Protein 5O5Y (pdb70)

GO terms:
  GO:0043843 ADP-specific glucokinase activity (F, EXP)

Nearest PDB structures (foldseek):
  5o5z-assembly1_A  TM=9.218E-01  e=6.296E-84  Thermococcus litoralis
  4b8s-assembly1_A  TM=9.797E-01  e=2.600E-72  Thermococcus litoralis
  1gc5-assembly1_A  TM=9.693E-01  e=8.185E-71  Thermococcus litoralis
  5o0j-assembly1_A  TM=9.210E-01  e=6.484E-50  Pyrococcus horikoshii OT3
  1u2x-assembly2_B  TM=8.008E-01  e=3.116E-32  Pyrococcus horikoshii

Organism: Thermococcus litoralis (strain ATCC 51850 / DSM 5473 / JCM 8560 / NS-C) (NCBI:txid523849)

Structure (mmCIF, N/CA/C/O backbone):
data_5O5Y
#
_entry.id   5O5Y
#
_cell.length_a   96.640
_cell.length_b   97.610
_cell.length_c   113.690
_cell.angle_alpha   90.00
_cell.angle_beta   90.00
_cell.angle_gamma   90.00
#
_symmetry.space_group_name_H-M   'P 21 21 21'
#
loop_
_entity.id
_entity.type
_entity.pdbx_description
1 polymer 'ADP-dependent glucokinase,ADP-dependent glucokinase,ADP-dependent glucokinase'
2 non-polymer GLYCEROL
3 non-polymer 'TRIETHYLENE GLYCOL'
4 non-polymer alpha-D-glucopyranose
5 water water
#
loop_
_atom_site.group_PDB
_atom_site.id
_atom_site.type_symbol
_atom_site.label_atom_id
_atom_site.label_alt_id
_atom_site.label_comp_id
_atom_site.label_asym_id
_atom_site.label_entity_id
_atom_site.label_seq_id
_atom_site.pdbx_PDB_ins_code
_atom_site.Cartn_x
_atom_site.Cartn_y
_atom_site.Cartn_z
_atom_site.occupancy
_atom_site.B_iso_or_equiv
_atom_site.auth_seq_id
_atom_site.auth_comp_id
_atom_site.auth_asym_id
_atom_site.auth_atom_id
_atom_site.pdbx_PDB_model_num
ATOM 1 N N . MET A 1 1 ? 93.243 130.550 124.089 1.00 39.93 1 MET A N 1
ATOM 2 C CA . MET A 1 1 ? 93.277 130.457 122.635 1.00 42.35 1 MET A CA 1
ATOM 3 C C . MET A 1 1 ? 92.409 131.553 122.001 1.00 40.92 1 MET A C 1
ATOM 4 O O . MET A 1 1 ? 91.296 131.807 122.455 1.00 38.30 1 MET A O 1
ATOM 9 N N . LYS A 1 2 ? 92.935 132.208 120.969 1.00 40.51 2 LYS A N 1
ATOM 10 C CA . LYS A 1 2 ? 92.134 133.147 120.191 1.00 39.56 2 LYS A CA 1
ATOM 11 C C . LYS A 1 2 ? 90.972 132.418 119.525 1.00 47.43 2 LYS A C 1
ATOM 12 O O . LYS A 1 2 ? 91.102 131.265 119.100 1.00 42.62 2 LYS A O 1
ATOM 18 N N . GLU A 1 3 ? 89.823 133.095 119.430 1.00 45.76 3 GLU A N 1
ATOM 19 C CA . GLU A 1 3 ? 88.670 132.465 118.797 1.00 47.53 3 GLU A CA 1
ATOM 20 C C . GLU A 1 3 ? 88.936 132.155 117.328 1.00 44.46 3 GLU A C 1
ATOM 21 O O . GLU A 1 3 ? 88.396 131.179 116.796 1.00 47.92 3 GLU A O 1
ATOM 27 N N . SER A 1 4 ? 89.771 132.965 116.665 1.00 42.87 4 SER A N 1
ATOM 28 C CA . SER A 1 4 ? 90.116 132.703 115.273 1.00 47.74 4 SER A CA 1
ATOM 29 C C . SER A 1 4 ? 90.839 131.371 115.120 1.00 47.94 4 SER A C 1
ATOM 30 O O . SER A 1 4 ? 90.678 130.696 114.098 1.00 42.90 4 SER A O 1
ATOM 33 N N . LEU A 1 5 ? 91.631 130.968 116.119 1.00 40.18 5 LEU A N 1
ATOM 34 C CA . LEU A 1 5 ? 92.252 129.648 116.057 1.00 39.18 5 LEU A CA 1
ATOM 35 C C . LEU A 1 5 ? 91.212 128.548 116.250 1.00 38.05 5 LEU A C 1
ATOM 36 O O . LEU A 1 5 ? 91.224 127.546 115.523 1.00 33.92 5 LEU A O 1
ATOM 41 N N . LYS A 1 6 ? 90.287 128.726 117.202 1.00 33.31 6 LYS A N 1
ATOM 42 C CA . LYS A 1 6 ? 89.176 127.783 117.345 1.00 36.41 6 LYS A CA 1
ATOM 43 C C . LYS A 1 6 ? 88.420 127.610 116.030 1.00 34.97 6 LYS A C 1
ATOM 44 O O . LYS A 1 6 ? 88.021 126.495 115.674 1.00 35.84 6 LYS A O 1
ATOM 50 N N . ASP A 1 7 ? 88.206 128.709 115.303 1.00 37.63 7 ASP A N 1
ATOM 51 C CA . ASP A 1 7 ? 87.501 128.631 114.027 1.00 39.37 7 ASP A CA 1
ATOM 52 C C . ASP A 1 7 ? 88.316 127.843 113.006 1.00 35.23 7 ASP A C 1
ATOM 53 O O . ASP A 1 7 ? 87.787 126.953 112.331 1.00 32.99 7 ASP A O 1
ATOM 58 N N . ARG A 1 8 ? 89.616 128.149 112.895 1.00 30.13 8 ARG A N 1
ATOM 59 C CA . ARG A 1 8 ? 90.466 127.447 111.933 1.00 35.10 8 ARG A CA 1
ATOM 60 C C . ARG A 1 8 ? 90.573 125.967 112.269 1.00 31.48 8 ARG A C 1
ATOM 61 O O . ARG A 1 8 ? 90.622 125.122 111.367 1.00 34.10 8 ARG A O 1
ATOM 69 N N . ILE A 1 9 ? 90.584 125.628 113.560 1.00 29.47 9 ILE A N 1
ATOM 70 C CA . ILE A 1 9 ? 90.645 124.224 113.950 1.00 29.08 9 ILE A CA 1
ATOM 71 C C . ILE A 1 9 ? 89.419 123.482 113.441 1.00 30.81 9 ILE A C 1
ATOM 72 O O . ILE A 1 9 ? 89.527 122.381 112.885 1.00 26.85 9 ILE A O 1
ATOM 77 N N . ARG A 1 10 ? 88.238 124.089 113.593 1.00 29.40 10 ARG A N 1
ATOM 78 C CA . ARG A 1 10 ? 87.004 123.464 113.126 1.00 32.26 10 ARG A CA 1
ATOM 79 C C . ARG A 1 10 ? 86.987 123.340 111.605 1.00 26.47 10 ARG A C 1
ATOM 80 O O . ARG A 1 10 ? 86.566 122.308 111.070 1.00 28.62 10 ARG A O 1
ATOM 88 N N . LEU A 1 11 ? 87.454 124.371 110.895 1.00 28.41 11 LEU A N 1
ATOM 89 C CA . LEU A 1 11 ? 87.534 124.289 109.442 1.00 32.15 11 LEU A CA 1
ATOM 90 C C . LEU A 1 11 ? 88.486 123.179 108.989 1.00 31.82 11 LEU A C 1
ATOM 91 O O . LEU A 1 11 ? 88.167 122.432 108.057 1.00 26.60 11 LEU A O 1
ATOM 96 N N . TRP A 1 12 ? 89.653 123.042 109.640 1.00 29.14 12 TRP A N 1
ATOM 97 C CA . TRP A 1 12 ? 90.568 121.965 109.250 1.00 27.60 12 TRP A CA 1
ATOM 98 C C . TRP A 1 12 ? 90.005 120.583 109.565 1.00 25.66 12 TRP A C 1
ATOM 99 O O . TRP A 1 12 ? 90.264 119.640 108.814 1.00 25.05 12 TRP A O 1
ATOM 110 N N . LYS A 1 13 ? 89.213 120.429 110.634 1.00 25.01 13 LYS A N 1
ATOM 111 C CA . LYS A 1 13 ? 88.604 119.118 110.872 1.00 25.82 13 LYS A CA 1
ATOM 112 C C . LYS A 1 13 ? 87.695 118.712 109.711 1.00 27.90 13 LYS A C 1
ATOM 113 O O . LYS A 1 13 ? 87.666 117.542 109.315 1.00 30.21 13 LYS A O 1
ATOM 119 N N . ARG A 1 14 ? 86.937 119.663 109.161 1.00 28.91 14 ARG A N 1
ATOM 120 C CA . ARG A 1 14 ? 86.027 119.332 108.066 1.00 28.79 14 ARG A CA 1
ATOM 121 C C . ARG A 1 14 ? 86.794 119.070 106.776 1.00 26.37 14 ARG A C 1
ATOM 122 O O . ARG A 1 14 ? 86.427 118.180 106.000 1.00 26.43 14 ARG A O 1
ATOM 130 N N . LEU A 1 15 ? 87.864 119.832 106.523 1.00 28.61 15 LEU A N 1
ATOM 131 C CA . LEU A 1 15 ? 88.658 119.580 105.321 1.00 28.23 15 LEU A CA 1
ATOM 132 C C . LEU A 1 15 ? 89.306 118.203 105.377 1.00 27.97 15 LEU A C 1
ATOM 133 O O . LEU A 1 15 ? 89.301 117.465 104.380 1.00 26.77 15 LEU A O 1
ATOM 138 N N . TYR A 1 16 ? 89.821 117.820 106.554 1.00 27.19 16 TYR A N 1
ATOM 139 C CA . TYR A 1 16 ? 90.408 116.491 106.724 1.00 29.24 16 TYR A CA 1
ATOM 140 C C . TYR A 1 16 ? 89.392 115.376 106.489 1.00 27.59 16 TYR A C 1
ATOM 141 O O . TYR A 1 16 ? 89.699 114.382 105.822 1.00 24.05 16 TYR A O 1
ATOM 150 N N . VAL A 1 17 ? 88.195 115.488 107.076 1.00 24.24 17 VAL A N 1
ATOM 151 C CA . VAL A 1 17 ? 87.181 114.448 106.878 1.00 27.26 17 VAL A CA 1
ATOM 152 C C . VAL A 1 17 ? 86.821 114.329 105.399 1.00 22.55 17 VAL A C 1
ATOM 153 O O . VAL A 1 17 ? 86.741 113.225 104.845 1.00 26.12 17 VAL A O 1
ATOM 157 N N . ASN A 1 18 ? 86.600 115.463 104.738 1.00 23.49 18 ASN A N 1
ATOM 158 C CA . ASN A 1 18 ? 86.223 115.420 103.325 1.00 27.38 18 ASN A CA 1
ATOM 159 C C . ASN A 1 18 ? 87.355 114.890 102.457 1.00 29.90 18 ASN A C 1
ATOM 160 O O . ASN A 1 18 ? 87.112 114.169 101.485 1.00 24.62 18 ASN A O 1
ATOM 165 N N . ALA A 1 19 ? 88.595 115.263 102.773 1.00 25.61 19 ALA A N 1
ATOM 166 C CA . ALA A 1 19 ? 89.726 114.780 101.995 1.00 26.09 19 ALA A CA 1
ATOM 167 C C . ALA A 1 19 ? 89.875 113.266 102.122 1.00 26.26 19 ALA A C 1
ATOM 168 O O . ALA A 1 19 ? 90.215 112.584 101.151 1.00 28.51 19 ALA A O 1
ATOM 170 N N . PHE A 1 20 ? 89.651 112.723 103.316 1.00 25.57 20 PHE A N 1
ATOM 171 C CA . PHE A 1 20 ? 89.694 111.273 103.464 1.00 26.50 20 PHE A CA 1
ATOM 172 C C . PHE A 1 20 ? 88.627 110.597 102.602 1.00 29.63 20 PHE A C 1
ATOM 173 O O . PHE A 1 20 ? 88.914 109.623 101.898 1.00 30.69 20 PHE A O 1
ATOM 181 N N . GLU A 1 21 ? 87.383 111.102 102.649 1.00 29.26 21 GLU A N 1
ATOM 182 C CA . GLU A 1 21 ? 86.329 110.553 101.796 1.00 30.03 21 GLU A CA 1
ATOM 183 C C . GLU A 1 21 ? 86.730 110.606 100.326 1.00 27.76 21 GLU A C 1
ATOM 184 O O . GLU A 1 21 ? 86.536 109.631 99.593 1.00 28.96 21 GLU A O 1
ATOM 190 N N . ASN A 1 22 ? 87.292 111.738 99.879 1.00 25.80 22 ASN A N 1
ATOM 191 C CA . ASN A 1 22 ? 87.663 111.889 98.473 1.00 26.75 22 ASN A CA 1
ATOM 192 C C . ASN A 1 22 ? 88.738 110.883 98.069 1.00 31.79 22 ASN A C 1
ATOM 193 O O . ASN A 1 22 ? 88.704 110.334 96.957 1.00 28.67 22 ASN A O 1
ATOM 198 N N . ALA A 1 23 ? 89.708 110.637 98.959 1.00 29.04 23 ALA A N 1
ATOM 199 C CA . ALA A 1 23 ? 90.797 109.714 98.654 1.00 25.40 23 ALA A CA 1
ATOM 200 C C . ALA A 1 23 ? 90.292 108.287 98.509 1.00 29.58 23 ALA A C 1
ATOM 201 O O . ALA A 1 23 ? 90.684 107.576 97.567 1.00 26.80 23 ALA A O 1
ATOM 203 N N . LEU A 1 24 ? 89.409 107.860 99.423 1.00 25.40 24 LEU A N 1
ATOM 204 C CA . LEU A 1 24 ? 88.813 106.530 99.349 1.00 29.72 24 LEU A CA 1
ATOM 205 C C . LEU A 1 24 ? 88.046 106.326 98.049 1.00 31.82 24 LEU A C 1
ATOM 206 O O . LEU A 1 24 ? 88.004 105.209 97.522 1.00 31.57 24 LEU A O 1
ATOM 211 N N . ASN A 1 25 ? 87.422 107.378 97.529 1.00 33.27 25 ASN A N 1
ATOM 212 C CA . ASN A 1 25 ? 86.671 107.230 96.290 1.00 35.89 25 ASN A CA 1
ATOM 213 C C . ASN A 1 25 ? 87.566 107.291 95.065 1.00 37.17 25 ASN A C 1
ATOM 214 O O . ASN A 1 25 ? 87.258 106.663 94.049 1.00 38.54 25 ASN A O 1
ATOM 219 N N . ALA A 1 26 ? 88.664 108.030 95.130 1.00 30.21 26 ALA A N 1
ATOM 220 C CA . ALA A 1 26 ? 89.471 108.246 93.943 1.00 36.01 26 ALA A CA 1
ATOM 221 C C . ALA A 1 26 ? 90.527 107.173 93.739 1.00 37.75 26 ALA A C 1
ATOM 222 O O . ALA A 1 26 ? 90.833 106.821 92.592 1.00 32.67 26 ALA A O 1
ATOM 224 N N . ILE A 1 27 ? 91.079 106.646 94.831 1.00 33.38 27 ILE A N 1
ATOM 225 C CA . ILE A 1 27 ? 92.151 105.657 94.725 1.00 32.56 27 ILE A CA 1
ATOM 226 C C . ILE A 1 27 ? 91.739 104.406 93.941 1.00 33.23 27 ILE A C 1
ATOM 227 O O . ILE A 1 27 ? 92.564 103.897 93.167 1.00 30.32 27 ILE A O 1
ATOM 232 N N . PRO A 1 28 ? 90.518 103.870 94.074 1.00 32.67 28 PRO A N 1
ATOM 233 C CA . PRO A 1 28 ? 90.131 102.717 93.236 1.00 29.22 28 PRO A CA 1
ATOM 234 C C . PRO A 1 28 ? 90.095 102.999 91.746 1.00 33.89 28 PRO A C 1
ATOM 235 O O . PRO A 1 28 ? 90.035 102.043 90.965 1.00 34.36 28 PRO A O 1
ATOM 239 N N . ASN A 1 29 ? 90.104 104.259 91.321 1.00 30.50 29 ASN A N 1
ATOM 240 C CA . ASN A 1 29 ? 90.093 104.579 89.904 1.00 35.62 29 ASN A CA 1
ATOM 241 C C . ASN A 1 29 ? 91.484 104.657 89.302 1.00 37.92 29 ASN A C 1
ATOM 242 O O . ASN A 1 29 ? 91.599 104.925 88.104 1.00 34.19 29 ASN A O 1
ATOM 247 N N . VAL A 1 30 ? 92.535 104.459 90.093 1.00 27.70 30 VAL A N 1
ATOM 248 C CA . VAL A 1 30 ? 93.887 104.463 89.542 1.00 30.51 30 VAL A CA 1
ATOM 249 C C . VAL A 1 30 ? 94.115 103.134 88.836 1.00 27.84 30 VAL A C 1
ATOM 250 O O . VAL A 1 30 ? 94.052 102.070 89.460 1.00 32.64 30 VAL A O 1
ATOM 254 N N . LYS A 1 31 ? 94.386 103.194 87.532 1.00 28.81 31 LYS A N 1
ATOM 255 C CA . LYS A 1 31 ? 94.493 101.977 86.738 1.00 26.93 31 LYS A CA 1
ATOM 256 C C . LYS A 1 31 ? 95.691 101.126 87.149 1.00 35.31 31 LYS A C 1
ATOM 257 O O . LYS A 1 31 ? 95.612 99.891 87.135 1.00 36.70 31 LYS A O 1
ATOM 263 N N . GLY A 1 32 ? 96.783 101.755 87.562 1.00 33.71 32 GLY A N 1
ATOM 264 C CA . GLY A 1 32 ? 97.958 101.014 87.969 1.00 27.97 32 GLY A CA 1
ATOM 265 C C . GLY A 1 32 ? 99.119 101.953 88.200 1.00 26.82 32 GLY A C 1
ATOM 266 O O . GLY A 1 32 ? 99.129 103.066 87.660 1.00 24.32 32 GLY A O 1
ATOM 267 N N . VAL A 1 33 ? 100.083 101.529 89.019 1.00 24.27 33 VAL A N 1
ATOM 268 C CA . VAL A 1 33 ? 101.264 102.327 89.312 1.00 22.18 33 VAL A CA 1
ATOM 269 C C . VAL A 1 33 ? 102.525 101.480 89.120 1.00 26.02 33 VAL A C 1
ATOM 270 O O . VAL A 1 33 ? 102.586 100.314 89.534 1.00 26.20 33 VAL A O 1
ATOM 274 N N . LEU A 1 34 ? 103.535 102.083 88.494 1.00 23.78 34 LEU A N 1
ATOM 275 C CA . LEU A 1 34 ? 104.857 101.488 88.328 1.00 23.39 34 LEU A CA 1
ATOM 276 C C . LEU A 1 34 ? 105.801 101.999 89.417 1.00 23.26 34 LEU A C 1
ATOM 277 O O . LEU A 1 34 ? 105.885 103.209 89.644 1.00 24.08 34 LEU A O 1
ATOM 282 N N . LEU A 1 35 ? 106.510 101.082 90.083 1.00 20.62 35 LEU A N 1
ATOM 283 C CA . LEU A 1 35 ? 107.475 101.423 91.131 1.00 21.13 35 LEU A CA 1
ATOM 284 C C . LEU A 1 35 ? 108.858 100.881 90.777 1.00 21.33 35 LEU A C 1
ATOM 285 O O . LEU A 1 35 ? 109.030 99.671 90.597 1.00 23.22 35 LEU A O 1
ATOM 290 N N . ALA A 1 36 ? 109.837 101.770 90.708 1.00 23.04 36 ALA A N 1
ATOM 291 C CA . ALA A 1 36 ? 11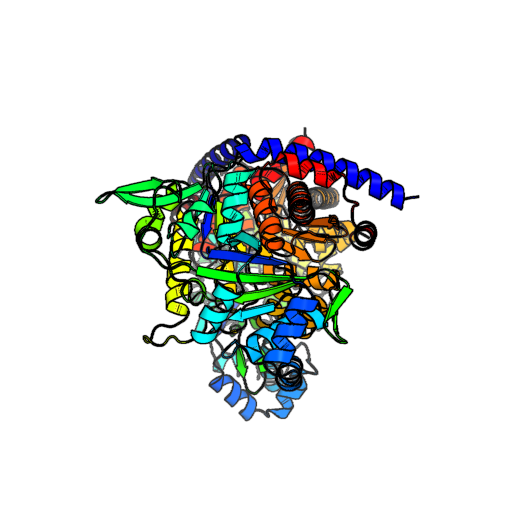1.217 101.407 90.375 1.00 22.77 36 ALA A CA 1
ATOM 292 C C . ALA A 1 36 ? 112.151 102.429 91.025 1.00 21.04 36 ALA A C 1
ATOM 293 O O . ALA A 1 36 ? 111.761 103.590 91.160 1.00 22.30 36 ALA A O 1
ATOM 295 N N . TYR A 1 37 ? 113.383 102.058 91.391 1.00 22.07 37 TYR A N 1
ATOM 296 C CA . TYR A 1 37 ? 114.028 100.805 91.017 1.00 21.88 37 TYR A CA 1
ATOM 297 C C . TYR A 1 37 ? 114.473 99.937 92.191 1.00 25.17 37 TYR A C 1
ATOM 298 O O . TYR A 1 37 ? 114.897 98.795 91.980 1.00 23.77 37 TYR A O 1
ATOM 307 N N . ASN A 1 38 ? 114.431 100.466 93.417 1.00 21.91 38 ASN A N 1
ATOM 308 C CA . ASN A 1 38 ? 115.172 99.851 94.524 1.00 21.99 38 ASN A CA 1
ATOM 309 C C . ASN A 1 38 ? 114.252 99.012 95.411 1.00 22.98 38 ASN A C 1
ATOM 310 O O . ASN A 1 38 ? 113.350 99.540 96.075 1.00 24.96 38 ASN A O 1
ATOM 315 N N . THR A 1 39 ? 114.501 97.700 95.410 1.00 21.71 39 THR A N 1
ATOM 316 C CA . THR A 1 39 ? 113.888 96.711 96.289 1.00 23.92 39 THR A CA 1
ATOM 317 C C . THR A 1 39 ? 115.000 95.824 96.835 1.00 25.19 39 THR A C 1
ATOM 318 O O . THR A 1 39 ? 115.862 95.380 96.067 1.00 24.16 39 THR A O 1
ATOM 322 N N . ASN A 1 40 ? 115.004 95.589 98.149 1.00 25.33 40 ASN A N 1
ATOM 323 C CA . ASN A 1 40 ? 115.973 94.686 98.782 1.00 23.32 40 ASN A CA 1
ATOM 324 C C . ASN A 1 40 ? 115.311 94.014 99.986 1.00 27.62 40 ASN A C 1
ATOM 325 O O . ASN A 1 40 ? 114.084 94.024 100.128 1.00 25.22 40 ASN A O 1
ATOM 330 N N . ILE A 1 41 ? 116.139 93.402 100.839 1.00 25.21 41 ILE A N 1
ATOM 331 C CA . ILE A 1 41 ? 115.725 92.759 102.083 1.00 24.08 41 ILE A CA 1
ATOM 332 C C . ILE A 1 41 ? 116.368 93.524 103.234 1.00 27.80 41 ILE A C 1
ATOM 333 O O . ILE A 1 41 ? 117.578 93.779 103.210 1.00 26.01 41 ILE A O 1
ATOM 338 N N . ASP A 1 42 ? 115.559 93.924 104.214 1.00 25.32 42 ASP A N 1
ATOM 339 C CA . ASP A 1 42 ? 116.050 94.533 105.446 1.00 27.29 42 ASP A CA 1
ATOM 340 C C . ASP A 1 42 ? 115.960 93.489 106.555 1.00 28.99 42 ASP A C 1
ATOM 341 O O . ASP A 1 42 ? 114.871 92.984 106.843 1.00 24.81 42 ASP A O 1
ATOM 346 N N . ALA A 1 43 ? 117.105 93.150 107.153 1.00 26.29 43 ALA A N 1
ATOM 347 C CA . ALA A 1 43 ? 117.190 92.154 108.217 1.00 29.47 43 ALA A CA 1
ATOM 348 C C . ALA A 1 43 ? 117.539 92.869 109.515 1.00 27.31 43 ALA A C 1
ATOM 349 O O . ALA A 1 43 ? 118.603 93.494 109.612 1.00 24.97 43 ALA A O 1
ATOM 351 N N . ILE A 1 44 ? 116.648 92.780 110.500 1.00 26.02 44 ILE A N 1
ATOM 352 C CA . ILE A 1 44 ? 116.768 93.533 111.743 1.00 26.40 44 ILE A CA 1
ATOM 353 C C . ILE A 1 44 ? 117.272 92.593 112.828 1.00 25.50 44 ILE A C 1
ATOM 354 O O . ILE A 1 44 ? 116.672 91.533 113.058 1.00 27.68 44 ILE A O 1
ATOM 359 N N . LYS A 1 45 ? 118.353 92.982 113.509 1.00 23.18 45 LYS A N 1
ATOM 360 C CA . LYS A 1 45 ? 118.813 92.280 114.704 1.00 27.02 45 LYS A CA 1
ATOM 361 C C . LYS A 1 45 ? 118.791 93.230 115.896 1.00 27.85 45 LYS A C 1
ATOM 362 O O . LYS A 1 45 ? 119.365 94.325 115.843 1.00 29.44 45 LYS A O 1
ATOM 368 N N . TYR A 1 46 ? 118.145 92.805 116.973 1.00 27.66 46 TYR A N 1
ATOM 369 C CA . TYR A 1 46 ? 118.199 93.537 118.234 1.00 30.34 46 TYR A CA 1
ATOM 370 C C . TYR A 1 46 ? 119.408 93.004 118.988 1.00 26.38 46 TYR A C 1
ATOM 371 O O . TYR A 1 46 ? 119.410 91.850 119.425 1.00 27.49 46 TYR A O 1
ATOM 380 N N . LEU A 1 47 ? 120.455 93.819 119.069 1.00 28.31 47 LEU A N 1
ATOM 381 C CA . LEU A 1 47 ? 121.737 93.341 119.563 1.00 26.56 47 LEU A CA 1
ATOM 382 C C . LEU A 1 47 ? 121.613 92.805 120.983 1.00 33.52 47 LEU A C 1
ATOM 383 O O . LEU A 1 47 ? 120.888 93.362 121.812 1.00 29.23 47 LEU A O 1
ATOM 388 N N . ASP A 1 48 ? 122.307 91.697 121.232 1.00 29.57 48 ASP A N 1
ATOM 389 C CA . ASP A 1 48 ? 122.450 91.077 122.545 1.00 34.10 48 ASP A CA 1
ATOM 390 C C . ASP A 1 48 ? 123.877 91.306 123.028 1.00 35.44 48 ASP A C 1
ATOM 391 O O . ASP A 1 48 ? 124.838 91.018 122.301 1.00 27.63 48 ASP A O 1
ATOM 396 N N . ALA A 1 49 ? 124.017 91.843 124.244 1.00 31.56 49 ALA A N 1
ATOM 397 C CA . ALA A 1 49 ? 125.338 92.233 124.730 1.00 33.24 49 ALA A CA 1
ATOM 398 C C . ALA A 1 49 ? 126.247 91.022 124.890 1.00 34.41 49 ALA A C 1
ATOM 399 O O . ALA A 1 49 ? 127.418 91.060 124.493 1.00 31.78 49 ALA A O 1
ATOM 401 N N . ASP A 1 50 ? 125.733 89.942 125.487 1.00 35.52 50 ASP A N 1
ATOM 402 C CA . ASP A 1 50 ? 126.555 88.752 125.688 1.00 36.56 50 ASP A CA 1
ATOM 403 C C . ASP A 1 50 ? 126.982 88.155 124.354 1.00 35.97 50 ASP A C 1
ATOM 404 O O . ASP A 1 50 ? 128.150 87.798 124.162 1.00 33.37 50 ASP A O 1
ATOM 409 N N . ASP A 1 51 ? 126.037 88.021 123.425 1.00 35.55 51 ASP A N 1
ATOM 410 C CA . ASP A 1 51 ? 126.373 87.541 122.090 1.00 34.58 51 ASP A CA 1
ATOM 411 C C . ASP A 1 51 ? 127.440 88.419 121.440 1.00 29.60 51 ASP A C 1
ATOM 412 O O . ASP A 1 51 ? 128.470 87.923 120.963 1.00 30.62 51 ASP A O 1
ATOM 417 N N . LEU A 1 52 ? 127.226 89.733 121.436 1.00 30.47 52 LEU A N 1
ATOM 418 C CA . LEU A 1 52 ? 128.177 90.627 120.785 1.00 30.97 52 LEU A CA 1
ATOM 419 C C . LEU A 1 52 ? 129.537 90.621 121.480 1.00 36.24 52 LEU A C 1
ATOM 420 O O . LEU A 1 52 ? 130.572 90.757 120.815 1.00 27.47 52 LEU A O 1
ATOM 425 N N . GLU A 1 53 ? 129.565 90.469 122.812 1.00 33.59 53 GLU A N 1
ATOM 426 C CA . GLU A 1 53 ? 130.845 90.377 123.499 1.00 31.66 53 GLU A CA 1
ATOM 427 C C . GLU A 1 53 ? 131.582 89.101 123.137 1.00 25.53 53 GLU A C 1
ATOM 428 O O . GLU A 1 53 ? 132.799 89.129 122.926 1.00 32.07 53 GLU A O 1
ATOM 434 N N . LYS A 1 54 ? 130.873 87.970 123.086 1.00 27.24 54 LYS A N 1
ATOM 435 C CA . LYS A 1 54 ? 131.518 86.718 122.703 1.00 30.93 54 LYS A CA 1
ATOM 436 C C . LYS A 1 54 ? 132.087 86.807 121.292 1.00 35.81 54 LYS A C 1
ATOM 437 O O . LYS A 1 54 ? 133.184 86.298 121.014 1.00 32.11 54 LYS A O 1
ATOM 443 N N . ARG A 1 55 ? 131.373 87.477 120.391 1.00 35.18 55 ARG A N 1
ATOM 444 C CA . ARG A 1 55 ? 131.853 87.556 119.017 1.00 34.27 55 ARG A CA 1
ATOM 445 C C . ARG A 1 55 ? 133.066 88.470 118.911 1.00 32.70 55 ARG A C 1
ATOM 446 O O . ARG A 1 55 ? 134.001 88.183 118.154 1.00 35.36 55 ARG A O 1
ATOM 454 N N . VAL A 1 56 ? 133.091 89.560 119.684 1.00 32.51 56 VAL A N 1
ATOM 455 C CA . VAL A 1 56 ? 134.277 90.406 119.694 1.00 31.53 56 VAL A CA 1
ATOM 456 C C . VAL A 1 56 ? 135.467 89.643 120.274 1.00 36.62 56 VAL A C 1
ATOM 457 O O . VAL A 1 56 ? 136.584 89.715 119.743 1.00 35.64 56 VAL A O 1
ATOM 461 N N . THR A 1 57 ? 135.245 88.868 121.343 1.00 40.94 57 THR A N 1
ATOM 462 C CA . THR A 1 57 ? 136.350 88.134 121.963 1.00 37.95 57 THR A CA 1
ATOM 463 C C . THR A 1 57 ? 136.887 87.032 121.049 1.00 44.06 57 THR A C 1
ATOM 464 O O . THR A 1 57 ? 138.105 86.801 121.002 1.00 39.56 57 THR A O 1
ATOM 468 N N . GLU A 1 58 ? 135.999 86.343 120.317 1.00 41.35 58 GLU A N 1
ATOM 469 C CA . GLU A 1 58 ? 136.437 85.318 119.367 1.00 43.59 58 GLU A CA 1
ATOM 470 C C . GLU A 1 58 ? 137.461 85.866 118.383 1.00 45.28 58 GLU A C 1
ATOM 471 O O . GLU A 1 58 ? 138.465 85.209 118.083 1.00 45.49 58 GLU A O 1
ATOM 477 N N . LYS A 1 59 ? 137.216 87.063 117.859 1.00 43.12 59 LYS A N 1
ATOM 478 C CA . LYS A 1 59 ? 137.980 87.580 116.736 1.00 42.72 59 LYS A CA 1
ATOM 479 C C . LYS A 1 59 ? 139.190 88.403 117.146 1.00 49.68 59 LYS A C 1
ATOM 480 O O . LYS A 1 59 ? 140.041 88.682 116.294 1.00 51.83 59 LYS A O 1
ATOM 486 N N . GLY A 1 60 ? 139.294 88.787 118.416 1.00 47.79 60 GLY A N 1
ATOM 487 C CA . GLY A 1 60 ? 140.407 89.595 118.863 1.00 47.35 60 GLY A CA 1
ATOM 488 C C . GLY A 1 60 ? 139.941 90.949 119.339 1.00 45.77 60 GLY A C 1
ATOM 489 O O . GLY A 1 60 ? 139.753 91.873 118.540 1.00 47.19 60 GLY A O 1
ATOM 490 N N . LYS A 1 61 ? 139.743 91.071 120.650 1.00 42.96 61 LYS A N 1
ATOM 491 C CA . LYS A 1 61 ? 139.132 92.278 121.190 1.00 40.73 61 LYS A CA 1
ATOM 492 C C . LYS A 1 61 ? 139.988 93.507 120.911 1.00 41.88 61 LYS A C 1
ATOM 493 O O . LYS A 1 61 ? 139.460 94.583 120.614 1.00 46.05 61 LYS A O 1
ATOM 499 N N . GLU A 1 62 ? 141.314 93.370 120.975 1.00 44.15 62 GLU A N 1
ATOM 500 C CA . GLU A 1 62 ? 142.163 94.533 120.729 1.00 50.13 62 GLU A CA 1
ATOM 501 C C . GLU A 1 62 ? 142.091 94.987 119.271 1.00 41.85 62 GLU A C 1
ATOM 502 O O . GLU A 1 62 ? 142.097 96.191 118.991 1.00 42.01 62 GLU A O 1
ATOM 508 N N . LYS A 1 63 ? 142.028 94.045 118.329 1.00 43.00 63 LYS A N 1
ATOM 509 C CA . LYS A 1 63 ? 141.881 94.434 116.927 1.00 44.23 63 LYS A CA 1
ATOM 510 C C . LYS A 1 63 ? 140.583 95.206 116.705 1.00 42.72 63 LYS A C 1
ATOM 511 O O . LYS A 1 63 ? 140.578 96.248 116.036 1.00 38.91 63 LYS A O 1
ATOM 517 N N . VAL A 1 64 ? 139.482 94.732 117.303 1.00 41.68 64 VAL A N 1
ATOM 518 C CA . VAL A 1 64 ? 138.189 95.405 117.167 1.00 35.46 64 VAL A CA 1
ATOM 519 C C . VAL A 1 64 ? 138.263 96.830 117.702 1.00 40.68 64 VAL A C 1
ATOM 520 O O . VAL A 1 64 ? 137.800 97.779 117.058 1.00 39.93 64 VAL A O 1
ATOM 524 N N . PHE A 1 65 ? 138.850 97.008 118.888 1.00 40.37 65 PHE A N 1
ATOM 525 C CA . PHE A 1 65 ? 138.857 98.342 119.477 1.00 39.04 65 PHE A CA 1
ATOM 526 C C . PHE A 1 65 ? 139.773 99.301 118.728 1.00 39.12 65 PHE A C 1
ATOM 527 O O . PHE A 1 65 ? 139.506 100.509 118.702 1.00 41.70 65 PHE A O 1
ATOM 535 N N . GLU A 1 66 ? 140.841 98.800 118.105 1.00 40.07 66 GLU A N 1
ATOM 536 C CA . GLU A 1 66 ? 141.621 99.656 117.214 1.00 46.07 66 GLU A CA 1
ATOM 537 C C . GLU A 1 66 ? 140.749 100.237 116.098 1.00 43.00 66 GLU A C 1
ATOM 538 O O . GLU A 1 66 ? 140.912 101.402 115.712 1.00 44.22 66 GLU A O 1
ATOM 544 N N . ILE A 1 67 ? 139.794 99.452 115.591 1.00 40.74 67 ILE A N 1
ATOM 545 C CA . ILE A 1 67 ? 138.925 99.925 114.511 1.00 39.57 67 ILE A CA 1
ATOM 546 C C . ILE A 1 67 ? 137.993 101.038 114.994 1.00 40.44 67 ILE A C 1
ATOM 547 O O . ILE A 1 67 ? 137.716 101.993 114.258 1.00 34.79 67 ILE A O 1
ATOM 552 N N . ILE A 1 68 ? 137.513 100.953 116.242 1.00 35.83 68 ILE A N 1
ATOM 553 C CA . ILE A 1 68 ? 136.627 101.990 116.777 1.00 36.93 68 ILE A CA 1
ATOM 554 C C . ILE A 1 68 ? 137.256 103.371 116.639 1.00 39.86 68 ILE A C 1
ATOM 555 O O . ILE A 1 68 ? 136.598 104.336 116.224 1.00 42.04 68 ILE A O 1
ATOM 560 N N . GLU A 1 69 ? 138.540 103.485 116.974 1.00 42.28 69 GLU A N 1
ATOM 561 C CA . GLU A 1 69 ? 139.227 104.767 116.902 1.00 45.60 69 GLU A CA 1
ATOM 562 C C . GLU A 1 69 ? 139.706 105.084 115.488 1.00 45.06 69 GLU A C 1
ATOM 563 O O . GLU A 1 69 ? 139.796 106.261 115.117 1.00 45.31 69 GLU A O 1
ATOM 569 N N . ASN A 1 70 ? 139.996 104.064 114.681 1.00 41.11 70 ASN A N 1
ATOM 570 C CA . ASN A 1 70 ? 140.491 104.250 113.318 1.00 47.22 70 ASN A CA 1
ATOM 571 C C . ASN A 1 70 ? 139.541 103.559 112.341 1.00 43.16 70 ASN A C 1
ATOM 572 O O . ASN A 1 70 ? 139.869 102.502 111.783 1.00 41.26 70 ASN A O 1
ATOM 577 N N . PRO A 1 71 ? 138.354 104.124 112.116 1.00 41.03 71 PRO A N 1
ATOM 578 C CA . PRO A 1 71 ? 137.329 103.423 111.325 1.00 44.31 71 PRO A CA 1
ATOM 579 C C . PRO A 1 71 ? 137.668 103.403 109.844 1.00 41.11 71 PRO A C 1
ATOM 580 O O . PRO A 1 71 ? 138.068 104.428 109.270 1.00 38.78 71 PRO A O 1
ATOM 584 N N . PRO A 1 72 ? 137.493 102.254 109.183 1.00 40.21 72 PRO A N 1
ATOM 585 C CA . PRO A 1 72 ? 137.689 102.190 107.728 1.00 40.29 72 PRO A CA 1
ATOM 586 C C . PRO A 1 72 ? 136.507 102.675 106.893 1.00 44.86 72 PRO A C 1
ATOM 587 O O . PRO A 1 72 ? 136.660 102.800 105.664 1.00 43.56 72 PRO A O 1
ATOM 591 N N . GLU A 1 73 ? 135.338 102.925 107.495 1.00 42.60 73 GLU A N 1
ATOM 592 C CA . GLU A 1 73 ? 134.156 103.389 106.747 1.00 47.74 73 GLU A CA 1
ATOM 593 C C . GLU A 1 73 ? 133.835 102.499 105.532 1.00 43.60 73 GLU A C 1
ATOM 594 O O . GLU A 1 73 ? 133.289 102.955 104.531 1.00 42.91 73 GLU A O 1
ATOM 600 N N . LYS A 1 74 ? 134.182 101.221 105.643 1.00 43.85 74 LYS A N 1
ATOM 601 C CA . LYS A 1 74 ? 133.847 100.124 104.739 1.00 38.04 74 LYS A CA 1
ATOM 602 C C . LYS A 1 74 ? 134.191 98.850 105.483 1.00 40.35 74 LYS A C 1
ATOM 603 O O . LYS A 1 74 ? 134.962 98.887 106.437 1.00 45.28 74 LYS A O 1
ATOM 609 N N . ILE A 1 75 ? 133.607 97.732 105.062 1.00 29.40 75 ILE A N 1
ATOM 610 C CA . ILE A 1 75 ? 133.773 96.460 105.774 1.00 31.48 75 ILE A CA 1
ATOM 611 C C . ILE A 1 75 ? 134.470 95.454 104.867 1.00 32.71 75 ILE A C 1
ATOM 612 O O . ILE A 1 75 ? 133.881 94.993 103.884 1.00 30.76 75 ILE A O 1
ATOM 617 N N . SER A 1 76 ? 135.727 95.115 105.196 1.00 33.24 76 SER A N 1
ATOM 618 C CA A SER A 1 76 ? 136.484 94.093 104.480 0.45 33.59 76 SER A CA 1
ATOM 619 C CA B SER A 1 76 ? 136.473 94.090 104.474 0.55 33.61 76 SER A CA 1
ATOM 620 C C . SER A 1 76 ? 136.805 92.875 105.328 1.00 37.64 76 SER A C 1
ATOM 621 O O . SER A 1 76 ? 137.421 91.931 104.818 1.00 32.47 76 SER A O 1
ATOM 626 N N . SER A 1 77 ? 136.423 92.869 106.604 1.00 28.50 77 SER A N 1
ATOM 627 C CA . SER A 1 77 ? 136.751 91.775 107.501 1.00 35.65 77 SER A CA 1
ATOM 628 C C . SER A 1 77 ? 135.716 91.734 108.614 1.00 29.22 77 SER A C 1
ATOM 629 O O . SER A 1 77 ? 135.032 92.723 108.882 1.00 30.81 77 SER A O 1
ATOM 632 N N . ILE A 1 78 ? 135.617 90.576 109.265 1.00 30.59 78 ILE A N 1
ATOM 633 C CA . ILE A 1 78 ? 134.716 90.450 110.407 1.00 34.97 78 ILE A CA 1
ATOM 634 C C . ILE A 1 78 ? 135.120 91.413 111.520 1.00 35.56 78 ILE A C 1
ATOM 635 O O . ILE A 1 78 ? 134.261 91.973 112.210 1.00 34.87 78 ILE A O 1
ATOM 640 N N . GLU A 1 79 ? 136.427 91.639 111.706 1.00 36.36 79 GLU A N 1
ATOM 641 C CA . GLU A 1 79 ? 136.844 92.590 112.734 1.00 38.35 79 GLU A CA 1
ATOM 642 C C . GLU A 1 79 ? 136.344 93.989 112.408 1.00 36.01 79 GLU A C 1
ATOM 643 O O . GLU A 1 79 ? 135.952 94.742 113.306 1.00 29.28 79 GLU A O 1
ATOM 649 N N . GLU A 1 80 ? 136.329 94.351 111.121 1.00 31.37 80 GLU A N 1
ATOM 650 C CA . GLU A 1 80 ? 135.831 95.672 110.756 1.00 30.11 80 GLU A CA 1
ATOM 651 C C . GLU A 1 80 ? 134.319 95.765 110.930 1.00 29.14 80 GLU A C 1
ATOM 652 O O . GLU A 1 80 ? 133.804 96.835 111.275 1.00 31.12 80 GLU A O 1
ATOM 658 N N . LEU A 1 81 ? 133.597 94.666 110.708 1.00 25.81 81 LEU A N 1
ATOM 659 C CA . LEU A 1 81 ? 132.164 94.663 110.974 1.00 25.63 81 LEU A CA 1
ATOM 660 C C . LEU A 1 81 ? 131.895 94.929 112.452 1.00 30.61 81 LEU A C 1
ATOM 661 O O . LEU A 1 81 ? 131.100 95.806 112.807 1.00 27.87 81 LEU A O 1
ATOM 666 N N . LEU A 1 82 ? 132.573 94.182 113.329 1.00 31.82 82 LEU A N 1
ATOM 667 C CA . LEU A 1 82 ? 132.345 94.325 114.764 1.00 30.47 82 LEU A CA 1
ATOM 668 C C . LEU A 1 82 ? 132.808 95.687 115.265 1.00 30.16 82 LEU A C 1
ATOM 669 O O . LEU A 1 82 ? 132.155 96.299 116.126 1.00 31.53 82 LEU A O 1
ATOM 674 N N . GLY A 1 83 ? 133.918 96.190 114.728 1.00 29.62 83 GLY A N 1
ATOM 675 C CA . GLY A 1 83 ? 134.383 97.509 115.118 1.00 29.23 83 GLY A CA 1
ATOM 676 C C . GLY A 1 83 ? 133.422 98.611 114.719 1.00 35.13 83 GLY A C 1
ATOM 677 O O . GLY A 1 83 ? 133.234 99.580 115.459 1.00 30.43 83 GLY A O 1
ATOM 678 N N . GLY A 1 84 ? 132.818 98.497 113.531 1.00 28.01 84 GLY A N 1
ATOM 679 C CA . GLY A 1 84 ? 131.825 99.479 113.134 1.00 31.69 84 GLY A CA 1
ATOM 680 C C . GLY A 1 84 ? 130.612 99.481 114.045 1.00 28.90 84 GLY A C 1
ATOM 681 O O . GLY A 1 84 ? 130.101 100.541 114.411 1.00 28.47 84 GLY A O 1
ATOM 682 N N . ILE A 1 85 ? 130.120 98.296 114.403 1.00 25.67 85 ILE A N 1
ATOM 683 C CA . ILE A 1 85 ? 128.976 98.220 115.305 1.00 30.49 85 ILE A CA 1
ATOM 684 C C . ILE A 1 85 ? 129.309 98.893 116.636 1.00 30.25 85 ILE A C 1
ATOM 685 O O . ILE A 1 85 ? 128.540 99.715 117.149 1.00 30.83 85 ILE A O 1
ATOM 690 N N . LEU A 1 86 ? 130.477 98.580 117.200 1.00 29.40 86 LEU A N 1
ATOM 691 C CA . LEU A 1 86 ? 130.791 99.134 118.514 1.00 32.86 86 LEU A CA 1
ATOM 692 C C . LEU A 1 86 ? 131.012 100.640 118.439 1.00 33.27 86 LEU A C 1
ATOM 693 O O . LEU A 1 86 ? 130.675 101.365 119.384 1.00 32.37 86 LEU A O 1
ATOM 698 N N . ARG A 1 87 ? 131.521 101.138 117.309 1.00 29.80 87 ARG A N 1
ATOM 699 C CA . ARG A 1 87 ? 131.656 102.581 117.133 1.00 29.59 87 ARG A CA 1
ATOM 700 C C . ARG A 1 87 ? 130.291 103.260 117.060 1.00 36.54 87 ARG A C 1
ATOM 701 O O . ARG A 1 87 ? 130.099 104.359 117.608 1.00 32.61 87 ARG A O 1
ATOM 709 N N . SER A 1 88 ? 129.334 102.623 116.381 1.00 31.76 88 SER A N 1
ATOM 710 C CA . SER A 1 88 ? 127.977 103.145 116.336 1.00 31.69 88 SER A CA 1
ATOM 711 C C . SER A 1 88 ? 127.393 103.248 117.739 1.00 34.01 88 SER A C 1
ATOM 712 O O . SER A 1 88 ? 126.704 104.222 118.061 1.00 32.46 88 SER A O 1
ATOM 715 N N . ILE A 1 89 ? 127.648 102.236 118.573 1.00 30.75 89 ILE A N 1
ATOM 716 C CA . ILE A 1 89 ? 127.196 102.252 119.969 1.00 32.34 89 ILE A CA 1
ATOM 717 C C . ILE A 1 89 ? 127.893 103.365 120.749 1.00 32.11 89 ILE A C 1
ATOM 718 O O . ILE A 1 89 ? 127.245 104.164 121.434 1.00 37.47 89 ILE A O 1
ATOM 723 N N . LYS A 1 90 ? 129.224 103.426 120.665 1.00 34.74 90 LYS A N 1
ATOM 724 C CA . LYS A 1 90 ? 129.972 104.436 121.412 1.00 37.29 90 LYS A CA 1
ATOM 725 C C . LYS A 1 90 ? 129.483 105.846 121.094 1.00 39.33 90 LYS A C 1
ATOM 726 O O . LYS A 1 90 ? 129.276 106.655 122.004 1.00 32.40 90 LYS A O 1
ATOM 732 N N . LEU A 1 91 ? 129.274 106.156 119.814 1.00 33.82 91 LEU A N 1
ATOM 733 C CA . LEU A 1 91 ? 128.845 107.491 119.411 1.00 30.80 91 LEU A CA 1
ATOM 734 C C . LEU A 1 91 ? 127.336 107.681 119.434 1.00 32.02 91 LEU A C 1
ATOM 735 O O . LEU A 1 91 ? 126.871 108.812 119.229 1.00 37.44 91 LEU A O 1
ATOM 740 N N . GLY A 1 92 ? 126.565 106.620 119.664 1.00 31.22 92 GLY A N 1
ATOM 741 C CA . GLY A 1 92 ? 125.126 106.686 119.496 1.00 32.48 92 GLY A CA 1
ATOM 742 C C . GLY A 1 92 ? 124.752 107.274 118.147 1.00 37.39 92 GLY A C 1
ATOM 743 O O . GLY A 1 92 ? 123.909 108.175 118.063 1.00 34.27 92 GLY A O 1
ATOM 744 N N . LYS A 1 93 ? 125.370 106.757 117.082 1.00 34.53 93 LYS A N 1
ATOM 745 C CA . LYS A 1 93 ? 125.381 107.410 115.777 1.00 33.84 93 LYS A CA 1
ATOM 746 C C . LYS A 1 93 ? 124.950 106.447 114.673 1.00 30.81 93 LYS A C 1
ATOM 747 O O . LYS A 1 93 ? 125.465 105.328 114.585 1.00 31.08 93 LYS A O 1
ATOM 753 N N . ALA A 1 94 ? 124.009 106.887 113.833 1.00 32.58 94 ALA A N 1
ATOM 754 C CA . ALA A 1 94 ? 123.555 106.073 112.710 1.00 32.51 94 ALA A CA 1
ATOM 755 C C . ALA A 1 94 ? 124.679 105.959 111.688 1.00 32.11 94 ALA A C 1
ATOM 756 O O . ALA A 1 94 ? 125.212 106.975 111.234 1.00 36.64 94 ALA A O 1
ATOM 758 N N . MET A 1 95 ? 125.047 104.728 111.345 1.00 29.94 95 MET A N 1
ATOM 759 C CA . MET A 1 95 ? 126.131 104.457 110.412 1.00 33.89 95 MET A CA 1
ATOM 760 C C . MET A 1 95 ? 125.723 103.324 109.480 1.00 32.29 95 MET A C 1
ATOM 761 O O . MET A 1 95 ? 124.977 102.415 109.864 1.00 29.27 95 MET A O 1
ATOM 766 N N . GLU A 1 96 ? 126.205 103.402 108.236 1.00 30.99 96 GLU A N 1
ATOM 767 C CA . GLU A 1 96 ? 126.051 102.319 107.273 1.00 30.73 96 GLU A CA 1
ATOM 768 C C . GLU A 1 96 ? 127.366 102.140 106.526 1.00 30.34 96 GLU A C 1
ATOM 769 O O . GLU A 1 96 ? 127.861 103.088 105.912 1.00 28.04 96 GLU A O 1
ATOM 775 N N . TRP A 1 97 ? 127.924 100.935 106.579 1.00 31.00 97 TRP A N 1
ATOM 776 C CA . TRP A 1 97 ? 129.154 100.594 105.876 1.00 29.79 97 TRP A CA 1
ATOM 777 C C . TRP A 1 97 ? 128.878 99.464 104.895 1.00 30.46 97 TRP A C 1
ATOM 778 O O . TRP A 1 97 ? 128.131 98.529 105.208 1.00 24.37 97 TRP A O 1
ATOM 789 N N . PHE A 1 98 ? 129.490 99.552 103.708 1.00 27.13 98 PHE A N 1
ATOM 790 C CA . PHE A 1 98 ? 129.329 98.518 102.698 1.00 28.06 98 PHE A CA 1
ATOM 791 C C . PHE A 1 98 ? 130.254 97.335 102.954 1.00 25.38 98 PHE A C 1
ATOM 792 O O . PHE A 1 98 ? 131.430 97.507 103.301 1.00 30.18 98 PHE A O 1
ATOM 800 N N . VAL A 1 99 ? 129.713 96.131 102.772 1.00 22.02 99 VAL A N 1
ATOM 801 C CA . VAL A 1 99 ? 130.435 94.887 103.013 1.00 24.22 99 VAL A CA 1
ATOM 802 C C . VAL A 1 99 ? 131.066 94.422 101.697 1.00 30.93 99 VAL A C 1
ATOM 803 O O . VAL A 1 99 ? 130.377 93.908 100.817 1.00 25.84 99 VAL A O 1
ATOM 807 N N . GLU A 1 100 ? 132.381 94.564 101.563 1.00 26.27 100 GLU A N 1
ATOM 808 C CA . GLU A 1 100 ? 133.032 94.220 100.303 1.00 28.60 100 GLU A CA 1
ATOM 809 C C . GLU A 1 100 ? 133.697 92.851 100.337 1.00 31.83 100 GLU A C 1
ATOM 810 O O . GLU A 1 100 ? 134.547 92.553 99.485 1.00 33.67 100 GLU A O 1
ATOM 816 N N . SER A 1 101 ? 133.300 91.993 101.270 1.00 28.82 101 SER A N 1
ATOM 817 C CA . SER A 1 101 ? 133.948 90.706 101.473 1.00 29.34 101 SER A CA 1
ATOM 818 C C . SER A 1 101 ? 132.895 89.612 101.515 1.00 30.28 101 SER A C 1
ATOM 819 O O . SER A 1 101 ? 131.985 89.654 102.352 1.00 27.07 101 SER A O 1
ATOM 822 N N . GLU A 1 102 ? 133.019 88.621 100.628 1.00 27.90 102 GLU A N 1
ATOM 823 C CA . GLU A 1 102 ? 132.047 87.533 100.628 1.00 31.03 102 GLU A CA 1
ATOM 824 C C . GLU A 1 102 ? 132.139 86.702 101.907 1.00 32.90 102 GLU A C 1
ATOM 825 O O . GLU A 1 102 ? 131.124 86.171 102.377 1.00 27.88 102 GLU A O 1
ATOM 831 N N . GLU A 1 103 ? 133.336 86.576 102.487 1.00 30.19 103 GLU A N 1
ATOM 832 C CA . GLU A 1 103 ? 133.451 85.864 103.756 1.00 31.22 103 GLU A CA 1
ATOM 833 C C . GLU A 1 103 ? 132.659 86.573 104.850 1.00 27.09 103 GLU A C 1
ATOM 834 O O . GLU A 1 103 ? 131.961 85.925 105.641 1.00 28.65 103 GLU A O 1
ATOM 840 N N . VAL A 1 104 ? 132.724 87.904 104.896 1.00 26.45 104 VAL A N 1
ATOM 841 C CA . VAL A 1 104 ? 131.938 88.626 105.903 1.00 27.68 104 VAL A CA 1
ATOM 842 C C . VAL A 1 104 ? 130.445 88.482 105.630 1.00 29.29 104 VAL A C 1
ATOM 843 O O . VAL A 1 104 ? 129.639 88.355 106.562 1.00 27.22 104 VAL A O 1
ATOM 847 N N . ARG A 1 105 ? 130.038 88.493 104.350 1.00 24.99 105 ARG A N 1
ATOM 848 C CA . ARG A 1 105 ? 128.621 88.289 104.054 1.00 23.71 105 ARG A CA 1
ATOM 849 C C . ARG A 1 105 ? 128.142 86.924 104.529 1.00 24.99 105 ARG A C 1
ATOM 850 O O . ARG A 1 105 ? 126.999 86.788 104.990 1.00 27.47 105 ARG A O 1
ATOM 858 N N A ARG A 1 106 ? 128.994 85.897 104.420 0.52 24.21 106 ARG A N 1
ATOM 859 N N B ARG A 1 106 ? 128.988 85.895 104.433 0.48 24.37 106 ARG A N 1
ATOM 860 C CA A ARG A 1 106 ? 128.637 84.592 104.970 0.52 26.94 106 ARG A CA 1
ATOM 861 C CA B ARG A 1 106 ? 128.583 84.603 104.981 0.48 27.00 106 ARG A CA 1
ATOM 862 C C A ARG A 1 106 ? 128.461 84.676 106.481 0.52 28.68 106 ARG A C 1
ATOM 863 C C B ARG A 1 106 ? 128.451 84.675 106.497 0.48 28.71 106 ARG A C 1
ATOM 864 O O A ARG A 1 106 ? 127.508 84.116 107.037 0.52 28.43 106 ARG A O 1
ATOM 865 O O B ARG A 1 106 ? 127.518 84.101 107.071 0.48 28.37 106 ARG A O 1
ATOM 880 N N . TYR A 1 107 ? 129.368 85.385 107.157 1.00 28.92 107 TYR A N 1
ATOM 881 C CA . TYR A 1 107 ? 129.260 85.569 108.605 1.00 27.79 107 TYR A CA 1
ATOM 882 C C . TYR A 1 107 ? 127.957 86.283 108.981 1.00 26.39 107 TYR A C 1
ATOM 883 O O . TYR A 1 107 ? 127.272 85.888 109.933 1.00 27.55 107 TYR A O 1
ATOM 892 N N . LEU A 1 108 ? 127.595 87.327 108.226 1.00 26.33 108 LEU A N 1
ATOM 893 C CA . LEU A 1 108 ? 126.377 88.095 108.494 1.00 27.09 108 LEU A CA 1
ATOM 894 C C . LEU A 1 108 ? 125.122 87.239 108.349 1.00 28.23 108 LEU A C 1
ATOM 895 O O . LEU A 1 108 ? 124.213 87.297 109.189 1.00 25.70 108 LEU A O 1
ATOM 900 N N . ARG A 1 109 ? 125.026 86.480 107.253 1.00 29.21 109 ARG A N 1
ATOM 901 C CA . ARG A 1 109 ? 123.855 85.638 107.019 1.00 26.38 109 ARG A CA 1
ATOM 902 C C . ARG A 1 109 ? 123.722 84.569 108.099 1.00 32.20 109 ARG A C 1
ATOM 903 O O . ARG A 1 109 ? 122.612 84.254 108.549 1.00 29.74 109 ARG A O 1
ATOM 911 N N . GLU A 1 110 ? 124.850 84.006 108.529 1.00 30.24 110 GLU A N 1
ATOM 912 C CA . GLU A 1 110 ? 124.834 82.984 109.565 1.00 32.83 110 GLU A CA 1
ATOM 913 C C . GLU A 1 110 ? 124.383 83.567 110.902 1.00 30.01 110 GLU A C 1
ATOM 914 O O . GLU A 1 110 ? 123.591 82.948 111.622 1.00 32.14 110 GLU A O 1
ATOM 920 N N . TRP A 1 111 ? 124.884 84.757 111.241 1.00 29.71 111 TRP A N 1
ATOM 921 C CA . TRP A 1 111 ? 124.472 85.446 112.461 1.00 28.75 111 TRP A CA 1
ATOM 922 C C . TRP A 1 111 ? 122.970 85.721 112.471 1.00 33.13 111 TRP A C 1
ATOM 923 O O . TRP A 1 111 ? 122.352 85.763 113.537 1.00 30.12 111 TRP A O 1
ATOM 934 N N . GLY A 1 112 ? 122.363 85.921 111.295 1.00 31.14 112 GLY A N 1
ATOM 935 C CA . GLY A 1 112 ? 120.912 85.956 111.219 1.00 29.77 112 GLY A CA 1
ATOM 936 C C . GLY A 1 112 ? 120.288 87.269 111.668 1.00 26.53 112 GLY A C 1
ATOM 937 O O . GLY A 1 112 ? 120.915 88.336 111.691 1.00 30.33 112 GLY A O 1
ATOM 938 N N . TRP A 1 113 ? 119.014 87.170 112.037 1.00 31.91 113 TRP A N 1
ATOM 939 C CA . TRP A 1 113 ? 118.183 88.340 112.280 1.00 29.82 113 TRP A CA 1
ATOM 940 C C . TRP A 1 113 ? 116.985 87.919 113.115 1.00 30.14 113 TRP A C 1
ATOM 941 O O . TRP A 1 113 ? 116.620 86.739 113.166 1.00 29.20 113 TRP A O 1
ATOM 952 N N . ASP A 1 114 ? 116.367 88.913 113.758 1.00 28.48 114 ASP A N 1
ATOM 953 C CA . ASP A 1 114 ? 115.138 88.714 114.516 1.00 30.97 114 ASP A CA 1
ATOM 954 C C . ASP A 1 114 ? 113.889 89.008 113.703 1.00 35.25 114 ASP A C 1
ATOM 955 O O . ASP A 1 114 ? 112.837 88.408 113.957 1.00 31.97 114 ASP A O 1
ATOM 960 N N . GLU A 1 115 ? 113.983 89.922 112.740 1.00 30.66 115 GLU A N 1
ATOM 961 C CA . GLU A 1 115 ? 112.842 90.358 111.950 1.00 34.70 115 GLU A CA 1
ATOM 962 C C . GLU A 1 115 ? 113.311 90.574 110.522 1.00 32.05 115 GLU A C 1
ATOM 963 O O . GLU A 1 115 ? 114.409 91.092 110.293 1.00 28.58 115 GLU A O 1
ATOM 969 N N . LEU A 1 116 ? 112.482 90.184 109.568 1.00 27.67 116 LEU A N 1
ATOM 970 C CA . LEU A 1 116 ? 112.790 90.389 108.162 1.00 26.59 116 LEU A CA 1
ATOM 971 C C . LEU A 1 116 ? 111.667 91.208 107.538 1.00 33.27 116 LEU A C 1
ATOM 972 O O . LEU A 1 116 ? 110.487 90.905 107.750 1.00 35.87 116 LEU A O 1
ATOM 977 N N . ARG A 1 117 ? 112.017 92.255 106.790 1.00 32.03 117 ARG A N 1
ATOM 978 C CA . ARG A 1 117 ? 110.978 93.005 106.097 1.00 32.41 117 ARG A CA 1
ATOM 979 C C . ARG A 1 117 ? 111.504 93.523 104.768 1.00 31.03 117 ARG A C 1
ATOM 980 O O . ARG A 1 117 ? 112.712 93.572 104.516 1.00 26.12 117 ARG A O 1
ATOM 988 N N . ILE A 1 118 ? 110.570 93.892 103.897 1.00 26.06 118 ILE A N 1
ATOM 989 C CA . ILE A 1 118 ? 110.975 94.386 102.595 1.00 26.68 118 ILE A CA 1
ATOM 990 C C . ILE A 1 118 ? 111.670 95.725 102.794 1.00 30.08 118 ILE A C 1
ATOM 991 O O . ILE A 1 118 ? 111.331 96.494 103.710 1.00 24.43 118 ILE A O 1
ATOM 996 N N . GLY A 1 119 ? 112.711 95.969 101.993 1.00 23.12 119 GLY A N 1
ATOM 997 C CA . GLY A 1 119 ? 113.436 97.218 102.018 1.00 24.85 119 GLY A CA 1
ATOM 998 C C . GLY A 1 119 ? 113.462 97.837 100.629 1.00 23.24 119 GLY A C 1
ATOM 999 O O . GLY A 1 119 ? 113.032 97.226 99.641 1.00 23.49 119 GLY A O 1
ATOM 1000 N N . GLY A 1 120 ? 113.996 99.052 100.557 1.00 22.94 120 GLY A N 1
ATOM 1001 C CA . GLY A 1 120 ? 114.032 99.753 99.286 1.00 23.51 120 GLY A CA 1
ATOM 1002 C C . GLY A 1 120 ? 112.753 100.538 99.080 1.00 23.96 120 GLY A C 1
ATOM 1003 O O . GLY A 1 120 ? 111.670 100.061 99.431 1.00 23.31 120 GLY A O 1
ATOM 1004 N N . GLN A 1 121 ? 112.858 101.742 98.524 1.00 21.70 121 GLN A N 1
ATOM 1005 C CA . GLN A 1 121 ? 111.683 102.606 98.411 1.00 24.98 121 GLN A CA 1
ATOM 1006 C C . GLN A 1 121 ? 110.623 102.013 97.484 1.00 25.90 121 GLN A C 1
ATOM 1007 O O . GLN A 1 121 ? 109.418 102.130 97.756 1.00 21.39 121 GLN A O 1
ATOM 1013 N N . ALA A 1 122 ? 111.044 101.425 96.356 1.00 19.45 122 ALA A N 1
ATOM 1014 C CA . ALA A 1 122 ? 110.087 100.747 95.486 1.00 22.30 122 ALA A CA 1
ATOM 1015 C C . ALA A 1 122 ? 109.409 99.594 96.219 1.00 24.48 122 ALA A C 1
ATOM 1016 O O . ALA A 1 122 ? 108.184 99.434 96.152 1.00 20.94 122 ALA A O 1
ATOM 1018 N N . GLY A 1 123 ? 110.182 98.805 96.964 1.00 21.32 123 GLY A N 1
ATOM 1019 C CA . GLY A 1 123 ? 109.611 97.640 97.615 1.00 23.30 123 GLY A CA 1
ATOM 1020 C C . GLY A 1 123 ? 108.623 97.999 98.714 1.00 22.58 123 GLY A C 1
ATOM 1021 O O . GLY A 1 123 ? 107.543 97.408 98.803 1.00 22.48 123 GLY A O 1
ATOM 1022 N N . ILE A 1 124 ? 108.976 98.964 99.573 1.00 22.91 124 ILE A N 1
ATOM 1023 C CA . ILE A 1 124 ? 108.057 99.296 100.665 1.00 22.01 124 ILE A CA 1
ATOM 1024 C C . ILE A 1 124 ? 106.823 99.998 100.117 1.00 25.53 124 ILE A C 1
ATOM 1025 O O . ILE A 1 124 ? 105.736 99.889 100.697 1.00 25.71 124 ILE A O 1
ATOM 1030 N N . MET A 1 125 ? 106.951 100.724 99.004 1.00 22.17 125 MET A N 1
ATOM 1031 C CA . MET A 1 125 ? 105.750 101.327 98.442 1.00 23.20 125 MET A CA 1
ATOM 1032 C C . MET A 1 125 ? 104.890 100.328 97.686 1.00 23.50 125 MET A C 1
ATOM 1033 O O . MET A 1 125 ? 103.676 100.550 97.548 1.00 23.73 125 MET A O 1
ATOM 1038 N N . ALA A 1 126 ? 105.467 99.220 97.226 1.00 21.57 126 ALA A N 1
ATOM 1039 C CA . ALA A 1 126 ? 104.644 98.157 96.663 1.00 25.49 126 ALA A CA 1
ATOM 1040 C C . ALA A 1 126 ? 103.702 97.593 97.721 1.00 26.47 126 ALA A C 1
ATOM 1041 O O . ALA A 1 126 ? 102.501 97.417 97.476 1.00 26.41 126 ALA A O 1
ATOM 1043 N N . ASN A 1 127 ? 104.224 97.338 98.923 1.00 24.78 127 ASN A N 1
ATOM 1044 C CA . ASN A 1 127 ? 103.376 96.807 99.989 1.00 26.66 127 ASN A CA 1
ATOM 1045 C C . ASN A 1 127 ? 102.315 97.816 100.416 1.00 23.83 127 ASN A C 1
ATOM 1046 O O . ASN A 1 127 ? 101.185 97.427 100.727 1.00 25.65 127 ASN A O 1
ATOM 1051 N N . LEU A 1 128 ? 102.640 99.113 100.407 1.00 22.03 128 LEU A N 1
ATOM 1052 C CA . LEU A 1 128 ? 101.647 100.132 100.766 1.00 23.66 128 LEU A CA 1
ATOM 1053 C C . LEU A 1 128 ? 100.629 100.362 99.648 1.00 27.17 128 LEU A C 1
ATOM 1054 O O . LEU A 1 128 ? 99.415 100.242 99.863 1.00 26.51 128 LEU A O 1
ATOM 1059 N N . LEU A 1 129 ? 101.097 100.725 98.444 1.00 23.93 129 LEU A N 1
ATOM 1060 C CA . LEU A 1 129 ? 100.149 101.087 97.386 1.00 25.57 129 LEU A CA 1
ATOM 1061 C C . LEU A 1 129 ? 99.331 99.884 96.922 1.00 29.67 129 LEU A C 1
ATOM 1062 O O . LEU A 1 129 ? 98.117 99.999 96.699 1.00 27.80 129 LEU A O 1
ATOM 1067 N N . GLY A 1 130 ? 99.964 98.723 96.796 1.00 27.51 130 GLY A N 1
ATOM 1068 C CA . GLY A 1 130 ? 99.277 97.513 96.392 1.00 26.97 130 GLY A CA 1
ATOM 1069 C C . GLY A 1 130 ? 98.606 96.793 97.539 1.00 30.22 130 GLY A C 1
ATOM 1070 O O . GLY A 1 130 ? 97.420 96.456 97.462 1.00 31.96 130 GLY A O 1
ATOM 1071 N N . GLY A 1 131 ? 99.339 96.577 98.629 1.00 27.68 131 GLY A N 1
ATOM 1072 C CA . GLY A 1 131 ? 98.788 95.811 99.738 1.00 31.33 131 GLY A CA 1
ATOM 1073 C C . GLY A 1 131 ? 97.717 96.547 100.526 1.00 31.31 131 GLY A C 1
ATOM 1074 O O . GLY A 1 131 ? 96.684 95.970 100.868 1.00 34.27 131 GLY A O 1
ATOM 1075 N N . VAL A 1 132 ? 97.945 97.820 100.827 1.00 29.32 132 VAL A N 1
ATOM 1076 C CA . VAL A 1 132 ? 97.023 98.588 101.657 1.00 29.83 132 VAL A CA 1
ATOM 1077 C C . VAL A 1 132 ? 96.009 99.338 100.804 1.00 29.77 132 VAL A C 1
ATOM 1078 O O . VAL A 1 132 ? 94.801 99.263 101.048 1.00 30.48 132 VAL A O 1
ATOM 1082 N N . TYR A 1 133 ? 96.464 100.055 99.770 1.00 27.96 133 TYR A N 1
ATOM 1083 C CA . TYR A 1 133 ? 95.544 100.853 98.966 1.00 25.00 133 TYR A CA 1
ATOM 1084 C C . TYR A 1 133 ? 94.862 100.045 97.863 1.00 26.55 133 TYR A C 1
ATOM 1085 O O . TYR A 1 133 ? 93.874 100.524 97.294 1.00 26.38 133 TYR A O 1
ATOM 1094 N N . ARG A 1 134 ? 95.341 98.830 97.584 1.00 24.26 134 ARG A N 1
ATOM 1095 C CA . ARG A 1 134 ? 94.776 97.936 96.564 1.00 27.98 134 ARG A CA 1
ATOM 1096 C C . ARG A 1 134 ? 94.867 98.535 95.161 1.00 28.76 134 ARG A C 1
ATOM 1097 O O . ARG A 1 134 ? 94.051 98.229 94.287 1.00 27.01 134 ARG A O 1
ATOM 1105 N N . ILE A 1 135 ? 95.860 99.388 94.926 1.00 27.11 135 ILE A N 1
ATOM 1106 C CA . ILE A 1 135 ? 96.160 99.855 93.569 1.00 27.63 135 ILE A CA 1
ATOM 1107 C C . ILE A 1 135 ? 96.989 98.788 92.862 1.00 28.33 135 ILE A C 1
ATOM 1108 O O . ILE A 1 135 ? 98.028 98.374 93.404 1.00 26.19 135 ILE A O 1
ATOM 1113 N N . PRO A 1 136 ? 96.579 98.324 91.668 1.00 25.83 136 PRO A N 1
ATOM 1114 C CA . PRO A 1 136 ? 97.434 97.411 90.892 1.00 29.64 136 PRO A CA 1
ATOM 1115 C C . PRO A 1 136 ? 98.823 97.990 90.708 1.00 28.53 136 PRO A C 1
ATOM 1116 O O . PRO A 1 136 ? 98.972 99.106 90.201 1.00 24.28 136 PRO A O 1
ATOM 1120 N N . THR A 1 137 ? 99.835 97.242 91.149 1.00 27.95 137 THR A N 1
ATOM 1121 C CA . THR A 1 137 ? 101.192 97.750 91.290 1.00 24.93 137 THR A CA 1
ATOM 1122 C C . THR A 1 137 ? 102.161 96.824 90.572 1.00 26.52 137 THR A C 1
ATOM 1123 O O . THR A 1 137 ? 102.118 95.607 90.769 1.00 28.22 137 THR A O 1
ATOM 1127 N N . ILE A 1 138 ? 103.027 97.395 89.739 1.00 22.02 138 ILE A N 1
ATOM 1128 C CA . ILE A 1 138 ? 104.122 96.658 89.121 1.00 26.27 138 ILE A CA 1
ATOM 1129 C C . ILE A 1 138 ? 105.418 97.198 89.701 1.00 23.93 138 ILE A C 1
ATOM 1130 O O . ILE A 1 138 ? 105.708 98.397 89.578 1.00 25.62 138 ILE A O 1
ATOM 1135 N N . VAL A 1 139 ? 106.204 96.324 90.314 1.00 23.77 139 VAL A N 1
ATOM 1136 C CA . VAL A 1 139 ? 107.372 96.752 91.074 1.00 22.81 139 VAL A CA 1
ATOM 1137 C C . VAL A 1 139 ? 108.632 96.123 90.483 1.00 25.41 139 VAL A C 1
ATOM 1138 O O . VAL A 1 139 ? 108.639 94.951 90.088 1.00 25.42 139 VAL A O 1
ATOM 1142 N N . HIS A 1 140 ? 109.701 96.910 90.429 1.00 23.54 140 HIS A N 1
ATOM 1143 C CA . HIS A 1 140 ? 110.999 96.407 89.996 1.00 25.19 140 HIS A CA 1
ATOM 1144 C C . HIS A 1 140 ? 111.716 95.717 91.153 1.00 24.24 140 HIS A C 1
ATOM 1145 O O . HIS A 1 140 ? 111.959 96.335 92.193 1.00 22.39 140 HIS A O 1
ATOM 1152 N N . VAL A 1 141 ? 112.057 94.449 90.964 1.00 24.89 141 VAL A N 1
ATOM 1153 C CA . VAL A 1 141 ? 112.773 93.652 91.951 1.00 25.29 141 VAL A CA 1
ATOM 1154 C C . VAL A 1 141 ? 114.070 93.179 91.306 1.00 27.68 141 VAL A C 1
ATOM 1155 O O . VAL A 1 141 ? 114.078 92.211 90.546 1.00 29.46 141 VAL A O 1
ATOM 1159 N N . PRO A 1 142 ? 115.184 93.876 91.549 1.00 27.71 142 PRO A N 1
ATOM 1160 C CA . PRO A 1 142 ? 116.435 93.558 90.822 1.00 28.71 142 PRO A CA 1
ATOM 1161 C C . PRO A 1 142 ? 116.856 92.105 90.920 1.00 31.10 142 PRO A C 1
ATOM 1162 O O . PRO A 1 142 ? 117.350 91.538 89.931 1.00 27.13 142 PRO A O 1
ATOM 1166 N N . GLN A 1 143 ? 116.704 91.502 92.099 1.00 29.14 143 GLN A N 1
ATOM 1167 C CA . GLN A 1 143 ? 117.058 90.108 92.349 1.00 28.25 143 GLN A CA 1
ATOM 1168 C C . GLN A 1 143 ? 115.972 89.524 93.228 1.00 29.30 143 GLN A C 1
ATOM 1169 O O . GLN A 1 143 ? 115.755 90.003 94.353 1.00 31.00 143 GLN A O 1
ATOM 1175 N N . ASN A 1 144 ? 115.303 88.479 92.739 1.00 28.52 144 ASN A N 1
ATOM 1176 C CA . ASN A 1 144 ? 114.107 87.938 93.384 1.00 28.54 144 ASN A CA 1
ATOM 1177 C C . ASN A 1 144 ? 114.261 86.477 93.807 1.00 35.61 144 ASN A C 1
ATOM 1178 O O . ASN A 1 144 ? 113.458 85.622 93.407 1.00 29.62 144 ASN A O 1
ATOM 1183 N N . PRO A 1 145 ? 115.245 86.158 94.656 1.00 31.85 145 PRO A N 1
ATOM 1184 C CA . PRO A 1 145 ? 115.261 84.833 95.284 1.00 31.40 145 PRO A CA 1
ATOM 1185 C C . PRO A 1 145 ? 114.081 84.678 96.231 1.00 26.75 145 PRO A C 1
ATOM 1186 O O . PRO A 1 145 ? 113.346 85.622 96.524 1.00 34.05 145 PRO A O 1
ATOM 1190 N N . LYS A 1 146 ? 113.924 83.459 96.739 1.00 28.02 146 LYS A N 1
ATOM 1191 C CA . LYS A 1 146 ? 112.770 83.147 97.580 1.00 32.26 146 LYS A CA 1
ATOM 1192 C C . LYS A 1 146 ? 112.716 84.027 98.830 1.00 34.95 146 LYS A C 1
ATOM 1193 O O . LYS A 1 146 ? 111.627 84.420 99.275 1.00 32.71 146 LYS A O 1
ATOM 1199 N N . LEU A 1 147 ? 113.872 84.310 99.441 1.00 33.13 147 LEU A N 1
ATOM 1200 C CA . LEU A 1 147 ? 113.870 85.138 100.646 1.00 31.96 147 LEU A CA 1
ATOM 1201 C C . LEU A 1 147 ? 113.324 86.529 100.347 1.00 31.49 147 LEU A C 1
ATOM 1202 O O . LEU A 1 147 ? 112.673 87.143 101.198 1.00 31.61 147 LEU A O 1
ATOM 1207 N N . GLN A 1 148 ? 113.576 87.026 99.137 1.00 31.88 148 GLN A N 1
ATOM 1208 C CA . GLN A 1 148 ? 113.112 88.336 98.708 1.00 28.87 148 GLN A CA 1
ATOM 1209 C C . GLN A 1 148 ? 111.627 88.294 98.355 1.00 31.94 148 GLN A C 1
ATOM 1210 O O . GLN A 1 148 ? 110.846 89.151 98.785 1.00 28.89 148 GLN A O 1
ATOM 1216 N N . ALA A 1 149 ? 111.216 87.272 97.611 1.00 31.31 149 ALA A N 1
ATOM 1217 C CA . ALA A 1 149 ? 109.870 87.268 97.058 1.00 35.14 149 ALA A CA 1
ATOM 1218 C C . ALA A 1 149 ? 108.809 87.094 98.138 1.00 35.34 149 ALA A C 1
ATOM 1219 O O . ALA A 1 149 ? 107.692 87.597 97.980 1.00 35.25 149 ALA A O 1
ATOM 1221 N N . GLU A 1 150 ? 109.137 86.412 99.244 1.00 36.09 150 GLU A N 1
ATOM 1222 C CA . GLU A 1 150 ? 108.186 86.169 100.329 1.00 34.31 150 GLU A CA 1
ATOM 1223 C C . GLU A 1 150 ? 107.842 87.417 101.132 1.00 34.15 150 GLU A C 1
ATOM 1224 O O . GLU A 1 150 ? 106.900 87.378 101.929 1.00 35.94 150 GLU A O 1
ATOM 1230 N N . LEU A 1 151 ? 108.605 88.496 100.995 1.00 33.01 151 LEU A N 1
ATOM 1231 C CA . LEU A 1 151 ? 108.398 89.689 101.802 1.00 33.97 151 LEU A CA 1
ATOM 1232 C C . LEU A 1 151 ? 107.306 90.602 101.256 1.00 32.29 151 LEU A C 1
ATOM 1233 O O . LEU A 1 151 ? 106.997 91.615 101.890 1.00 31.89 151 LEU A O 1
ATOM 1238 N N . PHE A 1 152 ? 106.717 90.279 100.108 1.00 27.56 152 PHE A N 1
ATOM 1239 C CA . PHE A 1 152 ? 105.595 91.053 99.600 1.00 30.60 152 PHE A CA 1
ATOM 1240 C C . PHE A 1 152 ? 104.303 90.544 100.225 1.00 31.33 152 PHE A C 1
ATOM 1241 O O . PHE A 1 152 ? 104.088 89.333 100.343 1.00 33.60 152 PHE A O 1
ATOM 1249 N N . VAL A 1 153 ? 103.444 91.478 100.641 1.00 32.36 153 VAL A N 1
ATOM 1250 C CA . VAL A 1 153 ? 102.157 91.133 101.239 1.00 34.23 153 VAL A CA 1
ATOM 1251 C C . VAL A 1 153 ? 101.186 90.695 100.149 1.00 35.90 153 VAL A C 1
ATOM 1252 O O . VAL A 1 153 ? 101.448 90.882 98.952 1.00 29.62 153 VAL A O 1
ATOM 1256 N N . ASP A 1 154 ? 100.048 90.137 100.563 1.00 32.83 154 ASP A N 1
ATOM 1257 C CA . ASP A 1 154 ? 99.012 89.720 99.623 1.00 36.86 154 ASP A CA 1
ATOM 1258 C C . ASP A 1 154 ? 98.334 90.931 98.994 1.00 33.99 154 ASP A C 1
ATOM 1259 O O . ASP A 1 154 ? 98.086 91.942 99.657 1.00 37.96 154 ASP A O 1
ATOM 1264 N N . GLY A 1 155 ? 98.006 90.818 97.715 1.00 33.55 155 GLY A N 1
ATOM 1265 C CA . GLY A 1 155 ? 97.325 91.883 97.024 1.00 35.97 155 GLY A CA 1
ATOM 1266 C C . GLY A 1 155 ? 97.743 91.993 95.573 1.00 32.22 155 GLY A C 1
ATOM 1267 O O . GLY A 1 155 ? 98.523 91.186 95.060 1.00 34.73 155 GLY A O 1
ATOM 1268 N N . PRO A 1 156 ? 97.234 93.006 94.883 1.00 30.91 156 PRO A N 1
ATOM 1269 C CA . PRO A 1 156 ? 97.530 93.166 93.449 1.00 29.77 156 PRO A CA 1
ATOM 1270 C C . PRO A 1 156 ? 98.923 93.749 93.220 1.00 29.99 156 PRO A C 1
ATOM 1271 O O . PRO A 1 156 ? 99.089 94.842 92.680 1.00 26.62 156 PRO A O 1
ATOM 1275 N N . ILE A 1 157 ? 99.942 93.010 93.662 1.00 30.33 157 ILE A N 1
ATOM 1276 C CA . ILE A 1 157 ? 101.344 93.365 93.467 1.00 26.22 157 ILE A CA 1
ATOM 1277 C C . ILE A 1 157 ? 101.925 92.416 92.429 1.00 27.97 157 ILE A C 1
ATOM 1278 O O . ILE A 1 157 ? 101.840 91.192 92.582 1.00 29.25 157 ILE A O 1
ATOM 1283 N N . TYR A 1 158 ? 102.524 92.975 91.391 1.00 26.88 158 TYR A N 1
ATOM 1284 C CA . TYR A 1 158 ? 102.959 92.210 90.234 1.00 32.13 158 TYR A CA 1
ATOM 1285 C C . TYR A 1 158 ? 104.404 92.523 89.871 1.00 30.34 158 TYR A C 1
ATOM 1286 O O . TYR A 1 158 ? 104.878 93.650 90.037 1.00 28.01 158 TYR A O 1
ATOM 1295 N N . VAL A 1 159 ? 105.086 91.509 89.344 1.00 30.15 159 VAL A N 1
ATOM 1296 C CA . VAL A 1 159 ? 106.371 91.680 88.676 1.00 24.96 159 VAL A CA 1
ATOM 1297 C C . VAL A 1 159 ? 106.247 91.112 87.266 1.00 32.08 159 VAL A C 1
ATOM 1298 O O . VAL A 1 159 ? 105.478 90.170 87.036 1.00 33.26 159 VAL A O 1
ATOM 1302 N N . PRO A 1 160 ? 106.984 91.646 86.307 1.00 31.45 160 PRO A N 1
ATOM 1303 C CA . PRO A 1 160 ? 106.951 91.098 84.945 1.00 34.53 160 PRO A CA 1
ATOM 1304 C C . PRO A 1 160 ? 107.860 89.883 84.794 1.00 35.71 160 PRO A C 1
ATOM 1305 O O . PRO A 1 160 ? 108.966 89.839 85.337 1.00 35.62 160 PRO A O 1
ATOM 1309 N N . VAL A 1 161 ? 107.374 88.881 84.059 1.00 35.47 161 VAL A N 1
ATOM 1310 C CA . VAL A 1 161 ? 108.153 87.697 83.712 1.00 37.62 161 VAL A CA 1
ATOM 1311 C C . VAL A 1 161 ? 107.978 87.431 82.224 1.00 45.27 161 VAL A C 1
ATOM 1312 O O . VAL A 1 161 ? 106.922 87.703 81.642 1.00 42.80 161 VAL A O 1
ATOM 1316 N N . PHE A 1 162 ? 109.027 86.903 81.605 1.00 44.60 162 PHE A N 1
ATOM 1317 C CA . PHE A 1 162 ? 108.972 86.542 80.195 1.00 51.05 162 PHE A CA 1
ATOM 1318 C C . PHE A 1 162 ? 108.620 85.067 80.056 1.00 52.48 162 PHE A C 1
ATOM 1319 O O . PHE A 1 162 ? 109.337 84.202 80.569 1.00 55.89 162 PHE A O 1
ATOM 1327 N N . GLU A 1 163 ? 107.510 84.786 79.382 1.00 56.05 163 GLU A N 1
ATOM 1328 C CA . GLU A 1 163 ? 107.148 83.426 78.990 1.00 64.23 163 GLU A CA 1
ATOM 1329 C C . GLU A 1 163 ? 107.543 83.300 77.529 1.00 63.63 163 GLU A C 1
ATOM 1330 O O . GLU A 1 163 ? 106.791 83.697 76.633 1.00 64.13 163 GLU A O 1
ATOM 1336 N N . GLY A 1 164 ? 108.732 82.755 77.292 1.00 61.83 164 GLY A N 1
ATOM 1337 C CA . GLY A 1 164 ? 109.331 82.855 75.982 1.00 62.50 164 GLY A CA 1
ATOM 1338 C C . GLY A 1 164 ? 109.406 84.305 75.553 1.00 64.24 164 GLY A C 1
ATOM 1339 O O . GLY A 1 164 ? 110.225 85.071 76.071 1.00 54.51 164 GLY A O 1
ATOM 1340 N N . ASN A 1 165 ? 108.528 84.702 74.632 1.00 62.49 165 ASN A N 1
ATOM 1341 C CA . ASN A 1 165 ? 108.519 86.050 74.085 1.00 63.08 165 ASN A CA 1
ATOM 1342 C C . ASN A 1 165 ? 107.374 86.912 74.609 1.00 61.48 165 ASN A C 1
ATOM 1343 O O . ASN A 1 165 ? 107.295 88.093 74.254 1.00 61.58 165 ASN A O 1
ATOM 1348 N N . LYS A 1 166 ? 106.484 86.365 75.428 1.00 60.99 166 LYS A N 1
ATOM 1349 C CA . LYS A 1 166 ? 105.350 87.124 75.936 1.00 56.93 166 LYS A CA 1
ATOM 1350 C C . LYS A 1 166 ? 105.581 87.520 77.388 1.00 54.12 166 LYS A C 1
ATOM 1351 O O . LYS A 1 166 ? 106.086 86.729 78.191 1.00 52.11 166 LYS A O 1
ATOM 1357 N N . LEU A 1 167 ? 105.215 88.755 77.710 1.00 49.15 167 LEU A N 1
ATOM 1358 C CA . LEU A 1 167 ? 105.367 89.289 79.053 1.00 48.44 167 LEU A CA 1
ATOM 1359 C C . LEU A 1 167 ? 104.100 89.013 79.853 1.00 47.37 167 LEU A C 1
ATOM 1360 O O . LEU A 1 167 ? 103.000 89.384 79.427 1.00 44.60 167 LEU A O 1
ATOM 1365 N N . LYS A 1 168 ? 104.255 88.350 80.994 1.00 42.73 168 LYS A N 1
ATOM 1366 C CA . LYS A 1 168 ? 103.187 88.161 81.961 1.00 42.40 168 LYS A CA 1
ATOM 1367 C C . LYS A 1 168 ? 103.475 88.978 83.216 1.00 38.48 168 LYS A C 1
ATOM 1368 O O . LYS A 1 168 ? 104.623 89.325 83.516 1.00 35.05 168 LYS A O 1
ATOM 1374 N N . LEU A 1 169 ? 102.408 89.298 83.935 1.00 32.44 169 LEU A N 1
ATOM 1375 C CA . LEU A 1 169 ? 102.486 89.983 85.219 1.00 33.51 169 LEU A CA 1
ATOM 1376 C C . LEU A 1 169 ? 101.994 89.013 86.279 1.00 35.79 169 LEU A C 1
ATOM 1377 O O . LEU A 1 169 ? 100.849 88.554 86.213 1.00 37.04 169 LEU A O 1
ATOM 1382 N N . VAL A 1 170 ? 102.867 88.661 87.227 1.00 28.45 170 VAL A N 1
ATOM 1383 C CA . VAL A 1 170 ? 102.536 87.678 88.251 1.00 32.24 170 VAL A CA 1
ATOM 1384 C C . VAL A 1 170 ? 102.954 88.203 89.618 1.00 30.40 170 VAL A C 1
ATOM 1385 O O . VAL A 1 170 ? 103.782 89.109 89.736 1.00 30.90 170 VAL A O 1
ATOM 1389 N N . HIS A 1 171 ? 102.381 87.604 90.656 1.00 29.35 171 HIS A N 1
ATOM 1390 C CA . HIS A 1 171 ? 102.783 87.950 92.012 1.00 34.96 171 HIS A CA 1
ATOM 1391 C C . HIS A 1 171 ? 104.249 87.575 92.227 1.00 35.89 171 HIS A C 1
ATOM 1392 O O . HIS A 1 171 ? 104.708 86.546 91.716 1.00 35.82 171 HIS A O 1
ATOM 1399 N N . PRO A 1 172 ? 105.015 88.391 92.957 1.00 38.38 172 PRO A N 1
ATOM 1400 C CA . PRO A 1 172 ? 106.451 88.091 93.126 1.00 35.14 172 PRO A CA 1
ATOM 1401 C C . PRO A 1 172 ? 106.728 86.692 93.663 1.00 33.91 172 PRO A C 1
ATOM 1402 O O . PRO A 1 172 ? 107.735 86.086 93.271 1.00 36.56 172 PRO A O 1
ATOM 1406 N N . LYS A 1 173 ? 105.860 86.151 94.532 1.00 35.61 173 LYS A N 1
ATOM 1407 C CA . LYS A 1 173 ? 106.064 84.787 95.021 1.00 42.18 173 LYS A CA 1
ATOM 1408 C C . LYS A 1 173 ? 105.991 83.743 93.905 1.00 44.90 173 LYS A C 1
ATOM 1409 O O . LYS A 1 173 ? 106.493 82.625 94.082 1.00 41.79 173 LYS A O 1
ATOM 1415 N N . ASP A 1 174 ? 105.412 84.089 92.753 1.00 39.79 174 ASP A N 1
ATOM 1416 C CA . ASP A 1 174 ? 105.297 83.186 91.618 1.00 36.41 174 ASP A CA 1
ATOM 1417 C C . ASP A 1 174 ? 106.365 83.442 90.568 1.00 42.15 174 ASP A C 1
ATOM 1418 O O . ASP A 1 174 ? 106.275 82.902 89.464 1.00 45.05 174 ASP A O 1
ATOM 1423 N N . ALA A 1 175 ? 107.372 84.256 90.889 1.00 35.82 175 ALA A N 1
ATOM 1424 C CA . ALA A 1 175 ? 108.453 84.595 89.977 1.00 33.76 175 ALA A CA 1
ATOM 1425 C C . ALA A 1 175 ? 109.814 84.474 90.658 1.00 32.39 175 ALA A C 1
ATOM 1426 O O . ALA A 1 175 ? 110.726 85.243 90.354 1.00 37.98 175 ALA A O 1
ATOM 1428 N N . ILE A 1 176 ? 109.959 83.523 91.582 1.00 37.43 176 ILE A N 1
ATOM 1429 C CA . ILE A 1 176 ? 111.242 83.295 92.242 1.00 35.97 176 ILE A CA 1
ATOM 1430 C C . ILE A 1 176 ? 112.277 82.866 91.218 1.00 40.08 176 ILE A C 1
ATOM 1431 O O . ILE A 1 176 ? 112.027 81.978 90.393 1.00 40.24 176 ILE A O 1
ATOM 1436 N N . ALA A 1 177 ? 113.449 83.498 91.265 1.00 38.62 177 ALA A N 1
ATOM 1437 C CA . ALA A 1 177 ? 114.538 83.237 90.336 1.00 37.65 177 ALA A CA 1
ATOM 1438 C C . ALA A 1 177 ? 115.811 82.870 91.097 1.00 36.80 177 ALA A C 1
ATOM 1439 O O . ALA A 1 177 ? 115.932 83.091 92.306 1.00 39.36 177 ALA A O 1
ATOM 1441 N N . GLU A 1 178 ? 116.780 82.318 90.360 1.00 41.97 178 GLU A N 1
ATOM 1442 C CA . GLU A 1 178 ? 118.086 81.937 90.907 1.00 38.50 178 GLU A CA 1
ATOM 1443 C C . GLU A 1 178 ? 118.936 83.206 90.978 1.00 38.66 178 GLU A C 1
ATOM 1444 O O . GLU A 1 178 ? 119.763 83.516 90.114 1.00 39.59 178 GLU A O 1
ATOM 1450 N N . GLU A 1 179 ? 118.693 83.993 92.021 1.00 33.64 179 GLU A N 1
ATOM 1451 C CA . GLU A 1 179 ? 119.257 85.332 92.085 1.00 32.73 179 GLU A CA 1
ATOM 1452 C C . GLU A 1 179 ? 119.732 85.619 93.511 1.00 26.14 179 GLU A C 1
ATOM 1453 O O . GLU A 1 179 ? 119.492 84.843 94.438 1.00 28.12 179 GLU A O 1
ATOM 1459 N N . GLU A 1 180 ? 120.453 86.730 93.651 1.00 26.10 180 GLU A N 1
ATOM 1460 C CA . GLU A 1 180 ? 121.159 87.068 94.880 1.00 32.80 180 GLU A CA 1
ATOM 1461 C C . GLU A 1 180 ? 120.196 87.562 95.957 1.00 30.43 180 GLU A C 1
ATOM 1462 O O . GLU A 1 180 ? 119.242 88.291 95.667 1.00 26.81 180 GLU A O 1
ATOM 1468 N N . GLU A 1 181 ? 120.455 87.174 97.210 1.00 29.49 181 GLU A N 1
ATOM 1469 C CA . GLU A 1 181 ? 119.809 87.815 98.354 1.00 27.56 181 GLU A CA 1
ATOM 1470 C C . GLU A 1 181 ? 120.462 89.174 98.574 1.00 28.73 181 GLU A C 1
ATOM 1471 O O . GLU A 1 181 ? 121.667 89.255 98.839 1.00 31.11 181 GLU A O 1
ATOM 1477 N N . LEU A 1 182 ? 119.685 90.244 98.439 1.00 25.16 182 LEU A N 1
ATOM 1478 C CA . LEU A 1 182 ? 120.196 91.605 98.597 1.00 25.21 182 LEU A CA 1
ATOM 1479 C C . LEU A 1 182 ? 119.817 92.092 99.992 1.00 29.51 182 LEU A C 1
ATOM 1480 O O . LEU A 1 182 ? 118.749 92.676 100.201 1.00 26.27 182 LEU A O 1
ATOM 1485 N N . ILE A 1 183 ? 120.698 91.859 100.961 1.00 25.74 183 ILE A N 1
ATOM 1486 C CA . ILE A 1 183 ? 120.349 92.030 102.370 1.00 24.55 183 ILE A CA 1
ATOM 1487 C C . ILE A 1 183 ? 121.057 93.256 102.935 1.00 23.06 183 ILE A C 1
ATOM 1488 O O . ILE A 1 183 ? 122.265 93.440 102.741 1.00 26.04 183 ILE A O 1
ATOM 1493 N N . HIS A 1 184 ? 120.302 94.101 103.628 1.00 24.52 184 HIS A N 1
ATOM 1494 C CA . HIS A 1 184 ? 120.872 95.172 104.433 1.00 24.89 184 HIS A CA 1
ATOM 1495 C C . HIS A 1 184 ? 120.669 94.748 105.884 1.00 24.20 184 HIS A C 1
ATOM 1496 O O . HIS A 1 184 ? 119.531 94.552 106.310 1.00 23.21 184 HIS A O 1
ATOM 1503 N N . TYR A 1 185 ? 121.764 94.524 106.608 1.00 23.15 185 TYR A N 1
ATOM 1504 C CA . TYR A 1 185 ? 121.701 94.038 107.982 1.00 24.66 185 TYR A CA 1
ATOM 1505 C C . TYR A 1 185 ? 121.668 95.236 108.922 1.00 25.35 185 TYR A C 1
ATOM 1506 O O . TYR A 1 185 ? 122.555 96.095 108.866 1.00 25.09 185 TYR A O 1
ATOM 1515 N N . ILE A 1 186 ? 120.654 95.289 109.786 1.00 26.09 186 ILE A N 1
ATOM 1516 C CA . ILE A 1 186 ? 120.384 96.466 110.606 1.00 23.64 186 ILE A CA 1
ATOM 1517 C C . ILE A 1 186 ? 120.512 96.054 112.072 1.00 23.76 186 ILE A C 1
ATOM 1518 O O . ILE A 1 186 ? 119.690 95.283 112.588 1.00 26.01 186 ILE A O 1
ATOM 1523 N N . TYR A 1 187 ? 121.537 96.569 112.740 1.00 25.32 187 TYR A N 1
ATOM 1524 C CA . TYR A 1 187 ? 121.864 96.190 114.124 1.00 27.02 187 TYR A CA 1
ATOM 1525 C C . TYR A 1 187 ? 121.394 97.306 115.058 1.00 24.24 187 TYR A C 1
ATOM 1526 O O . TYR A 1 187 ? 122.031 98.357 115.156 1.00 25.25 187 TYR A O 1
ATOM 1535 N N . GLU A 1 188 ? 120.276 97.067 115.754 1.00 27.50 188 GLU A N 1
ATOM 1536 C CA . GLU A 1 188 ? 119.628 98.079 116.578 1.00 29.17 188 GLU A CA 1
ATOM 1537 C C . GLU A 1 188 ? 120.002 97.906 118.048 1.00 27.54 188 GLU A C 1
ATOM 1538 O O . GLU A 1 188 ? 120.202 96.781 118.525 1.00 24.78 188 GLU A O 1
ATOM 1544 N N . PHE A 1 189 ? 120.119 99.030 118.754 1.00 28.96 189 PHE A N 1
ATOM 1545 C CA . PHE A 1 189 ? 120.474 99.024 120.172 1.00 26.26 189 PHE A CA 1
ATOM 1546 C C . PHE A 1 189 ? 119.792 100.195 120.864 1.00 31.84 189 PHE A C 1
ATOM 1547 O O . PHE A 1 189 ? 119.568 101.237 120.236 1.00 29.34 189 PHE A O 1
ATOM 1555 N N . PRO A 1 190 ? 119.448 100.057 122.144 1.00 30.80 190 PRO A N 1
ATOM 1556 C CA . PRO A 1 190 ? 118.812 101.153 122.881 1.00 27.72 190 PRO A CA 1
ATOM 1557 C C . PRO A 1 190 ? 119.830 102.079 123.545 1.00 28.39 190 PRO A C 1
ATOM 1558 O O . PRO A 1 190 ? 121.028 101.793 123.617 1.00 29.83 190 PRO A O 1
ATOM 1562 N N . ARG A 1 191 ? 119.328 103.217 124.031 1.00 36.41 191 ARG A N 1
ATOM 1563 C CA . ARG A 1 191 ? 120.124 104.022 124.951 1.00 35.62 191 ARG A CA 1
ATOM 1564 C C . ARG A 1 191 ? 120.583 103.136 126.101 1.00 29.53 191 ARG A C 1
ATOM 1565 O O . ARG A 1 191 ? 119.806 102.337 126.629 1.00 36.78 191 ARG A O 1
ATOM 1573 N N . GLY A 1 192 ? 121.856 103.236 126.453 1.00 34.38 192 GLY A N 1
ATOM 1574 C CA . GLY A 1 192 ? 122.375 102.497 127.583 1.00 37.04 192 GLY A CA 1
ATOM 1575 C C . GLY A 1 192 ? 122.902 101.114 127.265 1.00 40.18 192 GLY A C 1
ATOM 1576 O O . GLY A 1 192 ? 123.493 100.479 128.148 1.00 31.33 192 GLY A O 1
ATOM 1577 N N . PHE A 1 193 ? 122.705 100.621 126.042 1.00 31.72 193 PHE A N 1
ATOM 1578 C CA . PHE A 1 193 ? 123.301 99.352 125.645 1.00 26.92 193 PHE A CA 1
ATOM 1579 C C . PHE A 1 193 ? 124.808 99.392 125.866 1.00 31.66 193 PHE A C 1
ATOM 1580 O O . PHE A 1 193 ? 125.479 100.367 125.505 1.00 33.94 193 PHE A O 1
ATOM 1588 N N . GLN A 1 194 ? 125.340 98.341 126.485 1.00 33.30 194 GLN A N 1
ATOM 1589 C CA . GLN A 1 194 ? 126.740 98.337 126.885 1.00 31.32 194 GLN A CA 1
ATOM 1590 C C . GLN A 1 194 ? 127.394 97.013 126.524 1.00 30.10 194 GLN A C 1
ATOM 1591 O O . GLN A 1 194 ? 126.871 95.941 126.844 1.00 32.97 194 GLN A O 1
ATOM 1597 N N . VAL A 1 195 ? 128.530 97.094 125.843 1.00 33.08 195 VAL A N 1
ATOM 1598 C CA . VAL A 1 195 ? 129.426 95.961 125.657 1.00 34.65 195 VAL A CA 1
ATOM 1599 C C . VAL A 1 195 ? 130.787 96.406 126.162 1.00 36.03 195 VAL A C 1
ATOM 1600 O O . VAL A 1 195 ? 131.224 97.524 125.862 1.00 36.57 195 VAL A O 1
ATOM 1604 N N . PHE A 1 196 ? 131.430 95.554 126.966 1.00 39.13 196 PHE A N 1
ATOM 1605 C CA . PHE A 1 196 ? 132.689 95.910 127.609 1.00 39.78 196 PHE A CA 1
ATOM 1606 C C . PHE A 1 196 ? 132.523 97.274 128.272 1.00 40.74 196 PHE A C 1
ATOM 1607 O O . PHE A 1 196 ? 131.577 97.469 129.042 1.00 37.55 196 PHE A O 1
ATOM 1615 N N . ASP A 1 197 ? 133.369 98.244 127.934 1.00 37.62 197 ASP A N 1
ATOM 1616 C CA . ASP A 1 197 ? 133.268 99.579 128.510 1.00 42.19 197 ASP A CA 1
ATOM 1617 C C . ASP A 1 197 ? 132.590 100.588 127.580 1.00 44.31 197 ASP A C 1
ATOM 1618 O O . ASP A 1 197 ? 132.692 101.796 127.813 1.00 43.77 197 ASP A O 1
ATOM 1623 N N . VAL A 1 198 ? 131.884 100.125 126.550 1.00 46.06 198 VAL A N 1
ATOM 1624 C CA . VAL A 1 198 ? 131.293 100.989 125.529 1.00 44.43 198 VAL A CA 1
ATOM 1625 C C . VAL A 1 198 ? 129.784 101.034 125.751 1.00 34.12 198 VAL A C 1
ATOM 1626 O O . VAL A 1 198 ? 129.119 99.993 125.701 1.00 41.38 198 VAL A O 1
ATOM 1630 N N . GLN A 1 199 ? 129.232 102.233 125.971 1.00 37.43 199 GLN A N 1
ATOM 1631 C CA . GLN A 1 199 ? 127.819 102.380 126.314 1.00 38.37 199 GLN A CA 1
ATOM 1632 C C . GLN A 1 199 ? 127.128 103.415 125.432 1.00 37.38 199 GLN A C 1
ATOM 1633 O O . GLN A 1 199 ? 127.613 104.544 125.294 1.00 35.24 199 GLN A O 1
ATOM 1639 N N . ALA A 1 200 ? 125.956 103.051 124.905 1.00 35.97 200 ALA A N 1
ATOM 1640 C CA . ALA A 1 200 ? 125.243 103.925 123.971 1.00 36.94 200 ALA A CA 1
ATOM 1641 C C . ALA A 1 200 ? 124.626 105.120 124.691 1.00 40.93 200 ALA A C 1
ATOM 1642 O O . ALA A 1 200 ? 123.853 104.938 125.640 1.00 34.57 200 ALA A O 1
ATOM 1644 N N . PRO A 1 201 ? 124.908 106.348 124.247 1.00 38.02 201 PRO A N 1
ATOM 1645 C CA . PRO A 1 201 ? 124.231 107.524 124.810 1.00 33.66 201 PRO A CA 1
ATOM 1646 C C . PRO A 1 201 ? 122.840 107.776 124.249 1.00 41.15 201 PRO A C 1
ATOM 1647 O O . PRO A 1 201 ? 122.116 108.614 124.805 1.00 35.94 201 PRO A O 1
ATOM 1651 N N . ARG A 1 202 ? 122.462 107.119 123.151 1.00 33.59 202 ARG A N 1
ATOM 1652 C CA . ARG A 1 202 ? 121.101 107.172 122.641 1.00 32.89 202 ARG A CA 1
ATOM 1653 C C . ARG A 1 202 ? 120.870 105.922 121.804 1.00 32.85 202 ARG A C 1
ATOM 1654 O O . ARG A 1 202 ? 121.815 105.217 121.442 1.00 31.20 202 ARG A O 1
ATOM 1662 N N . GLU A 1 203 ? 119.602 105.631 121.536 1.00 33.31 203 GLU A N 1
ATOM 1663 C CA . GLU A 1 203 ? 119.293 104.529 120.639 1.00 33.51 203 GLU A CA 1
ATOM 1664 C C . GLU A 1 203 ? 119.838 104.852 119.254 1.00 34.53 203 GLU A C 1
ATOM 1665 O O . GLU A 1 203 ? 119.851 106.016 118.829 1.00 30.92 203 GLU A O 1
ATOM 1671 N N . ASN A 1 204 ? 120.307 103.828 118.558 1.00 31.10 204 ASN A N 1
ATOM 1672 C CA . ASN A 1 204 ? 120.636 104.012 117.147 1.00 29.63 204 ASN A CA 1
ATOM 1673 C C . ASN A 1 204 ? 120.849 102.649 116.501 1.00 33.65 204 ASN A C 1
ATOM 1674 O O . ASN A 1 204 ? 120.496 101.612 117.071 1.00 28.39 204 ASN A O 1
ATOM 1679 N N . ARG A 1 205 ? 121.401 102.646 115.284 1.00 28.98 205 ARG A N 1
ATOM 1680 C CA . ARG A 1 205 ? 121.594 101.395 114.565 1.00 27.81 205 ARG A CA 1
ATOM 1681 C C . ARG A 1 205 ? 122.774 101.505 113.615 1.00 24.54 205 ARG A C 1
ATOM 1682 O O . ARG A 1 205 ? 123.089 102.584 113.129 1.00 26.22 205 ARG A O 1
ATOM 1690 N N . PHE A 1 206 ? 123.449 100.375 113.420 1.00 26.40 206 PHE A N 1
ATOM 1691 C CA . PHE A 1 206 ? 124.533 100.215 112.457 1.00 29.56 206 PHE A CA 1
ATOM 1692 C C . PHE A 1 206 ? 124.037 99.315 111.339 1.00 26.19 206 PHE A C 1
ATOM 1693 O O . PHE A 1 206 ? 123.458 98.264 111.617 1.00 24.02 206 PHE A O 1
ATOM 1701 N N . ILE A 1 207 ? 124.252 99.719 110.084 1.00 24.87 207 ILE A N 1
ATOM 1702 C CA . ILE A 1 207 ? 123.768 98.955 108.938 1.00 26.14 207 ILE A CA 1
ATOM 1703 C C . ILE A 1 207 ? 124.966 98.416 108.160 1.00 25.49 207 ILE A C 1
ATOM 1704 O O . ILE A 1 207 ? 125.877 99.173 107.815 1.00 25.84 207 ILE A O 1
ATOM 1709 N N . ALA A 1 208 ? 124.973 97.100 107.924 1.00 24.64 208 ALA A N 1
ATOM 1710 C CA . ALA A 1 208 ? 125.969 96.444 107.089 1.00 26.88 208 ALA A CA 1
ATOM 1711 C C . ALA A 1 208 ? 125.273 96.150 105.769 1.00 21.55 208 ALA A C 1
ATOM 1712 O O . ALA A 1 208 ? 124.369 95.311 105.705 1.00 25.76 208 ALA A O 1
ATOM 1714 N N . ASN A 1 209 ? 125.677 96.857 104.733 1.00 25.75 209 ASN A N 1
ATOM 1715 C CA . ASN A 1 209 ? 124.998 96.774 103.443 1.00 27.44 209 ASN A CA 1
ATOM 1716 C C . ASN A 1 209 ? 125.717 95.732 102.587 1.00 23.75 209 ASN A C 1
ATOM 1717 O O . ASN A 1 209 ? 126.868 95.930 102.209 1.00 24.52 209 ASN A O 1
ATOM 1722 N N . ALA A 1 210 ? 125.042 94.614 102.309 1.00 24.12 210 ALA A N 1
ATOM 1723 C CA . ALA A 1 210 ? 125.573 93.517 101.503 1.00 26.99 210 ALA A CA 1
ATOM 1724 C C . ALA A 1 210 ? 124.894 93.442 100.128 1.00 28.30 210 ALA A C 1
ATOM 1725 O O . ALA A 1 210 ? 124.544 92.361 99.655 1.00 26.40 210 ALA A O 1
ATOM 1727 N N . ASP A 1 211 ? 124.672 94.590 99.487 1.00 25.08 211 ASP A N 1
ATOM 1728 C CA . ASP A 1 211 ? 123.785 94.683 98.323 1.00 27.66 211 ASP A CA 1
ATOM 1729 C C . ASP A 1 211 ? 124.533 95.371 97.181 1.00 26.62 211 ASP A C 1
ATOM 1730 O O . ASP A 1 211 ? 124.584 96.604 97.102 1.00 25.68 211 ASP A O 1
ATOM 1735 N N . ASP A 1 212 ? 125.115 94.560 96.286 1.00 25.93 212 ASP A N 1
ATOM 1736 C CA . ASP A 1 212 ? 125.832 95.087 95.125 1.00 23.87 212 ASP A CA 1
ATOM 1737 C C . ASP A 1 212 ? 124.908 95.588 94.020 1.00 25.43 212 ASP A C 1
ATOM 1738 O O . ASP A 1 212 ? 125.366 96.326 93.130 1.00 27.79 212 ASP A O 1
ATOM 1743 N N . TYR A 1 213 ? 123.643 95.181 94.031 1.00 23.30 213 TYR A N 1
ATOM 1744 C CA . TYR A 1 213 ? 122.794 95.387 92.861 1.00 28.18 213 TYR A CA 1
ATOM 1745 C C . TYR A 1 213 ? 122.050 96.717 92.921 1.00 28.24 213 TYR A C 1
ATOM 1746 O O . TYR A 1 213 ? 122.146 97.508 91.990 1.00 21.81 213 TYR A O 1
ATOM 1755 N N . ASN A 1 214 ? 121.369 97.029 94.028 1.00 26.32 214 ASN A N 1
ATOM 1756 C CA . ASN A 1 214 ? 120.813 98.377 94.140 1.00 22.38 214 ASN A CA 1
ATOM 1757 C C . ASN A 1 214 ? 121.899 99.451 94.232 1.00 22.52 214 ASN A C 1
ATOM 1758 O O . ASN A 1 214 ? 121.627 100.618 93.912 1.00 24.36 214 ASN A O 1
ATOM 1763 N N . ALA A 1 215 ? 123.132 99.091 94.627 1.00 21.82 215 ALA A N 1
ATOM 1764 C CA . ALA A 1 215 ? 124.202 100.088 94.707 1.00 22.99 215 ALA A CA 1
ATOM 1765 C C . ALA A 1 215 ? 124.503 100.702 93.345 1.00 27.07 215 ALA A C 1
ATOM 1766 O O . ALA A 1 215 ? 124.950 101.854 93.255 1.00 26.28 215 ALA A O 1
ATOM 1768 N N . ARG A 1 216 ? 124.278 99.963 92.274 1.00 24.53 216 ARG A N 1
ATOM 1769 C CA . ARG A 1 216 ? 124.505 100.537 90.956 1.00 29.05 216 ARG A CA 1
ATOM 1770 C C . ARG A 1 216 ? 123.235 100.631 90.121 1.00 27.41 216 ARG A C 1
ATOM 1771 O O . ARG A 1 216 ? 123.320 100.770 88.892 1.00 24.85 216 ARG A O 1
ATOM 1779 N N . VAL A 1 217 ? 122.063 100.568 90.763 1.00 24.38 217 VAL A N 1
ATOM 1780 C CA . VAL A 1 217 ? 120.768 100.631 90.082 1.00 23.00 217 VAL A CA 1
ATOM 1781 C C . VAL A 1 217 ? 120.735 99.612 88.947 1.00 26.29 217 VAL A C 1
ATOM 1782 O O . VAL A 1 217 ? 120.505 99.949 87.773 1.00 25.20 217 VAL A O 1
ATOM 1786 N N . TYR A 1 218 ? 120.978 98.358 89.304 1.00 22.51 218 TYR A N 1
ATOM 1787 C CA . TYR A 1 218 ? 120.779 97.249 88.387 1.00 26.28 218 TYR A CA 1
ATOM 1788 C C . TYR A 1 218 ? 119.322 97.185 87.943 1.00 28.04 218 TYR A C 1
ATOM 1789 O O . TYR A 1 218 ? 118.407 97.308 88.758 1.00 21.89 218 TYR A O 1
ATOM 1798 N N . MET A 1 219 ? 119.107 96.972 86.645 1.00 23.64 219 MET A N 1
ATOM 1799 C CA . MET A 1 219 ? 117.765 96.814 86.092 1.00 23.05 219 MET A CA 1
ATOM 1800 C C . MET A 1 219 ? 117.633 95.420 85.503 1.00 28.94 219 MET A C 1
ATOM 1801 O O . MET A 1 219 ? 118.444 95.025 84.659 1.00 29.95 219 MET A O 1
ATOM 1806 N N . ARG A 1 220 ? 116.618 94.676 85.935 1.00 25.22 220 ARG A N 1
ATOM 1807 C CA . ARG A 1 220 ? 116.498 93.319 85.430 1.00 27.75 220 ARG A CA 1
ATOM 1808 C C . ARG A 1 220 ? 116.028 93.319 83.980 1.00 29.33 220 ARG A C 1
ATOM 1809 O O . ARG A 1 220 ? 115.480 94.306 83.474 1.00 25.90 220 ARG A O 1
ATOM 1817 N N . ARG A 1 221 ? 116.220 92.160 83.339 1.00 29.02 221 ARG A N 1
ATOM 1818 C CA A ARG A 1 221 ? 115.973 92.026 81.901 0.27 32.23 221 ARG A CA 1
ATOM 1819 C CA B ARG A 1 221 ? 115.980 92.043 81.898 0.73 32.52 221 ARG A CA 1
ATOM 1820 C C . ARG A 1 221 ? 114.553 92.433 81.527 1.00 30.42 221 ARG A C 1
ATOM 1821 O O . ARG A 1 221 ? 114.339 93.154 80.543 1.00 31.23 221 ARG A O 1
ATOM 1836 N N . GLU A 1 222 ? 113.564 91.975 82.303 1.00 31.75 222 GLU A N 1
ATOM 1837 C CA . GLU A 1 222 ? 112.160 92.244 81.991 1.00 29.13 222 GLU A CA 1
ATOM 1838 C C . GLU A 1 222 ? 111.852 93.736 81.929 1.00 31.35 222 GLU A C 1
ATOM 1839 O O . GLU A 1 222 ? 111.021 94.161 81.118 1.00 30.90 222 GLU A O 1
ATOM 1845 N N . PHE A 1 223 ? 112.497 94.547 82.767 1.00 31.71 223 PHE A N 1
ATOM 1846 C CA . PHE A 1 223 ? 112.364 96.001 82.672 1.00 31.71 223 PHE A CA 1
ATOM 1847 C C . PHE A 1 223 ? 113.192 96.609 81.535 1.00 34.84 223 PHE A C 1
ATOM 1848 O O . PHE A 1 223 ? 112.826 97.661 80.992 1.00 39.45 223 PHE A O 1
ATOM 1856 N N . ARG A 1 224 ? 114.314 95.996 81.165 1.00 35.46 224 ARG A N 1
ATOM 1857 C CA . ARG A 1 224 ? 115.100 96.545 80.062 1.00 36.86 224 ARG A CA 1
ATOM 1858 C C . ARG A 1 224 ? 114.527 96.164 78.705 1.00 41.51 224 ARG A C 1
ATOM 1859 O O . ARG A 1 224 ? 114.817 96.835 77.708 1.00 47.89 224 ARG A O 1
ATOM 1867 N N . GLU A 1 225 ? 113.725 95.101 78.645 1.00 33.04 225 GLU A N 1
ATOM 1868 C CA . GLU A 1 225 ? 113.174 94.618 77.394 1.00 34.36 225 GLU A CA 1
ATOM 1869 C C . GLU A 1 225 ? 111.662 94.668 77.346 1.00 36.98 225 GLU A C 1
ATOM 1870 O O . GLU A 1 225 ? 111.099 94.677 76.248 1.00 37.19 225 GLU A O 1
ATOM 1876 N N . GLY A 1 226 ? 110.991 94.725 78.491 1.00 32.78 226 GLY A N 1
ATOM 1877 C CA . GLY A 1 226 ? 109.548 94.749 78.489 1.00 32.31 226 GLY A CA 1
ATOM 1878 C C . GLY A 1 226 ? 108.989 96.074 78.948 1.00 26.82 226 GLY A C 1
ATOM 1879 O O . GLY A 1 226 ? 107.820 96.136 79.325 1.00 29.48 226 GLY A O 1
ATOM 1880 N N . PHE A 1 227 ? 109.789 97.149 78.927 1.00 26.57 227 PHE A N 1
ATOM 1881 C CA . PHE A 1 227 ? 109.327 98.352 79.616 1.00 28.61 227 PHE A CA 1
ATOM 1882 C C . PHE A 1 227 ? 108.099 98.942 78.938 1.00 32.27 227 PHE A C 1
ATOM 1883 O O . PHE A 1 227 ? 107.182 99.432 79.608 1.00 27.50 227 PHE A O 1
ATOM 1891 N N . GLU A 1 228 ? 108.053 98.887 77.613 1.00 32.34 228 GLU A N 1
ATOM 1892 C CA . GLU A 1 228 ? 106.934 99.493 76.912 1.00 30.76 228 GLU A CA 1
ATOM 1893 C C . GLU A 1 228 ? 105.635 98.757 77.205 1.00 30.33 228 GLU A C 1
ATOM 1894 O O . GLU A 1 228 ? 104.597 99.393 77.425 1.00 34.06 228 GLU A O 1
ATOM 1900 N N . GLU A 1 229 ? 105.673 97.433 77.277 1.00 29.26 229 GLU A N 1
ATOM 1901 C CA . GLU A 1 229 ? 104.493 96.644 77.621 1.00 35.00 229 GLU A CA 1
ATOM 1902 C C . GLU A 1 229 ? 104.097 96.862 79.067 1.00 36.44 229 GLU A C 1
ATOM 1903 O O . GLU A 1 229 ? 102.945 96.900 79.367 1.00 36.72 229 GLU A O 1
ATOM 1909 N N . ILE A 1 230 ? 105.060 97.001 79.957 1.00 30.45 230 ILE A N 1
ATOM 1910 C CA . ILE A 1 230 ? 104.771 97.314 81.363 1.00 28.21 230 ILE A CA 1
ATOM 1911 C C . ILE A 1 230 ? 104.080 98.672 81.463 1.00 29.79 230 ILE A C 1
ATOM 1912 O O . ILE A 1 230 ? 103.121 98.849 82.226 1.00 32.82 230 ILE A O 1
ATOM 1917 N N . THR A 1 231 ? 104.563 99.649 80.692 1.00 27.82 231 THR A N 1
ATOM 1918 C CA . THR A 1 231 ? 104.008 100.995 80.705 1.00 29.66 231 THR A CA 1
ATOM 1919 C C . THR A 1 231 ? 102.544 100.994 80.279 1.00 31.53 231 THR A C 1
ATOM 1920 O O . THR A 1 231 ? 101.754 101.809 80.768 1.00 28.69 231 THR A O 1
ATOM 1924 N N . ARG A 1 232 ? 102.156 100.077 79.390 1.00 32.22 232 ARG A N 1
ATOM 1925 C CA . ARG A 1 232 ? 100.770 100.065 78.925 1.00 37.02 232 ARG A CA 1
ATOM 1926 C C . ARG A 1 232 ? 99.803 99.642 80.014 1.00 30.32 232 ARG A C 1
ATOM 1927 O O . ARG A 1 232 ? 98.596 99.830 79.848 1.00 29.69 232 ARG A O 1
ATOM 1935 N N . ASN A 1 233 ? 100.305 99.100 81.123 1.00 31.81 233 ASN A N 1
ATOM 1936 C CA . ASN A 1 233 ? 99.473 98.593 82.200 1.00 28.23 233 ASN A CA 1
ATOM 1937 C C . ASN A 1 233 ? 99.336 99.554 83.369 1.00 29.90 233 ASN A C 1
ATOM 1938 O O . ASN A 1 233 ? 98.732 99.183 84.377 1.00 29.72 233 ASN A O 1
ATOM 1943 N N . VAL A 1 234 ? 99.900 100.759 83.290 1.00 28.62 234 VAL A N 1
ATOM 1944 C CA . VAL A 1 234 ? 99.866 101.670 84.424 1.00 26.73 234 VAL A CA 1
ATOM 1945 C C . VAL A 1 234 ? 99.444 103.053 83.962 1.00 26.66 234 VAL A C 1
ATOM 1946 O O . VAL A 1 234 ? 99.513 103.398 82.786 1.00 26.23 234 VAL A O 1
ATOM 1950 N N . GLU A 1 235 ? 99.028 103.853 84.938 1.00 26.56 235 GLU A N 1
ATOM 1951 C CA . GLU A 1 235 ? 98.666 105.244 84.763 1.00 25.07 235 GLU A CA 1
ATOM 1952 C C . GLU A 1 235 ? 99.645 106.196 85.441 1.00 27.16 235 GLU A C 1
ATOM 1953 O O . GLU A 1 235 ? 99.769 107.350 85.009 1.00 24.29 235 GLU A O 1
ATOM 1959 N N . LEU A 1 236 ? 100.366 105.722 86.466 1.00 24.47 236 LEU A N 1
ATOM 1960 C CA . LEU A 1 236 ? 101.290 106.514 87.262 1.00 20.16 236 LEU A CA 1
ATOM 1961 C C . LEU A 1 236 ? 102.595 105.755 87.433 1.00 23.68 236 LEU A C 1
ATOM 1962 O O . LEU A 1 236 ? 102.627 104.523 87.369 1.00 22.05 236 LEU A O 1
ATOM 1967 N N . ALA A 1 237 ? 103.661 106.508 87.716 1.00 23.58 237 ALA A N 1
ATOM 1968 C CA . ALA A 1 237 ? 104.958 105.932 88.043 1.00 23.81 237 ALA A CA 1
ATOM 1969 C C . ALA A 1 237 ? 105.621 106.750 89.138 1.00 22.21 237 ALA A C 1
ATOM 1970 O O . ALA A 1 237 ? 105.559 107.985 89.139 1.00 21.79 237 ALA A O 1
ATOM 1972 N N . ILE A 1 238 ? 106.278 106.056 90.060 1.00 23.50 238 ILE A N 1
ATOM 1973 C CA . ILE A 1 238 ? 107.077 106.692 91.094 1.00 20.37 238 ILE A CA 1
ATOM 1974 C C . ILE A 1 238 ? 108.481 106.123 90.974 1.00 19.19 238 ILE A C 1
ATOM 1975 O O . ILE A 1 238 ? 108.663 104.898 91.019 1.00 20.99 238 ILE A O 1
ATOM 1980 N N . ILE A 1 239 ? 109.464 107.002 90.797 1.00 21.31 239 ILE A N 1
ATOM 1981 C CA . ILE A 1 239 ? 110.840 106.605 90.516 1.00 21.55 239 ILE A CA 1
ATOM 1982 C C . ILE A 1 239 ? 111.705 106.958 91.721 1.00 23.61 239 ILE A C 1
ATOM 1983 O O . ILE A 1 239 ? 111.643 108.088 92.232 1.00 21.00 239 ILE A O 1
ATOM 1988 N N . SER A 1 240 ? 112.523 105.997 92.155 1.00 22.59 240 SER A N 1
ATOM 1989 C CA . SER A 1 240 ? 113.362 106.150 93.330 1.00 23.77 240 SER A CA 1
ATOM 1990 C C . SER A 1 240 ? 114.631 105.320 93.172 1.00 20.97 240 SER A C 1
ATOM 1991 O O . SER A 1 240 ? 114.739 104.459 92.294 1.00 22.05 240 SER A O 1
ATOM 1994 N N . GLY A 1 241 ? 115.588 105.569 94.060 1.00 23.10 241 GLY A N 1
ATOM 1995 C CA . GLY A 1 241 ? 116.782 104.749 94.137 1.00 23.10 241 GLY A CA 1
ATOM 1996 C C . GLY A 1 241 ? 118.017 105.330 93.478 1.00 25.63 241 GLY A C 1
ATOM 1997 O O . GLY A 1 241 ? 119.101 104.749 93.628 1.00 25.54 241 GLY A O 1
ATOM 1998 N N . LEU A 1 242 ? 117.904 106.462 92.786 1.00 21.87 242 LEU A N 1
ATOM 1999 C CA . LEU A 1 242 ? 119.052 106.994 92.052 1.00 27.97 242 LEU A CA 1
ATOM 2000 C C . LEU A 1 242 ? 120.021 107.768 92.930 1.00 24.97 242 LEU A C 1
ATOM 2001 O O . LEU A 1 242 ? 121.075 108.177 92.429 1.00 24.92 242 LEU A O 1
ATOM 2006 N N . GLN A 1 243 ? 119.694 107.978 94.214 1.00 22.97 243 GLN A N 1
ATOM 2007 C CA . GLN A 1 243 ? 120.559 108.748 95.098 1.00 24.52 243 GLN A CA 1
ATOM 2008 C C . GLN A 1 243 ? 121.907 108.075 95.313 1.00 25.94 243 GLN A C 1
ATOM 2009 O O . GLN A 1 243 ? 122.852 108.735 95.756 1.00 27.69 243 GLN A O 1
ATOM 2015 N N . VAL A 1 244 ? 122.001 106.771 95.041 1.00 23.65 244 VAL A N 1
ATOM 2016 C CA . VAL A 1 244 ? 123.209 106.000 95.331 1.00 26.00 244 VAL A CA 1
ATOM 2017 C C . VAL A 1 244 ? 124.288 106.175 94.274 1.00 25.04 244 VAL A C 1
ATOM 2018 O O . VAL A 1 244 ? 125.415 105.721 94.488 1.00 25.00 244 VAL A O 1
ATOM 2022 N N . LEU A 1 245 ? 123.979 106.812 93.147 1.00 24.55 245 LEU A N 1
ATOM 2023 C CA . LEU A 1 245 ? 124.875 106.774 91.994 1.00 29.11 245 LEU A CA 1
ATOM 2024 C C . LEU A 1 245 ? 126.188 107.504 92.276 1.00 29.51 245 LEU A C 1
ATOM 2025 O O . LEU A 1 245 ? 126.207 108.584 92.881 1.00 29.48 245 LEU A O 1
ATOM 2030 N N . LYS A 1 246 ? 127.290 106.891 91.832 1.00 30.60 246 LYS A N 1
ATOM 2031 C CA . LYS A 1 246 ? 128.629 107.467 91.858 1.00 31.11 246 LYS A CA 1
ATOM 2032 C C . LYS A 1 246 ? 129.020 107.938 90.457 1.00 33.36 246 LYS A C 1
ATOM 2033 O O . LYS A 1 246 ? 128.459 107.499 89.451 1.00 26.17 246 LYS A O 1
ATOM 2039 N N . GLU A 1 247 ? 130.012 108.830 90.389 1.00 32.32 247 GLU A N 1
ATOM 2040 C CA . GLU A 1 247 ? 130.441 109.293 89.070 1.00 32.41 247 GLU A CA 1
ATOM 2041 C C . GLU A 1 247 ? 131.153 108.191 88.298 1.00 33.99 247 GLU A C 1
ATOM 2042 O O . GLU A 1 247 ? 130.915 108.021 87.096 1.00 38.39 247 GLU A O 1
ATOM 2048 N N . TYR A 1 248 ? 132.018 107.428 88.965 1.00 31.70 248 TYR A N 1
ATOM 2049 C CA . TYR A 1 248 ? 132.751 106.340 88.335 1.00 35.13 248 TYR A CA 1
ATOM 2050 C C . TYR A 1 248 ? 132.628 105.076 89.169 1.00 36.87 248 TYR A C 1
ATOM 2051 O O . TYR A 1 248 ? 132.562 105.124 90.398 1.00 39.20 248 TYR A O 1
ATOM 2060 N N . TYR A 1 249 ? 132.601 103.941 88.488 1.00 34.10 249 TYR A N 1
ATOM 2061 C CA . TYR A 1 249 ? 132.659 102.632 89.113 1.00 36.86 249 TYR A CA 1
ATOM 2062 C C . TYR A 1 249 ? 133.915 101.917 88.629 1.00 39.76 249 TYR A C 1
ATOM 2063 O O . TYR A 1 249 ? 134.463 102.260 87.576 1.00 42.02 249 TYR A O 1
ATOM 2072 N N . PRO A 1 250 ? 134.411 100.929 89.380 1.00 42.96 250 PRO A N 1
ATOM 2073 C CA . PRO A 1 250 ? 135.653 100.253 88.961 1.00 46.82 250 PRO A CA 1
ATOM 2074 C C . PRO A 1 250 ? 135.582 99.603 87.588 1.00 49.93 250 PRO A C 1
ATOM 2075 O O . PRO A 1 250 ? 136.611 99.526 86.905 1.00 50.90 250 PRO A O 1
ATOM 2079 N N . ASP A 1 251 ? 134.413 99.149 87.139 1.00 44.70 251 ASP A N 1
ATOM 2080 C CA . ASP A 1 251 ? 134.377 98.570 85.803 1.00 41.71 251 ASP A CA 1
ATOM 2081 C C . ASP A 1 251 ? 134.454 99.624 84.704 1.00 44.99 251 ASP A C 1
ATOM 2082 O O . ASP A 1 251 ? 134.301 99.275 83.528 1.00 49.05 251 ASP A O 1
ATOM 2087 N N . GLY A 1 252 ? 134.659 100.896 85.056 1.00 47.70 252 GLY A N 1
ATOM 2088 C CA . GLY A 1 252 ? 134.754 101.959 84.082 1.00 45.55 252 GLY A CA 1
ATOM 2089 C C . GLY A 1 252 ? 133.446 102.639 83.723 1.00 46.16 252 GLY A C 1
ATOM 2090 O O . GLY A 1 252 ? 133.476 103.689 83.063 1.00 42.84 252 GLY A O 1
ATOM 2091 N N . THR A 1 253 ? 132.302 102.081 84.120 1.00 39.04 253 THR A N 1
ATOM 2092 C CA . THR A 1 253 ? 131.031 102.720 83.812 1.00 38.74 253 THR A CA 1
ATOM 2093 C C . THR A 1 253 ? 130.826 103.941 84.711 1.00 37.30 253 THR A C 1
ATOM 2094 O O . THR A 1 253 ? 131.558 104.163 85.681 1.00 38.65 253 THR A O 1
ATOM 2098 N N . THR A 1 254 ? 129.821 104.749 84.373 1.00 34.43 254 THR A N 1
ATOM 2099 C CA . THR A 1 254 ? 129.546 106.007 85.057 1.00 31.64 254 THR A CA 1
ATOM 2100 C C . THR A 1 254 ? 128.074 106.080 85.444 1.00 32.36 254 THR A C 1
ATOM 2101 O O . THR A 1 254 ? 127.259 105.264 85.016 1.00 29.65 254 THR A O 1
ATOM 2105 N N . TYR A 1 255 ? 127.740 107.094 86.252 1.00 32.67 255 TYR A N 1
ATOM 2106 C CA . TYR A 1 255 ? 126.341 107.382 86.561 1.00 27.96 255 TYR A CA 1
ATOM 2107 C C . TYR A 1 255 ? 125.527 107.608 85.292 1.00 35.38 255 TYR A C 1
ATOM 2108 O O . TYR A 1 255 ? 124.336 107.270 85.244 1.00 29.95 255 TYR A O 1
ATOM 2117 N N . LYS A 1 256 ? 126.147 108.176 84.253 1.00 32.51 256 LYS A N 1
ATOM 2118 C CA . LYS A 1 256 ? 125.387 108.500 83.051 1.00 33.13 256 LYS A CA 1
ATOM 2119 C C . LYS A 1 256 ? 124.934 107.244 82.319 1.00 29.69 256 LYS A C 1
ATOM 2120 O O . LYS A 1 256 ? 123.896 107.262 81.654 1.00 29.88 256 LYS A O 1
ATOM 2126 N N . ASP A 1 257 ? 125.668 106.140 82.444 1.00 28.61 257 ASP A N 1
ATOM 2127 C CA . ASP A 1 257 ? 125.185 104.892 81.862 1.00 29.45 257 ASP A CA 1
ATOM 2128 C C . ASP A 1 257 ? 123.829 104.501 82.439 1.00 35.51 257 ASP A C 1
ATOM 2129 O O . ASP A 1 257 ? 122.942 104.038 81.708 1.00 29.42 257 ASP A O 1
ATOM 2134 N N . VAL A 1 258 ? 123.638 104.709 83.744 1.00 28.13 258 VAL A N 1
ATOM 2135 C CA . VAL A 1 258 ? 122.349 104.414 84.357 1.00 26.16 258 VAL A CA 1
ATOM 2136 C C . VAL A 1 258 ? 121.322 105.473 83.990 1.00 25.32 258 VAL A C 1
ATOM 2137 O O . VAL A 1 258 ? 120.194 105.150 83.602 1.00 24.92 258 VAL A O 1
ATOM 2141 N N . LEU A 1 259 ? 121.684 106.757 84.122 1.00 24.77 259 LEU A N 1
ATOM 2142 C CA . LEU A 1 259 ? 120.699 107.799 83.856 1.00 25.79 259 LEU A CA 1
ATOM 2143 C C . LEU A 1 259 ? 120.234 107.782 82.408 1.00 29.54 259 LEU A C 1
ATOM 2144 O O . LEU A 1 259 ? 119.090 108.153 82.135 1.00 28.01 259 LEU A O 1
ATOM 2149 N N . ASP A 1 260 ? 121.091 107.352 81.465 1.00 30.62 260 ASP A N 1
ATOM 2150 C CA . ASP A 1 260 ? 120.624 107.208 80.080 1.00 26.97 260 ASP A CA 1
ATOM 2151 C C . ASP A 1 260 ? 119.478 106.206 79.989 1.00 28.98 260 ASP A C 1
ATOM 2152 O O . ASP A 1 260 ? 118.522 106.413 79.228 1.00 25.54 260 ASP A O 1
ATOM 2157 N N . ARG A 1 261 ? 119.562 105.100 80.745 1.00 26.40 261 ARG A N 1
ATOM 2158 C CA . ARG A 1 261 ? 118.473 104.127 80.731 1.00 27.78 261 ARG A CA 1
ATOM 2159 C C . ARG A 1 261 ? 117.229 104.690 81.411 1.00 28.55 261 ARG A C 1
ATOM 2160 O O . ARG A 1 261 ? 116.105 104.450 80.952 1.00 25.33 261 ARG A O 1
ATOM 2168 N N . VAL A 1 262 ? 117.408 105.437 82.509 1.00 26.79 262 VAL A N 1
ATOM 2169 C CA . VAL A 1 262 ? 116.258 106.079 83.151 1.00 27.00 262 VAL A CA 1
ATOM 2170 C C . VAL A 1 262 ? 115.584 107.050 82.186 1.00 25.13 262 VAL A C 1
ATOM 2171 O O . VAL A 1 262 ? 114.352 107.119 82.109 1.00 24.54 262 VAL A O 1
ATOM 2175 N N . GLU A 1 263 ? 116.381 107.831 81.455 1.00 31.76 263 GLU A N 1
ATOM 2176 C CA . GLU A 1 263 ? 115.813 108.783 80.509 1.00 29.93 263 GLU A CA 1
ATOM 2177 C C . GLU A 1 263 ? 115.022 108.074 79.411 1.00 29.16 263 GLU A C 1
ATOM 2178 O O . GLU A 1 263 ? 113.963 108.559 78.986 1.00 30.39 263 GLU A O 1
ATOM 2184 N N . SER A 1 264 ? 115.507 106.919 78.949 1.00 24.91 264 SER A N 1
ATOM 2185 C CA . SER A 1 264 ? 114.749 106.145 77.967 1.00 34.85 264 SER A CA 1
ATOM 2186 C C . SER A 1 264 ? 113.429 105.652 78.544 1.00 29.89 264 SER A C 1
ATOM 2187 O O . SER A 1 264 ? 112.417 105.576 77.832 1.00 26.46 264 SER A O 1
ATOM 2190 N N . HIS A 1 265 ? 113.431 105.273 79.823 1.00 26.39 265 HIS A N 1
ATOM 2191 C CA . HIS A 1 265 ? 112.196 104.874 80.488 1.00 26.55 265 HIS A CA 1
ATOM 2192 C C . HIS A 1 265 ? 111.229 106.047 80.578 1.00 24.17 265 HIS A C 1
ATOM 2193 O O . HIS A 1 265 ? 110.036 105.904 80.294 1.00 27.49 265 HIS A O 1
ATOM 2200 N N . LEU A 1 266 ? 111.723 107.220 80.988 1.00 24.22 266 LEU A N 1
ATOM 2201 C CA . LEU A 1 266 ? 110.856 108.395 81.056 1.00 26.10 266 LEU A CA 1
ATOM 2202 C C . LEU A 1 266 ? 110.282 108.768 79.678 1.00 29.73 266 LEU A C 1
ATOM 2203 O O . LEU A 1 266 ? 109.145 109.251 79.577 1.00 25.72 266 LEU A O 1
ATOM 2208 N N . ASN A 1 267 ? 111.059 108.581 78.609 1.00 30.18 267 ASN A N 1
ATOM 2209 C CA . ASN A 1 267 ? 110.535 108.875 77.273 1.00 27.31 267 ASN A CA 1
ATOM 2210 C C . ASN A 1 267 ? 109.370 107.958 76.925 1.00 23.94 267 ASN A C 1
ATOM 2211 O O . ASN A 1 267 ? 108.407 108.381 76.272 1.00 29.62 267 ASN A O 1
ATOM 2216 N N . ILE A 1 268 ? 109.446 106.690 77.330 1.00 24.58 268 ILE A N 1
ATOM 2217 C CA . ILE A 1 268 ? 108.339 105.766 77.097 1.00 27.11 268 ILE A CA 1
ATOM 2218 C C . ILE A 1 268 ? 107.126 106.140 77.949 1.00 32.59 268 ILE A C 1
ATOM 2219 O O . ILE A 1 268 ? 105.986 106.112 77.467 1.00 26.25 268 ILE A O 1
ATOM 2224 N N . LEU A 1 269 ? 107.343 106.477 79.230 1.00 25.22 269 LEU A N 1
ATOM 2225 C CA . LEU A 1 269 ? 106.241 106.929 80.082 1.00 24.94 269 LEU A CA 1
ATOM 2226 C C . LEU A 1 269 ? 105.533 108.144 79.485 1.00 24.85 269 LEU A C 1
ATOM 2227 O O . LEU A 1 269 ? 104.296 108.204 79.440 1.00 25.81 269 LEU A O 1
ATOM 2232 N N . ASN A 1 270 ? 106.304 109.140 79.047 1.00 24.23 270 ASN A N 1
ATOM 2233 C CA . ASN A 1 270 ? 105.706 110.358 78.518 1.00 28.37 270 ASN A CA 1
ATOM 2234 C C . ASN A 1 270 ? 104.994 110.104 77.191 1.00 31.52 270 ASN A C 1
ATOM 2235 O O . ASN A 1 270 ? 103.947 110.706 76.915 1.00 26.44 270 ASN A O 1
ATOM 2240 N N . ARG A 1 271 ? 105.519 109.182 76.387 1.00 26.82 271 ARG A N 1
ATOM 2241 C CA . ARG A 1 271 ? 104.829 108.817 75.156 1.00 33.54 271 ARG A CA 1
ATOM 2242 C C . ARG A 1 271 ? 103.456 108.219 75.448 1.00 36.66 271 ARG A C 1
ATOM 2243 O O . ARG A 1 271 ? 102.519 108.399 74.662 1.00 28.33 271 ARG A O 1
ATOM 2251 N N . TYR A 1 272 ? 103.295 107.549 76.592 1.00 28.41 272 TYR A N 1
ATOM 2252 C CA . TYR A 1 272 ? 102.013 106.982 76.979 1.00 26.24 272 TYR A CA 1
ATOM 2253 C C . TYR A 1 272 ? 101.241 107.866 77.937 1.00 24.33 272 TYR A C 1
ATOM 2254 O O . TYR A 1 272 ? 100.200 107.446 78.442 1.00 25.71 272 TYR A O 1
ATOM 2263 N N . ASN A 1 273 ? 101.719 109.082 78.183 1.00 27.45 273 ASN A N 1
ATOM 2264 C CA . ASN A 1 273 ? 101.056 110.043 79.066 1.00 30.74 273 ASN A CA 1
ATOM 2265 C C . ASN A 1 273 ? 100.934 109.521 80.501 1.00 29.00 273 ASN A C 1
ATOM 2266 O O . ASN A 1 273 ? 100.007 109.889 81.225 1.00 27.22 273 ASN A O 1
ATOM 2271 N N . VAL A 1 274 ? 101.848 108.644 80.919 1.00 24.84 274 VAL A N 1
ATOM 2272 C CA . VAL A 1 274 ? 101.910 108.249 82.326 1.00 26.08 274 VAL A CA 1
ATOM 2273 C C . VAL A 1 274 ? 102.432 109.423 83.145 1.00 26.40 274 VAL A C 1
ATOM 2274 O O . VAL A 1 274 ? 103.368 110.124 82.730 1.00 28.57 274 VAL A O 1
ATOM 2278 N N . LYS A 1 275 ? 101.806 109.671 84.303 1.00 25.25 275 LYS A N 1
ATOM 2279 C CA . LYS A 1 275 ? 102.260 110.715 85.211 1.00 23.82 275 LYS A CA 1
ATOM 2280 C C . LYS A 1 275 ? 103.331 110.128 86.123 1.00 20.74 275 LYS A C 1
ATOM 2281 O O . LYS A 1 275 ? 103.128 109.068 86.716 1.00 23.86 275 LYS A O 1
ATOM 2287 N N . SER A 1 276 ? 104.452 110.823 86.238 1.00 22.38 276 SER A N 1
ATOM 2288 C CA . SER A 1 276 ? 105.636 110.293 86.900 1.00 23.58 276 SER A CA 1
ATOM 2289 C C . SER A 1 276 ? 106.044 111.192 88.059 1.00 24.45 276 SER A C 1
ATOM 2290 O O . SER A 1 276 ? 105.954 112.419 87.977 1.00 25.48 276 SER A O 1
ATOM 2293 N N . HIS A 1 277 ? 106.523 110.569 89.131 1.00 22.92 277 HIS A N 1
ATOM 2294 C CA . HIS A 1 277 ? 106.893 111.270 90.347 1.00 22.56 277 HIS A CA 1
ATOM 2295 C C . HIS A 1 277 ? 108.279 110.802 90.772 1.00 20.68 277 HIS A C 1
ATOM 2296 O O . HIS A 1 277 ? 108.513 109.598 90.911 1.00 20.92 277 HIS A O 1
ATOM 2303 N N . PHE A 1 278 ? 109.191 111.750 90.967 1.00 20.96 278 PHE A N 1
ATOM 2304 C CA . PHE A 1 278 ? 110.568 111.454 91.337 1.00 20.60 278 PHE A CA 1
ATOM 2305 C C . PHE A 1 278 ? 110.781 111.722 92.823 1.00 19.80 278 PHE A C 1
ATOM 2306 O O . PHE A 1 278 ? 110.520 112.830 93.297 1.00 24.14 278 PHE A O 1
ATOM 2314 N N . GLU A 1 279 ? 111.264 110.719 93.546 1.00 19.19 279 GLU A N 1
ATOM 2315 C CA . GLU A 1 279 ? 111.655 110.895 94.949 1.00 21.26 279 GLU A CA 1
ATOM 2316 C C . GLU A 1 279 ? 113.108 111.353 94.972 1.00 23.61 279 GLU A C 1
ATOM 2317 O O . GLU A 1 279 ? 114.016 110.566 94.691 1.00 23.08 279 GLU A O 1
ATOM 2323 N N . PHE A 1 280 ? 113.327 112.634 95.267 1.00 22.51 280 PHE A N 1
ATOM 2324 C CA . PHE A 1 280 ? 114.669 113.213 95.199 1.00 25.21 280 PHE A CA 1
ATOM 2325 C C . PHE A 1 280 ? 115.338 113.067 96.566 1.00 21.17 280 PHE A C 1
ATOM 2326 O O . PHE A 1 280 ? 115.551 114.028 97.309 1.00 24.42 280 PHE A O 1
ATOM 2334 N N . ALA A 1 281 ? 115.633 111.815 96.904 1.00 20.41 281 ALA A N 1
ATOM 2335 C CA . ALA A 1 281 ? 116.367 111.526 98.130 1.00 24.68 281 ALA A CA 1
ATOM 2336 C C . ALA A 1 281 ? 117.774 112.122 98.067 1.00 24.48 281 ALA A C 1
ATOM 2337 O O . ALA A 1 281 ? 118.295 112.435 96.996 1.00 25.51 281 ALA A O 1
ATOM 2339 N N . TYR A 1 282 ? 118.378 112.289 99.251 1.00 25.95 282 TYR A N 1
ATOM 2340 C CA . TYR A 1 282 ? 119.679 112.940 99.377 1.00 25.71 282 TYR A CA 1
ATOM 2341 C C . TYR A 1 282 ? 120.738 112.198 98.567 1.00 27.55 282 TYR A C 1
ATOM 2342 O O . TYR A 1 282 ? 120.969 110.998 98.757 1.00 25.86 282 TYR A O 1
ATOM 2351 N N . THR A 1 283 ? 121.372 112.922 97.652 1.00 28.11 283 THR A N 1
ATOM 2352 C CA . THR A 1 283 ? 122.306 112.367 96.678 1.00 26.07 283 THR A CA 1
ATOM 2353 C C . THR A 1 283 ? 123.670 112.963 97.027 1.00 27.68 283 THR A C 1
ATOM 2354 O O . THR A 1 283 ? 123.911 114.148 96.788 1.00 26.33 283 THR A O 1
ATOM 2358 N N . ALA A 1 284 ? 124.536 112.148 97.640 1.00 25.87 284 ALA A N 1
ATOM 2359 C CA . ALA A 1 284 ? 125.797 112.662 98.175 1.00 27.25 284 ALA A CA 1
ATOM 2360 C C . ALA A 1 284 ? 126.694 113.206 97.074 1.00 29.36 284 ALA A C 1
ATOM 2361 O O . ALA A 1 284 ? 127.415 114.189 97.279 1.00 32.94 284 ALA A O 1
ATOM 2363 N N . ASN A 1 285 ? 126.680 112.575 95.908 1.00 28.67 285 ASN A N 1
ATOM 2364 C CA . ASN A 1 285 ? 127.535 113.020 94.819 1.00 30.36 285 ASN A CA 1
ATOM 2365 C C . ASN A 1 285 ? 126.941 114.265 94.173 1.00 30.38 285 ASN A C 1
ATOM 2366 O O . ASN A 1 285 ? 125.859 114.202 93.574 1.00 28.57 285 ASN A O 1
ATOM 2371 N N . ARG A 1 286 ? 127.662 115.391 94.263 1.00 29.50 286 ARG A N 1
ATOM 2372 C CA . ARG A 1 286 ? 127.128 116.654 93.749 1.00 31.81 286 ARG A CA 1
ATOM 2373 C C . ARG A 1 286 ? 126.888 116.602 92.243 1.00 31.33 286 ARG A C 1
ATOM 2374 O O . ARG A 1 286 ? 125.914 117.181 91.750 1.00 28.53 286 ARG A O 1
ATOM 2382 N N . ARG A 1 287 ? 127.769 115.934 91.491 1.00 29.04 287 ARG A N 1
ATOM 2383 C CA . ARG A 1 287 ? 127.602 115.894 90.036 1.00 31.30 287 ARG A CA 1
ATOM 2384 C C . ARG A 1 287 ? 126.361 115.101 89.641 1.00 29.61 287 ARG A C 1
ATOM 2385 O O . ARG A 1 287 ? 125.616 115.508 88.734 1.00 26.74 287 ARG A O 1
ATOM 2393 N N . VAL A 1 288 ? 126.143 113.947 90.281 1.00 31.05 288 VAL A N 1
ATOM 2394 C CA . VAL A 1 288 ? 124.919 113.183 90.032 1.00 32.22 288 VAL A CA 1
ATOM 2395 C C . VAL A 1 288 ? 123.705 114.013 90.417 1.00 27.88 288 VAL A C 1
ATOM 2396 O O . VAL A 1 288 ? 122.695 114.034 89.703 1.00 28.83 288 VAL A O 1
ATOM 2400 N N . ARG A 1 289 ? 123.794 114.719 91.550 1.00 33.12 289 ARG A N 1
ATOM 2401 C CA . ARG A 1 289 ? 122.695 115.570 91.998 1.00 32.04 289 ARG A CA 1
ATOM 2402 C C . ARG A 1 289 ? 122.338 116.613 90.946 1.00 29.25 289 ARG A C 1
ATOM 2403 O O . ARG A 1 289 ? 121.154 116.882 90.707 1.00 25.45 289 ARG A O 1
ATOM 2411 N N . GLU A 1 290 ? 123.347 117.203 90.294 1.00 29.49 290 GLU A N 1
ATOM 2412 C CA . GLU A 1 290 ? 123.077 118.163 89.224 1.00 30.19 290 GLU A CA 1
ATOM 2413 C C . GLU A 1 290 ? 122.444 117.486 88.026 1.00 29.01 290 GLU A C 1
ATOM 2414 O O . GLU A 1 290 ? 121.546 118.053 87.388 1.00 33.08 290 GLU A O 1
ATOM 2420 N N . ALA A 1 291 ? 122.901 116.273 87.697 1.00 29.20 291 ALA A N 1
ATOM 2421 C CA . ALA A 1 291 ? 122.319 115.553 86.570 1.00 27.69 291 ALA A CA 1
ATOM 2422 C C . ALA A 1 291 ? 120.862 115.187 86.832 1.00 27.46 291 ALA A C 1
ATOM 2423 O O . ALA A 1 291 ? 120.031 115.209 85.912 1.00 26.88 291 ALA A O 1
ATOM 2425 N N . LEU A 1 292 ? 120.535 114.825 88.078 1.00 26.39 292 LEU A N 1
ATOM 2426 C CA . LEU A 1 292 ? 119.148 114.507 88.410 1.00 26.03 292 LEU A CA 1
ATOM 2427 C C . LEU A 1 292 ? 118.255 115.733 88.258 1.00 25.96 292 LEU A C 1
ATOM 2428 O O . LEU A 1 292 ? 117.122 115.633 87.766 1.00 29.41 292 LEU A O 1
ATOM 2433 N N . VAL A 1 293 ? 118.747 116.906 88.652 1.00 24.86 293 VAL A N 1
ATOM 2434 C CA . VAL A 1 293 ? 117.974 118.128 88.417 1.00 29.03 293 VAL A CA 1
ATOM 2435 C C . VAL A 1 293 ? 117.749 118.341 86.921 1.00 29.23 293 VAL A C 1
ATOM 2436 O O . VAL A 1 293 ? 116.670 118.772 86.488 1.00 29.50 293 VAL A O 1
ATOM 2440 N N . GLU A 1 294 ? 118.747 118.025 86.103 1.00 30.83 294 GLU A N 1
ATOM 2441 C CA . GLU A 1 294 ? 118.567 118.187 84.664 1.00 34.25 294 GLU A CA 1
ATOM 2442 C C . GLU A 1 294 ? 117.585 117.178 84.088 1.00 35.05 294 GLU A C 1
ATOM 2443 O O . GLU A 1 294 ? 117.045 117.403 82.998 1.00 32.57 294 GLU A O 1
ATOM 2449 N N . LEU A 1 295 ? 117.320 116.093 84.808 1.00 31.26 295 LEU A N 1
ATOM 2450 C CA . LEU A 1 295 ? 116.360 115.085 84.384 1.00 32.08 295 LEU A CA 1
ATOM 2451 C C . LEU A 1 295 ? 114.921 115.416 84.780 1.00 31.42 295 LEU A C 1
ATOM 2452 O O . LEU A 1 295 ? 113.990 114.939 84.124 1.00 27.91 295 LEU A O 1
ATOM 2457 N N . LEU A 1 296 ? 114.714 116.239 85.825 1.00 28.21 296 LEU A N 1
ATOM 2458 C CA . LEU A 1 296 ? 113.379 116.617 86.291 1.00 27.42 296 LEU A CA 1
ATOM 2459 C C . LEU A 1 296 ? 112.422 117.175 85.228 1.00 29.03 296 LEU A C 1
ATOM 2460 O O . LEU A 1 296 ? 111.203 117.003 85.382 1.00 26.35 296 LEU A O 1
ATOM 2465 N N . PRO A 1 297 ? 112.889 117.845 84.156 1.00 29.69 297 PRO A N 1
ATOM 2466 C CA . PRO A 1 297 ? 111.933 118.272 83.109 1.00 28.38 297 PRO A CA 1
ATOM 2467 C C . PRO A 1 297 ? 111.111 117.136 82.529 1.00 24.98 297 PRO A C 1
ATOM 2468 O O . PRO A 1 297 ? 110.008 117.371 82.018 1.00 30.82 297 PRO A O 1
ATOM 2472 N N . LYS A 1 298 ? 111.618 115.911 82.576 1.00 24.03 298 LYS A N 1
ATOM 2473 C CA . LYS A 1 298 ? 110.887 114.784 82.029 1.00 26.53 298 LYS A CA 1
ATOM 2474 C C . LYS A 1 298 ? 109.903 114.183 83.018 1.00 28.14 298 LYS A C 1
ATOM 2475 O O . LYS A 1 298 ? 109.063 113.369 82.617 1.00 26.93 298 LYS A O 1
ATOM 2481 N N . PHE A 1 299 ? 109.952 114.600 84.276 1.00 28.37 299 PHE A N 1
ATOM 2482 C CA . PHE A 1 299 ? 108.999 114.153 85.279 1.00 23.88 299 PHE A CA 1
ATOM 2483 C C . PHE A 1 299 ? 107.793 115.085 85.353 1.00 23.72 299 PHE A C 1
ATOM 2484 O O . PHE A 1 299 ? 107.882 116.281 85.060 1.00 25.81 299 PHE A O 1
ATOM 2492 N N . THR A 1 300 ? 106.653 114.515 85.751 1.00 22.71 300 THR A N 1
ATOM 2493 C CA . THR A 1 300 ? 105.498 115.334 86.100 1.00 25.39 300 THR A CA 1
ATOM 2494 C C . THR A 1 300 ? 105.709 116.025 87.445 1.00 28.72 300 THR A C 1
ATOM 2495 O O . THR A 1 300 ? 105.297 117.174 87.644 1.00 25.14 300 THR A O 1
ATOM 2499 N N . SER A 1 301 ? 106.347 115.334 88.383 1.00 25.57 301 SER A N 1
ATOM 2500 C CA . SER A 1 301 ? 106.276 115.731 89.776 1.00 23.87 301 SER A CA 1
ATOM 2501 C C . SER A 1 301 ? 107.539 115.268 90.482 1.00 23.13 301 SER A C 1
ATOM 2502 O O . SER A 1 301 ? 108.207 114.328 90.044 1.00 21.95 301 SER A O 1
ATOM 2505 N N . VAL A 1 302 ? 107.840 115.931 91.603 1.00 25.01 302 VAL A N 1
ATOM 2506 C CA . VAL A 1 302 ? 108.988 115.607 92.444 1.00 21.06 302 VAL A CA 1
ATOM 2507 C C . VAL A 1 302 ? 108.567 115.811 93.902 1.00 23.52 302 VAL A C 1
ATOM 2508 O O . VAL A 1 302 ? 107.777 116.713 94.209 1.00 22.06 302 VAL A O 1
ATOM 2512 N N . GLY A 1 303 ? 109.051 114.944 94.791 1.00 23.09 303 GLY A N 1
ATOM 2513 C CA . GLY A 1 303 ? 108.814 115.085 96.222 1.00 21.37 303 GLY A CA 1
ATOM 2514 C C . GLY A 1 303 ? 110.114 115.187 97.003 1.00 24.98 303 GLY A C 1
ATOM 2515 O O . GLY A 1 303 ? 111.131 114.614 96.617 1.00 23.04 303 GLY A O 1
ATOM 2516 N N . LEU A 1 304 ? 110.082 115.942 98.104 1.00 21.73 304 LEU A N 1
ATOM 2517 C CA . LEU A 1 304 ? 111.304 116.162 98.883 1.00 23.77 304 LEU A CA 1
ATOM 2518 C C . LEU A 1 304 ? 110.950 116.754 100.239 1.00 23.83 304 LEU A C 1
ATOM 2519 O O . LEU A 1 304 ? 109.881 117.344 100.412 1.00 21.57 304 LEU A O 1
ATOM 2524 N N . ASN A 1 305 ? 111.880 116.604 101.187 1.00 21.07 305 ASN A N 1
ATOM 2525 C CA . ASN A 1 305 ? 111.764 117.150 102.537 1.00 22.44 305 ASN A CA 1
ATOM 2526 C C . ASN A 1 305 ? 112.765 118.281 102.720 1.00 25.26 305 ASN A C 1
ATOM 2527 O O . ASN A 1 305 ? 113.417 118.712 101.766 1.00 24.94 305 ASN A O 1
ATOM 2532 N N . GLU A 1 306 ? 112.901 118.756 103.964 1.00 25.53 306 GLU A N 1
ATOM 2533 C CA . GLU A 1 306 ? 113.718 119.937 104.200 1.00 23.09 306 GLU A CA 1
ATOM 2534 C C . GLU A 1 306 ? 115.200 119.647 103.955 1.00 25.52 306 GLU A C 1
ATOM 2535 O O . GLU A 1 306 ? 115.922 120.504 103.435 1.00 26.77 306 GLU A O 1
ATOM 2541 N N . VAL A 1 307 ? 115.665 118.443 104.298 1.00 25.58 307 VAL A N 1
ATOM 2542 C CA . VAL A 1 307 ? 117.056 118.077 104.031 1.00 27.53 307 VAL A CA 1
ATOM 2543 C C . VAL A 1 307 ? 117.305 117.951 102.532 1.00 26.81 307 VAL A C 1
ATOM 2544 O O . VAL A 1 307 ? 118.370 118.341 102.020 1.00 24.36 307 VAL A O 1
ATOM 2548 N N . GLU A 1 308 ? 116.350 117.361 101.814 1.00 23.23 308 GLU A N 1
ATOM 2549 C CA . GLU A 1 308 ? 116.535 117.104 100.387 1.00 26.85 308 GLU A CA 1
ATOM 2550 C C . GLU A 1 308 ? 116.458 118.385 99.566 1.00 25.85 308 GLU A C 1
ATOM 2551 O O . GLU A 1 308 ? 117.209 118.550 98.594 1.00 26.81 308 GLU A O 1
ATOM 2557 N N . LEU A 1 309 ? 115.549 119.296 99.927 1.00 25.98 309 LEU A N 1
ATOM 2558 C CA . LEU A 1 309 ? 115.443 120.556 99.201 1.00 24.08 309 LEU A CA 1
ATOM 2559 C C . LEU A 1 309 ? 116.643 121.455 99.492 1.00 29.98 309 LEU A C 1
ATOM 2560 O O . LEU A 1 309 ? 117.175 122.092 98.581 1.00 28.09 309 LEU A O 1
ATOM 2565 N N . ALA A 1 310 ? 117.101 121.490 100.750 1.00 25.38 310 ALA A N 1
ATOM 2566 C CA . ALA A 1 310 ? 118.322 122.218 101.090 1.00 29.74 310 ALA A CA 1
ATOM 2567 C C . ALA A 1 310 ? 119.504 121.713 100.272 1.00 31.68 310 ALA A C 1
ATOM 2568 O O . ALA A 1 310 ? 120.258 122.505 99.695 1.00 30.92 310 ALA A O 1
ATOM 2570 N N . SER A 1 311 ? 119.663 120.387 100.189 1.00 30.89 311 SER A N 1
ATOM 2571 C CA . SER A 1 311 ? 120.745 119.797 99.402 1.00 29.13 311 SER A CA 1
ATOM 2572 C C . SER A 1 311 ? 120.744 120.300 97.961 1.00 31.57 311 SER A C 1
ATOM 2573 O O . SER A 1 311 ? 121.797 120.634 97.409 1.00 31.68 311 SER A O 1
ATOM 2576 N N . ILE A 1 312 ? 119.569 120.362 97.339 1.00 28.36 312 ILE A N 1
ATOM 2577 C CA . ILE A 1 312 ? 119.456 120.863 95.972 1.00 30.38 312 ILE A CA 1
ATOM 2578 C C . ILE A 1 312 ? 119.750 122.360 95.901 1.00 30.68 312 ILE A C 1
ATOM 2579 O O . ILE A 1 312 ? 120.279 122.852 94.896 1.00 31.54 312 ILE A O 1
ATOM 2584 N N . MET A 1 313 ? 119.402 123.120 96.942 1.00 33.03 313 MET A N 1
ATOM 2585 C CA . MET A 1 313 ? 119.753 124.535 96.941 1.00 32.66 313 MET A CA 1
ATOM 2586 C C . MET A 1 313 ? 121.261 124.749 97.007 1.00 34.59 313 MET A C 1
ATOM 2587 O O . MET A 1 313 ? 121.739 125.834 96.657 1.00 33.73 313 MET A O 1
ATOM 2592 N N . GLU A 1 314 ? 122.020 123.746 97.446 1.00 32.22 314 GLU A N 1
ATOM 2593 C CA . GLU A 1 314 ? 123.471 123.888 97.441 1.00 36.65 314 GLU A CA 1
ATOM 2594 C C . GLU A 1 314 ? 124.042 123.918 96.029 1.00 41.34 314 GLU A C 1
ATOM 2595 O O . GLU A 1 314 ? 125.181 124.359 95.848 1.00 42.72 314 GLU A O 1
ATOM 2601 N N . ILE A 1 315 ? 123.289 123.468 95.028 1.00 35.66 315 ILE A N 1
ATOM 2602 C CA . ILE A 1 315 ? 123.788 123.453 93.660 1.00 37.35 315 ILE A CA 1
ATOM 2603 C C . ILE A 1 315 ? 123.043 124.402 92.731 1.00 39.07 315 ILE A C 1
ATOM 2604 O O . ILE A 1 315 ? 123.623 124.822 91.720 1.00 39.49 315 ILE A O 1
ATOM 2609 N N . ILE A 1 316 ? 121.796 124.769 93.020 1.00 31.13 316 ILE A N 1
ATOM 2610 C CA . ILE A 1 316 ? 121.097 125.727 92.169 1.00 29.64 316 ILE A CA 1
ATOM 2611 C C . ILE A 1 316 ? 120.620 126.961 92.917 1.00 35.69 316 ILE A C 1
ATOM 2612 O O . ILE A 1 316 ? 119.999 127.836 92.306 1.00 37.32 316 ILE A O 1
ATOM 2617 N N . GLY A 1 317 ? 120.887 127.066 94.214 1.00 37.63 317 GLY A N 1
ATOM 2618 C CA . GLY A 1 317 ? 120.493 128.244 94.968 1.00 41.20 317 GLY A CA 1
ATOM 2619 C C . GLY A 1 317 ? 121.695 128.928 95.586 1.00 46.66 317 GLY A C 1
ATOM 2620 O O . GLY A 1 317 ? 122.681 129.198 94.899 1.00 42.60 317 GLY A O 1
ATOM 2621 N N . ASP A 1 318 ? 121.643 129.206 96.886 1.00 47.63 318 ASP A N 1
ATOM 2622 C CA . ASP A 1 318 ? 122.794 129.749 97.595 1.00 46.42 318 ASP A CA 1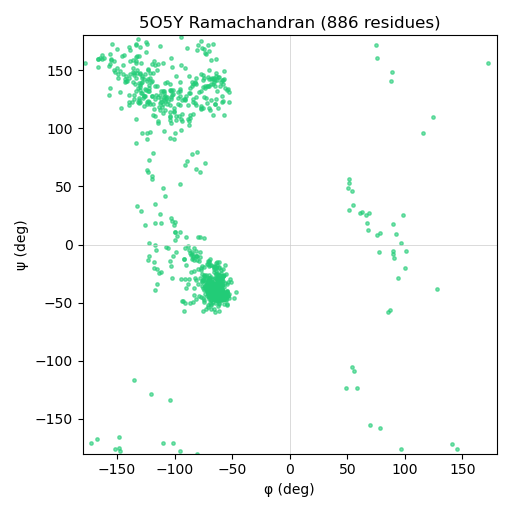
ATOM 2623 C C . ASP A 1 318 ? 122.829 129.171 99.003 1.00 52.73 318 ASP A C 1
ATOM 2624 O O . ASP A 1 318 ? 121.833 128.640 99.501 1.00 38.74 318 ASP A O 1
ATOM 2629 N N . GLU A 1 319 ? 123.999 129.288 99.640 1.00 49.70 319 GLU A N 1
ATOM 2630 C CA . GLU A 1 319 ? 124.228 128.631 100.924 1.00 51.93 319 GLU A CA 1
ATOM 2631 C C . GLU A 1 319 ? 123.298 129.168 102.001 1.00 49.47 319 GLU A C 1
ATOM 2632 O O . GLU A 1 319 ? 122.839 128.415 102.872 1.00 46.05 319 GLU A O 1
ATOM 2638 N N . GLU A 1 320 ? 123.016 130.471 101.969 1.00 47.58 320 GLU A N 1
ATOM 2639 C CA . GLU A 1 320 ? 122.132 131.051 102.970 1.00 46.99 320 GLU A CA 1
ATOM 2640 C C . GLU A 1 320 ? 120.721 130.504 102.821 1.00 40.41 320 GLU A C 1
ATOM 2641 O O . GLU A 1 320 ? 120.063 130.188 103.821 1.00 35.45 320 GLU A O 1
ATOM 2647 N N . LEU A 1 321 ? 120.250 130.368 101.579 1.00 42.40 321 LEU A N 1
ATOM 2648 C CA . LEU A 1 321 ? 118.916 129.832 101.353 1.00 37.21 321 LEU A CA 1
ATOM 2649 C C . LEU A 1 321 ? 118.833 128.373 101.784 1.00 36.37 321 LEU A C 1
ATOM 2650 O O . LEU A 1 321 ? 117.854 127.969 102.413 1.00 33.26 321 LEU A O 1
ATOM 2655 N N . ALA A 1 322 ? 119.861 127.576 101.483 1.00 35.05 322 ALA A N 1
ATOM 2656 C CA . ALA A 1 322 ? 119.890 126.192 101.957 1.00 40.35 322 ALA A CA 1
ATOM 2657 C C . ALA A 1 322 ? 119.790 126.116 103.479 1.00 35.05 322 ALA A C 1
ATOM 2658 O O . ALA A 1 322 ? 119.038 125.297 104.021 1.00 33.90 322 ALA A O 1
ATOM 2660 N N . LYS A 1 323 ? 120.542 126.958 104.187 1.00 35.22 323 LYS A N 1
ATOM 2661 C CA . LYS A 1 323 ? 120.522 126.916 105.649 1.00 36.09 323 LYS A CA 1
ATOM 2662 C C . LYS A 1 323 ? 119.123 127.179 106.206 1.00 32.73 323 LYS A C 1
ATOM 2663 O O . LYS A 1 323 ? 118.685 126.505 107.148 1.00 33.38 323 LYS A O 1
ATOM 2669 N N . GLU A 1 324 ? 118.410 128.159 105.649 1.00 33.39 324 GLU A N 1
ATOM 2670 C CA . GLU A 1 324 ? 117.051 128.441 106.111 1.00 34.65 324 GLU A CA 1
ATOM 2671 C C . GLU A 1 324 ? 116.091 127.312 105.754 1.00 33.45 324 GLU A C 1
ATOM 2672 O O . GLU A 1 324 ? 115.179 126.999 106.528 1.00 26.90 324 GLU A O 1
ATOM 2678 N N . VAL A 1 325 ? 116.249 126.726 104.566 1.00 29.24 325 VAL A N 1
ATOM 2679 C CA . VAL A 1 325 ? 115.361 125.643 104.139 1.00 29.35 325 VAL A CA 1
ATOM 2680 C C . VAL A 1 325 ? 115.529 124.432 105.048 1.00 32.20 325 VAL A C 1
ATOM 2681 O O . VAL A 1 325 ? 114.551 123.756 105.406 1.00 27.24 325 VAL A O 1
ATOM 2685 N N . LEU A 1 326 ? 116.772 124.159 105.462 1.00 27.59 326 LEU A N 1
ATOM 2686 C CA . LEU A 1 326 ? 117.043 123.025 106.337 1.00 30.50 326 LEU A CA 1
ATOM 2687 C C . LEU A 1 326 ? 116.255 123.110 107.641 1.00 30.92 326 LEU A C 1
ATOM 2688 O O . LEU A 1 326 ? 115.872 122.073 108.195 1.00 30.31 326 LEU A O 1
ATOM 2693 N N . GLU A 1 327 ? 115.984 124.321 108.138 1.00 29.21 327 GLU A N 1
ATOM 2694 C CA . GLU A 1 327 ? 115.181 124.489 109.346 1.00 31.00 327 GLU A CA 1
ATOM 2695 C C . GLU A 1 327 ? 113.688 124.616 109.053 1.00 26.94 327 GLU A C 1
ATOM 2696 O O . GLU A 1 327 ? 112.911 124.895 109.974 1.00 26.16 327 GLU A O 1
ATOM 2702 N N . GLY A 1 328 ? 113.278 124.430 107.799 1.00 27.82 328 GLY A N 1
ATOM 2703 C CA . GLY A 1 328 ? 111.873 124.492 107.432 1.00 24.22 328 GLY A CA 1
ATOM 2704 C C . GLY A 1 328 ? 111.246 125.860 107.593 1.00 26.69 328 GLY A C 1
ATOM 2705 O O . GLY A 1 328 ? 110.030 125.956 107.803 1.00 25.36 328 GLY A O 1
ATOM 2706 N N . HIS A 1 329 ? 112.051 126.923 107.532 1.00 28.06 329 HIS A N 1
ATOM 2707 C CA . HIS A 1 329 ? 111.523 128.280 107.574 1.00 30.14 329 HIS A CA 1
ATOM 2708 C C . HIS A 1 329 ? 110.762 128.542 106.278 1.00 30.72 329 HIS A C 1
ATOM 2709 O O . HIS A 1 329 ? 111.347 128.517 105.188 1.00 27.99 329 HIS A O 1
ATOM 2716 N N . ILE A 1 330 ? 109.453 128.764 106.401 1.00 27.41 330 ILE A N 1
ATOM 2717 C CA . ILE A 1 330 ? 108.545 128.500 105.282 1.00 28.32 330 ILE A CA 1
ATOM 2718 C C . ILE A 1 330 ? 108.756 129.463 104.117 1.00 30.33 330 ILE A C 1
ATOM 2719 O O . ILE A 1 330 ? 108.578 129.078 102.955 1.00 28.96 330 ILE A O 1
ATOM 2724 N N . PHE A 1 331 ? 109.115 130.721 104.382 1.00 31.90 331 PHE A N 1
ATOM 2725 C CA . PHE A 1 331 ? 109.278 131.648 103.263 1.00 36.10 331 PHE A CA 1
ATOM 2726 C C . PHE A 1 331 ? 110.557 131.365 102.490 1.00 34.63 331 PHE A C 1
ATOM 2727 O O . PHE A 1 331 ? 110.635 131.660 101.293 1.00 37.01 331 PHE A O 1
ATOM 2735 N N . SER A 1 332 ? 111.554 130.778 103.140 1.00 32.02 332 SER A N 1
ATOM 2736 C CA . SER A 1 332 ? 112.719 130.309 102.405 1.00 30.30 332 SER A CA 1
ATOM 2737 C C . SER A 1 332 ? 112.415 129.028 101.645 1.00 33.53 332 SER A C 1
ATOM 2738 O O . SER A 1 332 ? 112.906 128.831 100.525 1.00 31.54 332 SER A O 1
ATOM 2741 N N . VAL A 1 333 ? 111.608 128.148 102.241 1.00 27.98 333 VAL A N 1
ATOM 2742 C CA . VAL A 1 333 ? 111.175 126.940 101.540 1.00 27.27 333 VAL A CA 1
ATOM 2743 C C . VAL A 1 333 ? 110.420 127.310 100.270 1.00 29.13 333 VAL A C 1
ATOM 2744 O O . VAL A 1 333 ? 110.651 126.734 99.200 1.00 28.75 333 VAL A O 1
ATOM 2748 N N . ILE A 1 334 ? 109.505 128.274 100.369 1.00 29.61 334 ILE A N 1
ATOM 2749 C CA . ILE A 1 334 ? 108.727 128.682 99.197 1.00 29.39 334 ILE A CA 1
ATOM 2750 C C . ILE A 1 334 ? 109.645 129.245 98.116 1.00 31.90 334 ILE A C 1
ATOM 2751 O O . ILE A 1 334 ? 109.529 128.894 96.934 1.00 32.12 334 ILE A O 1
ATOM 2756 N N . ASP A 1 335 ? 110.576 130.120 98.507 1.00 31.95 335 ASP A N 1
ATOM 2757 C CA . ASP A 1 335 ? 111.562 130.623 97.555 1.00 34.68 335 ASP A CA 1
ATOM 2758 C C . ASP A 1 335 ? 112.312 129.477 96.893 1.00 34.37 335 ASP A C 1
ATOM 2759 O O . ASP A 1 335 ? 112.437 129.436 95.665 1.00 32.63 335 ASP A O 1
ATOM 2764 N N . ALA A 1 336 ? 112.787 128.517 97.692 1.00 30.95 336 ALA A N 1
ATOM 2765 C CA . ALA A 1 336 ? 113.547 127.398 97.145 1.00 29.48 336 ALA A CA 1
ATOM 2766 C C . ALA A 1 336 ? 112.714 126.574 96.167 1.00 31.46 336 ALA A C 1
ATOM 2767 O O . ALA A 1 336 ? 113.229 126.113 95.141 1.00 27.36 336 ALA A O 1
ATOM 2769 N N . MET A 1 337 ? 111.433 126.353 96.480 1.00 28.56 337 MET A N 1
ATOM 2770 C CA . MET A 1 337 ? 110.574 125.599 95.572 1.00 28.29 337 MET A CA 1
ATOM 2771 C C . MET A 1 337 ? 110.401 126.334 94.249 1.00 32.30 337 MET A C 1
ATOM 2772 O O . MET A 1 337 ? 110.376 125.707 93.188 1.00 27.43 337 MET A O 1
ATOM 2777 N N . ASN A 1 338 ? 110.266 127.661 94.292 1.00 30.26 338 ASN A N 1
ATOM 2778 C CA . ASN A 1 338 ? 110.159 128.420 93.046 1.00 32.12 338 ASN A CA 1
ATOM 2779 C C . ASN A 1 338 ? 111.475 128.435 92.273 1.00 34.31 338 ASN A C 1
ATOM 2780 O O . ASN A 1 338 ? 111.453 128.416 91.040 1.00 35.43 338 ASN A O 1
ATOM 2785 N N . VAL A 1 339 ? 112.621 128.444 92.968 1.00 29.67 339 VAL A N 1
ATOM 2786 C CA . VAL A 1 339 ? 113.916 128.309 92.295 1.00 33.85 339 VAL A CA 1
ATOM 2787 C C . VAL A 1 339 ? 113.982 126.988 91.532 1.00 36.16 339 VAL A C 1
ATOM 2788 O O . VAL A 1 339 ? 114.369 126.945 90.357 1.00 34.37 339 VAL A O 1
ATOM 2792 N N . LEU A 1 340 ? 113.593 125.890 92.189 1.00 28.68 340 LEU A N 1
ATOM 2793 C CA . LEU A 1 340 ? 113.599 124.582 91.541 1.00 30.76 340 LEU A CA 1
ATOM 2794 C C . LEU A 1 340 ? 112.626 124.532 90.365 1.00 31.00 340 LEU A C 1
ATOM 2795 O O . LEU A 1 340 ? 112.937 123.952 89.317 1.00 30.33 340 LEU A O 1
ATOM 2800 N N . MET A 1 341 ? 111.437 125.117 90.521 1.00 30.89 341 MET A N 1
ATOM 2801 C CA . MET A 1 341 ? 110.496 125.138 89.396 1.00 32.71 341 MET A CA 1
ATOM 2802 C C . MET A 1 341 ? 111.012 126.008 88.255 1.00 34.48 341 MET A C 1
ATOM 2803 O O . MET A 1 341 ? 110.862 125.652 87.077 1.00 34.02 341 MET A O 1
ATOM 2808 N N . ASP A 1 342 ? 111.610 127.159 88.580 1.00 32.77 342 ASP A N 1
ATOM 2809 C CA . ASP A 1 342 ? 112.215 127.995 87.541 1.00 37.32 342 ASP A CA 1
ATOM 2810 C C . ASP A 1 342 ? 113.298 127.242 86.781 1.00 36.77 342 ASP A C 1
ATOM 2811 O O . ASP A 1 342 ? 113.419 127.373 85.557 1.00 34.49 342 ASP A O 1
ATOM 2816 N N . GLU A 1 343 ? 114.099 126.448 87.487 1.00 32.18 343 GLU A N 1
ATOM 2817 C CA . GLU A 1 343 ? 115.216 125.762 86.856 1.00 33.86 343 GLU A CA 1
ATOM 2818 C C . GLU A 1 343 ? 114.756 124.631 85.938 1.00 38.83 343 GLU A C 1
ATOM 2819 O O . GLU A 1 343 ? 115.403 124.359 84.917 1.00 35.38 343 GLU A O 1
ATOM 2825 N N . THR A 1 344 ? 113.638 123.978 86.259 1.00 33.39 344 THR A N 1
ATOM 2826 C CA . THR A 1 344 ? 113.268 122.733 85.603 1.00 30.78 344 THR A CA 1
ATOM 2827 C C . THR A 1 344 ? 111.996 122.808 84.784 1.00 29.56 344 THR A C 1
ATOM 2828 O O . THR A 1 344 ? 111.800 121.952 83.912 1.00 32.80 344 THR A O 1
ATOM 2832 N N . GLY A 1 345 ? 111.120 123.772 85.051 1.00 30.57 345 GLY A N 1
ATOM 2833 C CA . GLY A 1 345 ? 109.809 123.795 84.440 1.00 32.87 345 GLY A CA 1
ATOM 2834 C C . GLY A 1 345 ? 108.883 122.671 84.851 1.00 34.31 345 GLY A C 1
ATOM 2835 O O . GLY A 1 345 ? 107.888 122.423 84.165 1.00 29.36 345 GLY A O 1
ATOM 2836 N N . ILE A 1 346 ? 109.156 121.999 85.974 1.00 31.45 346 ILE A N 1
ATOM 2837 C CA . ILE A 1 346 ? 108.367 120.832 86.346 1.00 26.38 346 ILE A CA 1
ATOM 2838 C C . ILE A 1 346 ? 106.969 121.268 86.766 1.00 25.13 346 ILE A C 1
ATOM 2839 O O . ILE A 1 346 ? 106.755 122.387 87.249 1.00 27.92 346 ILE A O 1
ATOM 2844 N N . GLU A 1 347 ? 105.997 120.386 86.543 1.00 23.44 347 GLU A N 1
ATOM 2845 C CA . GLU A 1 347 ? 104.609 120.728 86.831 1.00 24.06 347 GLU A CA 1
ATOM 2846 C C . GLU A 1 347 ? 104.348 120.830 88.337 1.00 26.87 347 GLU A C 1
ATOM 2847 O O . GLU A 1 347 ? 103.619 121.722 88.780 1.00 26.88 347 GLU A O 1
ATOM 2853 N N . ARG A 1 348 ? 104.931 119.941 89.139 1.00 26.38 348 ARG A N 1
ATOM 2854 C CA . ARG A 1 348 ? 104.538 119.840 90.543 1.00 23.43 348 ARG A CA 1
ATOM 2855 C C . ARG A 1 348 ? 105.734 119.547 91.445 1.00 25.80 348 ARG A C 1
ATOM 2856 O O . ARG A 1 348 ? 106.594 118.734 91.100 1.00 23.55 348 ARG A O 1
ATOM 2864 N N . ILE A 1 349 ? 105.759 120.198 92.616 1.00 26.41 349 ILE A N 1
ATOM 2865 C CA . ILE A 1 349 ? 106.752 119.968 93.667 1.00 22.56 349 ILE A CA 1
ATOM 2866 C C . ILE A 1 349 ? 105.990 119.806 94.979 1.00 24.20 349 ILE A C 1
ATOM 2867 O O . ILE A 1 349 ? 105.236 120.706 95.373 1.00 24.73 349 ILE A O 1
ATOM 2872 N N . HIS A 1 350 ? 106.181 118.671 95.651 1.00 23.77 350 HIS A N 1
ATOM 2873 C CA . HIS A 1 350 ? 105.555 118.403 96.947 1.00 24.71 350 HIS A CA 1
ATOM 2874 C C . HIS A 1 350 ? 106.663 118.421 97.992 1.00 25.31 350 HIS A C 1
ATOM 2875 O O . HIS A 1 350 ? 107.554 117.568 97.972 1.00 24.12 350 HIS A O 1
ATOM 2882 N N . PHE A 1 351 ? 106.617 119.407 98.878 1.00 25.08 351 PHE A N 1
ATOM 2883 C CA . PHE A 1 351 ? 107.553 119.530 99.986 1.00 24.55 351 PHE A CA 1
ATOM 2884 C C . PHE A 1 351 ? 106.872 119.039 101.256 1.00 24.58 351 PHE A C 1
ATOM 2885 O O . PHE A 1 351 ? 105.715 119.397 101.522 1.00 22.65 351 PHE A O 1
ATOM 2893 N N . HIS A 1 352 ? 107.568 118.197 102.028 1.00 22.88 352 HIS A N 1
ATOM 2894 C CA . HIS A 1 352 ? 107.029 117.762 103.313 1.00 25.68 352 HIS A CA 1
ATOM 2895 C C . HIS A 1 352 ? 108.063 117.956 104.410 1.00 24.89 352 HIS A C 1
ATOM 2896 O O . HIS A 1 352 ? 109.252 117.687 104.218 1.00 23.49 352 HIS A O 1
ATOM 2903 N N . THR A 1 353 ? 107.601 118.424 105.568 1.00 24.70 353 THR A N 1
ATOM 2904 C CA . THR A 1 353 ? 108.461 118.527 106.737 1.00 22.30 353 THR A CA 1
ATOM 2905 C C . THR A 1 353 ? 107.596 118.304 107.975 1.00 23.55 353 THR A C 1
ATOM 2906 O O . THR A 1 353 ? 106.406 117.984 107.880 1.00 22.56 353 THR A O 1
ATOM 2910 N N . TYR A 1 354 ? 108.211 118.460 109.145 1.00 24.34 354 TYR A N 1
ATOM 2911 C CA . TYR A 1 354 ? 107.469 118.353 110.394 1.00 25.48 354 TYR A CA 1
ATOM 2912 C C . TYR A 1 354 ? 106.436 119.474 110.473 1.00 23.48 354 TYR A C 1
ATOM 2913 O O . TYR A 1 354 ? 106.769 120.654 110.337 1.00 26.31 354 TYR A O 1
ATOM 2922 N N . GLY A 1 355 ? 105.172 119.119 110.672 1.00 24.45 355 GLY A N 1
ATOM 2923 C CA . GLY A 1 355 ? 104.150 120.102 110.940 1.00 26.00 355 GLY A CA 1
ATOM 2924 C C . GLY A 1 355 ? 103.368 120.588 109.727 1.00 23.64 355 GLY A C 1
ATOM 2925 O O . GLY A 1 355 ? 102.207 120.982 109.883 1.00 23.04 355 GLY A O 1
ATOM 2926 N N . TYR A 1 356 ? 103.966 120.593 108.535 1.00 23.87 356 TYR A N 1
ATOM 2927 C CA . TYR A 1 356 ? 103.229 121.124 107.394 1.00 23.49 356 TYR A CA 1
ATOM 2928 C C . TYR A 1 356 ? 103.776 120.567 106.086 1.00 23.41 356 TYR A C 1
ATOM 2929 O O . TYR A 1 356 ? 104.955 120.211 105.993 1.00 21.97 356 TYR A O 1
ATOM 2938 N N . TYR A 1 357 ? 102.909 120.522 105.067 1.00 21.63 357 TYR A N 1
ATOM 2939 C CA . TYR A 1 357 ? 103.334 120.288 103.687 1.00 22.99 357 TYR A CA 1
ATOM 2940 C C . TYR A 1 357 ? 103.006 121.492 102.813 1.00 24.35 357 TYR A C 1
ATOM 2941 O O . TYR A 1 357 ? 102.050 122.234 103.077 1.00 25.01 357 TYR A O 1
ATOM 2950 N N . LEU A 1 358 ? 103.776 121.632 101.727 1.00 25.77 358 LEU A N 1
ATOM 2951 C CA . LEU A 1 358 ? 103.486 122.557 100.642 1.00 22.51 358 LEU A CA 1
ATOM 2952 C C . LEU A 1 358 ? 103.456 121.797 99.323 1.00 27.07 358 LEU A C 1
ATOM 2953 O O . LEU A 1 358 ? 104.223 120.854 99.116 1.00 24.54 358 LEU A O 1
ATOM 2958 N N . ALA A 1 359 ? 102.594 122.235 98.408 1.00 24.54 359 ALA A N 1
ATOM 2959 C CA . ALA A 1 359 ? 102.674 121.791 97.023 1.00 22.24 359 ALA A CA 1
ATOM 2960 C C . ALA A 1 359 ? 102.625 123.012 96.113 1.00 27.07 359 ALA A C 1
ATOM 2961 O O . ALA A 1 359 ? 101.705 123.830 96.216 1.00 27.54 359 ALA A O 1
ATOM 2963 N N . LEU A 1 360 ? 103.632 123.147 95.249 1.00 24.60 360 LEU A N 1
ATOM 2964 C CA . LEU A 1 360 ? 103.681 124.196 94.240 1.00 27.08 360 LEU A CA 1
ATOM 2965 C C . LEU A 1 360 ? 103.382 123.548 92.892 1.00 24.99 360 LEU A C 1
ATOM 2966 O O . LEU A 1 360 ? 104.047 122.579 92.505 1.00 25.98 360 LEU A O 1
ATOM 2971 N N . THR A 1 361 ? 102.352 124.044 92.201 1.00 30.89 361 THR A N 1
ATOM 2972 C CA . THR A 1 361 ? 101.953 123.479 90.917 1.00 34.05 361 THR A CA 1
ATOM 2973 C C . THR A 1 361 ? 101.883 124.570 89.855 1.00 38.47 361 THR A C 1
ATOM 2974 O O . THR A 1 361 ? 101.479 125.706 90.132 1.00 35.25 361 THR A O 1
ATOM 2978 N N . GLN A 1 362 ? 102.293 124.211 88.638 1.00 34.53 362 GLN A N 1
ATOM 2979 C CA . GLN A 1 362 ? 102.238 125.101 87.485 1.00 41.42 362 GLN A CA 1
ATOM 2980 C C . GLN A 1 362 ? 100.928 124.818 86.759 1.00 46.33 362 GLN A C 1
ATOM 2981 O O . GLN A 1 362 ? 100.761 123.754 86.154 1.00 49.62 362 GLN A O 1
ATOM 2987 N N . GLY A 1 363 ? 99.983 125.746 86.855 1.00 50.98 363 GLY A N 1
ATOM 2988 C CA . GLY A 1 363 ? 98.703 125.577 86.194 1.00 61.03 363 GLY A CA 1
ATOM 2989 C C . GLY A 1 363 ? 98.266 126.845 85.492 1.00 65.95 363 GLY A C 1
ATOM 2990 O O . GLY A 1 363 ? 98.930 127.304 84.556 1.00 64.91 363 GLY A O 1
ATOM 2991 N N . GLY A 1 364 ? 97.149 127.420 85.929 1.00 63.68 364 GLY A N 1
ATOM 2992 C CA . GLY A 1 364 ? 96.839 128.775 85.525 1.00 65.79 364 GLY A CA 1
ATOM 2993 C C . GLY A 1 364 ? 97.761 129.713 86.273 1.00 65.31 364 GLY A C 1
ATOM 2994 O O . GLY A 1 364 ? 97.328 130.435 87.177 1.00 67.07 364 GLY A O 1
ATOM 2995 N N . GLY A 1 365 ? 99.044 129.697 85.919 1.00 58.25 365 GLY A N 1
ATOM 2996 C CA . GLY A 1 365 ? 100.048 130.295 86.773 1.00 58.24 365 GLY A CA 1
ATOM 2997 C C . GLY A 1 365 ? 100.312 129.407 87.976 1.00 51.06 365 GLY A C 1
ATOM 2998 O O . GLY A 1 365 ? 99.595 128.427 88.200 1.00 50.73 365 GLY A O 1
ATOM 2999 N N . ARG A 1 366 ? 101.330 129.736 88.761 1.00 46.99 366 ARG A N 1
ATOM 3000 C CA . ARG A 1 366 ? 101.731 128.880 89.867 1.00 41.43 366 ARG A CA 1
ATOM 3001 C C . ARG A 1 366 ? 100.781 129.039 91.047 1.00 42.29 366 ARG A C 1
ATOM 3002 O O . ARG A 1 366 ? 100.451 130.160 91.448 1.00 45.94 366 ARG A O 1
ATOM 3010 N N . GLN A 1 367 ? 100.343 127.910 91.594 1.00 38.79 367 GLN A N 1
ATOM 3011 C CA A GLN A 1 367 ? 99.521 127.855 92.793 0.58 40.56 367 GLN A CA 1
ATOM 3012 C CA B GLN A 1 367 ? 99.535 127.881 92.803 0.42 40.56 367 GLN A CA 1
ATOM 3013 C C . GLN A 1 367 ? 100.311 127.187 93.913 1.00 36.25 367 GLN A C 1
ATOM 3014 O O . GLN A 1 367 ? 101.087 126.262 93.662 1.00 32.38 367 GLN A O 1
ATOM 3025 N N . LEU A 1 368 ? 100.108 127.658 95.143 1.00 35.35 368 LEU A N 1
ATOM 3026 C CA . LEU A 1 368 ? 100.761 127.112 96.328 1.00 31.05 368 LEU A CA 1
ATOM 3027 C C . LEU A 1 368 ? 99.694 126.588 97.282 1.00 32.81 368 LEU A C 1
ATOM 3028 O O . LEU A 1 368 ? 98.821 127.348 97.721 1.00 32.23 368 LEU A O 1
ATOM 3033 N N . ALA A 1 369 ? 99.757 125.296 97.595 1.00 27.47 369 ALA A N 1
ATOM 3034 C CA . ALA A 1 369 ? 98.844 124.669 98.541 1.00 25.06 369 ALA A CA 1
ATOM 3035 C C . ALA A 1 369 ? 99.575 124.388 99.852 1.00 28.43 369 ALA A C 1
ATOM 3036 O O . ALA A 1 369 ? 100.736 123.977 99.838 1.00 27.90 369 ALA A O 1
ATOM 3038 N N . PHE A 1 370 ? 98.899 124.620 100.980 1.00 26.08 370 PHE A N 1
ATOM 3039 C CA . PHE A 1 370 ? 99.482 124.442 102.307 1.00 27.49 370 PHE A CA 1
ATOM 3040 C C . PHE A 1 370 ? 98.550 123.606 103.179 1.00 30.56 370 PHE A C 1
ATOM 3041 O O . PHE A 1 370 ? 97.341 123.851 103.205 1.00 30.89 370 PHE A O 1
ATOM 3049 N N . VAL A 1 371 ? 99.106 122.640 103.914 1.00 26.24 371 VAL A N 1
ATOM 3050 C CA . VAL A 1 371 ? 98.331 121.956 104.957 1.00 23.97 371 VAL A CA 1
ATOM 3051 C C . VAL A 1 371 ? 99.132 121.846 106.250 1.00 24.54 371 VAL A C 1
ATOM 3052 O O . VAL A 1 371 ? 100.357 121.674 106.223 1.00 23.30 371 VAL A O 1
ATOM 3056 N N . PRO A 1 372 ? 98.473 121.978 107.396 1.00 23.71 372 PRO A N 1
ATOM 3057 C CA . PRO A 1 372 ? 99.074 121.542 108.660 1.00 24.50 372 PRO A CA 1
ATOM 3058 C C . PRO A 1 372 ? 98.834 120.051 108.854 1.00 27.14 372 PRO A C 1
ATOM 3059 O O . PRO A 1 372 ? 97.748 119.529 108.573 1.00 26.85 372 PRO A O 1
ATOM 3063 N N . THR A 1 373 ? 99.858 119.355 109.327 1.00 23.69 373 THR A N 1
ATOM 3064 C CA . THR A 1 373 ? 99.792 117.907 109.405 1.00 22.54 373 THR A CA 1
ATOM 3065 C C . THR A 1 373 ? 99.353 117.464 110.794 1.00 24.59 373 THR A C 1
ATOM 3066 O O . THR A 1 373 ? 99.082 118.271 111.681 1.00 26.62 373 THR A O 1
ATOM 3070 N N . LYS A 1 374 ? 99.303 116.154 110.976 1.00 25.21 374 LYS A N 1
ATOM 3071 C CA . LYS A 1 374 ? 98.940 115.534 112.244 1.00 24.73 374 LYS A CA 1
ATOM 3072 C C . LYS A 1 374 ? 100.159 114.817 112.811 1.00 22.50 374 LYS A C 1
ATOM 3073 O O . LYS A 1 374 ? 100.652 113.852 112.213 1.00 26.38 374 LYS A O 1
ATOM 3079 N N . ILE A 1 375 ? 100.637 115.280 113.964 1.00 26.06 375 ILE A N 1
ATOM 3080 C CA . ILE A 1 375 ? 101.877 114.787 114.562 1.00 25.52 375 ILE A CA 1
ATOM 3081 C C . ILE A 1 375 ? 101.535 113.731 115.603 1.00 26.75 375 ILE A C 1
ATOM 3082 O O . ILE A 1 375 ? 100.760 113.992 116.529 1.00 26.17 375 ILE A O 1
ATOM 3087 N N . VAL A 1 376 ? 102.127 112.558 115.479 1.00 28.68 376 VAL A N 1
ATOM 3088 C CA . VAL A 1 376 ? 101.986 111.518 116.492 1.00 30.55 376 VAL A CA 1
ATOM 3089 C C . VAL A 1 376 ? 103.149 111.632 117.480 1.00 33.98 376 VAL A C 1
ATOM 3090 O O . VAL A 1 376 ? 104.322 111.586 117.081 1.00 30.40 376 VAL A O 1
ATOM 3094 N N . ALA A 1 377 ? 102.820 111.769 118.775 1.00 31.57 377 ALA A N 1
ATOM 3095 C CA . ALA A 1 377 ? 103.824 112.093 119.796 1.00 35.31 377 ALA A CA 1
ATOM 3096 C C . ALA A 1 377 ? 104.902 111.020 119.906 1.00 36.86 377 ALA A C 1
ATOM 3097 O O . ALA A 1 377 ? 106.098 111.329 119.990 1.00 40.93 377 ALA A O 1
ATOM 3099 N N . SER A 1 378 ? 104.512 109.751 119.930 1.00 39.41 378 SER A N 1
ATOM 3100 C CA . SER A 1 378 ? 105.486 108.670 120.094 1.00 46.90 378 SER A CA 1
ATOM 3101 C C . SER A 1 378 ? 105.190 107.592 119.066 1.00 39.70 378 SER A C 1
ATOM 3102 O O . SER A 1 378 ? 104.446 106.638 119.337 1.00 41.79 378 SER A O 1
ATOM 3105 N N . PRO A 1 379 ? 105.744 107.725 117.866 1.00 42.79 379 PRO A N 1
ATOM 3106 C CA . PRO A 1 379 ? 105.405 106.787 116.789 1.00 41.10 379 PRO A CA 1
ATOM 3107 C C . PRO A 1 379 ? 105.894 105.379 117.099 1.00 48.46 379 PRO A C 1
ATOM 3108 O O . PRO A 1 379 ? 106.986 105.187 117.647 1.00 42.32 379 PRO A O 1
ATOM 3112 N N . LYS A 1 380 ? 105.047 104.392 116.764 1.00 44.24 380 LYS A N 1
ATOM 3113 C CA . LYS A 1 380 ? 105.442 102.986 116.837 1.00 49.00 380 LYS A CA 1
ATOM 3114 C C . LYS A 1 380 ? 106.467 102.626 115.767 1.00 52.69 380 LYS A C 1
ATOM 3115 O O . LYS A 1 380 ? 107.280 101.716 115.973 1.00 61.99 380 LYS A O 1
ATOM 3121 N N . SER A 1 381 ? 106.445 103.306 114.625 1.00 48.38 381 SER A N 1
ATOM 3122 C CA . SER A 1 381 ? 107.465 103.103 113.605 1.00 53.37 381 SER A CA 1
ATOM 3123 C C . SER A 1 381 ? 107.760 104.425 112.914 1.00 49.05 381 SER A C 1
ATOM 3124 O O . SER A 1 381 ? 106.874 105.271 112.744 1.00 44.99 381 SER A O 1
ATOM 3127 N N . THR A 1 382 ? 109.021 104.585 112.512 1.00 47.12 382 THR A N 1
ATOM 3128 C CA . THR A 1 382 ? 109.477 105.766 111.796 1.00 47.67 382 THR A CA 1
ATOM 3129 C C . THR A 1 382 ? 109.951 105.470 110.374 1.00 54.93 382 THR A C 1
ATOM 3130 O O . THR A 1 382 ? 110.267 106.413 109.632 1.00 56.94 382 THR A O 1
ATOM 3134 N N . VAL A 1 383 ? 109.994 104.198 109.957 1.00 46.22 383 VAL A N 1
ATOM 3135 C CA . VAL A 1 383 ? 110.556 103.834 108.658 1.00 45.02 383 VAL A CA 1
ATOM 3136 C C . VAL A 1 383 ? 109.495 103.982 107.575 1.00 34.13 383 VAL A C 1
ATOM 3137 O O . VAL A 1 383 ? 108.318 103.656 107.778 1.00 37.74 383 VAL A O 1
ATOM 3141 N N . GLY A 1 384 ? 109.920 104.491 106.420 1.00 35.25 384 GLY A N 1
ATOM 3142 C CA . GLY A 1 384 ? 109.053 104.615 105.267 1.00 36.10 384 GLY A CA 1
ATOM 3143 C C . GLY A 1 384 ? 108.055 105.744 105.320 1.00 30.62 384 GLY A C 1
ATOM 3144 O O . GLY A 1 384 ? 107.197 105.820 104.434 1.00 26.13 384 GLY A O 1
ATOM 3145 N N . ILE A 1 385 ? 108.143 106.635 106.314 1.00 26.36 385 ILE A N 1
ATOM 3146 C CA . ILE A 1 385 ? 107.141 107.687 106.462 1.00 30.99 385 ILE A CA 1
ATOM 3147 C C . ILE A 1 385 ? 107.264 108.720 105.344 1.00 25.90 385 ILE A C 1
ATOM 3148 O O . ILE A 1 385 ? 106.263 109.135 104.755 1.00 24.89 385 ILE A O 1
ATOM 3153 N N . GLY A 1 386 ? 108.485 109.184 105.066 1.00 26.92 386 GLY A N 1
ATOM 3154 C CA . GLY A 1 386 ? 108.677 110.130 103.971 1.00 28.14 386 GLY A CA 1
ATOM 3155 C C . GLY A 1 386 ? 108.170 109.612 102.635 1.00 27.57 386 GLY A C 1
ATOM 3156 O O . GLY A 1 386 ? 107.485 110.333 101.894 1.00 22.84 386 GLY A O 1
ATOM 3157 N N . ASP A 1 387 ? 108.469 108.346 102.319 1.00 23.60 387 ASP A N 1
ATOM 3158 C CA . ASP A 1 387 ? 107.957 107.757 101.083 1.00 24.89 387 ASP A CA 1
ATOM 3159 C C . ASP A 1 387 ? 106.433 107.611 101.120 1.00 23.06 387 ASP A C 1
ATOM 3160 O O . ASP A 1 387 ? 105.766 107.825 100.107 1.00 22.10 387 ASP A O 1
ATOM 3165 N N . THR A 1 388 ? 105.871 107.220 102.264 1.00 21.08 388 THR A N 1
ATOM 3166 C CA . THR A 1 388 ? 104.411 107.155 102.388 1.00 24.57 388 THR A CA 1
ATOM 3167 C C . THR A 1 388 ? 103.763 108.504 102.090 1.00 20.67 388 THR A C 1
ATOM 3168 O O . THR A 1 388 ? 102.739 108.570 101.400 1.00 25.37 388 THR A O 1
ATOM 3172 N N . ILE A 1 389 ? 104.335 109.588 102.624 1.00 19.97 389 ILE A N 1
ATOM 3173 C CA . ILE A 1 389 ? 103.782 110.925 102.416 1.00 21.27 389 ILE A CA 1
ATOM 3174 C C . ILE A 1 389 ? 103.809 111.292 100.944 1.00 24.62 389 ILE A C 1
ATOM 3175 O O . ILE A 1 389 ? 102.805 111.730 100.373 1.00 22.00 389 ILE A O 1
ATOM 3180 N N . SER A 1 390 ? 104.984 111.164 100.329 1.00 19.09 390 SER A N 1
ATOM 3181 C CA . SER A 1 390 ? 105.169 111.571 98.939 1.00 21.38 390 SER A CA 1
ATOM 3182 C C . SER A 1 390 ? 104.335 110.714 97.992 1.00 22.86 390 SER A C 1
ATOM 3183 O O . SER A 1 390 ? 103.687 111.236 97.067 1.00 25.71 390 SER A O 1
ATOM 3186 N N . SER A 1 391 ? 104.327 109.396 98.198 1.00 24.32 391 SER A N 1
ATOM 3187 C CA . SER A 1 391 ? 103.573 108.525 97.291 1.00 23.61 391 SER A CA 1
ATOM 3188 C C . SER A 1 391 ? 102.065 108.690 97.478 1.00 26.85 391 SER A C 1
ATOM 3189 O O . SER A 1 391 ? 101.308 108.637 96.503 1.00 24.99 391 SER A O 1
ATOM 3192 N N . SER A 1 392 ? 101.611 108.876 98.724 1.00 22.84 392 SER A N 1
ATOM 3193 C CA . SER A 1 392 ? 100.173 108.973 99.001 1.00 24.69 392 SER A CA 1
ATOM 3194 C C . SER A 1 392 ? 99.564 110.242 98.421 1.00 20.27 392 SER A C 1
ATOM 3195 O O . SER A 1 392 ? 98.443 110.209 97.905 1.00 24.91 392 SER A O 1
ATOM 3198 N N . ALA A 1 393 ? 100.260 111.381 98.527 1.00 22.68 393 ALA A N 1
ATOM 3199 C CA . ALA A 1 393 ? 99.738 112.603 97.914 1.00 23.82 393 ALA A CA 1
ATOM 3200 C C . ALA A 1 393 ? 99.700 112.472 96.400 1.00 24.61 393 ALA A C 1
ATOM 3201 O O . ALA A 1 393 ? 98.738 112.900 95.752 1.00 24.08 393 ALA A O 1
ATOM 3203 N N . PHE A 1 394 ? 100.736 111.877 95.820 1.00 25.27 394 PHE A N 1
ATOM 3204 C CA . PHE A 1 394 ? 100.787 111.762 94.367 1.00 26.97 394 PHE A CA 1
ATOM 3205 C C . PHE A 1 394 ? 99.682 110.855 93.836 1.00 23.95 394 PHE A C 1
ATOM 3206 O O . PHE A 1 394 ? 98.993 111.213 92.872 1.00 27.66 394 PHE A O 1
ATOM 3214 N N . VAL A 1 395 ? 99.463 109.692 94.458 1.00 26.93 395 VAL A N 1
ATOM 3215 C CA . VAL A 1 395 ? 98.482 108.785 93.873 1.00 24.11 395 VAL A CA 1
ATOM 3216 C C . VAL A 1 395 ? 97.057 109.287 94.106 1.00 28.39 395 VAL A C 1
ATOM 3217 O O . VAL A 1 395 ? 96.178 109.054 93.272 1.00 26.99 395 VAL A O 1
ATOM 3221 N N . SER A 1 396 ? 96.789 109.996 95.207 1.00 26.91 396 SER A N 1
ATOM 3222 C CA A SER A 1 396 ? 95.438 110.509 95.446 0.41 27.99 396 SER A CA 1
ATOM 3223 C CA B SER A 1 396 ? 95.412 110.448 95.370 0.59 28.10 396 SER A CA 1
ATOM 3224 C C . SER A 1 396 ? 95.122 111.694 94.537 1.00 32.11 396 SER A C 1
ATOM 3225 O O . SER A 1 396 ? 94.012 111.817 94.015 1.00 40.55 396 SER A O 1
ATOM 3230 N N . GLU A 1 397 ? 96.091 112.589 94.339 1.00 26.85 397 GLU A N 1
ATOM 3231 C CA . GLU A 1 397 ? 95.850 113.751 93.491 1.00 28.90 397 GLU A CA 1
ATOM 3232 C C . GLU A 1 397 ? 95.602 113.326 92.054 1.00 39.67 397 GLU A C 1
ATOM 3233 O O . GLU A 1 397 ? 94.566 113.647 91.468 1.00 39.74 397 GLU A O 1
ATOM 3239 N N . PHE A 1 398 ? 96.561 112.617 91.465 1.00 38.74 398 PHE A N 1
ATOM 3240 C CA . PHE A 1 398 ? 96.461 112.155 90.088 1.00 42.11 398 PHE A CA 1
ATOM 3241 C C . PHE A 1 398 ? 95.560 110.939 89.944 1.00 45.87 398 PHE A C 1
ATOM 3242 O O . PHE A 1 398 ? 95.477 110.377 88.845 1.00 47.08 398 PHE A O 1
ATOM 3250 N N . GLY A 1 399 ? 94.887 110.539 91.027 1.00 35.96 399 GLY A N 1
ATOM 3251 C CA . GLY A 1 399 ? 93.859 109.526 90.992 1.00 36.87 399 GLY A CA 1
ATOM 3252 C C . GLY A 1 399 ? 92.484 110.159 90.966 1.00 40.27 399 GLY A C 1
ATOM 3253 O O . GLY A 1 399 ? 91.481 109.466 90.796 1.00 47.26 399 GLY A O 1
ATOM 3254 N N . GLY A 1 400 ? 92.437 111.481 91.118 1.00 41.94 400 GLY A N 1
ATOM 3255 C CA . GLY A 1 400 ? 91.197 112.230 91.127 1.00 42.87 400 GLY A CA 1
ATOM 3256 C C . GLY A 1 400 ? 90.666 112.579 92.503 1.00 51.40 400 GLY A C 1
ATOM 3257 O O . GLY A 1 400 ? 89.453 112.781 92.644 1.00 50.67 400 GLY A O 1
ATOM 3258 N N . GLY A 1 401 ? 91.530 112.666 93.518 1.00 44.08 401 GLY A N 1
ATOM 3259 C CA . GLY A 1 401 ? 91.071 112.702 94.897 1.00 47.09 401 GLY A CA 1
ATOM 3260 C C . GLY A 1 401 ? 90.907 114.060 95.550 1.00 52.91 401 GLY A C 1
ATOM 3261 O O . GLY A 1 401 ? 91.447 114.289 96.640 1.00 48.29 401 GLY A O 1
ATOM 3262 N N . GLY A 1 402 ? 90.170 114.964 94.902 1.00 46.93 402 GLY A N 1
ATOM 3263 C CA . GLY A 1 402 ? 89.777 116.215 95.522 1.00 41.54 402 GLY A CA 1
ATOM 3264 C C . GLY A 1 402 ? 90.689 117.406 95.304 1.00 45.22 402 GLY A C 1
ATOM 3265 O O . GLY A 1 402 ? 90.479 118.438 95.955 1.00 49.61 402 GLY A O 1
ATOM 3266 N N . GLY A 1 403 ? 91.693 117.307 94.423 1.00 36.73 403 GLY A N 1
ATOM 3267 C CA . GLY A 1 403 ? 92.595 118.416 94.160 1.00 33.58 403 GLY A CA 1
ATOM 3268 C C . GLY A 1 403 ? 93.889 118.324 94.963 1.00 29.96 403 GLY A C 1
ATOM 3269 O O . GLY A 1 403 ? 94.156 117.359 95.685 1.00 25.77 403 GLY A O 1
ATOM 3270 N N . VAL A 1 404 ? 94.708 119.368 94.818 1.00 28.34 404 VAL A N 1
ATOM 3271 C CA . VAL A 1 404 ? 96.065 119.329 95.355 1.00 26.46 404 VAL A CA 1
ATOM 3272 C C . VAL A 1 404 ? 96.040 119.297 96.876 1.00 27.68 404 VAL A C 1
ATOM 3273 O O . VAL A 1 404 ? 96.701 118.460 97.500 1.00 23.58 404 VAL A O 1
ATOM 3277 N N . ARG A 1 405 ? 95.282 120.209 97.497 1.00 26.54 405 ARG A N 1
ATOM 3278 C CA . ARG A 1 405 ? 95.259 120.274 98.955 1.00 27.45 405 ARG A CA 1
ATOM 3279 C C . ARG A 1 405 ? 94.681 119.007 99.566 1.00 26.38 405 ARG A C 1
ATOM 3280 O O . ARG A 1 405 ? 95.171 118.531 100.597 1.00 22.95 405 ARG A O 1
ATOM 3288 N N . ASP A 1 406 ? 93.625 118.454 98.958 1.00 23.76 406 ASP A N 1
ATOM 3289 C CA . ASP A 1 406 ? 93.006 117.251 99.512 1.00 24.09 406 ASP A CA 1
ATOM 3290 C C . ASP A 1 406 ? 93.962 116.069 99.481 1.00 25.48 406 ASP A C 1
ATOM 3291 O O . ASP A 1 406 ? 93.942 115.222 100.377 1.00 24.17 406 ASP A O 1
ATOM 3296 N N . ALA A 1 407 ? 94.761 115.955 98.424 1.00 26.10 407 ALA A N 1
ATOM 3297 C CA . ALA A 1 407 ? 95.750 114.886 98.380 1.00 25.20 407 ALA A CA 1
ATOM 3298 C C . ALA A 1 407 ? 96.807 115.065 99.466 1.00 21.34 407 ALA A C 1
ATOM 3299 O O . ALA A 1 407 ? 97.289 114.075 100.030 1.00 20.87 407 ALA A O 1
ATOM 3301 N N . LEU A 1 408 ? 97.179 116.314 99.768 1.00 21.28 408 LEU A N 1
ATOM 3302 C CA . LEU A 1 408 ? 98.114 116.560 100.868 1.00 23.31 408 LEU A CA 1
ATOM 3303 C C . LEU A 1 408 ? 97.508 116.159 102.209 1.00 24.32 408 LEU A C 1
ATOM 3304 O O . LEU A 1 408 ? 98.202 115.613 103.079 1.00 23.05 408 LEU A O 1
ATOM 3309 N N . LEU A 1 409 ? 96.214 116.443 102.407 1.00 22.30 409 LEU A N 1
ATOM 3310 C CA . LEU A 1 409 ? 95.564 116.043 103.647 1.00 23.21 409 LEU A CA 1
ATOM 3311 C C . LEU A 1 409 ? 95.523 114.532 103.772 1.00 22.73 409 LEU A C 1
ATOM 3312 O O . LEU A 1 409 ? 95.746 113.990 104.859 1.00 22.47 409 LEU A O 1
ATOM 3317 N N . PHE A 1 410 ? 95.238 113.828 102.673 1.00 21.25 410 PHE A N 1
ATOM 3318 C CA . PHE A 1 410 ? 95.233 112.372 102.752 1.00 21.99 410 PHE A CA 1
ATOM 3319 C C . PHE A 1 410 ? 96.619 111.835 103.104 1.00 23.29 410 PHE A C 1
ATOM 3320 O O . PHE A 1 410 ? 96.742 110.874 103.874 1.00 22.73 410 PHE A O 1
ATOM 3328 N N . ALA A 1 411 ? 97.668 112.437 102.539 1.00 20.82 411 ALA A N 1
ATOM 3329 C CA . ALA A 1 411 ? 99.026 111.994 102.850 1.00 20.98 411 ALA A CA 1
ATOM 3330 C C . ALA A 1 411 ? 99.339 112.217 104.322 1.00 21.21 411 ALA A C 1
ATOM 3331 O O . ALA A 1 411 ? 99.995 111.386 104.958 1.00 22.79 411 ALA A O 1
ATOM 3333 N N . SER A 1 412 ? 98.879 113.341 104.875 1.00 21.78 412 SER A N 1
ATOM 3334 C CA . SER A 1 412 ? 99.061 113.602 106.301 1.00 23.64 412 SER A CA 1
ATOM 3335 C C . SER A 1 412 ? 98.393 112.528 107.156 1.00 24.15 412 SER A C 1
ATOM 3336 O O . SER A 1 412 ? 98.947 112.093 108.182 1.00 21.63 412 SER A O 1
ATOM 3339 N N . LEU A 1 413 ? 97.190 112.097 106.758 1.00 19.73 413 LEU A N 1
ATOM 3340 C CA . LEU A 1 413 ? 96.490 111.052 107.498 1.00 22.59 413 LEU A CA 1
ATOM 3341 C C . LEU A 1 413 ? 97.206 109.712 107.374 1.00 25.71 413 LEU A C 1
ATOM 3342 O O . LEU A 1 413 ? 97.333 108.975 108.364 1.00 22.70 413 LEU A O 1
ATOM 3347 N N . ALA A 1 414 ? 97.660 109.366 106.162 1.00 21.49 414 ALA A N 1
ATOM 3348 C CA . ALA A 1 414 ? 98.387 108.111 105.979 1.00 23.10 414 ALA A CA 1
ATOM 3349 C C . ALA A 1 414 ? 99.645 108.078 106.839 1.00 21.93 414 ALA A C 1
ATOM 3350 O O . ALA A 1 414 ? 99.936 107.060 107.485 1.00 24.05 414 ALA A O 1
ATOM 3352 N N . ALA A 1 415 ? 100.384 109.193 106.880 1.00 22.46 415 ALA A N 1
ATOM 3353 C CA . ALA A 1 415 ? 101.598 109.272 107.693 1.00 24.15 415 ALA A CA 1
ATOM 3354 C C . ALA A 1 415 ? 101.293 109.104 109.178 1.00 28.68 415 ALA A C 1
ATOM 3355 O O . ALA A 1 415 ? 101.990 108.363 109.880 1.00 25.12 415 ALA A O 1
ATOM 3357 N N . ALA A 1 416 ? 100.254 109.788 109.676 1.00 21.81 416 ALA A N 1
ATOM 3358 C CA . ALA A 1 416 ? 99.888 109.640 111.080 1.00 21.79 416 ALA A CA 1
ATOM 3359 C C . ALA A 1 416 ? 99.464 108.210 111.383 1.00 27.49 416 ALA A C 1
ATOM 3360 O O . ALA A 1 416 ? 99.878 107.637 112.396 1.00 27.05 416 ALA A O 1
ATOM 3362 N N . ALA A 1 417 ? 98.674 107.600 110.490 1.00 25.98 417 ALA A N 1
ATOM 3363 C CA . ALA A 1 417 ? 98.193 106.239 110.724 1.00 28.88 417 ALA A CA 1
ATOM 3364 C C . ALA A 1 417 ? 99.340 105.241 110.774 1.00 31.08 417 ALA A C 1
ATOM 3365 O O . ALA A 1 417 ? 99.371 104.364 111.649 1.00 31.16 417 ALA A O 1
ATOM 3367 N N . LYS A 1 418 ? 100.289 105.352 109.840 1.00 24.54 418 LYS A N 1
ATOM 3368 C CA . LYS A 1 418 ? 101.425 104.439 109.840 1.00 30.27 418 LYS A CA 1
ATOM 3369 C C . LYS A 1 418 ? 102.266 104.633 111.095 1.00 33.13 418 LYS A C 1
ATOM 3370 O O . LYS A 1 418 ? 102.779 103.664 111.663 1.00 35.48 418 LYS A O 1
ATOM 3376 N N . ALA A 1 419 ? 102.406 105.881 111.545 1.00 30.88 419 ALA A N 1
ATOM 3377 C CA . ALA A 1 419 ? 103.136 106.151 112.780 1.00 36.14 419 ALA A CA 1
ATOM 3378 C C . ALA A 1 419 ? 102.396 105.611 114.006 1.00 36.36 419 ALA A C 1
ATOM 3379 O O . ALA A 1 419 ? 103.023 105.008 114.885 1.00 41.84 419 ALA A O 1
ATOM 3381 N N . MET A 1 420 ? 101.069 105.825 114.086 1.00 35.69 420 MET A N 1
ATOM 3382 C CA . MET A 1 420 ? 100.279 105.348 115.229 1.00 37.52 420 MET A CA 1
ATOM 3383 C C . MET A 1 420 ? 100.348 103.836 115.360 1.00 45.26 420 MET A C 1
ATOM 3384 O O . MET A 1 420 ? 100.421 103.300 116.470 1.00 44.04 420 MET A O 1
ATOM 3389 N N . LYS A 1 421 ? 100.251 103.131 114.235 1.00 35.92 421 LYS A N 1
ATOM 3390 C CA . LYS A 1 421 ? 99.984 101.703 114.229 1.00 43.50 421 LYS A CA 1
ATOM 3391 C C . LYS A 1 421 ? 101.210 100.860 113.934 1.00 45.65 421 LYS A C 1
ATOM 3392 O O . LYS A 1 421 ? 101.177 99.649 114.172 1.00 52.88 421 LYS A O 1
ATOM 3398 N N . GLY A 1 422 ? 102.279 101.464 113.434 1.00 44.11 422 GLY A N 1
ATOM 3399 C CA . GLY A 1 422 ? 103.466 100.719 113.078 1.00 47.10 422 GLY A CA 1
ATOM 3400 C C . GLY A 1 422 ? 103.380 100.200 111.661 1.00 57.45 422 GLY A C 1
ATOM 3401 O O . GLY A 1 422 ? 104.239 100.505 110.828 1.00 60.30 422 GLY A O 1
ATOM 3402 N N . ASN A 1 423 ? 102.327 99.438 111.368 1.00 57.08 423 ASN A N 1
ATOM 3403 C CA . ASN A 1 423 ? 102.149 98.812 110.065 1.00 54.34 423 ASN A CA 1
ATOM 3404 C C . ASN A 1 423 ? 100.683 98.898 109.663 1.00 55.23 423 ASN A C 1
ATOM 3405 O O . ASN A 1 423 ? 99.800 98.540 110.447 1.00 52.30 423 ASN A O 1
ATOM 3410 N N . LEU A 1 424 ? 100.428 99.389 108.453 1.00 51.70 424 LEU A N 1
ATOM 3411 C CA . LEU A 1 424 ? 99.079 99.434 107.910 1.00 49.46 424 LEU A CA 1
ATOM 3412 C C . LEU A 1 424 ? 98.756 98.135 107.200 1.00 44.64 424 LEU A C 1
ATOM 3413 O O . LEU A 1 424 ? 99.623 97.520 106.576 1.00 43.80 424 LEU A O 1
ATOM 3418 N N . GLU A 1 425 ? 97.503 97.725 107.293 1.00 43.83 425 GLU A N 1
ATOM 3419 C CA . GLU A 1 425 ? 97.049 96.580 106.524 1.00 46.71 425 GLU A CA 1
ATOM 3420 C C . GLU A 1 425 ? 95.965 96.937 105.528 1.00 37.58 425 GLU A C 1
ATOM 3421 O O . GLU A 1 425 ? 95.981 96.425 104.409 1.00 40.52 425 GLU A O 1
ATOM 3427 N N . ARG A 1 426 ? 95.031 97.815 105.903 1.00 37.72 426 ARG A N 1
ATOM 3428 C CA . ARG A 1 426 ? 93.902 98.173 105.056 1.00 40.42 426 ARG A CA 1
ATOM 3429 C C . ARG A 1 426 ? 93.708 99.681 105.088 1.00 32.65 426 ARG A C 1
ATOM 3430 O O . ARG A 1 426 ? 93.978 100.334 106.100 1.00 35.00 426 ARG A O 1
ATOM 3438 N N . ILE A 1 427 ? 93.238 100.229 103.964 1.00 36.10 427 ILE A N 1
ATOM 3439 C CA . ILE A 1 427 ? 93.125 101.679 103.835 1.00 33.09 427 ILE A CA 1
ATOM 3440 C C . ILE A 1 427 ? 92.102 102.237 104.823 1.00 38.92 427 ILE A C 1
ATOM 3441 O O . ILE A 1 427 ? 92.231 103.380 105.282 1.00 31.13 427 ILE A O 1
ATOM 3446 N N . GLU A 1 428 ? 91.093 101.438 105.193 1.00 39.34 428 GLU A N 1
ATOM 3447 C CA . GLU A 1 428 ? 90.095 101.888 106.162 1.00 41.94 428 GLU A CA 1
ATOM 3448 C C . GLU A 1 428 ? 90.722 102.280 107.498 1.00 39.28 428 GLU A C 1
ATOM 3449 O O . GLU A 1 428 ? 90.184 103.141 108.206 1.00 38.37 428 GLU A O 1
ATOM 3455 N N . GLN A 1 429 ? 91.849 101.667 107.865 1.00 38.12 429 GLN A N 1
ATOM 3456 C CA . GLN A 1 429 ? 92.485 101.984 109.145 1.00 37.73 429 GLN A CA 1
ATOM 3457 C C . GLN A 1 429 ? 92.972 103.425 109.221 1.00 35.55 429 GLN A C 1
ATOM 3458 O O . GLN A 1 429 ? 93.151 103.948 110.327 1.00 33.83 429 GLN A O 1
ATOM 3464 N N . ILE A 1 430 ? 93.203 104.072 108.076 1.00 31.32 430 ILE A N 1
ATOM 3465 C CA . ILE A 1 430 ? 93.683 105.446 108.069 1.00 26.42 430 ILE A CA 1
ATOM 3466 C C . ILE A 1 430 ? 92.638 106.405 108.637 1.00 28.38 430 ILE A C 1
ATOM 3467 O O . ILE A 1 430 ? 92.995 107.469 109.158 1.00 26.53 430 ILE A O 1
ATOM 3472 N N . ARG A 1 431 ? 91.356 106.032 108.597 1.00 30.77 431 ARG A N 1
ATOM 3473 C CA . ARG A 1 431 ? 90.315 106.802 109.283 1.00 31.42 431 ARG A CA 1
ATOM 3474 C C . ARG A 1 431 ? 90.645 107.091 110.749 1.00 29.22 431 ARG A C 1
ATOM 3475 O O . ARG A 1 431 ? 90.244 108.133 111.279 1.00 29.64 431 ARG A O 1
ATOM 3483 N N . ASP A 1 432 ? 91.357 106.187 111.427 1.00 32.13 432 ASP A N 1
ATOM 3484 C CA . ASP A 1 432 ? 91.695 106.432 112.829 1.00 35.69 432 ASP A CA 1
ATOM 3485 C C . ASP A 1 432 ? 92.576 107.657 113.010 1.00 35.14 432 ASP A C 1
ATOM 3486 O O . ASP A 1 432 ? 92.584 108.243 114.100 1.00 31.07 432 ASP A O 1
ATOM 3491 N N . ALA A 1 433 ? 93.332 108.049 111.977 1.00 28.77 433 ALA A N 1
ATOM 3492 C CA . ALA A 1 433 ? 94.200 109.213 112.086 1.00 28.90 433 ALA A CA 1
ATOM 3493 C C . ALA A 1 433 ? 93.425 110.519 112.172 1.00 28.71 433 ALA A C 1
ATOM 3494 O O . ALA A 1 433 ? 94.004 111.533 112.574 1.00 27.61 433 ALA A O 1
ATOM 3496 N N . LEU A 1 434 ? 92.141 110.538 111.783 1.00 26.45 434 LEU A N 1
ATOM 3497 C CA . LEU A 1 434 ? 91.372 111.769 111.927 1.00 27.29 434 LEU A CA 1
ATOM 3498 C C . LEU A 1 434 ? 91.354 112.242 113.379 1.00 29.00 434 LEU A C 1
ATOM 3499 O O . LEU A 1 434 ? 91.193 113.438 113.641 1.00 31.77 434 LEU A O 1
ATOM 3504 N N . SER A 1 435 ? 91.485 111.322 114.330 1.00 28.01 435 SER A N 1
ATOM 3505 C CA . SER A 1 435 ? 91.434 111.695 115.742 1.00 33.06 435 SER A CA 1
ATOM 3506 C C . SER A 1 435 ? 92.732 112.317 116.243 1.00 35.55 435 SER A C 1
ATOM 3507 O O . SER A 1 435 ? 92.745 112.876 117.343 1.00 33.62 435 SER A O 1
ATOM 3510 N N . VAL A 1 436 ? 93.804 112.259 115.466 1.00 29.21 436 VAL A N 1
ATOM 3511 C CA . VAL A 1 436 ? 95.059 112.913 115.859 1.00 29.56 436 VAL A CA 1
ATOM 3512 C C . VAL A 1 436 ? 94.913 114.422 115.679 1.00 30.60 436 VAL A C 1
ATOM 3513 O O . VAL A 1 436 ? 94.514 114.878 114.593 1.00 31.24 436 VAL A O 1
ATOM 3517 N N . PRO A 1 437 ? 95.193 115.231 116.703 1.00 33.67 437 PRO A N 1
ATOM 3518 C CA . PRO A 1 437 ? 95.041 116.687 116.562 1.00 31.86 437 PRO A CA 1
ATOM 3519 C C . PRO A 1 437 ? 95.901 117.258 115.437 1.00 31.04 437 PRO A C 1
ATOM 3520 O O . PRO A 1 437 ? 97.038 116.840 115.216 1.00 31.60 437 PRO A O 1
ATOM 3524 N N . THR A 1 438 ? 95.332 118.229 114.730 1.00 28.55 438 THR A N 1
ATOM 3525 C CA . THR A 1 438 ? 96.054 118.954 113.698 1.00 32.34 438 THR A CA 1
ATOM 3526 C C . THR A 1 438 ? 97.032 119.929 114.333 1.00 33.96 438 THR A C 1
ATOM 3527 O O . THR A 1 438 ? 96.744 120.532 115.373 1.00 28.04 438 THR A O 1
ATOM 3531 N N . ASN A 1 439 ? 98.196 120.081 113.703 1.00 27.83 439 ASN A N 1
ATOM 3532 C CA . ASN A 1 439 ? 99.269 120.875 114.291 1.00 30.65 439 ASN A CA 1
ATOM 3533 C C . ASN A 1 439 ? 98.855 122.340 114.345 1.00 27.45 439 ASN A C 1
ATOM 3534 O O . ASN A 1 439 ? 98.749 123.004 113.313 1.00 24.77 439 ASN A O 1
ATOM 3539 N N . GLU A 1 440 ? 98.639 122.857 115.560 1.00 28.53 440 GLU A N 1
ATOM 3540 C CA . GLU A 1 440 ? 98.115 124.215 115.701 1.00 28.15 440 GLU A CA 1
ATOM 3541 C C . GLU A 1 440 ? 99.167 125.275 115.415 1.00 27.02 440 GLU A C 1
ATOM 3542 O O . GLU A 1 440 ? 98.830 126.375 114.959 1.00 28.60 440 GLU A O 1
ATOM 3548 N N . ARG A 1 441 ? 100.441 124.987 115.685 1.00 27.70 441 ARG A N 1
ATOM 3549 C CA . ARG A 1 441 ? 101.480 125.927 115.284 1.00 24.52 441 ARG A CA 1
ATOM 3550 C C . ARG A 1 441 ? 101.490 126.114 113.761 1.00 29.33 441 ARG A C 1
ATOM 3551 O O . ARG A 1 441 ? 101.656 127.235 113.258 1.00 26.48 441 ARG A O 1
ATOM 3559 N N . ALA A 1 442 ? 101.295 125.032 113.006 1.00 25.39 442 ALA A N 1
ATOM 3560 C CA . ALA A 1 442 ? 101.219 125.189 111.554 1.00 24.89 442 ALA A CA 1
ATOM 3561 C C . ALA A 1 442 ? 99.907 125.838 111.126 1.00 25.72 442 ALA A C 1
ATOM 3562 O O . ALA A 1 442 ? 99.887 126.578 110.138 1.00 29.22 442 ALA A O 1
ATOM 3564 N N . ILE A 1 443 ? 98.812 125.599 111.859 1.00 26.01 443 ILE A N 1
ATOM 3565 C CA . ILE A 1 443 ? 97.555 126.271 111.522 1.00 31.40 443 ILE A CA 1
ATOM 3566 C C . ILE A 1 443 ? 97.746 127.776 111.571 1.00 31.85 443 ILE A C 1
ATOM 3567 O O . ILE A 1 443 ? 97.359 128.509 110.653 1.00 31.60 443 ILE A O 1
ATOM 3572 N N . VAL A 1 444 ? 98.382 128.253 112.638 1.00 29.83 444 VAL A N 1
ATOM 3573 C CA . VAL A 1 444 ? 98.573 129.683 112.823 1.00 34.70 444 VAL A CA 1
ATOM 3574 C C . VAL A 1 444 ? 99.563 130.228 111.806 1.00 32.83 444 VAL A C 1
ATOM 3575 O O . VAL A 1 444 ? 99.423 131.368 111.342 1.00 39.21 444 VAL A O 1
ATOM 3579 N N . LEU A 1 445 ? 100.558 129.420 111.418 1.00 32.35 445 LEU A N 1
ATOM 3580 C CA . LEU A 1 445 ? 101.555 129.866 110.451 1.00 30.65 445 LEU A CA 1
ATOM 3581 C C . LEU A 1 445 ? 100.918 130.271 109.126 1.00 33.17 445 LEU A C 1
ATOM 3582 O O . LEU A 1 445 ? 101.430 131.171 108.449 1.00 33.74 445 LEU A O 1
ATOM 3587 N N . GLU A 1 446 ? 99.797 129.642 108.745 1.00 31.11 446 GLU A N 1
ATOM 3588 C CA . GLU A 1 446 ? 99.163 129.985 107.470 1.00 36.72 446 GLU A CA 1
ATOM 3589 C C . GLU A 1 446 ? 98.724 131.445 107.432 1.00 41.11 446 GLU A C 1
ATOM 3590 O O . GLU A 1 446 ? 98.646 132.041 106.351 1.00 42.34 446 GLU A O 1
ATOM 3596 N N . GLU A 1 447 ? 98.447 132.040 108.597 1.00 43.13 447 GLU A N 1
ATOM 3597 C CA . GLU A 1 447 ? 98.139 133.467 108.647 1.00 47.95 447 GLU A CA 1
ATOM 3598 C C . GLU A 1 447 ? 99.280 134.306 108.083 1.00 48.59 447 GLU A C 1
ATOM 3599 O O . GLU A 1 447 ? 99.033 135.341 107.457 1.00 48.37 447 GLU A O 1
ATOM 3605 N N . GLU A 1 448 ? 100.533 133.881 108.286 1.00 45.57 448 GLU A N 1
ATOM 3606 C CA . GLU A 1 448 ? 101.657 134.608 107.700 1.00 48.14 448 GLU A CA 1
ATOM 3607 C C . GLU A 1 448 ? 101.666 134.500 106.183 1.00 47.42 448 GLU A C 1
ATOM 3608 O O . GLU A 1 448 ? 102.072 135.445 105.500 1.00 46.34 448 GLU A O 1
ATOM 3614 N N . LEU A 1 449 ? 101.246 133.357 105.638 1.00 43.99 449 LEU A N 1
ATOM 3615 C CA . LEU A 1 449 ? 101.186 133.222 104.188 1.00 47.94 449 LEU A CA 1
ATOM 3616 C C . LEU A 1 449 ? 100.111 134.129 103.609 1.00 54.61 449 LEU A C 1
ATOM 3617 O O . LEU A 1 449 ? 100.333 134.795 102.593 1.00 54.25 449 LEU A O 1
ATOM 3622 N N . GLU A 1 450 ? 98.946 134.180 104.265 1.00 56.82 450 GLU A N 1
ATOM 3623 C CA . GLU A 1 450 ? 97.830 134.982 103.773 1.00 59.41 450 GLU A CA 1
ATOM 3624 C C . GLU A 1 450 ? 98.188 136.466 103.721 1.00 65.03 450 GLU A C 1
ATOM 3625 O O . GLU A 1 450 ? 97.871 137.152 102.741 1.00 71.56 450 GLU A O 1
ATOM 3631 N N . LYS A 1 451 ? 98.859 136.977 104.762 1.00 62.89 451 LYS A N 1
ATOM 3632 C CA . LYS A 1 451 ? 99.306 138.369 104.745 1.00 65.46 451 LYS A CA 1
ATOM 3633 C C . LYS A 1 451 ? 100.324 138.607 103.640 1.00 69.01 451 LYS A C 1
ATOM 3634 O O . LYS A 1 451 ? 100.300 139.647 102.971 1.00 76.95 451 LYS A O 1
ATOM 3640 N N . GLU A 1 452 ? 101.229 137.653 103.435 1.00 68.85 452 GLU A N 1
ATOM 3641 C CA . GLU A 1 452 ? 102.241 137.808 102.400 1.00 71.99 452 GLU A CA 1
ATOM 3642 C C . GLU A 1 452 ? 101.648 137.632 101.006 1.00 73.95 452 GLU A C 1
ATOM 3643 O O . GLU A 1 452 ? 102.068 138.308 100.057 1.00 78.28 452 GLU A O 1
ATOM 3649 N N . PHE A 1 453 ? 100.676 136.733 100.860 1.00 71.34 453 PHE A N 1
ATOM 3650 C CA . PHE A 1 453 ? 100.202 136.276 99.552 1.00 76.06 453 PHE A CA 1
ATOM 3651 C C . PHE A 1 453 ? 98.725 136.626 99.390 1.00 80.06 453 PHE A C 1
ATOM 3652 O O . PHE A 1 453 ? 97.848 135.771 99.534 1.00 80.73 453 PHE A O 1
ATOM 3660 N N . THR A 1 454 ? 98.457 137.889 99.074 1.00 86.64 454 THR A N 1
ATOM 3661 C CA . THR A 1 454 ? 97.107 138.330 98.747 1.00 87.43 454 THR A CA 1
ATOM 3662 C C . THR A 1 454 ? 96.592 137.599 97.509 1.00 85.23 454 THR A C 1
ATOM 3663 O O . THR A 1 454 ? 95.387 137.403 97.342 1.00 86.86 454 THR A O 1
ATOM 3667 N N . GLU B 1 3 ? 124.758 155.321 117.530 1.00 84.08 3 GLU B N 1
ATOM 3668 C CA . GLU B 1 3 ? 125.349 154.036 117.164 1.00 83.62 3 GLU B CA 1
ATOM 3669 C C . GLU B 1 3 ? 124.318 152.911 117.247 1.00 77.95 3 GLU B C 1
ATOM 3670 O O . GLU B 1 3 ? 123.253 153.080 117.848 1.00 74.05 3 GLU B O 1
ATOM 3676 N N . SER B 1 4 ? 124.648 151.759 116.650 1.00 76.34 4 SER B N 1
ATOM 3677 C CA . SER B 1 4 ? 123.715 150.637 116.602 1.00 72.56 4 SER B CA 1
ATOM 3678 C C . SER B 1 4 ? 123.280 150.172 117.987 1.00 73.12 4 SER B C 1
ATOM 3679 O O . SER B 1 4 ? 122.234 149.526 118.107 1.00 67.94 4 SER B O 1
ATOM 3682 N N . LEU B 1 5 ? 124.045 150.484 119.036 1.00 67.26 5 LEU B N 1
ATOM 3683 C CA . LEU B 1 5 ? 123.628 150.087 120.377 1.00 69.00 5 LEU B CA 1
ATOM 3684 C C . LEU B 1 5 ? 122.431 150.907 120.844 1.00 66.70 5 LEU B C 1
ATOM 3685 O O . LEU B 1 5 ? 121.420 150.351 121.288 1.00 61.26 5 LEU B O 1
ATOM 3690 N N . LYS B 1 6 ? 122.527 152.234 120.765 1.00 67.12 6 LYS B N 1
ATOM 3691 C CA . LYS B 1 6 ? 121.373 153.045 121.121 1.00 65.12 6 LYS B CA 1
ATOM 3692 C C . LYS B 1 6 ? 120.209 152.798 120.173 1.00 65.01 6 LYS B C 1
ATOM 3693 O O . LYS B 1 6 ? 119.059 153.065 120.538 1.00 65.40 6 LYS B O 1
ATOM 3699 N N . ASP B 1 7 ? 120.479 152.265 118.977 1.00 66.31 7 ASP B N 1
ATOM 3700 C CA . ASP B 1 7 ? 119.401 151.850 118.084 1.00 68.05 7 ASP B CA 1
ATOM 3701 C C . ASP B 1 7 ? 118.752 150.557 118.566 1.00 64.24 7 ASP B C 1
ATOM 3702 O O . ASP B 1 7 ? 117.522 150.462 118.651 1.00 58.57 7 ASP B O 1
ATOM 3707 N N . ARG B 1 8 ? 119.561 149.538 118.866 1.00 60.04 8 ARG B N 1
ATOM 3708 C CA . ARG B 1 8 ? 118.987 148.303 119.385 1.00 61.71 8 ARG B CA 1
ATOM 3709 C C . ARG B 1 8 ? 118.210 148.571 120.668 1.00 57.75 8 ARG B C 1
ATOM 3710 O O . ARG B 1 8 ? 117.112 148.033 120.862 1.00 50.92 8 ARG B O 1
ATOM 3718 N N . ILE B 1 9 ? 118.740 149.450 121.528 1.00 52.54 9 ILE B N 1
ATOM 3719 C CA . ILE B 1 9 ? 118.081 149.766 122.793 1.00 51.20 9 ILE B CA 1
ATOM 3720 C C . ILE B 1 9 ? 116.698 150.363 122.561 1.00 53.29 9 ILE B C 1
ATOM 3721 O O . ILE B 1 9 ? 115.737 149.999 123.249 1.00 51.67 9 ILE B O 1
ATOM 3726 N N . ARG B 1 10 ? 116.561 151.291 121.602 1.00 53.30 10 ARG B N 1
ATOM 3727 C CA . ARG B 1 10 ? 115.233 151.868 121.386 1.00 56.08 10 ARG B CA 1
ATOM 3728 C C . ARG B 1 10 ? 114.277 150.859 120.757 1.00 52.67 10 ARG B C 1
ATOM 3729 O O . ARG B 1 10 ? 113.066 150.928 120.997 1.00 51.44 10 ARG B O 1
ATOM 3737 N N . LEU B 1 11 ? 114.791 149.909 119.973 1.00 51.92 11 LEU B N 1
ATOM 3738 C CA . LEU B 1 11 ? 113.934 148.858 119.430 1.00 50.81 11 LEU B CA 1
ATOM 3739 C C . LEU B 1 11 ? 113.364 147.985 120.544 1.00 44.62 11 LEU B C 1
ATOM 3740 O O . LEU B 1 11 ? 112.156 147.716 120.584 1.00 46.69 11 LEU B O 1
ATOM 3745 N N . TRP B 1 12 ? 114.222 147.537 121.467 1.00 44.06 12 TRP B N 1
ATOM 3746 C CA . TRP B 1 12 ? 113.749 146.665 122.541 1.00 44.02 12 TRP B CA 1
ATOM 3747 C C . TRP B 1 12 ? 112.765 147.373 123.460 1.00 41.14 12 TRP B C 1
ATOM 3748 O O . TRP B 1 12 ? 111.847 146.731 123.985 1.00 41.68 12 TRP B O 1
ATOM 3759 N N . LYS B 1 13 ? 112.927 148.683 123.670 1.00 47.31 13 LYS B N 1
ATOM 3760 C CA . LYS B 1 13 ? 111.910 149.433 124.406 1.00 44.39 13 LYS B CA 1
ATOM 3761 C C . LYS B 1 13 ? 110.576 149.382 123.682 1.00 42.41 13 LYS B C 1
ATOM 3762 O O . LYS B 1 13 ? 109.524 149.197 124.306 1.00 42.23 13 LYS B O 1
ATOM 3768 N N . ARG B 1 14 ? 110.602 149.546 122.360 1.00 44.27 14 ARG B N 1
ATOM 3769 C CA . ARG B 1 14 ? 109.370 149.492 121.586 1.00 48.45 14 ARG B CA 1
ATOM 3770 C C . ARG B 1 14 ? 108.733 148.112 121.674 1.00 42.37 14 ARG B C 1
ATOM 3771 O O . ARG B 1 14 ? 107.523 147.986 121.897 1.00 40.25 14 ARG B O 1
ATOM 3779 N N . LEU B 1 15 ? 109.543 147.060 121.511 1.00 40.58 15 LEU B N 1
ATOM 3780 C CA . LEU B 1 15 ? 109.026 145.696 121.568 1.00 39.24 15 LEU B CA 1
ATOM 3781 C C . LEU B 1 15 ? 108.484 145.363 122.951 1.00 39.21 15 LEU B C 1
ATOM 3782 O O . LEU B 1 15 ? 107.451 144.697 123.075 1.00 37.49 15 LEU B O 1
ATOM 3787 N N . TYR B 1 16 ? 109.163 145.825 124.005 1.00 40.17 16 TYR B N 1
ATOM 3788 C CA . TYR B 1 16 ? 108.676 145.586 125.360 1.00 40.17 16 TYR B CA 1
ATOM 3789 C C . TYR B 1 16 ? 107.337 146.275 125.608 1.00 40.61 16 TYR B C 1
ATOM 3790 O O . TYR B 1 16 ? 106.443 145.698 126.242 1.00 38.24 16 TYR B O 1
ATOM 3799 N N . VAL B 1 17 ? 107.177 147.509 125.122 1.00 41.83 17 VAL B N 1
ATOM 3800 C CA . VAL B 1 17 ? 105.907 148.222 125.284 1.00 44.03 17 VAL B CA 1
ATOM 3801 C C . VAL B 1 17 ? 104.774 147.475 124.581 1.00 39.83 17 VAL B C 1
ATOM 3802 O O . VAL B 1 17 ? 103.708 147.238 125.164 1.00 40.06 17 VAL B O 1
ATOM 3806 N N . ASN B 1 18 ? 104.990 147.087 123.319 1.00 41.38 18 ASN B N 1
ATOM 3807 C CA . ASN B 1 18 ? 103.950 146.372 122.578 1.00 39.31 18 ASN B CA 1
ATOM 3808 C C . ASN B 1 18 ? 103.627 145.019 123.212 1.00 43.30 18 ASN B C 1
ATOM 3809 O O . ASN B 1 18 ? 102.455 144.625 123.292 1.00 38.32 18 ASN B O 1
ATOM 3814 N N . ALA B 1 19 ? 104.651 144.290 123.667 1.00 39.36 19 ALA B N 1
ATOM 3815 C CA . ALA B 1 19 ? 104.407 142.958 124.214 1.00 36.49 19 ALA B CA 1
ATOM 3816 C C . ALA B 1 19 ? 103.567 143.031 125.483 1.00 36.90 19 ALA B C 1
ATOM 3817 O O . ALA B 1 19 ? 102.704 142.175 125.714 1.00 40.08 19 ALA B O 1
ATOM 3819 N N . PHE B 1 20 ? 103.780 144.057 126.306 1.00 36.19 20 PHE B N 1
ATOM 3820 C CA . PHE B 1 20 ? 102.960 144.196 127.502 1.00 37.90 20 PHE B CA 1
ATOM 3821 C C . PHE B 1 20 ? 101.501 144.463 127.141 1.00 37.14 20 PHE B C 1
ATOM 3822 O O . PHE B 1 20 ? 100.592 143.876 127.738 1.00 36.39 20 PHE B O 1
ATOM 3830 N N . GLU B 1 21 ? 101.255 145.334 126.161 1.00 40.96 21 GLU B N 1
ATOM 3831 C CA . GLU B 1 21 ? 99.878 145.605 125.742 1.00 42.52 21 GLU B CA 1
ATOM 3832 C C . GLU B 1 21 ? 99.229 144.368 125.129 1.00 39.19 21 GLU B C 1
ATOM 3833 O O . GLU B 1 21 ? 98.055 144.086 125.392 1.00 44.00 21 GLU B O 1
ATOM 3839 N N . ASN B 1 22 ? 99.974 143.623 124.305 1.00 38.73 22 ASN B N 1
ATOM 3840 C CA . ASN B 1 22 ? 99.422 142.416 123.685 1.00 40.04 22 ASN B CA 1
ATOM 3841 C C . ASN B 1 22 ? 99.132 141.338 124.726 1.00 41.18 22 ASN B C 1
ATOM 3842 O O . ASN B 1 22 ? 98.131 140.617 124.621 1.00 37.48 22 ASN B O 1
ATOM 3847 N N . ALA B 1 23 ? 99.991 141.214 125.744 1.00 40.14 23 ALA B N 1
ATOM 3848 C CA . ALA B 1 23 ? 99.728 140.254 126.811 1.00 39.36 23 ALA B CA 1
ATOM 3849 C C . ALA B 1 23 ? 98.453 140.599 127.568 1.00 40.96 23 ALA B C 1
ATOM 3850 O O . ALA B 1 23 ? 97.651 139.708 127.871 1.00 39.48 23 ALA B O 1
ATOM 3852 N N . LEU B 1 24 ? 98.260 141.886 127.896 1.00 41.41 24 LEU B N 1
ATOM 3853 C CA . LEU B 1 24 ? 97.053 142.321 128.603 1.00 40.26 24 LEU B CA 1
ATOM 3854 C C . LEU B 1 24 ? 95.793 141.914 127.860 1.00 41.55 24 LEU B C 1
ATOM 3855 O O . LEU B 1 24 ? 94.822 141.451 128.471 1.00 37.46 24 LEU B O 1
ATOM 3860 N N . ASN B 1 25 ? 95.781 142.099 126.541 1.00 40.16 25 ASN B N 1
ATOM 3861 C CA . ASN B 1 25 ? 94.602 141.784 125.745 1.00 44.65 25 ASN B CA 1
ATOM 3862 C C . ASN B 1 25 ? 94.429 140.291 125.512 1.00 44.68 25 ASN B C 1
ATOM 3863 O O . ASN B 1 25 ? 93.300 139.833 125.306 1.00 48.68 25 ASN B O 1
ATOM 3868 N N . ALA B 1 26 ? 95.509 139.519 125.560 1.00 43.29 26 ALA B N 1
ATOM 3869 C CA . ALA B 1 26 ? 95.419 138.099 125.259 1.00 41.21 26 ALA B CA 1
ATOM 3870 C C . ALA B 1 26 ? 95.069 137.249 126.475 1.00 44.12 26 ALA B C 1
ATOM 3871 O O . ALA B 1 26 ? 94.430 136.201 126.322 1.00 40.68 26 ALA B O 1
ATOM 3873 N N . ILE B 1 27 ? 95.459 137.674 127.674 1.00 42.45 27 ILE B N 1
ATOM 3874 C CA . ILE B 1 27 ? 95.236 136.899 128.898 1.00 35.63 27 ILE B CA 1
ATOM 3875 C C . ILE B 1 27 ? 93.772 136.485 129.071 1.00 38.86 27 ILE B C 1
ATOM 3876 O O . ILE B 1 27 ? 93.522 135.323 129.424 1.00 39.37 27 ILE B O 1
ATOM 3881 N N . PRO B 1 28 ? 92.771 137.341 128.816 1.00 40.83 28 PRO B N 1
ATOM 3882 C CA . PRO B 1 28 ? 91.376 136.872 128.938 1.00 37.08 28 PRO B CA 1
ATOM 3883 C C . PRO B 1 28 ? 91.032 135.655 128.083 1.00 39.91 28 PRO B C 1
ATOM 3884 O O . PRO B 1 28 ? 90.019 134.999 128.361 1.00 40.95 28 PRO B O 1
ATOM 3888 N N . ASN B 1 29 ? 91.831 135.328 127.059 1.00 34.82 29 ASN B N 1
ATOM 3889 C CA . ASN B 1 29 ? 91.538 134.175 126.214 1.00 35.71 29 ASN B CA 1
ATOM 3890 C C . ASN B 1 29 ? 91.791 132.847 126.916 1.00 38.08 29 ASN B C 1
ATOM 3891 O O . ASN B 1 29 ? 91.326 131.808 126.430 1.00 34.11 29 ASN B O 1
ATOM 3896 N N . VAL B 1 30 ? 92.532 132.850 128.022 1.00 35.90 30 VAL B N 1
ATOM 3897 C CA . VAL B 1 30 ? 92.911 131.613 128.701 1.00 34.50 30 VAL B CA 1
ATOM 3898 C C . VAL B 1 30 ? 91.718 131.102 129.495 1.00 33.44 30 VAL B C 1
ATOM 3899 O O . VAL B 1 30 ? 91.280 131.747 130.450 1.00 35.58 30 VAL B O 1
ATOM 3903 N N . LYS B 1 31 ? 91.228 129.915 129.138 1.00 30.85 31 LYS B N 1
ATOM 3904 C CA . LYS B 1 31 ? 90.027 129.389 129.780 1.00 29.62 31 LYS B CA 1
ATOM 3905 C C . LYS B 1 31 ? 90.279 129.032 131.242 1.00 39.59 31 LYS B C 1
ATOM 3906 O O . LYS B 1 31 ? 89.499 129.409 132.123 1.00 42.40 31 LYS B O 1
ATOM 3912 N N . GLY B 1 32 ? 91.358 128.309 131.515 1.00 31.35 32 GLY B N 1
ATOM 3913 C CA . GLY B 1 32 ? 91.687 127.894 132.870 1.00 29.88 32 GLY B CA 1
ATOM 3914 C C . GLY B 1 32 ? 92.996 127.129 132.842 1.00 29.81 32 GLY B C 1
ATOM 3915 O O . GLY B 1 32 ? 93.389 126.580 131.814 1.00 27.47 32 GLY B O 1
ATOM 3916 N N . VAL B 1 33 ? 93.672 127.113 133.995 1.00 25.35 33 VAL B N 1
ATOM 3917 C CA . VAL B 1 33 ? 94.976 126.458 134.121 1.00 23.38 33 VAL B CA 1
ATOM 3918 C C . VAL B 1 33 ? 94.983 125.552 135.348 1.00 27.01 33 VAL B C 1
ATOM 3919 O O . VAL B 1 33 ? 94.477 125.919 136.411 1.00 27.26 33 VAL B O 1
ATOM 3923 N N . LEU B 1 34 ? 95.576 124.372 135.202 1.00 27.43 34 LEU B N 1
ATOM 3924 C CA . LEU B 1 34 ? 95.774 123.447 136.310 1.00 24.66 34 LEU B CA 1
ATOM 3925 C C . LEU B 1 34 ? 97.231 123.522 136.757 1.00 27.34 34 LEU B C 1
ATOM 3926 O O . LEU B 1 34 ? 98.130 123.491 135.918 1.00 22.98 34 LEU B O 1
ATOM 3931 N N . LEU B 1 35 ? 97.466 123.620 138.065 1.00 23.43 35 LEU B N 1
ATOM 3932 C CA . LEU B 1 35 ? 98.822 123.709 138.601 1.00 26.30 35 LEU B CA 1
ATOM 3933 C C . LEU B 1 35 ? 99.035 122.643 139.666 1.00 31.47 35 LEU B C 1
ATOM 3934 O O . LEU B 1 35 ? 98.241 122.532 140.607 1.00 24.47 35 LEU B O 1
ATOM 3939 N N . ALA B 1 36 ? 100.109 121.870 139.518 1.00 23.16 36 ALA B N 1
ATOM 3940 C CA . ALA B 1 36 ? 100.451 120.814 140.484 1.00 23.46 36 ALA B CA 1
ATOM 3941 C C . ALA B 1 36 ? 101.965 120.559 140.376 1.00 24.61 36 ALA B C 1
ATOM 3942 O O . ALA B 1 36 ? 102.522 120.805 139.311 1.00 22.97 36 ALA B O 1
ATOM 3944 N N . TYR B 1 37 ? 102.637 120.052 141.421 1.00 22.84 37 TYR B N 1
ATOM 3945 C CA . TYR B 1 37 ? 102.015 119.520 142.633 1.00 21.83 37 TYR B CA 1
ATOM 3946 C C . TYR B 1 37 ? 102.350 120.238 143.939 1.00 26.09 37 TYR B C 1
ATOM 3947 O O . TYR B 1 37 ? 101.663 120.020 144.947 1.00 26.77 37 TYR B O 1
ATOM 3956 N N . ASN B 1 38 ? 103.386 121.080 143.952 1.00 25.23 38 ASN B N 1
ATOM 3957 C CA . ASN B 1 38 ? 104.002 121.509 145.212 1.00 26.49 38 ASN B CA 1
ATOM 3958 C C . ASN B 1 38 ? 103.517 122.896 145.625 1.00 30.25 38 ASN B C 1
ATOM 3959 O O . ASN B 1 38 ? 103.823 123.899 144.969 1.00 27.77 38 ASN B O 1
ATOM 3964 N N . THR B 1 39 ? 102.791 122.938 146.748 1.00 25.57 39 THR B N 1
ATOM 3965 C CA . THR B 1 39 ? 102.320 124.161 147.378 1.00 21.59 39 THR B CA 1
ATOM 3966 C C . THR B 1 39 ? 102.659 124.084 148.860 1.00 23.97 39 THR B C 1
ATOM 3967 O O . THR B 1 39 ? 102.434 123.045 149.492 1.00 24.72 39 THR B O 1
ATOM 3971 N N . ASN B 1 40 ? 103.200 125.172 149.407 1.00 22.83 40 ASN B N 1
ATOM 3972 C CA . ASN B 1 40 ? 103.540 125.203 150.826 1.00 27.85 40 ASN B CA 1
ATOM 3973 C C . ASN B 1 40 ? 103.456 126.639 151.350 1.00 29.17 40 ASN B C 1
ATOM 3974 O O . ASN B 1 40 ? 103.041 127.562 150.641 1.00 29.43 40 ASN B O 1
ATOM 3979 N N . ILE B 1 41 ? 103.828 126.807 152.632 1.00 27.12 41 ILE B N 1
ATOM 3980 C CA . ILE B 1 41 ? 103.988 128.116 153.265 1.00 27.86 41 ILE B CA 1
ATOM 3981 C C . ILE B 1 41 ? 105.456 128.526 153.186 1.00 29.07 41 ILE B C 1
ATOM 3982 O O . ILE B 1 41 ? 106.343 127.769 153.602 1.00 32.71 41 ILE B O 1
ATOM 3987 N N . ASP B 1 42 ? 105.723 129.728 152.677 1.00 28.25 42 ASP B N 1
ATOM 3988 C CA . ASP B 1 42 ? 107.071 130.287 152.661 1.00 28.90 42 ASP B CA 1
ATOM 3989 C C . ASP B 1 42 ? 107.133 131.338 153.769 1.00 34.53 42 ASP B C 1
ATOM 3990 O O . ASP B 1 42 ? 106.440 132.356 153.699 1.00 34.19 42 ASP B O 1
ATOM 3995 N N . ALA B 1 43 ? 107.943 131.075 154.798 1.00 31.63 43 ALA B N 1
ATOM 3996 C CA . ALA B 1 43 ? 108.180 132.008 155.899 1.00 35.09 43 ALA B CA 1
ATOM 3997 C C . ALA B 1 43 ? 109.491 132.730 155.624 1.00 35.45 43 ALA B C 1
ATOM 3998 O O . ALA B 1 43 ? 110.567 132.135 155.750 1.00 39.04 43 ALA B O 1
ATOM 4000 N N . ILE B 1 44 ? 109.407 134.008 155.257 1.00 31.85 44 ILE B N 1
ATOM 4001 C CA . ILE B 1 44 ? 110.560 134.771 154.788 1.00 33.92 44 ILE B CA 1
ATOM 4002 C C . ILE B 1 44 ? 111.174 135.547 155.942 1.00 33.49 44 ILE B C 1
ATOM 4003 O O . ILE B 1 44 ? 110.463 136.250 156.676 1.00 35.26 44 ILE B O 1
ATOM 4008 N N . LYS B 1 45 ? 112.497 135.454 156.083 1.00 36.33 45 LYS B N 1
ATOM 4009 C CA . LYS B 1 45 ? 113.247 136.256 157.043 1.00 35.08 45 LYS B CA 1
ATOM 4010 C C . LYS B 1 45 ? 114.339 137.022 156.315 1.00 39.65 45 LYS B C 1
ATOM 4011 O O . LYS B 1 45 ? 115.201 136.419 155.664 1.00 39.84 45 LYS B O 1
ATOM 4017 N N . TYR B 1 46 ? 114.318 138.344 156.437 1.00 39.16 46 TYR B N 1
ATOM 4018 C CA . TYR B 1 46 ? 115.394 139.174 155.903 1.00 40.27 46 TYR B CA 1
ATOM 4019 C C . TYR B 1 46 ? 116.504 139.216 156.946 1.00 45.50 46 TYR B C 1
ATOM 4020 O O . TYR B 1 46 ? 116.315 139.748 158.046 1.00 44.83 46 TYR B O 1
ATOM 4029 N N . LEU B 1 47 ? 117.644 138.613 156.618 1.00 42.64 47 LEU B N 1
ATOM 4030 C CA . LEU B 1 47 ? 118.649 138.303 157.631 1.00 46.26 47 LEU B CA 1
ATOM 4031 C C . LEU B 1 47 ? 119.259 139.566 158.226 1.00 44.57 47 LEU B C 1
ATOM 4032 O O . LEU B 1 47 ? 119.495 140.556 157.528 1.00 45.34 47 LEU B O 1
ATOM 4037 N N . ASP B 1 48 ? 119.519 139.518 159.529 1.00 50.98 48 ASP B N 1
ATOM 4038 C CA . ASP B 1 48 ? 120.219 140.572 160.250 1.00 51.70 48 ASP B CA 1
ATOM 4039 C C . ASP B 1 48 ? 121.578 140.033 160.686 1.00 47.25 48 ASP B C 1
ATOM 4040 O O . ASP B 1 48 ? 121.651 138.992 161.346 1.00 47.38 48 ASP B O 1
ATOM 4045 N N . ALA B 1 49 ? 122.647 140.738 160.308 1.00 52.06 49 ALA B N 1
ATOM 4046 C CA . ALA B 1 49 ? 123.996 140.221 160.520 1.00 50.28 49 ALA B CA 1
ATOM 4047 C C . ALA B 1 49 ? 124.298 140.013 162.000 1.00 52.33 49 ALA B C 1
ATOM 4048 O O . ALA B 1 49 ? 124.952 139.032 162.373 1.00 51.12 49 ALA B O 1
ATOM 4050 N N . ASP B 1 50 ? 123.832 140.924 162.860 1.00 52.12 50 ASP B N 1
ATOM 4051 C CA . ASP B 1 50 ? 124.112 140.800 164.289 1.00 56.00 50 ASP B CA 1
ATOM 4052 C C . ASP B 1 50 ? 123.383 139.610 164.900 1.00 55.94 50 ASP B C 1
ATOM 4053 O O . ASP B 1 50 ? 123.961 138.859 165.698 1.00 51.87 50 ASP B O 1
ATOM 4058 N N . ASP B 1 51 ? 122.105 139.433 164.550 1.00 54.63 51 ASP B N 1
ATOM 4059 C CA . ASP B 1 51 ? 121.340 138.297 165.060 1.00 52.89 51 ASP B CA 1
ATOM 4060 C C . ASP B 1 51 ? 121.964 136.980 164.609 1.00 49.30 51 ASP B C 1
ATOM 4061 O O . ASP B 1 51 ? 122.071 136.030 165.394 1.00 45.55 51 ASP B O 1
ATOM 4066 N N . LEU B 1 52 ? 122.421 136.924 163.356 1.00 49.09 52 LEU B N 1
ATOM 4067 C CA . LEU B 1 52 ? 123.002 135.694 162.830 1.00 49.49 52 LEU B CA 1
ATOM 4068 C C . LEU B 1 52 ? 124.332 135.380 163.505 1.00 45.90 52 LEU B C 1
ATOM 4069 O O . LEU B 1 52 ? 124.597 134.221 163.840 1.00 44.62 52 LEU B O 1
ATOM 4074 N N . GLU B 1 53 ? 125.177 136.398 163.711 1.00 48.10 53 GLU B N 1
ATOM 4075 C CA . GLU B 1 53 ? 126.442 136.189 164.414 1.00 52.12 53 GLU B CA 1
ATOM 4076 C C . GLU B 1 53 ? 126.212 135.727 165.848 1.00 50.27 53 GLU B C 1
ATOM 4077 O O . GLU B 1 53 ? 126.936 134.860 166.350 1.00 51.26 53 GLU B O 1
ATOM 4083 N N . LYS B 1 54 ? 125.213 136.296 166.529 1.00 46.20 54 LYS B N 1
ATOM 4084 C CA . LYS B 1 54 ? 124.927 135.867 167.893 1.00 46.11 54 LYS B CA 1
ATOM 4085 C C . LYS B 1 54 ? 124.523 134.398 167.937 1.00 51.28 54 LYS B C 1
ATOM 4086 O O . LYS B 1 54 ? 124.971 133.647 168.811 1.00 50.73 54 LYS B O 1
ATOM 4092 N N . ARG B 1 55 ? 123.679 133.967 166.999 1.00 50.36 55 ARG B N 1
ATOM 4093 C CA . ARG B 1 55 ? 123.210 132.586 167.015 1.00 50.15 55 ARG B CA 1
ATOM 4094 C C . ARG B 1 55 ? 124.322 131.604 166.656 1.00 45.66 55 ARG B C 1
ATOM 4095 O O . ARG B 1 55 ? 124.358 130.493 167.197 1.00 45.54 55 ARG B O 1
ATOM 4103 N N . VAL B 1 56 ? 125.231 131.993 165.758 1.00 41.47 56 VAL B N 1
ATOM 4104 C CA . VAL B 1 56 ? 126.365 131.137 165.419 1.00 43.30 56 VAL B CA 1
ATOM 4105 C C . VAL B 1 56 ? 127.323 131.025 166.601 1.00 51.00 56 VAL B C 1
ATOM 4106 O O . VAL B 1 56 ? 127.715 129.922 167.001 1.00 50.12 56 VAL B O 1
ATOM 4110 N N . THR B 1 57 ? 127.727 132.169 167.164 1.00 51.27 57 THR B N 1
ATOM 4111 C CA . THR B 1 57 ? 128.609 132.172 168.330 1.00 50.04 57 THR B CA 1
ATOM 4112 C C . THR B 1 57 ? 128.015 131.354 169.464 1.00 49.76 57 THR B C 1
ATOM 4113 O O . THR B 1 57 ? 128.724 130.600 170.142 1.00 56.85 57 THR B O 1
ATOM 4117 N N . GLU B 1 58 ? 126.706 131.483 169.672 1.00 44.24 58 GLU B N 1
ATOM 4118 C CA . GLU B 1 58 ? 126.048 130.811 170.785 1.00 52.65 58 GLU B CA 1
ATOM 4119 C C . GLU B 1 58 ? 126.129 129.292 170.656 1.00 54.60 58 GLU B C 1
ATOM 4120 O O . GLU B 1 58 ? 126.286 128.586 171.659 1.00 54.30 58 GLU B O 1
ATOM 4126 N N . LYS B 1 59 ? 126.029 128.766 169.436 1.00 51.80 59 LYS B N 1
ATOM 4127 C CA . LYS B 1 59 ? 126.079 127.320 169.253 1.00 51.05 59 LYS B CA 1
ATOM 4128 C C . LYS B 1 59 ? 127.491 126.788 169.038 1.00 52.22 59 LYS B C 1
ATOM 4129 O O . LYS B 1 59 ? 127.714 125.582 169.200 1.00 57.47 59 LYS B O 1
ATOM 4135 N N . GLY B 1 60 ? 128.445 127.648 168.690 1.00 49.61 60 GLY B N 1
ATOM 4136 C CA . GLY B 1 60 ? 129.820 127.224 168.510 1.00 50.86 60 GLY B CA 1
ATOM 4137 C C . GLY B 1 60 ? 130.335 127.590 167.136 1.00 51.25 60 GLY B C 1
ATOM 4138 O O . GLY B 1 60 ? 129.916 126.989 166.142 1.00 54.18 60 GLY B O 1
ATOM 4139 N N . LYS B 1 61 ? 131.251 128.561 167.064 1.00 52.94 61 LYS B N 1
ATOM 4140 C CA . LYS B 1 61 ? 131.571 129.175 165.780 1.00 51.28 61 LYS B CA 1
ATOM 4141 C C . LYS B 1 61 ? 132.293 128.200 164.856 1.00 54.96 61 LYS B C 1
ATOM 4142 O O . LYS B 1 61 ? 131.877 128.001 163.709 1.00 52.10 61 LYS B O 1
ATOM 4148 N N . GLU B 1 62 ? 133.378 127.575 165.326 1.00 56.43 62 GLU B N 1
ATOM 4149 C CA . GLU B 1 62 ? 134.107 126.698 164.417 1.00 52.71 62 GLU B CA 1
ATOM 4150 C C . GLU B 1 62 ? 133.356 125.403 164.136 1.00 53.80 62 GLU B C 1
ATOM 4151 O O . GLU B 1 62 ? 133.531 124.824 163.057 1.00 56.78 62 GLU B O 1
ATOM 4157 N N . LYS B 1 63 ? 132.500 124.949 165.057 1.00 50.73 63 LYS B N 1
ATOM 4158 C CA . LYS B 1 63 ? 131.585 123.865 164.715 1.00 46.72 63 LYS B CA 1
ATOM 4159 C C . LYS B 1 63 ? 130.708 124.251 163.533 1.00 48.94 63 LYS B C 1
ATOM 4160 O O . LYS B 1 63 ? 130.488 123.443 162.622 1.00 48.22 63 LYS B O 1
ATOM 4166 N N . VAL B 1 64 ? 130.212 125.492 163.521 1.00 51.17 64 VAL B N 1
ATOM 4167 C CA . VAL B 1 64 ? 129.430 125.974 162.385 1.00 50.51 64 VAL B CA 1
ATOM 4168 C C . VAL B 1 64 ? 130.318 126.137 161.158 1.00 50.75 64 VAL B C 1
ATOM 4169 O O . VAL B 1 64 ? 129.912 125.817 160.034 1.00 51.18 64 VAL B O 1
ATOM 4173 N N . PHE B 1 65 ? 131.549 126.620 161.351 1.00 52.30 65 PHE B N 1
ATOM 4174 C CA . PHE B 1 65 ? 132.418 126.897 160.212 1.00 51.38 65 PHE B CA 1
ATOM 4175 C C . PHE B 1 65 ? 132.981 125.624 159.596 1.00 49.25 65 PHE B C 1
ATOM 4176 O O . PHE B 1 65 ? 133.286 125.605 158.397 1.00 48.37 65 PHE B O 1
ATOM 4184 N N . GLU B 1 66 ? 133.110 124.555 160.388 1.00 49.83 66 GLU B N 1
ATOM 4185 C CA . GLU B 1 66 ? 133.453 123.256 159.821 1.00 48.88 66 GLU B CA 1
ATOM 4186 C C . GLU B 1 66 ? 132.380 122.793 158.846 1.00 51.73 66 GLU B C 1
ATOM 4187 O O . GLU B 1 66 ? 132.689 122.196 157.805 1.00 50.13 66 GLU B O 1
ATOM 4193 N N . ILE B 1 67 ? 131.113 123.084 159.158 1.00 47.37 67 ILE B N 1
ATOM 4194 C CA . ILE B 1 67 ? 130.003 122.661 158.312 1.00 45.68 67 ILE B CA 1
ATOM 4195 C C . ILE B 1 67 ? 130.018 123.403 156.977 1.00 43.54 67 ILE B C 1
ATOM 4196 O O . ILE B 1 67 ? 129.682 122.820 155.936 1.00 43.18 67 ILE B O 1
ATOM 4201 N N . ILE B 1 68 ? 130.429 124.678 156.970 1.00 45.27 68 ILE B N 1
ATOM 4202 C CA . ILE B 1 68 ? 130.536 125.423 155.713 1.00 45.55 68 ILE B CA 1
ATOM 4203 C C . ILE B 1 68 ? 131.413 124.665 154.725 1.00 45.75 68 ILE B C 1
ATOM 4204 O O . ILE B 1 68 ? 131.019 124.402 153.582 1.00 44.78 68 ILE B O 1
ATOM 4209 N N . GLU B 1 69 ? 132.606 124.267 155.168 1.00 50.02 69 GLU B N 1
ATOM 4210 C CA . GLU B 1 69 ? 133.521 123.546 154.292 1.00 53.33 69 GLU B CA 1
ATOM 4211 C C . GLU B 1 69 ? 133.106 122.092 154.084 1.00 51.21 69 GLU B C 1
ATOM 4212 O O . GLU B 1 69 ? 133.369 121.527 153.018 1.00 51.72 69 GLU B O 1
ATOM 4218 N N . ASN B 1 70 ? 132.453 121.480 155.071 1.00 48.85 70 ASN B N 1
ATOM 4219 C CA . ASN B 1 70 ? 132.152 120.047 155.077 1.00 49.76 70 ASN B CA 1
ATOM 4220 C C . ASN B 1 70 ? 130.654 119.797 155.234 1.00 43.40 70 ASN B C 1
ATOM 4221 O O . ASN B 1 70 ? 130.226 119.183 156.217 1.00 43.97 70 ASN B O 1
ATOM 4226 N N . PRO B 1 71 ? 129.835 120.218 154.272 1.00 46.97 71 PRO B N 1
ATOM 4227 C CA . PRO B 1 71 ? 128.383 120.277 154.506 1.00 44.98 71 PRO B CA 1
ATOM 4228 C C . PRO B 1 71 ? 127.729 118.910 154.424 1.00 43.90 71 PRO B C 1
ATOM 4229 O O . PRO B 1 71 ? 128.147 118.052 153.632 1.00 42.20 71 PRO B O 1
ATOM 4233 N N . PRO B 1 72 ? 126.684 118.677 155.214 1.00 40.37 72 PRO B N 1
ATOM 4234 C CA . PRO B 1 72 ? 125.851 117.487 155.038 1.00 36.91 72 PRO B CA 1
ATOM 4235 C C . PRO B 1 72 ? 124.850 117.706 153.906 1.00 40.59 72 PRO B C 1
ATOM 4236 O O . PRO B 1 72 ? 124.794 118.763 153.279 1.00 40.10 72 PRO B O 1
ATOM 4240 N N . GLU B 1 73 ? 124.037 116.679 153.663 1.00 36.88 73 GLU B N 1
ATOM 4241 C CA . GLU B 1 73 ? 123.007 116.754 152.634 1.00 44.08 73 GLU B CA 1
ATOM 4242 C C . GLU B 1 73 ? 121.735 117.439 153.127 1.00 41.87 73 GLU B C 1
ATOM 4243 O O . GLU B 1 73 ? 120.973 117.969 152.312 1.00 34.20 73 GLU B O 1
ATOM 4249 N N . LYS B 1 74 ? 121.507 117.447 154.438 1.00 36.95 74 LYS B N 1
ATOM 4250 C CA . LYS B 1 74 ? 120.244 117.834 155.047 1.00 34.07 74 LYS B CA 1
ATOM 4251 C C . LYS B 1 74 ? 120.558 118.329 156.454 1.00 34.97 74 LYS B C 1
ATOM 4252 O O . LYS B 1 74 ? 121.688 118.197 156.928 1.00 35.22 74 LYS B O 1
ATOM 4258 N N . ILE B 1 75 ? 119.553 118.883 157.134 1.00 33.43 75 ILE B N 1
ATOM 4259 C CA . ILE B 1 75 ? 119.746 119.484 158.459 1.00 29.04 75 ILE B CA 1
ATOM 4260 C C . ILE B 1 75 ? 119.278 118.517 159.539 1.00 34.16 75 ILE B C 1
ATOM 4261 O O . ILE B 1 75 ? 118.086 118.198 159.626 1.00 31.43 75 ILE B O 1
ATOM 4266 N N . SER B 1 76 ? 120.214 118.083 160.391 1.00 33.85 76 SER B N 1
ATOM 4267 C CA . SER B 1 76 ? 119.915 117.232 161.533 1.00 35.35 76 SER B CA 1
ATOM 4268 C C . SER B 1 76 ? 120.232 117.908 162.860 1.00 33.65 76 SER B C 1
ATOM 4269 O O . SER B 1 76 ? 119.994 117.308 163.916 1.00 33.32 76 SER B O 1
ATOM 4272 N N . SER B 1 77 ? 120.737 119.140 162.831 1.00 34.25 77 SER B N 1
ATOM 4273 C CA . SER B 1 77 ? 121.145 119.869 164.025 1.00 38.01 77 SER B CA 1
ATOM 4274 C C . SER B 1 77 ? 121.079 121.360 163.729 1.00 33.67 77 SER B C 1
ATOM 4275 O O . SER B 1 77 ? 121.137 121.782 162.572 1.00 32.19 77 SER B O 1
ATOM 4278 N N . ILE B 1 78 ? 120.989 122.158 164.796 1.00 37.40 78 ILE B N 1
ATOM 4279 C CA . ILE B 1 78 ? 121.002 123.610 164.628 1.00 34.18 78 ILE B CA 1
ATOM 4280 C C . ILE B 1 78 ? 122.320 124.067 164.017 1.00 37.50 78 ILE B C 1
ATOM 4281 O O . ILE B 1 78 ? 122.351 124.986 163.185 1.00 35.37 78 ILE B O 1
ATOM 4286 N N . GLU B 1 79 ? 123.427 123.414 164.390 1.00 32.17 79 GLU B N 1
ATOM 4287 C CA . GLU B 1 79 ? 124.715 123.752 163.788 1.00 35.76 79 GLU B CA 1
ATOM 4288 C C . GLU B 1 79 ? 124.690 123.575 162.275 1.00 34.53 79 GLU B C 1
ATOM 4289 O O . GLU B 1 79 ? 125.255 124.394 161.543 1.00 39.46 79 GLU B O 1
ATOM 4295 N N . GLU B 1 80 ? 124.053 122.509 161.784 1.00 32.90 80 GLU B N 1
ATOM 4296 C CA . GLU B 1 80 ? 123.993 122.316 160.337 1.00 36.70 80 GLU B CA 1
ATOM 4297 C C . GLU B 1 80 ? 123.067 123.328 159.667 1.00 35.34 80 GLU B C 1
ATOM 4298 O O . GLU B 1 80 ? 123.319 123.725 158.524 1.00 36.89 80 GLU B O 1
ATOM 4304 N N . LEU B 1 81 ? 122.011 123.771 160.362 1.00 35.32 81 LEU B N 1
ATOM 4305 C CA . LEU B 1 81 ? 121.152 124.835 159.832 1.00 34.99 81 LEU B CA 1
ATOM 4306 C C . LEU B 1 81 ? 121.940 126.120 159.619 1.00 37.24 81 LEU B C 1
ATOM 4307 O O . LEU B 1 81 ? 121.885 126.727 158.542 1.00 34.37 81 LEU B O 1
ATOM 4312 N N . LEU B 1 82 ? 122.674 126.557 160.646 1.00 39.93 82 LEU B N 1
ATOM 4313 C CA . LEU B 1 82 ? 123.416 127.809 160.539 1.00 37.60 82 LEU B CA 1
ATOM 4314 C C . LEU B 1 82 ? 124.584 127.681 159.570 1.00 38.81 82 LEU B C 1
ATOM 4315 O O . LEU B 1 82 ? 124.884 128.622 158.824 1.00 42.06 82 LEU B O 1
ATOM 4320 N N . GLY B 1 83 ? 125.250 126.524 159.557 1.00 39.85 83 GLY B N 1
ATOM 4321 C CA . GLY B 1 83 ? 126.310 126.315 158.585 1.00 33.80 83 GLY B CA 1
ATOM 4322 C C . GLY B 1 83 ? 125.803 126.370 157.158 1.00 37.73 83 GLY B C 1
ATOM 4323 O O . GLY B 1 83 ? 126.497 126.854 156.260 1.00 39.09 83 GLY B O 1
ATOM 4324 N N . GLY B 1 84 ? 124.585 125.877 156.927 1.00 37.30 84 GLY B N 1
ATOM 4325 C CA . GLY B 1 84 ? 124.013 125.963 155.591 1.00 35.63 84 GLY B CA 1
ATOM 4326 C C . GLY B 1 84 ? 123.764 127.395 155.160 1.00 36.56 84 GLY B C 1
ATOM 4327 O O . GLY B 1 84 ? 124.082 127.785 154.030 1.00 41.09 84 GLY B O 1
ATOM 4328 N N . ILE B 1 85 ? 123.176 128.196 156.054 1.00 38.47 85 ILE B N 1
ATOM 4329 C CA . ILE B 1 85 ? 122.903 129.599 155.746 1.00 39.35 85 ILE B CA 1
ATOM 4330 C C . ILE B 1 85 ? 124.197 130.327 155.399 1.00 38.41 85 ILE B C 1
ATOM 4331 O O . ILE B 1 85 ? 124.270 131.047 154.398 1.00 37.75 85 ILE B O 1
ATOM 4336 N N . LEU B 1 86 ? 125.246 130.129 156.213 1.00 38.93 86 LEU B N 1
ATOM 4337 C CA . LEU B 1 86 ? 126.515 130.817 155.982 1.00 37.80 86 LEU B CA 1
ATOM 4338 C C . LEU B 1 86 ? 127.196 130.341 154.704 1.00 41.69 86 LEU B C 1
ATOM 4339 O O . LEU B 1 86 ? 127.836 131.136 154.004 1.00 44.65 86 LEU B O 1
ATOM 4344 N N . ARG B 1 87 ? 127.089 129.047 154.388 1.00 40.85 87 ARG B N 1
ATOM 4345 C CA . ARG B 1 87 ? 127.597 128.568 153.104 1.00 42.59 87 ARG B CA 1
ATOM 4346 C C . ARG B 1 87 ? 126.825 129.191 151.943 1.00 41.45 87 ARG B C 1
ATOM 4347 O O . ARG B 1 87 ? 127.401 129.480 150.888 1.00 44.80 87 ARG B O 1
ATOM 4355 N N . SER B 1 88 ? 125.516 129.404 152.121 1.00 44.72 88 SER B N 1
ATOM 4356 C CA . SER B 1 88 ? 124.729 130.092 151.102 1.00 43.06 88 SER B CA 1
ATOM 4357 C C . SER B 1 88 ? 125.220 131.519 150.900 1.00 44.14 88 SER B C 1
ATOM 4358 O O . SER B 1 88 ? 125.344 131.986 149.764 1.00 42.30 88 SER B O 1
ATOM 4361 N N . ILE B 1 89 ? 125.505 132.228 151.997 1.00 47.19 89 ILE B N 1
ATOM 4362 C CA . ILE B 1 89 ? 126.007 133.597 151.900 1.00 47.35 89 ILE B CA 1
ATOM 4363 C C . ILE B 1 89 ? 127.370 133.621 151.222 1.00 45.81 89 ILE B C 1
ATOM 4364 O O . ILE B 1 89 ? 127.636 134.467 150.361 1.00 47.03 89 ILE B O 1
ATOM 4369 N N . LYS B 1 90 ? 128.246 132.685 151.590 1.00 43.11 90 LYS B N 1
ATOM 4370 C CA . LYS B 1 90 ? 129.617 132.704 151.087 1.00 47.73 90 LYS B CA 1
ATOM 4371 C C . LYS B 1 90 ? 129.663 132.471 149.582 1.00 49.70 90 LYS B C 1
ATOM 4372 O O . LYS B 1 90 ? 130.380 133.171 148.856 1.00 46.74 90 LYS B O 1
ATOM 4378 N N . LEU B 1 91 ? 128.908 131.493 149.094 1.00 48.21 91 LEU B N 1
ATOM 4379 C CA . LEU B 1 91 ? 128.873 131.230 147.664 1.00 48.57 91 LEU B CA 1
ATOM 4380 C C . LEU B 1 91 ? 127.880 132.115 146.926 1.00 49.32 91 LEU B C 1
ATOM 4381 O O . LEU B 1 91 ? 127.859 132.089 145.691 1.00 48.53 91 LEU B O 1
ATOM 4386 N N . GLY B 1 92 ? 127.064 132.889 147.645 1.00 48.74 92 GLY B N 1
ATOM 4387 C CA . GLY B 1 92 ? 125.986 133.634 147.022 1.00 46.13 92 GLY B CA 1
ATOM 4388 C C . GLY B 1 92 ? 125.106 132.717 146.198 1.00 47.33 92 GLY B C 1
ATOM 4389 O O . GLY B 1 92 ? 124.748 133.033 145.059 1.00 47.45 92 GLY B O 1
ATOM 4390 N N . LYS B 1 93 ? 124.751 131.573 146.778 1.00 48.81 93 LYS B N 1
ATOM 4391 C CA . LYS B 1 93 ? 124.185 130.453 146.039 1.00 45.35 93 LYS B CA 1
ATOM 4392 C C . LYS B 1 93 ? 122.827 130.069 146.613 1.00 44.48 93 LYS B C 1
ATOM 4393 O O . LYS B 1 93 ? 122.678 129.924 147.833 1.00 41.59 93 LYS B O 1
ATOM 4399 N N . ALA B 1 94 ? 121.847 129.902 145.727 1.00 41.81 94 ALA B N 1
ATOM 4400 C CA . ALA B 1 94 ? 120.533 129.405 146.112 1.00 39.53 94 ALA B CA 1
ATOM 4401 C C . ALA B 1 94 ? 120.661 127.975 146.617 1.00 40.97 94 ALA B C 1
ATOM 4402 O O . ALA B 1 94 ? 121.114 127.091 145.881 1.00 41.27 94 ALA B O 1
ATOM 4404 N N . MET B 1 95 ? 120.261 127.741 147.865 1.00 38.03 95 MET B N 1
ATOM 4405 C CA . MET B 1 95 ? 120.389 126.426 148.473 1.00 34.78 95 MET B CA 1
ATOM 4406 C C . MET B 1 95 ? 119.115 126.086 149.233 1.00 37.29 95 MET B C 1
ATOM 4407 O O . MET B 1 95 ? 118.409 126.974 149.717 1.00 34.55 95 MET B O 1
ATOM 4412 N N . GLU B 1 96 ? 118.827 124.787 149.329 1.00 32.73 96 GLU B N 1
ATOM 4413 C CA . GLU B 1 96 ? 117.664 124.299 150.069 1.00 35.63 96 GLU B CA 1
ATOM 4414 C C . GLU B 1 96 ? 118.020 122.959 150.697 1.00 39.20 96 GLU B C 1
ATOM 4415 O O . GLU B 1 96 ? 118.329 121.996 149.984 1.00 36.88 96 GLU B O 1
ATOM 4421 N N . TRP B 1 97 ? 117.993 122.901 152.026 1.00 30.79 97 TRP B N 1
ATOM 4422 C CA . TRP B 1 97 ? 118.217 121.665 152.762 1.00 34.07 97 TRP B CA 1
ATOM 4423 C C . TRP B 1 97 ? 116.964 121.257 153.525 1.00 32.53 97 TRP B C 1
ATOM 4424 O O . TRP B 1 97 ? 116.318 122.087 154.167 1.00 33.28 97 TRP B O 1
ATOM 4435 N N . PHE B 1 98 ? 116.640 119.971 153.470 1.00 28.56 98 PHE B N 1
ATOM 4436 C CA . PHE B 1 98 ? 115.526 119.436 154.241 1.00 31.97 98 PHE B CA 1
ATOM 4437 C C . PHE B 1 98 ? 115.857 119.423 155.736 1.00 32.38 98 PHE B C 1
ATOM 4438 O O . PHE B 1 98 ? 116.967 119.063 156.137 1.00 31.87 98 PHE B O 1
ATOM 4446 N N . VAL B 1 99 ? 114.896 119.837 156.567 1.00 30.71 99 VAL B N 1
ATOM 4447 C CA . VAL B 1 99 ? 115.082 119.868 158.022 1.00 31.66 99 VAL B CA 1
ATOM 4448 C C . VAL B 1 99 ? 114.526 118.562 158.579 1.00 32.96 99 VAL B C 1
ATOM 4449 O O . VAL B 1 99 ? 113.323 118.419 158.807 1.00 34.02 99 VAL B O 1
ATOM 4453 N N . GLU B 1 100 ? 115.420 117.611 158.822 1.00 27.89 100 GLU B N 1
ATOM 4454 C CA . GLU B 1 100 ? 115.039 116.297 159.320 1.00 31.11 100 GLU B CA 1
ATOM 4455 C C . GLU B 1 100 ? 114.690 116.320 160.805 1.00 30.44 100 GLU B C 1
ATOM 4456 O O . GLU B 1 100 ? 113.804 115.573 161.244 1.00 30.6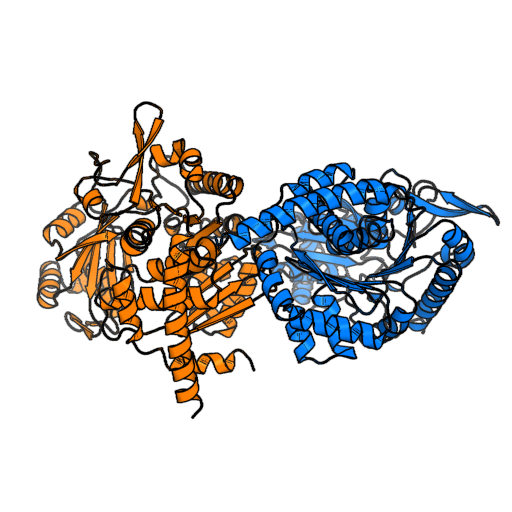0 100 GLU B O 1
ATOM 4462 N N . SER B 1 101 ? 115.332 117.187 161.576 1.00 32.66 101 SER B N 1
ATOM 4463 C CA . SER B 1 101 ? 115.266 117.128 163.032 1.00 33.62 101 SER B CA 1
ATOM 4464 C C . SER B 1 101 ? 114.115 117.963 163.577 1.00 34.41 101 SER B C 1
ATOM 4465 O O . SER B 1 101 ? 114.007 119.157 163.277 1.00 32.92 101 SER B O 1
ATOM 4468 N N . GLU B 1 102 ? 113.289 117.340 164.422 1.00 36.94 102 GLU B N 1
ATOM 4469 C CA . GLU B 1 102 ? 112.196 118.071 165.052 1.00 35.44 102 GLU B CA 1
ATOM 4470 C C . GLU B 1 102 ? 112.718 119.188 165.953 1.00 38.07 102 GLU B C 1
ATOM 4471 O O . GLU B 1 102 ? 112.100 120.258 166.038 1.00 35.15 102 GLU B O 1
ATOM 4477 N N . GLU B 1 103 ? 113.860 118.967 166.624 1.00 36.40 103 GLU B N 1
ATOM 4478 C CA . GLU B 1 103 ? 114.432 120.014 167.470 1.00 38.23 103 GLU B CA 1
ATOM 4479 C C . GLU B 1 103 ? 114.778 121.246 166.653 1.00 34.78 103 GLU B C 1
ATOM 4480 O O . GLU B 1 103 ? 114.612 122.377 167.122 1.00 32.52 103 GLU B O 1
ATOM 4486 N N . VAL B 1 104 ? 115.274 121.051 165.430 1.00 31.02 104 VAL B N 1
ATOM 4487 C CA . VAL B 1 104 ? 115.566 122.205 164.593 1.00 33.56 104 VAL B CA 1
ATOM 4488 C C . VAL B 1 104 ? 114.269 122.856 164.121 1.00 32.46 104 VAL B C 1
ATOM 4489 O O . VAL B 1 104 ? 114.183 124.086 164.021 1.00 30.02 104 VAL B O 1
ATOM 4493 N N . ARG B 1 105 ? 113.246 122.047 163.823 1.00 31.17 105 ARG B N 1
ATOM 4494 C CA . ARG B 1 105 ? 111.952 122.607 163.433 1.00 31.38 105 ARG B CA 1
ATOM 4495 C C . ARG B 1 105 ? 111.398 123.527 164.516 1.00 38.45 105 ARG B C 1
ATOM 4496 O O . ARG B 1 105 ? 110.855 124.592 164.208 1.00 32.09 105 ARG B O 1
ATOM 4504 N N . ARG B 1 106 ? 111.537 123.144 165.791 1.00 32.41 106 ARG B N 1
ATOM 4505 C CA . ARG B 1 106 ? 111.121 124.044 166.867 1.00 37.66 106 ARG B CA 1
ATOM 4506 C C . ARG B 1 106 ? 111.970 125.310 166.875 1.00 34.83 106 ARG B C 1
ATOM 4507 O O . ARG B 1 106 ? 111.442 126.421 167.000 1.00 38.01 106 ARG B O 1
ATOM 4515 N N . TYR B 1 107 ? 113.293 125.155 166.750 1.00 32.62 107 TYR B N 1
ATOM 4516 C CA . TYR B 1 107 ? 114.194 126.304 166.667 1.00 35.17 107 TYR B CA 1
ATOM 4517 C C . TYR B 1 107 ? 113.762 127.268 165.571 1.00 40.00 107 TYR B C 1
ATOM 4518 O O . TYR B 1 107 ? 113.738 128.490 165.771 1.00 33.35 107 TYR B O 1
ATOM 4527 N N . LEU B 1 108 ? 113.431 126.727 164.391 1.00 32.22 108 LEU B N 1
ATOM 4528 C CA . LEU B 1 108 ? 113.034 127.571 163.274 1.00 32.97 108 LEU B CA 1
ATOM 4529 C C . LEU B 1 108 ? 111.774 128.362 163.606 1.00 31.27 108 LEU B C 1
ATOM 4530 O O . LEU B 1 108 ? 111.706 129.570 163.354 1.00 35.72 108 LEU B O 1
ATOM 4535 N N . ARG B 1 109 ? 110.756 127.688 164.151 1.00 31.15 109 ARG B N 1
ATOM 4536 C CA . ARG B 1 109 ? 109.519 128.379 164.505 1.00 38.08 109 ARG B CA 1
ATOM 4537 C C . ARG B 1 109 ? 109.786 129.495 165.506 1.00 37.55 109 ARG B C 1
ATOM 4538 O O . ARG B 1 109 ? 109.230 130.591 165.388 1.00 35.55 109 ARG B O 1
ATOM 4546 N N . GLU B 1 110 ? 110.643 129.245 166.493 1.00 38.59 110 GLU B N 1
ATOM 4547 C CA . GLU B 1 110 ? 110.905 130.282 167.485 1.00 42.71 110 GLU B CA 1
ATOM 4548 C C . GLU B 1 110 ? 111.682 131.455 166.879 1.00 42.84 110 GLU B C 1
ATOM 4549 O O . GLU B 1 110 ? 111.363 132.617 167.153 1.00 44.17 110 GLU B O 1
ATOM 4555 N N . TRP B 1 111 ? 112.702 131.179 166.052 1.00 35.29 111 TRP B N 1
ATOM 4556 C CA . TRP B 1 111 ? 113.394 132.246 165.328 1.00 35.37 111 TRP B CA 1
ATOM 4557 C C . TRP B 1 111 ? 112.431 133.056 164.456 1.00 38.12 111 TRP B C 1
ATOM 4558 O O . TRP B 1 111 ? 112.696 134.228 164.155 1.00 40.23 111 TRP B O 1
ATOM 4569 N N . GLY B 1 112 ? 111.330 132.444 164.021 1.00 33.65 112 GLY B N 1
ATOM 4570 C CA . GLY B 1 112 ? 110.245 133.161 163.360 1.00 39.40 112 GLY B CA 1
ATOM 4571 C C . GLY B 1 112 ? 110.567 133.692 161.968 1.00 37.68 112 GLY B C 1
ATOM 4572 O O . GLY B 1 112 ? 111.442 133.195 161.249 1.00 38.64 112 GLY B O 1
ATOM 4573 N N . TRP B 1 113 ? 109.837 134.741 161.594 1.00 37.24 113 TRP B N 1
ATOM 4574 C CA . TRP B 1 113 ? 109.904 135.266 160.239 1.00 37.19 113 TRP B CA 1
ATOM 4575 C C . TRP B 1 113 ? 109.322 136.669 160.210 1.00 40.37 113 TRP B C 1
ATOM 4576 O O . TRP B 1 113 ? 108.558 137.068 161.097 1.00 38.71 113 TRP B O 1
ATOM 4587 N N . ASP B 1 114 ? 109.645 137.384 159.138 1.00 39.46 114 ASP B N 1
ATOM 4588 C CA . ASP B 1 114 ? 109.132 138.726 158.904 1.00 40.15 114 ASP B CA 1
ATOM 4589 C C . ASP B 1 114 ? 107.841 138.740 158.097 1.00 44.95 114 ASP B C 1
ATOM 4590 O O . ASP B 1 114 ? 107.004 139.629 158.295 1.00 43.11 114 ASP B O 1
ATOM 4595 N N . GLU B 1 115 ? 107.643 137.762 157.217 1.00 41.39 115 GLU B N 1
ATOM 4596 C CA . GLU B 1 115 ? 106.589 137.832 156.215 1.00 45.40 115 GLU B CA 1
ATOM 4597 C C . GLU B 1 115 ? 106.246 136.413 155.787 1.00 40.40 115 GLU B C 1
ATOM 4598 O O . GLU B 1 115 ? 107.147 135.633 155.483 1.00 40.00 115 GLU B O 1
ATOM 4604 N N . LEU B 1 116 ? 104.962 136.065 155.817 1.00 34.13 116 LEU B N 1
ATOM 4605 C CA . LEU B 1 116 ? 104.501 134.800 155.267 1.00 32.98 116 LEU B CA 1
ATOM 4606 C C . LEU B 1 116 ? 104.020 135.014 153.838 1.00 38.57 116 LEU B C 1
ATOM 4607 O O . LEU B 1 116 ? 103.350 136.005 153.537 1.00 36.27 116 LEU B O 1
ATOM 4612 N N . ARG B 1 117 ? 104.342 134.067 152.964 1.00 33.07 117 ARG B N 1
ATOM 4613 C CA . ARG B 1 117 ? 103.937 134.165 151.571 1.00 34.01 117 ARG B CA 1
ATOM 4614 C C . ARG B 1 117 ? 103.627 132.765 151.060 1.00 36.79 117 ARG B C 1
ATOM 4615 O O . ARG B 1 117 ? 104.115 131.773 151.609 1.00 33.59 117 ARG B O 1
ATOM 4623 N N . ILE B 1 118 ? 102.769 132.683 150.038 1.00 31.89 118 ILE B N 1
ATOM 4624 C CA . ILE B 1 118 ? 102.562 131.401 149.377 1.00 31.70 118 ILE B CA 1
ATOM 4625 C C . ILE B 1 118 ? 103.915 130.898 148.871 1.00 23.92 118 ILE B C 1
ATOM 4626 O O . ILE B 1 118 ? 104.769 131.683 148.429 1.00 28.03 118 ILE B O 1
ATOM 4631 N N . GLY B 1 119 ? 104.127 129.578 148.959 1.00 30.40 119 GLY B N 1
ATOM 4632 C CA . GLY B 1 119 ? 105.367 128.975 148.514 1.00 27.83 119 GLY B CA 1
ATOM 4633 C C . GLY B 1 119 ? 105.125 127.735 147.671 1.00 27.55 119 GLY B C 1
ATOM 4634 O O . GLY B 1 119 ? 104.002 127.243 147.546 1.00 26.89 119 GLY B O 1
ATOM 4635 N N . GLY B 1 120 ? 106.206 127.232 147.105 1.00 25.65 120 GLY B N 1
ATOM 4636 C CA . GLY B 1 120 ? 106.099 126.113 146.189 1.00 27.06 120 GLY B CA 1
ATOM 4637 C C . GLY B 1 120 ? 105.880 126.593 144.772 1.00 27.13 120 GLY B C 1
ATOM 4638 O O . GLY B 1 120 ? 105.297 127.644 144.527 1.00 27.43 120 GLY B O 1
ATOM 4639 N N . GLN B 1 121 ? 106.391 125.820 143.816 1.00 24.17 121 GLN B N 1
ATOM 4640 C CA . GLN B 1 121 ? 106.284 126.240 142.419 1.00 25.70 121 GLN B CA 1
ATOM 4641 C C . GLN B 1 121 ? 104.825 126.374 141.989 1.00 26.92 121 GLN B C 1
ATOM 4642 O O . GLN B 1 121 ? 104.437 127.380 141.389 1.00 27.20 121 GLN B O 1
ATOM 4648 N N . ALA B 1 122 ? 103.994 125.380 142.305 1.00 25.14 122 ALA B N 1
ATOM 4649 C CA . ALA B 1 122 ? 102.583 125.469 141.931 1.00 27.74 122 ALA B CA 1
ATOM 4650 C C . ALA B 1 122 ? 101.850 126.547 142.728 1.00 29.97 122 ALA B C 1
ATOM 4651 O O . ALA B 1 122 ? 100.976 127.237 142.189 1.00 26.59 122 ALA B O 1
ATOM 4653 N N . GLY B 1 123 ? 102.181 126.702 144.016 1.00 27.31 123 GLY B N 1
ATOM 4654 C CA . GLY B 1 123 ? 101.499 127.699 144.828 1.00 30.34 123 GLY B CA 1
ATOM 4655 C C . GLY B 1 123 ? 101.778 129.123 144.377 1.00 31.40 123 GLY B C 1
ATOM 4656 O O . GLY B 1 123 ? 100.862 129.945 144.282 1.00 28.51 123 GLY B O 1
ATOM 4657 N N . ILE B 1 124 ? 103.043 129.433 144.092 1.00 27.36 124 ILE B N 1
ATOM 4658 C CA . ILE B 1 124 ? 103.395 130.760 143.593 1.00 28.25 124 ILE B CA 1
ATOM 4659 C C . ILE B 1 124 ? 102.763 131.004 142.222 1.00 26.59 124 ILE B C 1
ATOM 4660 O O . ILE B 1 124 ? 102.282 132.106 141.926 1.00 28.72 124 ILE B O 1
ATOM 4665 N N . MET B 1 125 ? 102.743 129.984 141.369 1.00 25.04 125 MET B N 1
ATOM 4666 C CA . MET B 1 125 ? 102.081 130.142 140.075 1.00 27.99 125 MET B CA 1
ATOM 4667 C C . MET B 1 125 ? 100.582 130.391 140.232 1.00 27.24 125 MET B C 1
ATOM 4668 O O . MET B 1 125 ? 99.997 131.122 139.429 1.00 28.37 125 MET B O 1
ATOM 4673 N N . ALA B 1 126 ? 99.949 129.815 141.263 1.00 26.28 126 ALA B N 1
ATOM 4674 C CA . ALA B 1 126 ? 98.518 130.010 141.449 1.00 27.31 126 ALA B CA 1
ATOM 4675 C C . ALA B 1 126 ? 98.198 131.453 141.820 1.00 33.10 126 ALA B C 1
ATOM 4676 O O . ALA B 1 126 ? 97.283 132.061 141.248 1.00 30.75 126 ALA B O 1
ATOM 4678 N N . ASN B 1 127 ? 98.936 132.025 142.774 1.00 30.49 127 ASN B N 1
ATOM 4679 C CA . ASN B 1 127 ? 98.699 133.425 143.112 1.00 32.02 127 ASN B CA 1
ATOM 4680 C C . ASN B 1 127 ? 98.984 134.337 141.926 1.00 32.32 127 ASN B C 1
ATOM 4681 O O . ASN B 1 127 ? 98.295 135.343 141.744 1.00 33.99 127 ASN B O 1
ATOM 4686 N N . LEU B 1 128 ? 99.967 133.997 141.092 1.00 28.49 128 LEU B N 1
ATOM 4687 C CA . LEU B 1 128 ? 100.279 134.850 139.950 1.00 28.12 128 LEU B CA 1
ATOM 4688 C C . LEU B 1 128 ? 99.206 134.744 138.866 1.00 31.34 128 LEU B C 1
ATOM 4689 O O . LEU B 1 128 ? 98.641 135.753 138.430 1.00 30.26 128 LEU B O 1
ATOM 4694 N N . LEU B 1 129 ? 98.933 133.526 138.395 1.00 29.35 129 LEU B N 1
ATOM 4695 C CA . LEU B 1 129 ? 98.022 133.372 137.264 1.00 28.81 129 LEU B CA 1
ATOM 4696 C C . LEU B 1 129 ? 96.585 133.675 137.671 1.00 31.97 129 LEU B C 1
ATOM 4697 O O . LEU B 1 129 ? 95.847 134.325 136.922 1.00 33.14 129 LEU B O 1
ATOM 4702 N N . GLY B 1 130 ? 96.171 133.203 138.847 1.00 29.82 130 GLY B N 1
ATOM 4703 C CA . GLY B 1 130 ? 94.809 133.399 139.316 1.00 31.64 130 GLY B CA 1
ATOM 4704 C C . GLY B 1 130 ? 94.610 134.766 139.935 1.00 32.28 130 GLY B C 1
ATOM 4705 O O . GLY B 1 130 ? 93.648 135.480 139.621 1.00 33.21 130 GLY B O 1
ATOM 4706 N N . GLY B 1 131 ? 95.535 135.151 140.806 1.00 33.65 131 GLY B N 1
ATOM 4707 C CA . GLY B 1 131 ? 95.382 136.374 141.569 1.00 35.83 131 GLY B CA 1
ATOM 4708 C C . GLY B 1 131 ? 95.711 137.625 140.787 1.00 35.47 131 GLY B C 1
ATOM 4709 O O . GLY B 1 131 ? 94.978 138.618 140.847 1.00 37.73 131 GLY B O 1
ATOM 4710 N N . VAL B 1 132 ? 96.806 137.591 140.039 1.00 31.02 132 VAL B N 1
ATOM 4711 C CA . VAL B 1 132 ? 97.247 138.768 139.307 1.00 32.62 132 VAL B CA 1
ATOM 4712 C C . VAL B 1 132 ? 96.705 138.767 137.883 1.00 35.42 132 VAL B C 1
ATOM 4713 O O . VAL B 1 132 ? 96.155 139.769 137.417 1.00 37.27 132 VAL B O 1
ATOM 4717 N N . TYR B 1 133 ? 96.830 137.649 137.159 1.00 35.55 133 TYR B N 1
ATOM 4718 C CA . TYR B 1 133 ? 96.363 137.639 135.774 1.00 30.09 133 TYR B CA 1
ATOM 4719 C C . TYR B 1 133 ? 94.864 137.380 135.651 1.00 33.41 133 TYR B C 1
ATOM 4720 O O . TYR B 1 133 ? 94.310 137.569 134.562 1.00 32.48 133 TYR B O 1
ATOM 4729 N N . ARG B 1 134 ? 94.211 136.939 136.722 1.00 28.75 134 ARG B N 1
ATOM 4730 C CA . ARG B 1 134 ? 92.765 136.735 136.758 1.00 34.38 134 ARG B CA 1
ATOM 4731 C C . ARG B 1 134 ? 92.336 135.563 135.882 1.00 33.26 134 ARG B C 1
ATOM 4732 O O . ARG B 1 134 ? 91.202 135.515 135.405 1.00 29.34 134 ARG B O 1
ATOM 4740 N N . ILE B 1 135 ? 93.237 134.607 135.682 1.00 27.88 135 ILE B N 1
ATOM 4741 C CA . ILE B 1 135 ? 92.948 133.381 134.948 1.00 28.30 135 ILE B CA 1
ATOM 4742 C C . ILE B 1 135 ? 92.383 132.358 135.923 1.00 31.41 135 ILE B C 1
ATOM 4743 O O . ILE B 1 135 ? 92.968 132.145 136.998 1.00 30.95 135 ILE B O 1
ATOM 4748 N N . PRO B 1 136 ? 91.261 131.715 135.611 1.00 29.46 136 PRO B N 1
ATOM 4749 C CA . PRO B 1 136 ? 90.754 130.665 136.501 1.00 29.31 136 PRO B CA 1
ATOM 4750 C C . PRO B 1 136 ? 91.794 129.565 136.656 1.00 31.23 136 PRO B C 1
ATOM 4751 O O . PRO B 1 136 ? 92.316 129.037 135.678 1.00 28.32 136 PRO B O 1
ATOM 4755 N N . THR B 1 137 ? 92.104 129.238 137.904 1.00 26.37 137 THR B N 1
ATOM 4756 C CA . THR B 1 137 ? 93.267 128.429 138.244 1.00 28.69 137 THR B CA 1
ATOM 4757 C C . THR B 1 137 ? 92.867 127.382 139.269 1.00 29.34 137 THR B C 1
ATOM 4758 O O . THR B 1 137 ? 92.311 127.723 140.317 1.00 30.95 137 THR B O 1
ATOM 4762 N N . ILE B 1 138 ? 93.136 126.116 138.976 1.00 23.73 138 ILE B N 1
ATOM 4763 C CA . ILE B 1 138 ? 92.908 125.038 139.934 1.00 26.71 138 ILE B CA 1
ATOM 4764 C C . ILE B 1 138 ? 94.280 124.563 140.388 1.00 28.71 138 ILE B C 1
ATOM 4765 O O . ILE B 1 138 ? 95.115 124.202 139.552 1.00 25.72 138 ILE B O 1
ATOM 4770 N N . VAL B 1 139 ? 94.527 124.574 141.699 1.00 27.27 139 VAL B N 1
ATOM 4771 C CA . VAL B 1 139 ? 95.862 124.313 142.231 1.00 27.85 139 VAL B CA 1
ATOM 4772 C C . VAL B 1 139 ? 95.816 123.149 143.214 1.00 30.33 139 VAL B C 1
ATOM 4773 O O . VAL B 1 139 ? 94.860 122.998 143.986 1.00 27.13 139 VAL B O 1
ATOM 4777 N N . HIS B 1 140 ? 96.859 122.323 143.176 1.00 26.20 140 HIS B N 1
ATOM 4778 C CA . HIS B 1 140 ? 97.014 121.213 144.111 1.00 29.12 140 HIS B CA 1
ATOM 4779 C C . HIS B 1 140 ? 97.657 121.723 145.397 1.00 25.44 140 HIS B C 1
ATOM 4780 O O . HIS B 1 140 ? 98.745 122.305 145.361 1.00 29.24 140 HIS B O 1
ATOM 4787 N N . VAL B 1 141 ? 96.983 121.519 146.523 1.00 25.49 141 VAL B N 1
ATOM 4788 C CA . VAL B 1 141 ? 97.444 121.973 147.825 1.00 31.91 141 VAL B CA 1
ATOM 4789 C C . VAL B 1 141 ? 97.516 120.759 148.739 1.00 29.39 141 VAL B C 1
ATOM 4790 O O . VAL B 1 141 ? 96.506 120.336 149.303 1.00 26.73 141 VAL B O 1
ATOM 4794 N N . PRO B 1 142 ? 98.697 120.152 148.872 1.00 29.50 142 PRO B N 1
ATOM 4795 C CA . PRO B 1 142 ? 98.834 118.933 149.697 1.00 32.05 142 PRO B CA 1
ATOM 4796 C C . PRO B 1 142 ? 98.195 119.022 151.080 1.00 25.31 142 PRO B C 1
ATOM 4797 O O . PRO B 1 142 ? 97.497 118.088 1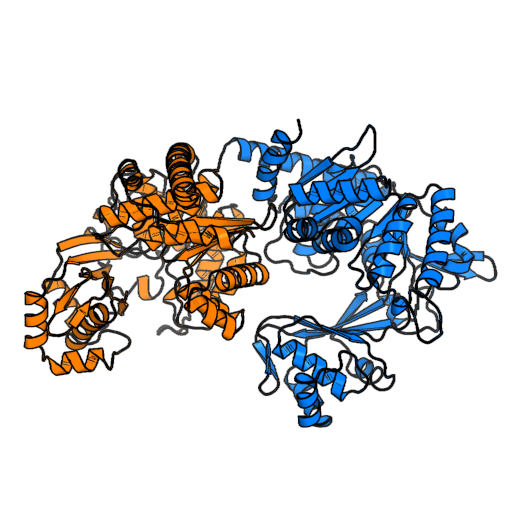51.497 1.00 29.16 142 PRO B O 1
ATOM 4801 N N . GLN B 1 143 ? 98.415 120.119 151.800 1.00 27.72 143 GLN B N 1
ATOM 4802 C CA . GLN B 1 143 ? 97.910 120.285 153.165 1.00 32.33 143 GLN B CA 1
ATOM 4803 C C . GLN B 1 143 ? 97.415 121.712 153.319 1.00 30.91 143 GLN B C 1
ATOM 4804 O O . GLN B 1 143 ? 98.183 122.656 153.119 1.00 26.61 143 GLN B O 1
ATOM 4810 N N . ASN B 1 144 ? 96.146 121.887 153.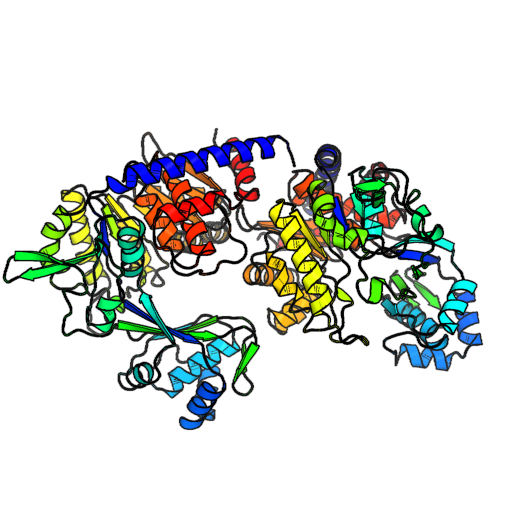687 1.00 30.81 144 ASN B N 1
ATOM 4811 C CA . ASN B 1 144 ? 95.521 123.208 153.639 1.00 30.93 144 ASN B CA 1
ATOM 4812 C C . ASN B 1 144 ? 94.951 123.645 154.985 1.00 36.20 144 ASN B C 1
ATOM 4813 O O . ASN B 1 144 ? 93.744 123.884 155.100 1.00 36.01 144 ASN B O 1
ATOM 4818 N N . PRO B 1 145 ? 95.783 123.802 156.013 1.00 34.83 145 PRO B N 1
ATOM 4819 C CA . PRO B 1 145 ? 95.299 124.440 157.242 1.00 38.69 145 PRO B CA 1
ATOM 4820 C C . PRO B 1 145 ? 95.071 125.924 157.003 1.00 41.59 145 PRO B C 1
ATOM 4821 O O . PRO B 1 145 ? 95.436 126.479 155.963 1.00 37.25 145 PRO B O 1
ATOM 4825 N N . LYS B 1 146 ? 94.467 126.570 158.005 1.00 37.13 146 LYS B N 1
ATOM 4826 C CA . LYS B 1 146 ? 94.160 127.999 157.914 1.00 40.63 146 LYS B CA 1
ATOM 4827 C C . LYS B 1 146 ? 95.391 128.837 157.579 1.00 37.52 146 LYS B C 1
ATOM 4828 O O . LYS B 1 146 ? 95.313 129.772 156.773 1.00 37.32 146 LYS B O 1
ATOM 4834 N N . LEU B 1 147 ? 96.537 128.523 158.190 1.00 32.75 147 LEU B N 1
ATOM 4835 C CA . LEU B 1 147 ? 97.748 129.282 157.896 1.00 31.92 147 LEU B CA 1
ATOM 4836 C C . LEU B 1 147 ? 98.157 129.139 156.434 1.00 31.75 147 LEU B C 1
ATOM 4837 O O . LEU B 1 147 ? 98.782 130.045 155.875 1.00 29.54 147 LEU B O 1
ATOM 4842 N N . GLN B 1 148 ? 97.828 128.015 155.808 1.00 29.85 148 GLN B N 1
ATOM 4843 C CA . GLN B 1 148 ? 98.159 127.831 154.395 1.00 31.37 148 GLN B CA 1
ATOM 4844 C C . GLN B 1 148 ? 97.108 128.473 153.492 1.00 33.27 148 GLN B C 1
ATOM 4845 O O . GLN B 1 148 ? 97.451 129.157 152.520 1.00 32.49 148 GLN B O 1
ATOM 4851 N N . ALA B 1 149 ? 95.828 128.277 153.822 1.00 32.53 149 ALA B N 1
ATOM 4852 C CA . ALA B 1 149 ? 94.737 128.701 152.948 1.00 36.87 149 ALA B CA 1
ATOM 4853 C C . ALA B 1 149 ? 94.694 130.215 152.777 1.00 37.36 149 ALA B C 1
ATOM 4854 O O . ALA B 1 149 ? 94.372 130.708 151.690 1.00 39.42 149 ALA B O 1
ATOM 4856 N N . GLU B 1 150 ? 95.005 130.967 153.834 1.00 35.87 150 GLU B N 1
ATOM 4857 C CA . GLU B 1 150 ? 94.887 132.421 153.813 1.00 38.56 150 GLU B CA 1
ATOM 4858 C C . GLU B 1 150 ? 96.024 133.105 153.073 1.00 40.08 150 GLU B C 1
ATOM 4859 O O . GLU B 1 150 ? 95.971 134.326 152.885 1.00 36.20 150 GLU B O 1
ATOM 4865 N N . LEU B 1 151 ? 97.047 132.364 152.646 1.00 34.16 151 LEU B N 1
ATOM 4866 C CA . LEU B 1 151 ? 98.093 132.965 151.825 1.00 36.68 151 LEU B CA 1
ATOM 4867 C C . LEU B 1 151 ? 97.679 133.122 150.369 1.00 32.42 151 LEU B C 1
ATOM 4868 O O . LEU B 1 151 ? 98.357 133.835 149.619 1.00 34.84 151 LEU B O 1
ATOM 4873 N N . PHE B 1 152 ? 96.603 132.465 149.948 1.00 36.91 152 PHE B N 1
ATOM 4874 C CA . PHE B 1 152 ? 96.086 132.639 148.597 1.00 33.73 152 PHE B CA 1
ATOM 4875 C C . PHE B 1 152 ? 95.286 133.932 148.532 1.00 37.21 152 PHE B C 1
ATOM 4876 O O . PHE B 1 152 ? 94.415 134.171 149.379 1.00 34.90 152 PHE B O 1
ATOM 4884 N N . VAL B 1 153 ? 95.569 134.757 147.525 1.00 35.06 153 VAL B N 1
ATOM 4885 C CA . VAL B 1 153 ? 94.911 136.052 147.371 1.00 39.35 153 VAL B CA 1
ATOM 4886 C C . VAL B 1 153 ? 93.474 135.882 146.880 1.00 38.58 153 VAL B C 1
ATOM 4887 O O . VAL B 1 153 ? 93.083 134.804 146.411 1.00 33.10 153 VAL B O 1
ATOM 4891 N N . ASP B 1 154 ? 92.677 136.947 146.999 1.00 38.80 154 ASP B N 1
ATOM 4892 C CA . ASP B 1 154 ? 91.322 136.947 146.455 1.00 40.00 154 ASP B CA 1
ATOM 4893 C C . ASP B 1 154 ? 91.368 136.847 144.937 1.00 32.11 154 ASP B C 1
ATOM 4894 O O . ASP B 1 154 ? 92.230 137.443 144.286 1.00 36.37 154 ASP B O 1
ATOM 4899 N N . GLY B 1 155 ? 90.428 136.097 144.372 1.00 32.66 155 GLY B N 1
ATOM 4900 C CA . GLY B 1 155 ? 90.371 135.922 142.940 1.00 29.62 155 GLY B CA 1
ATOM 4901 C C . GLY B 1 155 ? 89.990 134.509 142.564 1.00 31.59 155 GLY B C 1
ATOM 4902 O O . GLY B 1 155 ? 89.633 133.688 143.418 1.00 30.32 155 GLY B O 1
ATOM 4903 N N . PRO B 1 156 ? 90.076 134.174 141.196 1.00 28.44 156 PRO B N 1
ATOM 4904 C CA . PRO B 1 156 ? 89.615 132.866 140.687 1.00 28.77 156 PRO B CA 1
ATOM 4905 C C . PRO B 1 156 ? 90.648 131.756 140.878 1.00 33.08 156 PRO B C 1
ATOM 4906 O O . PRO B 1 156 ? 91.184 131.190 139.920 1.00 27.34 156 PRO B O 1
ATOM 4910 N N . ILE B 1 157 ? 90.930 131.440 142.141 1.00 26.63 157 ILE B N 1
ATOM 4911 C CA . ILE B 1 157 ? 91.814 130.350 142.536 1.00 27.09 157 ILE B CA 1
ATOM 4912 C C . ILE B 1 157 ? 90.959 129.295 143.220 1.00 30.45 157 ILE B C 1
ATOM 4913 O O . ILE B 1 157 ? 90.182 129.615 144.130 1.00 30.27 157 ILE B O 1
ATOM 4918 N N . TYR B 1 158 ? 91.079 128.045 142.777 1.00 29.33 158 TYR B N 1
ATOM 4919 C CA . TYR B 1 158 ? 90.185 126.998 143.245 1.00 31.39 158 TYR B CA 1
ATOM 4920 C C . TYR B 1 158 ? 90.958 125.750 143.642 1.00 33.90 158 TYR B C 1
ATOM 4921 O O . TYR B 1 158 ? 92.021 125.450 143.090 1.00 25.95 158 TYR B O 1
ATOM 4930 N N . VAL B 1 159 ? 90.399 125.024 144.606 1.00 28.59 159 VAL B N 1
ATOM 4931 C CA . VAL B 1 159 ? 90.848 123.674 144.919 1.00 30.48 159 VAL B CA 1
ATOM 4932 C C . VAL B 1 159 ? 89.659 122.734 144.787 1.00 35.35 159 VAL B C 1
ATOM 4933 O O . VAL B 1 159 ? 88.503 123.154 144.968 1.00 32.72 159 VAL B O 1
ATOM 4937 N N . PRO B 1 160 ? 89.887 121.471 144.446 1.00 33.16 160 PRO B N 1
ATOM 4938 C CA . PRO B 1 160 ? 88.785 120.508 144.410 1.00 30.19 160 PRO B CA 1
ATOM 4939 C C . PRO B 1 160 ? 88.368 120.083 145.810 1.00 40.93 160 PRO B C 1
ATOM 4940 O O . PRO B 1 160 ? 89.201 119.812 146.680 1.00 34.50 160 PRO B O 1
ATOM 4944 N N . VAL B 1 161 ? 87.059 120.045 146.028 1.00 40.15 161 VAL B N 1
ATOM 4945 C CA . VAL B 1 161 ? 86.490 119.459 147.232 1.00 42.02 161 VAL B CA 1
ATOM 4946 C C . VAL B 1 161 ? 85.322 118.600 146.792 1.00 47.34 161 VAL B C 1
ATOM 4947 O O . VAL B 1 161 ? 84.644 118.895 145.802 1.00 47.18 161 VAL B O 1
ATOM 4951 N N . PHE B 1 162 ? 85.109 117.509 147.503 1.00 52.67 162 PHE B N 1
ATOM 4952 C CA . PHE B 1 162 ? 84.015 116.608 147.183 1.00 63.20 162 PHE B CA 1
ATOM 4953 C C . PHE B 1 162 ? 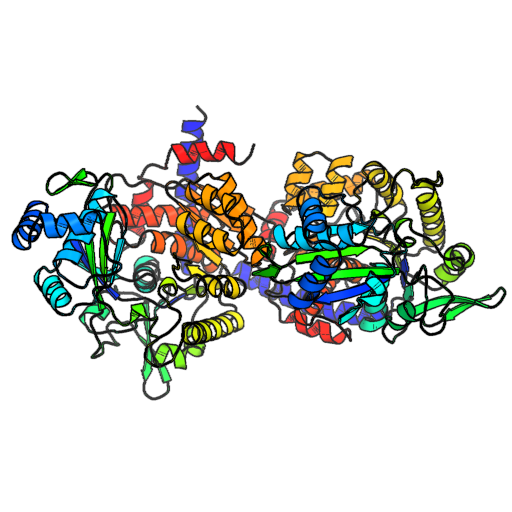82.897 116.809 148.198 1.00 68.01 162 PHE B C 1
ATOM 4954 O O . PHE B 1 162 ? 83.045 116.484 149.381 1.00 66.82 162 PHE B O 1
ATOM 4962 N N . GLU B 1 163 ? 81.800 117.395 147.728 1.00 70.94 163 GLU B N 1
ATOM 4963 C CA . GLU B 1 163 ? 80.584 117.555 148.511 1.00 72.61 163 GLU B CA 1
ATOM 4964 C C . GLU B 1 163 ? 79.774 116.280 148.334 1.00 77.17 163 GLU B C 1
ATOM 4965 O O . GLU B 1 163 ? 79.239 116.022 147.248 1.00 76.85 163 GLU B O 1
ATOM 4971 N N . GLY B 1 164 ? 79.698 115.476 149.390 1.00 77.97 164 GLY B N 1
ATOM 4972 C CA . GLY B 1 164 ? 79.147 114.145 149.253 1.00 80.59 164 GLY B CA 1
ATOM 4973 C C . GLY B 1 164 ? 79.893 113.383 148.179 1.00 80.17 164 GLY B C 1
ATOM 4974 O O . GLY B 1 164 ? 81.064 113.035 148.352 1.00 79.39 164 GLY B O 1
ATOM 4975 N N . ASN B 1 165 ? 79.237 113.152 147.046 1.00 82.08 165 ASN B N 1
ATOM 4976 C CA . ASN B 1 165 ? 79.825 112.410 145.943 1.00 79.41 165 ASN B CA 1
ATOM 4977 C C . ASN B 1 165 ? 80.187 113.289 144.755 1.00 80.60 165 ASN B C 1
ATOM 4978 O O . ASN B 1 165 ? 80.724 112.779 143.765 1.00 81.81 165 ASN B O 1
ATOM 4983 N N . LYS B 1 166 ? 79.907 114.588 144.816 1.00 78.73 166 LYS B N 1
ATOM 4984 C CA . LYS B 1 166 ? 80.138 115.495 143.701 1.00 75.22 166 LYS B CA 1
ATOM 4985 C C . LYS B 1 166 ? 81.396 116.324 143.932 1.00 67.28 166 LYS B C 1
ATOM 4986 O O . LYS B 1 166 ? 81.790 116.584 145.073 1.00 69.12 166 LYS B O 1
ATOM 4992 N N . LEU B 1 167 ? 82.015 116.748 142.835 1.00 63.51 167 LEU B N 1
ATOM 4993 C CA . LEU B 1 167 ? 83.181 117.619 142.889 1.00 59.55 167 LEU B CA 1
ATOM 4994 C C . LEU B 1 167 ? 82.755 119.080 142.828 1.00 54.45 167 LEU B C 1
ATOM 4995 O O . LEU B 1 167 ? 82.051 119.491 141.900 1.00 54.13 167 LEU B O 1
ATOM 5000 N N . LYS B 1 168 ? 83.193 119.859 143.809 1.00 50.98 168 LYS B N 1
ATOM 5001 C CA . LYS B 1 168 ? 83.029 121.303 143.788 1.00 49.00 168 LYS B CA 1
ATOM 5002 C C . LYS B 1 168 ? 84.401 121.955 143.690 1.00 42.17 168 LYS B C 1
ATOM 5003 O O . LYS B 1 168 ? 85.414 121.371 144.081 1.00 37.49 168 LYS B O 1
ATOM 5009 N N . LEU B 1 169 ? 84.425 123.169 143.156 1.00 35.07 169 LEU B N 1
ATOM 5010 C CA . LEU B 1 169 ? 85.652 123.941 143.032 1.00 34.22 169 LEU B CA 1
ATOM 5011 C C . LEU B 1 169 ? 85.467 125.199 143.861 1.00 34.54 169 LEU B C 1
ATOM 5012 O O . LEU B 1 169 ? 84.565 125.995 143.583 1.00 30.94 169 LEU B O 1
ATOM 5017 N N . VAL B 1 170 ? 86.286 125.356 144.905 1.00 30.48 170 VAL B N 1
ATOM 5018 C CA . VAL B 1 170 ? 86.116 126.434 145.868 1.00 32.69 170 VAL B CA 1
ATOM 5019 C C . VAL B 1 170 ? 87.463 127.092 146.136 1.00 34.50 170 VAL B C 1
ATOM 5020 O O . VAL B 1 170 ? 88.519 126.488 145.949 1.00 29.26 170 VAL B O 1
ATOM 5024 N N . HIS B 1 171 ? 87.411 128.350 146.574 1.00 32.17 171 HIS B N 1
ATOM 5025 C CA . HIS B 1 171 ? 88.628 129.050 146.956 1.00 33.63 171 HIS B CA 1
ATOM 5026 C C . HIS B 1 171 ? 89.296 128.318 148.120 1.00 34.35 171 HIS B C 1
ATOM 5027 O O . HIS B 1 171 ? 88.605 127.735 148.968 1.00 31.63 171 HIS B O 1
ATOM 5034 N N . PRO B 1 172 ? 90.632 128.287 148.161 1.00 30.09 172 PRO B N 1
ATOM 5035 C CA . PRO B 1 172 ? 91.336 127.668 149.300 1.00 32.87 172 PRO B CA 1
ATOM 5036 C C . PRO B 1 172 ? 90.798 128.077 150.668 1.00 35.10 172 PRO B C 1
ATOM 5037 O O . PRO B 1 172 ? 90.667 127.210 151.541 1.00 34.49 172 PRO B O 1
ATOM 5041 N N . LYS B 1 173 ? 90.457 129.359 150.873 1.00 38.53 173 LYS B N 1
ATOM 5042 C CA . LYS B 1 173 ? 89.931 129.808 152.165 1.00 37.49 173 LYS B CA 1
ATOM 5043 C C . LYS B 1 173 ? 88.645 129.096 152.557 1.00 39.44 173 LYS B C 1
ATOM 5044 O O . LYS B 1 173 ? 88.308 129.055 153.746 1.00 46.20 173 LYS B O 1
ATOM 5050 N N . ASP B 1 174 ? 87.918 128.542 151.595 1.00 35.69 174 ASP B N 1
ATOM 5051 C CA . ASP B 1 174 ? 86.658 127.861 151.848 1.00 36.99 174 ASP B CA 1
ATOM 5052 C C . ASP B 1 174 ? 86.816 126.346 151.899 1.00 36.01 174 ASP B C 1
ATOM 5053 O O . ASP B 1 174 ? 85.814 125.622 151.905 1.00 35.88 174 ASP B O 1
ATOM 5058 N N . ALA B 1 175 ? 88.058 125.854 151.930 1.00 33.20 175 ALA B N 1
ATOM 5059 C CA . ALA B 1 175 ? 88.343 124.433 152.078 1.00 37.65 175 ALA B CA 1
ATOM 5060 C C . ALA B 1 175 ? 89.359 124.177 153.194 1.00 37.14 175 ALA B C 1
ATOM 5061 O O . ALA B 1 175 ? 90.110 123.200 153.136 1.00 36.71 175 ALA B O 1
ATOM 5063 N N . ILE B 1 176 ? 89.400 125.053 154.207 1.00 37.09 176 ILE B N 1
ATOM 5064 C CA . ILE B 1 176 ? 90.324 124.875 155.325 1.00 40.50 176 ILE B CA 1
ATOM 5065 C C . ILE B 1 176 ? 90.084 123.528 155.996 1.00 43.07 176 ILE B C 1
ATOM 5066 O O . ILE B 1 176 ? 88.936 123.104 156.200 1.00 38.52 176 ILE B O 1
ATOM 5071 N N . ALA B 1 177 ? 91.174 122.840 156.339 1.00 38.34 177 ALA B N 1
ATOM 5072 C CA . ALA B 1 177 ? 91.083 121.521 156.951 1.00 41.36 177 ALA B CA 1
ATOM 5073 C C . ALA B 1 177 ? 92.112 121.396 158.069 1.00 42.15 177 ALA B C 1
ATOM 5074 O O . ALA B 1 177 ? 93.021 122.221 158.211 1.00 37.93 177 ALA B O 1
ATOM 5076 N N . GLU B 1 178 ? 91.951 120.342 158.872 1.00 42.73 178 GLU B N 1
ATOM 5077 C CA . GLU B 1 178 ? 92.842 120.057 159.998 1.00 46.67 178 GLU B CA 1
ATOM 5078 C C . GLU B 1 178 ? 94.040 119.282 159.458 1.00 43.86 178 GLU B C 1
ATOM 5079 O O . GLU B 1 178 ? 94.142 118.058 159.562 1.00 42.14 178 GLU B O 1
ATOM 5085 N N . GLU B 1 179 ? 94.950 120.018 158.836 1.00 40.50 179 GLU B N 1
ATOM 5086 C CA . GLU B 1 179 ? 96.063 119.427 158.120 1.00 37.58 179 GLU B CA 1
ATOM 5087 C C . GLU B 1 179 ? 97.326 120.170 158.518 1.00 32.62 179 GLU B C 1
ATOM 5088 O O . GLU B 1 179 ? 97.269 121.195 159.196 1.00 35.03 179 GLU B O 1
ATOM 5094 N N . GLU B 1 180 ? 98.475 119.654 158.087 1.00 31.78 180 GLU B N 1
ATOM 5095 C CA . GLU B 1 180 ? 99.763 120.144 158.566 1.00 34.62 180 GLU B CA 1
ATOM 5096 C C . GLU B 1 180 ? 100.134 121.484 157.943 1.00 36.28 180 GLU B C 1
ATOM 5097 O O . GLU B 1 180 ? 99.836 121.755 156.779 1.00 32.92 180 GLU B O 1
ATOM 5103 N N . GLU B 1 181 ? 100.820 122.316 158.721 1.00 28.39 181 GLU B N 1
ATOM 5104 C CA . GLU B 1 181 ? 101.470 123.499 158.171 1.00 30.70 181 GLU B CA 1
ATOM 5105 C C . GLU B 1 181 ? 102.805 123.086 157.568 1.00 32.88 181 GLU B C 1
ATOM 5106 O O . GLU B 1 181 ? 103.668 122.545 158.265 1.00 31.33 181 GLU B O 1
ATOM 5112 N N . LEU B 1 182 ? 102.973 123.325 156.274 1.00 28.91 182 LEU B N 1
ATOM 5113 C CA . LEU B 1 182 ? 104.173 122.916 155.548 1.00 30.27 182 LEU B CA 1
ATOM 5114 C C . LEU B 1 182 ? 105.016 124.170 155.334 1.00 31.94 182 LEU B C 1
ATOM 5115 O O . LEU B 1 182 ? 104.857 124.887 154.350 1.00 31.54 182 LEU B O 1
ATOM 5120 N N . ILE B 1 183 ? 105.924 124.441 156.265 1.00 31.83 183 ILE B N 1
ATOM 5121 C CA . ILE B 1 183 ? 106.651 125.703 156.282 1.00 27.49 183 ILE B CA 1
ATOM 5122 C C . ILE B 1 183 ? 108.042 125.493 155.717 1.00 28.57 183 ILE B C 1
ATOM 5123 O O . ILE B 1 183 ? 108.754 124.562 156.115 1.00 30.05 183 ILE B O 1
ATOM 5128 N N . HIS B 1 184 ? 108.417 126.342 154.767 1.00 29.43 184 HIS B N 1
ATOM 5129 C CA . HIS B 1 184 ? 109.782 126.454 154.282 1.00 29.03 184 HIS B CA 1
ATOM 5130 C C . HIS B 1 184 ? 110.285 127.795 154.774 1.00 31.06 184 HIS B C 1
ATOM 5131 O O . HIS B 1 184 ? 109.674 128.822 154.480 1.00 33.11 184 HIS B O 1
ATOM 5138 N N . TYR B 1 185 ? 111.356 127.786 155.561 1.00 31.10 185 TYR B N 1
ATOM 5139 C CA . TYR B 1 185 ? 111.932 129.015 156.091 1.00 32.72 185 TYR B CA 1
ATOM 5140 C C . TYR B 1 185 ? 112.955 129.543 155.096 1.00 33.70 185 TYR B C 1
ATOM 5141 O O . TYR B 1 185 ? 113.931 128.853 154.779 1.00 34.53 185 TYR B O 1
ATOM 5150 N N . ILE B 1 186 ? 112.728 130.756 154.594 1.00 32.30 186 ILE B N 1
ATOM 5151 C CA . ILE B 1 186 ? 113.560 131.357 153.557 1.00 33.85 186 ILE B CA 1
ATOM 5152 C C . ILE B 1 186 ? 114.365 132.471 154.201 1.00 32.97 186 ILE B C 1
ATOM 5153 O O . ILE B 1 186 ? 113.789 133.403 154.775 1.00 36.61 186 ILE B O 1
ATOM 5158 N N . TYR B 1 187 ? 115.690 132.392 154.090 1.00 32.94 187 TYR B N 1
ATOM 5159 C CA . TYR B 1 187 ? 116.589 133.387 154.675 1.00 36.14 187 TYR B CA 1
ATOM 5160 C C . TYR B 1 187 ? 117.196 134.183 153.532 1.00 36.58 187 TYR B C 1
ATOM 5161 O O . TYR B 1 187 ? 118.165 133.744 152.904 1.00 37.32 187 TYR B O 1
ATOM 5170 N N . GLU B 1 188 ? 116.603 135.347 153.261 1.00 39.65 188 GLU B N 1
ATOM 5171 C CA . GLU B 1 188 ? 117.076 136.239 152.208 1.00 37.08 188 GLU B CA 1
ATOM 5172 C C . GLU B 1 188 ? 118.249 137.075 152.706 1.00 37.87 188 GLU B C 1
ATOM 5173 O O . GLU B 1 188 ? 118.280 137.494 153.866 1.00 42.40 188 GLU B O 1
ATOM 5179 N N . PHE B 1 189 ? 119.211 137.325 151.822 1.00 37.45 189 PHE B N 1
ATOM 5180 C CA . PHE B 1 189 ? 120.307 138.232 152.129 1.00 44.50 189 PHE B CA 1
ATOM 5181 C C . PHE B 1 189 ? 120.659 139.034 150.885 1.00 43.09 189 PHE B C 1
ATOM 5182 O O . PHE B 1 189 ? 120.571 138.514 149.761 1.00 43.37 189 PHE B O 1
ATOM 5190 N N . PRO B 1 190 ? 121.050 140.295 151.049 1.00 52.66 190 PRO B N 1
ATOM 5191 C CA . PRO B 1 190 ? 121.445 141.113 149.898 1.00 50.06 190 PRO B CA 1
ATOM 5192 C C . PRO B 1 190 ? 122.873 140.810 149.466 1.00 50.86 190 PRO B C 1
ATOM 5193 O O . PRO B 1 190 ? 123.642 140.149 150.168 1.00 48.02 190 PRO B O 1
ATOM 5197 N N . ARG B 1 191 ? 123.218 141.315 148.283 1.00 49.58 191 ARG B N 1
ATOM 5198 C CA . ARG B 1 191 ? 124.614 141.330 147.873 1.00 52.72 191 ARG B CA 1
ATOM 5199 C C . ARG B 1 191 ? 125.441 142.095 148.901 1.00 49.35 191 ARG B C 1
ATOM 5200 O O . ARG B 1 191 ? 124.986 143.092 149.468 1.00 48.06 191 ARG B O 1
ATOM 5208 N N . GLY B 1 192 ? 126.651 141.606 149.166 1.00 53.68 192 GLY B N 1
ATOM 5209 C CA . GLY B 1 192 ? 127.527 142.232 150.134 1.00 51.69 192 GLY B CA 1
ATOM 5210 C C . GLY B 1 192 ? 127.193 141.963 151.585 1.00 55.66 192 GLY B C 1
ATOM 5211 O O . GLY B 1 192 ? 127.962 142.381 152.465 1.00 55.54 192 GLY B O 1
ATOM 5212 N N . PHE B 1 193 ? 126.072 141.293 151.870 1.00 51.73 193 PHE B N 1
ATOM 5213 C CA . PHE B 1 193 ? 125.712 140.956 153.245 1.00 52.50 193 PHE B CA 1
ATOM 5214 C C . PHE B 1 193 ? 126.872 140.243 153.925 1.00 55.16 193 PHE B C 1
ATOM 5215 O O . PHE B 1 193 ? 127.456 139.308 153.368 1.00 54.51 193 PHE B O 1
ATOM 5223 N N . GLN B 1 194 ? 127.222 140.703 155.123 1.00 55.66 194 GLN B N 1
ATOM 5224 C CA . GLN B 1 194 ? 128.442 140.250 155.775 1.00 59.82 194 GLN B CA 1
ATOM 5225 C C . GLN B 1 194 ? 128.146 139.728 157.174 1.00 57.50 194 GLN B C 1
ATOM 5226 O O . GLN B 1 194 ? 127.496 140.404 157.980 1.00 54.99 194 GLN B O 1
ATOM 5232 N N . VAL B 1 195 ? 128.618 138.513 157.439 1.00 59.77 195 VAL B N 1
ATOM 5233 C CA . VAL B 1 195 ? 128.622 137.903 158.761 1.00 53.62 195 VAL B CA 1
ATOM 5234 C C . VAL B 1 195 ? 130.029 137.362 158.993 1.00 53.95 195 VAL B C 1
ATOM 5235 O O . VAL B 1 195 ? 130.532 136.566 158.188 1.00 53.14 195 VAL B O 1
ATOM 5239 N N . PHE B 1 196 ? 130.679 137.832 160.068 1.00 62.39 196 PHE B N 1
ATOM 5240 C CA . PHE B 1 196 ? 132.081 137.515 160.393 1.00 55.19 196 PHE B CA 1
ATOM 5241 C C . PHE B 1 196 ? 132.973 137.946 159.235 1.00 54.45 196 PHE B C 1
ATOM 5242 O O . PHE B 1 196 ? 132.960 139.138 158.880 1.00 59.30 196 PHE B O 1
ATOM 5250 N N . ASP B 1 197 ? 133.765 137.047 158.647 1.00 55.00 197 ASP B N 1
ATOM 5251 C CA . ASP B 1 197 ? 134.627 137.335 157.511 1.00 61.43 197 ASP B CA 1
ATOM 5252 C C . ASP B 1 197 ? 134.033 136.829 156.204 1.00 62.51 197 ASP B C 1
ATOM 5253 O O . ASP B 1 197 ? 134.765 136.629 155.228 1.00 63.04 197 ASP B O 1
ATOM 5258 N N . VAL B 1 198 ? 132.723 136.602 156.174 1.00 61.01 198 VAL B N 1
ATOM 5259 C CA . VAL B 1 198 ? 132.024 136.061 155.014 1.00 54.98 198 VAL B CA 1
ATOM 5260 C C . VAL B 1 198 ? 131.167 137.163 154.409 1.00 56.15 198 VAL B C 1
ATOM 5261 O O . VAL B 1 198 ? 130.355 137.778 155.109 1.00 56.17 198 VAL B O 1
ATOM 5265 N N . GLN B 1 199 ? 131.334 137.399 153.109 1.00 56.79 199 GLN B N 1
ATOM 5266 C CA . GLN B 1 199 ? 130.576 138.424 152.403 1.00 59.22 199 GLN B CA 1
ATOM 5267 C C . GLN B 1 199 ? 129.880 137.807 151.200 1.00 57.63 199 GLN B C 1
ATOM 5268 O O . GLN B 1 199 ? 130.522 137.140 150.381 1.00 52.03 199 GLN B O 1
ATOM 5274 N N . ALA B 1 200 ? 128.574 138.029 151.097 1.00 54.32 200 ALA B N 1
ATOM 5275 C CA . ALA B 1 200 ? 127.814 137.562 149.944 1.00 49.86 200 ALA B CA 1
ATOM 5276 C C . ALA B 1 200 ? 128.277 138.273 148.676 1.00 49.72 200 ALA B C 1
ATOM 5277 O O . ALA B 1 200 ? 128.204 139.510 148.607 1.00 51.35 200 ALA B O 1
ATOM 5279 N N . PRO B 1 201 ? 128.755 137.549 147.660 1.00 48.12 201 PRO B N 1
ATOM 5280 C CA . PRO B 1 201 ? 129.039 138.195 146.370 1.00 46.52 201 PRO B CA 1
ATOM 5281 C C . PRO B 1 201 ? 127.787 138.615 145.614 1.00 54.05 201 PRO B C 1
ATOM 5282 O O . PRO B 1 201 ? 127.903 139.395 144.661 1.00 49.70 201 PRO B O 1
ATOM 5286 N N . ARG B 1 202 ? 126.606 138.132 146.002 1.00 48.25 202 ARG B N 1
ATOM 5287 C CA . ARG B 1 202 ? 125.365 138.482 145.323 1.00 51.12 202 ARG B CA 1
ATOM 5288 C C . ARG B 1 202 ? 124.195 138.090 146.210 1.00 46.93 202 ARG B C 1
ATOM 5289 O O . ARG B 1 202 ? 124.332 137.267 147.118 1.00 48.81 202 ARG B O 1
ATOM 5297 N N . GLU B 1 203 ? 123.043 138.696 145.933 1.00 43.94 203 GLU B N 1
ATOM 5298 C CA . GLU B 1 203 ? 121.831 138.388 146.679 1.00 49.26 203 GLU B CA 1
ATOM 5299 C C . GLU B 1 203 ? 121.393 136.952 146.412 1.00 46.33 203 GLU B C 1
ATOM 5300 O O . GLU B 1 203 ? 121.552 136.439 145.302 1.00 42.70 203 GLU B O 1
ATOM 5306 N N . ASN B 1 204 ? 120.873 136.291 147.446 1.00 43.17 204 ASN B N 1
ATOM 5307 C CA . ASN B 1 204 ? 120.307 134.946 147.314 1.00 40.55 204 ASN B CA 1
ATOM 5308 C C . ASN B 1 204 ? 119.638 134.561 148.630 1.00 41.80 204 ASN B C 1
ATOM 5309 O O . ASN B 1 204 ? 119.479 135.388 149.537 1.00 41.96 204 ASN B O 1
ATOM 5314 N N . ARG B 1 205 ? 119.235 133.299 148.734 1.00 40.12 205 ARG B N 1
ATOM 5315 C CA . ARG B 1 205 ? 118.489 132.854 149.897 1.00 38.59 205 ARG B CA 1
ATOM 5316 C C . ARG B 1 205 ? 118.780 131.389 150.177 1.00 38.11 205 ARG B C 1
ATOM 5317 O O . ARG B 1 205 ? 119.006 130.590 149.262 1.00 39.57 205 ARG B O 1
ATOM 5325 N N . PHE B 1 206 ? 118.777 131.055 151.461 1.00 38.92 206 PHE B N 1
ATOM 5326 C CA . PHE B 1 206 ? 118.850 129.680 151.927 1.00 36.60 206 PHE B CA 1
ATOM 5327 C C . PHE B 1 206 ? 117.466 129.256 152.397 1.00 36.31 206 PHE B C 1
ATOM 5328 O O . PHE B 1 206 ? 116.802 129.996 153.130 1.00 38.28 206 PHE B O 1
ATOM 5336 N N . ILE B 1 207 ? 117.021 128.078 151.976 1.00 30.31 207 ILE B N 1
ATOM 5337 C CA . ILE B 1 207 ? 115.702 127.581 152.354 1.00 32.10 207 ILE B CA 1
ATOM 5338 C C . ILE B 1 207 ? 115.892 126.388 153.276 1.00 33.98 207 ILE B C 1
ATOM 5339 O O . ILE B 1 207 ? 116.553 125.411 152.905 1.00 34.30 207 ILE B O 1
ATOM 5344 N N . ALA B 1 208 ? 115.329 126.472 154.482 1.00 31.70 208 ALA B N 1
ATOM 5345 C CA . ALA B 1 208 ? 115.271 125.340 155.394 1.00 30.51 208 ALA B CA 1
ATOM 5346 C C . ALA B 1 208 ? 113.884 124.715 155.275 1.00 32.30 208 ALA B C 1
ATOM 5347 O O . ALA B 1 208 ? 112.889 125.292 155.725 1.00 33.45 208 ALA B O 1
ATOM 5349 N N . ASN B 1 209 ? 113.834 123.515 154.705 1.00 27.72 209 ASN B N 1
ATOM 5350 C CA . ASN B 1 209 ? 112.592 122.880 154.273 1.00 31.30 209 ASN B CA 1
ATOM 5351 C C . ASN B 1 209 ? 112.101 121.932 155.367 1.00 34.37 209 ASN B C 1
ATOM 5352 O O . ASN B 1 209 ? 112.714 120.890 155.619 1.00 33.49 209 ASN B O 1
ATOM 5357 N N . ALA B 1 210 ? 110.991 122.294 156.019 1.00 30.05 210 ALA B N 1
ATOM 5358 C CA . ALA B 1 210 ? 110.426 121.503 157.114 1.00 30.16 210 ALA B CA 1
ATOM 5359 C C . ALA B 1 210 ? 109.110 120.845 156.708 1.00 31.92 210 ALA B C 1
ATOM 5360 O O . ALA B 1 210 ? 108.114 120.910 157.440 1.00 32.51 210 ALA B O 1
ATOM 5362 N N . ASP B 1 211 ? 109.109 120.190 155.549 1.00 31.83 211 ASP B N 1
ATOM 5363 C CA . ASP B 1 211 ? 107.897 119.797 154.836 1.00 29.38 211 ASP B CA 1
ATOM 5364 C C . ASP B 1 211 ? 108.060 118.347 154.401 1.00 27.84 211 ASP B C 1
ATOM 5365 O O . ASP B 1 211 ? 108.842 118.053 153.493 1.00 29.40 211 ASP B O 1
ATOM 5370 N N . ASP B 1 212 ? 107.331 117.446 155.055 1.00 27.60 212 ASP B N 1
ATOM 5371 C CA . ASP B 1 212 ? 107.395 116.021 154.766 1.00 28.56 212 ASP B CA 1
ATOM 5372 C C . ASP B 1 212 ? 106.504 115.600 153.603 1.00 30.18 212 ASP B C 1
ATOM 5373 O O . ASP B 1 212 ? 106.610 114.459 153.142 1.00 32.51 212 ASP B O 1
ATOM 5378 N N . TYR B 1 213 ? 105.612 116.470 153.144 1.00 29.31 213 TYR B N 1
ATOM 5379 C CA . TYR B 1 213 ? 104.615 116.091 152.144 1.00 25.22 213 TYR B CA 1
ATOM 5380 C C . TYR B 1 213 ? 105.101 116.356 150.720 1.00 24.64 213 TYR B C 1
ATOM 5381 O O . TYR B 1 213 ? 105.121 115.445 149.887 1.00 29.00 213 TYR B O 1
ATOM 5390 N N . ASN B 1 214 ? 105.472 117.597 150.415 1.00 22.41 214 ASN B N 1
ATOM 5391 C CA . ASN B 1 214 ? 106.036 117.859 149.096 1.00 27.52 214 ASN B CA 1
ATOM 5392 C C . ASN B 1 214 ? 107.376 117.150 148.901 1.00 29.60 214 ASN B C 1
ATOM 5393 O O . ASN B 1 214 ? 107.793 116.952 147.756 1.00 30.10 214 ASN B O 1
ATOM 5398 N N . ALA B 1 215 ? 108.043 116.736 149.987 1.00 29.91 215 ALA B N 1
ATOM 5399 C CA . ALA B 1 215 ? 109.291 115.981 149.857 1.00 31.40 215 ALA B CA 1
ATOM 5400 C C . ALA B 1 215 ? 109.107 114.646 149.132 1.00 28.10 215 ALA B C 1
ATOM 5401 O O . ALA B 1 215 ? 110.091 114.083 148.646 1.00 30.95 215 ALA B O 1
ATOM 5403 N N . ARG B 1 216 ? 107.882 114.115 149.064 1.00 28.02 216 ARG B N 1
ATOM 5404 C CA . ARG B 1 216 ? 107.613 112.846 148.392 1.00 30.82 216 ARG B CA 1
ATOM 5405 C C . ARG B 1 216 ? 106.510 112.960 147.333 1.00 25.26 216 ARG B C 1
ATOM 5406 O O . ARG B 1 216 ? 105.970 111.933 146.901 1.00 27.10 216 ARG B O 1
ATOM 5414 N N . VAL B 1 217 ? 106.173 114.179 146.901 1.00 22.93 217 VAL B N 1
ATOM 5415 C CA . VAL B 1 217 ? 105.064 114.434 145.970 1.00 24.45 217 VAL B CA 1
ATOM 5416 C C . VAL B 1 217 ? 103.800 113.756 146.481 1.00 27.44 217 VAL B C 1
ATOM 5417 O O . VAL B 1 217 ? 103.152 112.971 145.771 1.00 28.88 217 VAL B O 1
ATOM 5421 N N . TYR B 1 218 ? 103.453 114.045 147.725 1.00 26.30 218 TYR B N 1
ATOM 5422 C CA . TYR B 1 218 ? 102.137 113.681 148.229 1.00 28.04 218 TYR B CA 1
ATOM 5423 C C . TYR B 1 218 ? 101.063 114.289 147.331 1.00 26.11 218 TYR B C 1
ATOM 5424 O O . TYR B 1 218 ? 101.141 115.464 146.967 1.00 24.56 218 TYR B O 1
ATOM 5433 N N . MET B 1 219 ? 100.056 113.491 146.984 1.00 26.74 219 MET B N 1
ATOM 5434 C CA . MET B 1 219 ? 98.932 113.949 146.174 1.00 28.54 219 MET B CA 1
ATOM 5435 C C . MET B 1 219 ? 97.627 113.787 146.949 1.00 30.35 219 MET B C 1
ATOM 5436 O O . MET B 1 219 ? 97.332 112.695 147.442 1.00 30.40 219 MET B O 1
ATOM 5441 N N . ARG B 1 220 ? 96.848 114.866 147.036 1.00 29.73 220 ARG B N 1
ATOM 5442 C CA . ARG B 1 220 ? 95.538 114.825 147.691 1.00 37.35 220 ARG B CA 1
ATOM 5443 C C . ARG B 1 220 ? 94.618 113.785 147.060 1.00 35.69 220 ARG B C 1
ATOM 5444 O O . ARG B 1 220 ? 94.644 113.551 145.852 1.00 31.54 220 ARG B O 1
ATOM 5452 N N . ARG B 1 221 ? 93.735 113.209 147.878 1.00 34.23 221 ARG B N 1
ATOM 5453 C CA . ARG B 1 221 ? 92.789 112.250 147.318 1.00 39.10 221 ARG B CA 1
ATOM 5454 C C . ARG B 1 221 ? 91.823 112.919 146.337 1.00 35.89 221 ARG B C 1
ATOM 5455 O O . ARG B 1 221 ? 91.529 112.355 145.279 1.00 35.05 221 ARG B O 1
ATOM 5463 N N . GLU B 1 222 ? 91.335 114.124 146.657 1.00 40.22 222 GLU B N 1
ATOM 5464 C CA . GLU B 1 222 ? 90.383 114.791 145.769 1.00 43.86 222 GLU B CA 1
ATOM 5465 C C . GLU B 1 222 ? 91.031 115.116 144.439 1.00 46.99 222 GLU B C 1
ATOM 5466 O O . GLU B 1 222 ? 90.350 115.222 143.410 1.00 48.12 222 GLU B O 1
ATOM 5472 N N . PHE B 1 223 ? 92.351 115.260 144.445 1.00 44.27 223 PHE B N 1
ATOM 5473 C CA . PHE B 1 223 ? 93.096 115.535 143.235 1.00 42.62 223 PHE B CA 1
ATOM 5474 C C . PHE B 1 223 ? 93.393 114.253 142.471 1.00 42.21 223 PHE B C 1
ATOM 5475 O O . PHE B 1 223 ? 93.339 114.238 141.239 1.00 49.99 223 PHE B O 1
ATOM 5483 N N . ARG B 1 224 ? 93.687 113.165 143.182 1.00 41.27 224 ARG B N 1
ATOM 5484 C CA . ARG B 1 224 ? 93.914 111.881 142.525 1.00 41.06 224 ARG B CA 1
ATOM 5485 C C . ARG B 1 224 ? 92.623 111.343 141.921 1.00 47.24 224 ARG B C 1
ATOM 5486 O O . ARG B 1 224 ? 92.550 111.056 140.721 1.00 57.93 224 ARG B O 1
ATOM 5494 N N . GLU B 1 225 ? 91.583 111.210 142.745 1.00 51.04 225 GLU B N 1
ATOM 5495 C CA . GLU B 1 225 ? 90.354 110.557 142.303 1.00 53.84 225 GLU B CA 1
ATOM 5496 C C . GLU B 1 225 ? 89.528 111.441 141.372 1.00 50.32 225 GLU B C 1
ATOM 5497 O O . GLU B 1 225 ? 88.810 110.923 140.510 1.00 54.78 225 GLU B O 1
ATOM 5503 N N . GLY B 1 226 ? 89.612 112.760 141.514 1.00 47.52 226 GLY B N 1
ATOM 5504 C CA . GLY B 1 226 ? 88.799 113.625 140.682 1.00 45.13 226 GLY B CA 1
ATOM 5505 C C . GLY B 1 226 ? 89.533 114.307 139.542 1.00 39.89 226 GLY B C 1
ATOM 5506 O O . GLY B 1 226 ? 89.075 115.341 139.043 1.00 39.77 226 GLY B O 1
ATOM 5507 N N . PHE B 1 227 ? 90.660 113.741 139.101 1.00 37.03 227 PHE B N 1
ATOM 5508 C CA . PHE B 1 227 ? 91.509 114.469 138.161 1.00 35.02 227 PHE B CA 1
ATOM 5509 C C . PHE B 1 227 ? 90.797 114.726 136.830 1.00 30.77 227 PHE B C 1
ATOM 5510 O O . PHE B 1 227 ? 90.914 115.815 136.261 1.00 31.57 227 PHE B O 1
ATOM 5518 N N . GLU B 1 228 ? 90.041 113.754 136.324 1.00 33.49 228 GLU B N 1
ATOM 5519 C CA . GLU B 1 228 ? 89.419 113.947 135.014 1.00 35.99 228 GLU B CA 1
ATOM 5520 C C . GLU B 1 228 ? 88.356 115.042 135.050 1.00 36.46 228 GLU B C 1
ATOM 5521 O O . GLU B 1 228 ? 88.258 115.850 134.117 1.00 35.20 228 GLU B O 1
ATOM 5527 N N . GLU B 1 229 ? 87.552 115.088 136.116 1.00 36.12 229 GLU B N 1
ATOM 5528 C CA . GLU B 1 229 ? 86.563 116.154 136.253 1.00 35.48 229 GLU B CA 1
ATOM 5529 C C . GLU B 1 229 ? 87.238 117.511 136.408 1.00 40.14 229 GLU B C 1
ATOM 5530 O O . GLU B 1 229 ? 86.768 118.515 135.860 1.00 41.26 229 GLU B O 1
ATOM 5536 N N . ILE B 1 230 ? 88.350 117.562 137.148 1.00 38.23 230 ILE B N 1
ATOM 5537 C CA . ILE B 1 230 ? 89.156 118.779 137.199 1.00 37.40 230 ILE B CA 1
ATOM 5538 C C . ILE B 1 230 ? 89.622 119.159 135.805 1.00 31.97 230 ILE B C 1
ATOM 5539 O O . ILE B 1 230 ? 89.579 120.333 135.417 1.00 36.10 230 ILE B O 1
ATOM 5544 N N . THR B 1 231 ? 90.097 118.170 135.039 1.00 32.26 231 THR B N 1
ATOM 5545 C CA . THR B 1 231 ? 90.697 118.438 133.734 1.00 34.21 231 THR B CA 1
ATOM 5546 C C . THR B 1 231 ? 89.689 119.038 132.757 1.00 39.40 231 THR B C 1
ATOM 5547 O O . THR B 1 231 ? 90.067 119.812 131.864 1.00 33.15 231 THR B O 1
ATOM 5551 N N . ARG B 1 232 ? 88.405 118.702 132.904 1.00 37.00 232 ARG B N 1
ATOM 5552 C CA . ARG B 1 232 ? 87.400 119.247 131.996 1.00 37.96 232 ARG B CA 1
ATOM 5553 C C . ARG B 1 232 ? 87.314 120.768 132.081 1.00 34.69 232 ARG B C 1
ATOM 5554 O O . ARG B 1 232 ? 86.830 121.403 131.141 1.00 42.13 232 ARG B O 1
ATOM 5562 N N . ASN B 1 233 ? 87.802 121.364 133.171 1.00 35.81 233 ASN B N 1
ATOM 5563 C CA . ASN B 1 233 ? 87.678 122.795 133.409 1.00 36.94 233 ASN B CA 1
ATOM 5564 C C . ASN B 1 233 ? 88.849 123.625 132.871 1.00 42.13 233 ASN B C 1
ATOM 5565 O O . ASN B 1 233 ? 88.807 124.854 132.983 1.00 40.23 233 ASN B O 1
ATOM 5570 N N . VAL B 1 234 ? 89.896 123.021 132.295 1.00 34.16 234 VAL B N 1
ATOM 5571 C CA . VAL B 1 234 ? 91.105 123.794 132.022 1.00 29.80 234 VAL B CA 1
ATOM 5572 C C . VAL B 1 234 ? 91.571 123.638 130.579 1.00 29.28 234 VAL B C 1
ATOM 5573 O O . VAL B 1 234 ? 91.280 122.653 129.896 1.00 31.15 234 VAL B O 1
ATOM 5577 N N . GLU B 1 235 ? 92.312 124.648 130.128 1.00 27.21 235 GLU B N 1
ATOM 5578 C CA . GLU B 1 235 ? 92.940 124.684 128.812 1.00 26.78 235 GLU B CA 1
ATOM 5579 C C . GLU B 1 235 ? 94.432 124.371 128.872 1.00 25.40 235 GLU B C 1
ATOM 5580 O O . GLU B 1 235 ? 94.983 123.817 127.908 1.00 24.04 235 GLU B O 1
ATOM 5586 N N . LEU B 1 236 ? 95.072 124.690 130.000 1.00 25.87 236 LEU B N 1
ATOM 5587 C CA . LEU B 1 236 ? 96.513 124.579 130.194 1.00 25.42 236 LEU B CA 1
ATOM 5588 C C . LEU B 1 236 ? 96.812 123.844 131.497 1.00 23.58 236 LEU B C 1
ATOM 5589 O O . LEU B 1 236 ? 95.966 123.743 132.383 1.00 22.24 236 LEU B O 1
ATOM 5594 N N . ALA B 1 237 ? 98.045 123.346 131.614 1.00 26.67 237 ALA B N 1
ATOM 5595 C CA . ALA B 1 237 ? 98.504 122.772 132.874 1.00 22.50 237 ALA B CA 1
ATOM 5596 C C . ALA B 1 237 ? 100.002 123.003 132.999 1.00 23.52 237 ALA B C 1
ATOM 5597 O O . ALA B 1 237 ? 100.727 122.967 132.001 1.00 22.81 237 ALA B O 1
ATOM 5599 N N . ILE B 1 238 ? 100.465 123.260 134.222 1.00 23.72 238 ILE B N 1
ATOM 5600 C CA . ILE B 1 238 ? 101.896 123.381 134.495 1.00 23.95 238 ILE B CA 1
ATOM 5601 C C . ILE B 1 238 ? 102.235 122.448 135.649 1.00 22.04 238 ILE B C 1
ATOM 5602 O O . ILE B 1 238 ? 101.584 122.496 136.700 1.00 22.90 238 ILE B O 1
ATOM 5607 N N . ILE B 1 239 ? 103.219 121.574 135.433 1.00 21.24 239 ILE B N 1
ATOM 5608 C CA . ILE B 1 239 ? 103.536 120.477 136.338 1.00 23.38 239 ILE B CA 1
ATOM 5609 C C . ILE B 1 239 ? 104.928 120.718 136.900 1.00 25.24 239 ILE B C 1
ATOM 5610 O O . ILE B 1 239 ? 105.878 120.923 136.138 1.00 23.11 239 ILE B O 1
ATOM 5615 N N A SER B 1 240 ? 105.048 120.689 138.226 0.60 26.53 240 SER B N 1
ATOM 5616 N N B SER B 1 240 ? 105.038 120.713 138.230 0.40 26.47 240 SER B N 1
ATOM 5617 C CA A SER B 1 240 ? 106.315 120.938 138.899 0.60 25.64 240 SER B CA 1
ATOM 5618 C CA B SER B 1 240 ? 106.288 120.966 138.934 0.40 25.70 240 SER B CA 1
ATOM 5619 C C A SER B 1 240 ? 106.377 120.100 140.165 0.60 24.41 240 SER B C 1
ATOM 5620 C C B SER B 1 240 ? 106.392 120.029 140.127 0.40 24.93 240 SER B C 1
ATOM 5621 O O A SER B 1 240 ? 105.366 119.568 140.631 0.60 24.80 240 SER B O 1
ATOM 5622 O O B SER B 1 240 ? 105.423 119.368 140.511 0.40 24.81 240 SER B O 1
ATOM 5627 N N . GLY B 1 241 ? 107.587 119.983 140.719 1.00 25.91 241 GLY B N 1
ATOM 5628 C CA . GLY B 1 241 ? 107.784 119.367 142.018 1.00 26.06 241 GLY B CA 1
ATOM 5629 C C . GLY B 1 241 ? 108.338 117.960 142.017 1.00 27.72 241 GLY B C 1
ATOM 5630 O O . GLY B 1 241 ? 108.598 117.418 143.099 1.00 24.67 241 GLY B O 1
ATOM 5631 N N . LEU B 1 242 ? 108.568 117.363 140.848 1.00 23.44 242 LEU B N 1
ATOM 5632 C CA . LEU B 1 242 ? 108.975 115.966 140.792 1.00 24.04 242 LEU B CA 1
ATOM 5633 C C . LEU B 1 242 ? 110.467 115.772 141.039 1.00 21.15 242 LEU B C 1
ATOM 5634 O O . LEU B 1 242 ? 110.904 114.634 141.206 1.00 25.40 242 LEU B O 1
ATOM 5639 N N . GLN B 1 243 ? 111.251 116.845 141.067 1.00 21.39 243 GLN B N 1
ATOM 5640 C CA . GLN B 1 243 ? 112.699 116.732 141.205 1.00 25.18 243 GLN B CA 1
ATOM 5641 C C . GLN B 1 243 ? 113.130 116.064 142.514 1.00 29.72 243 GLN B C 1
ATOM 5642 O O . GLN B 1 243 ? 114.279 115.621 142.616 1.00 28.05 243 GLN B O 1
ATOM 5648 N N . VAL B 1 244 ? 112.224 115.938 143.485 1.00 27.35 244 VAL B N 1
ATOM 5649 C CA . VAL B 1 244 ? 112.544 115.458 144.828 1.00 29.13 244 VAL B CA 1
ATOM 5650 C C . VAL B 1 244 ? 112.570 113.944 144.956 1.00 27.22 244 VAL B C 1
ATOM 5651 O O . VAL B 1 244 ? 113.013 113.437 145.989 1.00 29.54 244 VAL B O 1
ATOM 5655 N N . LEU B 1 245 ? 112.125 113.203 143.946 1.00 26.26 245 LEU B N 1
ATOM 5656 C CA . LEU B 1 245 ? 111.910 111.773 144.126 1.00 24.96 245 LEU B CA 1
ATOM 5657 C C . LEU B 1 245 ? 113.230 111.022 144.307 1.00 27.16 245 LEU B C 1
ATOM 5658 O O . LEU B 1 245 ? 114.242 111.347 143.679 1.00 29.31 245 LEU B O 1
ATOM 5663 N N . LYS B 1 246 ? 113.210 110.017 145.184 1.00 28.54 246 LYS B N 1
ATOM 5664 C CA . LYS B 1 246 ? 114.291 109.057 145.356 1.00 28.83 246 LYS B CA 1
ATOM 5665 C C . LYS B 1 246 ? 113.803 107.688 144.899 1.00 26.16 246 LYS B C 1
ATOM 5666 O O . LYS B 1 246 ? 112.620 107.486 144.625 1.00 25.28 246 LYS B O 1
ATOM 5672 N N . GLU B 1 247 ? 114.723 106.728 144.803 1.00 24.17 247 GLU B N 1
ATOM 5673 C CA . GLU B 1 247 ? 114.354 105.470 144.163 1.00 25.84 247 GLU B CA 1
ATOM 5674 C C . GLU B 1 247 ? 113.470 104.596 145.043 1.00 30.33 247 GLU B C 1
ATOM 5675 O O . GLU B 1 247 ? 112.560 103.939 144.530 1.00 30.75 247 GLU B O 1
ATOM 5681 N N . TYR B 1 248 ? 113.726 104.543 146.340 1.00 29.48 248 TYR B N 1
ATOM 5682 C CA . TYR B 1 248 ? 112.983 103.681 147.257 1.00 30.44 248 TYR B CA 1
ATOM 5683 C C . TYR B 1 248 ? 112.440 104.383 148.458 1.00 27.91 248 TYR B C 1
ATOM 5684 O O . TYR B 1 248 ? 113.069 105.237 148.959 1.00 30.60 248 TYR B O 1
ATOM 5693 N N . TYR B 1 249 ? 111.251 103.983 148.893 1.00 27.66 249 TYR B N 1
ATOM 5694 C CA . TYR B 1 249 ? 110.558 104.579 150.029 1.00 27.71 249 TYR B CA 1
ATOM 5695 C C . TYR B 1 249 ? 110.324 103.537 151.114 1.00 23.60 249 TYR B C 1
ATOM 5696 O O . TYR B 1 249 ? 110.302 102.330 150.835 1.00 26.34 249 TYR B O 1
ATOM 5705 N N . PRO B 1 250 ? 110.175 103.968 152.376 1.00 28.22 250 PRO B N 1
ATOM 5706 C CA . PRO B 1 250 ? 110.115 102.995 153.486 1.00 27.40 250 PRO B CA 1
ATOM 5707 C C . PRO B 1 250 ? 108.943 102.026 153.418 1.00 33.98 250 PRO B C 1
ATOM 5708 O O . PRO B 1 250 ? 109.069 100.895 153.905 1.00 31.90 250 PRO B O 1
ATOM 5712 N N . ASP B 1 251 ? 107.811 102.414 152.825 1.00 31.74 251 ASP B N 1
ATOM 5713 C CA . ASP B 1 251 ? 106.672 101.506 152.732 1.00 33.48 251 ASP B CA 1
ATOM 5714 C C . ASP B 1 251 ? 106.805 100.477 151.606 1.00 38.78 251 ASP B C 1
ATOM 5715 O O . ASP B 1 251 ? 105.851 99.734 151.346 1.00 35.27 251 ASP B O 1
ATOM 5720 N N . GLY B 1 252 ? 107.951 100.412 150.934 1.00 32.94 252 GLY B N 1
ATOM 5721 C CA . GLY B 1 252 ? 108.125 99.507 149.812 1.00 31.89 252 GLY B CA 1
ATOM 5722 C C . GLY B 1 252 ? 107.759 100.070 148.455 1.00 33.86 252 GLY B C 1
ATOM 5723 O O . GLY B 1 252 ? 107.949 99.380 147.449 1.00 33.76 252 GLY B O 1
ATOM 5724 N N . THR B 1 253 ? 107.217 101.283 148.389 1.00 36.75 253 THR B N 1
ATOM 5725 C CA . THR B 1 253 ? 106.935 101.887 147.097 1.00 32.94 253 THR B CA 1
ATOM 5726 C C . THR B 1 253 ? 108.220 102.473 146.519 1.00 29.57 253 THR B C 1
ATOM 5727 O O . THR B 1 253 ? 109.261 102.514 147.175 1.00 27.37 253 THR B O 1
ATOM 5731 N N . THR B 1 254 ? 108.156 102.906 145.255 1.00 27.43 254 THR B N 1
ATOM 5732 C CA . THR B 1 254 ? 109.324 103.471 144.585 1.00 29.08 254 THR B CA 1
ATOM 5733 C C . THR B 1 254 ? 108.934 104.780 143.901 1.00 29.96 254 THR B C 1
ATOM 5734 O O . THR B 1 254 ? 107.761 105.176 143.888 1.00 29.80 254 THR B O 1
ATOM 5738 N N . TYR B 1 255 ? 109.924 105.449 143.300 1.00 27.67 255 TYR B N 1
ATOM 5739 C CA . TYR B 1 255 ? 109.611 106.626 142.487 1.00 28.00 255 TYR B CA 1
ATOM 5740 C C . TYR B 1 255 ? 108.638 106.293 141.356 1.00 27.15 255 TYR B C 1
ATOM 5741 O O . TYR B 1 255 ? 107.907 107.176 140.888 1.00 25.26 255 TYR B O 1
ATOM 5750 N N . LYS B 1 256 ? 108.620 105.040 140.888 1.00 24.93 256 LYS B N 1
ATOM 5751 C CA . LYS B 1 256 ? 107.732 104.691 139.778 1.00 27.73 256 LYS B CA 1
ATOM 5752 C C . LYS B 1 256 ? 106.263 104.754 140.169 1.00 31.09 256 LYS B C 1
ATOM 5753 O O . LYS B 1 256 ? 105.415 105.028 139.314 1.00 29.49 256 LYS B O 1
ATOM 5759 N N . ASP B 1 257 ? 105.934 104.496 141.439 1.00 28.00 257 ASP B N 1
ATOM 5760 C CA . ASP B 1 257 ? 104.547 104.627 141.877 1.00 29.48 257 ASP B CA 1
ATOM 5761 C C . ASP B 1 257 ? 104.058 106.066 141.755 1.00 30.54 257 ASP B C 1
ATOM 5762 O O . ASP B 1 257 ? 102.902 106.307 141.373 1.00 30.12 257 ASP B O 1
ATOM 5767 N N . VAL B 1 258 ? 104.918 107.036 142.071 1.00 21.91 258 VAL B N 1
ATOM 5768 C CA . VAL B 1 258 ? 104.552 108.437 141.889 1.00 26.69 258 VAL B CA 1
ATOM 5769 C C . VAL B 1 258 ? 104.454 108.771 140.402 1.00 26.79 258 VAL B C 1
ATOM 5770 O O . VAL B 1 258 ? 103.466 109.361 139.953 1.00 27.27 258 VAL B O 1
ATOM 5774 N N . LEU B 1 259 ? 105.484 108.417 139.620 1.00 22.24 259 LEU B N 1
ATOM 5775 C CA . LEU B 1 259 ? 105.472 108.773 138.199 1.00 22.72 259 LEU B CA 1
ATOM 5776 C C . LEU B 1 259 ? 104.344 108.071 137.444 1.00 28.99 259 LEU B C 1
ATOM 5777 O O . LEU B 1 259 ? 103.845 108.613 136.450 1.00 28.55 259 LEU B O 1
ATOM 5782 N N . ASP B 1 260 ? 103.923 106.878 137.887 1.00 25.28 260 ASP B N 1
ATOM 5783 C CA . ASP B 1 260 ? 102.763 106.238 137.264 1.00 31.68 260 ASP B CA 1
ATOM 5784 C C . ASP B 1 260 ? 101.503 107.069 137.481 1.00 27.16 260 ASP B C 1
ATOM 5785 O O . ASP B 1 260 ? 100.641 107.150 136.596 1.00 30.24 260 ASP B O 1
ATOM 5790 N N . ARG B 1 261 ? 101.374 107.700 138.656 1.00 28.35 261 ARG B N 1
ATOM 5791 C CA . ARG B 1 261 ? 100.261 108.622 138.865 1.00 26.94 261 ARG B CA 1
ATOM 5792 C C . ARG B 1 261 ? 100.401 109.869 137.998 1.00 31.18 261 ARG B C 1
ATOM 5793 O O . ARG B 1 261 ? 99.412 110.346 137.430 1.00 27.96 261 ARG B O 1
ATOM 5801 N N . VAL B 1 262 ? 101.621 110.402 137.862 1.00 23.80 262 VAL B N 1
ATOM 5802 C CA . VAL B 1 262 ? 101.805 111.569 137.000 1.00 27.08 262 VAL B CA 1
ATOM 5803 C C . VAL B 1 262 ? 101.492 111.219 135.546 1.00 25.45 262 VAL B C 1
ATOM 5804 O O . VAL B 1 262 ? 100.847 111.997 134.831 1.00 23.15 262 VAL B O 1
ATOM 5808 N N . GLU B 1 263 ? 101.922 110.039 135.090 1.00 24.37 263 GLU B N 1
ATOM 5809 C CA . GLU B 1 263 ? 101.667 109.659 133.702 1.00 26.36 263 GLU B CA 1
ATOM 5810 C C . GLU B 1 263 ? 100.176 109.455 133.443 1.00 29.92 263 GLU B C 1
ATOM 5811 O O . GLU B 1 263 ? 99.688 109.770 132.350 1.00 26.29 263 GLU B O 1
ATOM 5817 N N . SER B 1 264 ? 99.432 108.934 134.427 1.00 24.76 264 SER B N 1
ATOM 5818 C CA . SER B 1 264 ? 97.984 108.829 134.256 1.00 26.26 264 SER B CA 1
ATOM 5819 C C . SER B 1 264 ? 97.353 110.205 134.121 1.00 27.67 264 SER B C 1
ATOM 5820 O O . SER B 1 264 ? 96.434 110.403 133.316 1.00 28.82 264 SER B O 1
ATOM 5823 N N . HIS B 1 265 ? 97.829 111.166 134.912 1.00 23.45 265 HIS B N 1
ATOM 5824 C CA . HIS B 1 265 ? 97.357 112.539 134.790 1.00 26.42 265 HIS B CA 1
ATOM 5825 C C . HIS B 1 265 ? 97.660 113.110 133.406 1.00 27.20 265 HIS B C 1
ATOM 5826 O O . HIS B 1 265 ? 96.802 113.747 132.786 1.00 24.79 265 HIS B O 1
ATOM 5833 N N . LEU 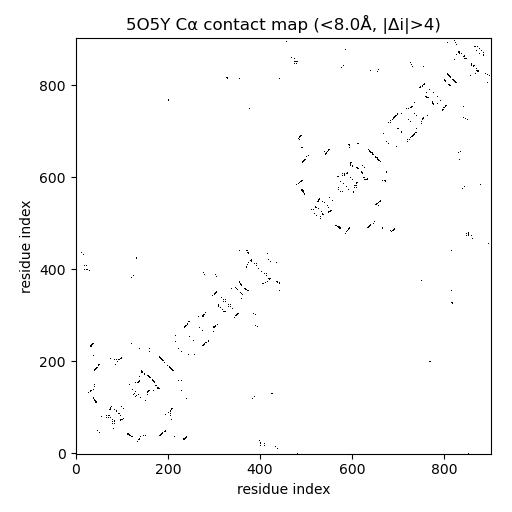B 1 266 ? 98.873 112.883 132.904 1.00 25.03 266 LEU B N 1
ATOM 5834 C CA . LEU B 1 266 ? 99.222 113.374 131.569 1.00 26.23 266 LEU B CA 1
ATOM 5835 C C . LEU B 1 266 ? 98.336 112.747 130.493 1.00 26.46 266 LEU B C 1
ATOM 5836 O O . LEU B 1 266 ? 97.973 113.417 129.521 1.00 26.54 266 LEU B O 1
ATOM 5841 N N . ASN B 1 267 ? 98.008 111.457 130.632 1.00 26.21 267 ASN B N 1
ATOM 5842 C CA . ASN B 1 267 ? 97.155 110.802 129.640 1.00 31.03 267 ASN B CA 1
ATOM 5843 C C . ASN B 1 267 ? 95.771 111.433 129.620 1.00 30.53 267 ASN B C 1
ATOM 5844 O O . ASN B 1 267 ? 95.157 111.570 128.554 1.00 29.23 267 ASN B O 1
ATOM 5849 N N . ILE B 1 268 ? 95.267 111.833 130.787 1.00 26.39 268 ILE B N 1
ATOM 5850 C CA . ILE B 1 268 ? 93.972 112.505 130.848 1.00 27.81 268 ILE B CA 1
ATOM 5851 C C . ILE B 1 268 ? 94.062 113.903 130.242 1.00 32.50 268 ILE B C 1
ATOM 5852 O O . ILE B 1 268 ? 93.195 114.307 129.448 1.00 31.06 268 ILE B O 1
ATOM 5857 N N . LEU B 1 269 ? 95.109 114.663 130.597 1.00 28.40 269 LEU B N 1
ATOM 5858 C CA . LEU B 1 269 ? 95.328 115.969 129.977 1.00 28.66 269 LEU B CA 1
ATOM 5859 C C . LEU B 1 269 ? 95.394 115.860 128.460 1.00 27.78 269 LEU B C 1
ATOM 5860 O O . LEU B 1 269 ? 94.784 116.663 127.741 1.00 30.34 269 LEU B O 1
ATOM 5865 N N . ASN B 1 270 ? 96.117 114.863 127.948 1.00 26.19 270 ASN B N 1
ATOM 5866 C CA . ASN B 1 270 ? 96.234 114.739 126.505 1.00 27.15 270 ASN B CA 1
ATOM 5867 C C . ASN B 1 270 ? 94.935 114.272 125.875 1.00 35.78 270 ASN B C 1
ATOM 5868 O O . ASN B 1 270 ? 94.618 114.676 124.755 1.00 32.16 270 ASN B O 1
ATOM 5873 N N . ARG B 1 271 ? 94.173 113.429 126.568 1.00 33.21 271 ARG B N 1
ATOM 5874 C CA . ARG B 1 271 ? 92.858 113.061 126.057 1.00 33.04 271 ARG B CA 1
ATOM 5875 C C . ARG B 1 271 ? 91.959 114.285 125.873 1.00 37.72 271 ARG B C 1
ATOM 5876 O O . ARG B 1 271 ? 91.166 114.328 124.928 1.00 36.86 271 ARG B O 1
ATOM 5884 N N . TYR B 1 272 ? 92.078 115.297 126.738 1.00 30.93 272 TYR B N 1
ATOM 5885 C CA . TYR B 1 272 ? 91.280 116.515 126.638 1.00 28.95 272 TYR B CA 1
ATOM 5886 C C . TYR B 1 272 ? 91.977 117.647 125.887 1.00 31.74 272 TYR B C 1
ATOM 5887 O O . TYR B 1 272 ? 91.481 118.784 125.904 1.00 29.11 272 TYR B O 1
ATOM 5896 N N . ASN B 1 273 ? 93.101 117.358 125.225 1.00 28.85 273 ASN B N 1
ATOM 5897 C CA . ASN B 1 273 ? 93.875 118.343 124.461 1.00 35.16 273 ASN B CA 1
ATOM 5898 C C . ASN B 1 273 ? 94.255 119.559 125.306 1.00 31.79 273 ASN B C 1
ATOM 5899 O O . ASN B 1 273 ? 94.362 120.682 124.809 1.00 28.59 273 ASN B O 1
ATOM 5904 N N . VAL B 1 274 ? 94.499 119.338 126.598 1.00 25.94 274 VAL B N 1
ATOM 5905 C CA . VAL B 1 274 ? 95.127 120.359 127.419 1.00 26.71 274 VAL B CA 1
ATOM 5906 C C . VAL B 1 274 ? 96.592 120.478 127.017 1.00 24.89 274 VAL B C 1
ATOM 5907 O O . VAL B 1 274 ? 97.267 119.467 126.791 1.00 29.71 274 VAL B O 1
ATOM 5911 N N . LYS B 1 275 ? 97.085 121.711 126.891 1.00 24.56 275 LYS B N 1
ATOM 5912 C CA . LYS B 1 275 ? 98.503 121.947 126.648 1.00 22.85 275 LYS B CA 1
ATOM 5913 C C . LYS B 1 275 ? 99.214 121.995 127.996 1.00 26.82 275 LYS B C 1
ATOM 5914 O O . LYS B 1 275 ? 98.757 122.682 128.909 1.00 25.11 275 LYS B O 1
ATOM 5920 N N . SER B 1 276 ? 100.357 121.305 128.106 1.00 23.17 276 SER B N 1
ATOM 5921 C CA . SER B 1 276 ? 100.998 121.134 129.401 1.00 22.69 276 SER B CA 1
ATOM 5922 C C . SER B 1 276 ? 102.461 121.535 129.328 1.00 23.67 276 SER B C 1
ATOM 5923 O O . SER B 1 276 ? 103.130 121.327 128.316 1.00 23.64 276 SER B O 1
ATOM 5926 N N . HIS B 1 277 ? 102.957 122.110 130.420 1.00 24.50 277 HIS B N 1
ATOM 5927 C CA . HIS B 1 277 ? 104.333 122.576 130.488 1.00 22.96 277 HIS B CA 1
ATOM 5928 C C . HIS B 1 277 ? 104.993 121.935 131.702 1.00 20.97 277 HIS B C 1
ATOM 5929 O O . HIS B 1 277 ? 104.394 121.900 132.780 1.00 21.36 277 HIS B O 1
ATOM 5936 N N . PHE B 1 278 ? 106.206 121.404 131.523 1.00 22.66 278 PHE B N 1
ATOM 5937 C CA . PHE B 1 278 ? 106.954 120.764 132.607 1.00 22.71 278 PHE B CA 1
ATOM 5938 C C . PHE B 1 278 ? 108.103 121.657 133.070 1.00 21.92 278 PHE B C 1
ATOM 5939 O O . PHE B 1 278 ? 108.937 122.080 132.266 1.00 23.45 278 PHE B O 1
ATOM 5947 N N . GLU B 1 279 ? 108.166 121.921 134.368 1.00 20.32 279 GLU B N 1
ATOM 5948 C CA . GLU B 1 279 ? 109.313 122.607 134.959 1.00 23.97 279 GLU B CA 1
ATOM 5949 C C . GLU B 1 279 ? 110.346 121.549 135.318 1.00 22.90 279 GLU B C 1
ATOM 5950 O O . GLU B 1 279 ? 110.208 120.862 136.331 1.00 23.86 279 GLU B O 1
ATOM 5956 N N . PHE B 1 280 ? 111.395 121.421 134.502 1.00 23.62 280 PHE B N 1
ATOM 5957 C CA . PHE B 1 280 ? 112.391 120.361 134.694 1.00 25.37 280 PHE B CA 1
ATOM 5958 C C . PHE B 1 280 ? 113.503 120.855 135.625 1.00 24.19 280 PHE B C 1
ATOM 5959 O O . PHE B 1 280 ? 114.645 121.106 135.230 1.00 23.11 280 PHE B O 1
ATOM 5967 N N . ALA B 1 281 ? 113.141 120.985 136.898 1.00 24.48 281 ALA B N 1
ATOM 5968 C CA . ALA B 1 281 ? 114.109 121.380 137.909 1.00 23.83 281 ALA B CA 1
ATOM 5969 C C . ALA B 1 281 ? 115.144 120.275 138.123 1.00 22.34 281 ALA B C 1
ATOM 5970 O O . ALA B 1 281 ? 114.911 119.097 137.816 1.00 22.74 281 ALA B O 1
ATOM 5972 N N . TYR B 1 282 ? 116.301 120.672 138.672 1.00 25.74 282 TYR B N 1
ATOM 5973 C CA . TYR B 1 282 ? 117.431 119.756 138.809 1.00 26.07 282 TYR B CA 1
ATOM 5974 C C . TYR B 1 282 ? 117.038 118.528 139.628 1.00 25.88 282 TYR B C 1
ATOM 5975 O O . TYR B 1 282 ? 116.576 118.640 140.764 1.00 22.66 282 TYR B O 1
ATOM 5984 N N . THR B 1 283 ? 117.223 117.359 139.041 1.00 22.18 283 THR B N 1
ATOM 5985 C CA . THR B 1 283 ? 116.791 116.092 139.608 1.00 26.65 283 THR B CA 1
ATOM 5986 C C . THR B 1 283 ? 118.054 115.294 139.912 1.00 29.07 283 THR B C 1
ATOM 5987 O O . THR B 1 283 ? 118.732 114.824 138.992 1.00 26.45 283 THR B O 1
ATOM 5991 N N . ALA B 1 284 ? 118.403 115.187 141.202 1.00 28.46 284 ALA B N 1
ATOM 5992 C CA . ALA B 1 284 ? 119.673 114.557 141.566 1.00 30.35 284 ALA B CA 1
ATOM 5993 C C . ALA B 1 284 ? 119.705 113.085 141.167 1.00 28.87 284 ALA B C 1
ATOM 5994 O O . ALA B 1 284 ? 120.709 112.605 140.630 1.00 29.57 284 ALA B O 1
ATOM 5996 N N . ASN B 1 285 ? 118.621 112.354 141.409 1.00 24.69 285 ASN B N 1
ATOM 5997 C CA . ASN B 1 285 ? 118.611 110.922 141.131 1.00 26.88 285 ASN B CA 1
ATOM 5998 C C . ASN B 1 285 ? 118.583 110.676 139.622 1.00 31.45 285 ASN B C 1
ATOM 5999 O O . ASN B 1 285 ? 117.649 111.102 138.933 1.00 27.55 285 ASN B O 1
ATOM 6004 N N . ARG B 1 286 ? 119.589 109.957 139.108 1.00 27.04 286 ARG B N 1
ATOM 6005 C CA . ARG B 1 286 ? 119.700 109.805 137.658 1.00 32.02 286 ARG B CA 1
ATOM 6006 C C . ARG B 1 286 ? 118.585 108.948 137.070 1.00 28.05 286 ARG B C 1
ATOM 6007 O O . ARG B 1 286 ? 118.144 109.210 135.948 1.00 26.44 286 ARG B O 1
ATOM 6015 N N . ARG B 1 287 ? 118.128 107.921 137.790 1.00 30.10 287 ARG B N 1
ATOM 6016 C CA . ARG B 1 287 ? 117.058 107.087 137.260 1.00 28.93 287 ARG B CA 1
ATOM 6017 C C . ARG B 1 287 ? 115.758 107.873 137.157 1.00 26.96 287 ARG B C 1
ATOM 6018 O O . ARG B 1 287 ? 115.024 107.738 136.171 1.00 27.87 287 ARG B O 1
ATOM 6026 N N . VAL B 1 288 ? 115.458 108.698 138.163 1.00 27.25 288 VAL B N 1
ATOM 6027 C CA . VAL B 1 288 ? 114.279 109.560 138.089 1.00 27.56 288 VAL B CA 1
ATOM 6028 C C . VAL B 1 288 ? 114.421 110.550 136.935 1.00 25.23 288 VAL B C 1
ATOM 6029 O O . VAL B 1 288 ? 113.474 110.778 136.176 1.00 23.58 288 VAL B O 1
ATOM 6033 N N . ARG B 1 289 ? 115.605 111.158 136.791 1.00 26.36 289 ARG B N 1
ATOM 6034 C CA . ARG B 1 289 ? 115.815 112.131 135.722 1.00 23.61 289 ARG B CA 1
ATOM 6035 C C . ARG B 1 289 ? 115.600 111.501 134.350 1.00 26.01 289 ARG B C 1
ATOM 6036 O O . ARG B 1 289 ? 114.996 112.123 133.465 1.00 23.03 289 ARG B O 1
ATOM 6044 N N A GLU B 1 290 ? 116.108 110.277 134.153 0.41 25.06 290 GLU B N 1
ATOM 6045 N N B GLU B 1 290 ? 116.080 110.267 134.148 0.59 25.13 290 GLU B N 1
ATOM 6046 C CA A GLU B 1 290 ? 115.868 109.547 132.911 0.41 27.63 290 GLU B CA 1
ATOM 6047 C CA B GLU B 1 290 ? 115.849 109.598 132.871 0.59 27.70 290 GLU B CA 1
ATOM 6048 C C A GLU B 1 290 ? 114.382 109.312 132.689 0.41 25.79 290 GLU B C 1
ATOM 6049 C C B GLU B 1 290 ? 114.371 109.283 132.669 0.59 25.78 290 GLU B C 1
ATOM 6050 O O A GLU B 1 290 ? 113.876 109.488 131.574 0.41 24.21 290 GLU B O 1
ATOM 6051 O O B GLU B 1 290 ? 113.858 109.387 131.549 0.59 24.09 290 GLU B O 1
ATOM 6062 N N . ALA B 1 291 ? 113.667 108.895 133.737 1.00 23.13 291 ALA B N 1
ATOM 6063 C CA . ALA B 1 291 ? 112.238 108.637 133.588 1.00 26.74 291 ALA B CA 1
ATOM 6064 C C . ALA B 1 291 ? 111.478 109.914 133.254 1.00 24.78 291 ALA B C 1
ATOM 6065 O O . ALA B 1 291 ? 110.463 109.863 132.548 1.00 24.86 291 ALA B O 1
ATOM 6067 N N . LEU B 1 292 ? 111.952 111.067 133.735 1.00 20.15 292 LEU B N 1
ATOM 6068 C CA . LEU B 1 292 ? 111.274 112.311 133.394 1.00 24.75 292 LEU B CA 1
ATOM 6069 C C . LEU B 1 292 ? 111.508 112.683 131.937 1.00 23.06 292 LEU B C 1
ATOM 6070 O O . LEU B 1 292 ? 110.584 113.153 131.261 1.00 23.26 292 LEU B O 1
ATOM 6075 N N . VAL B 1 293 ? 112.732 112.490 131.436 1.00 21.87 293 VAL B N 1
ATOM 6076 C CA . VAL B 1 293 ? 112.973 112.677 130.005 1.00 25.05 293 VAL B CA 1
ATOM 6077 C C . VAL B 1 293 ? 112.005 111.824 129.193 1.00 26.99 293 VAL B C 1
ATOM 6078 O O . VAL B 1 293 ? 111.455 112.274 128.180 1.00 26.65 293 VAL B O 1
ATOM 6082 N N . GLU B 1 294 ? 111.742 110.596 129.655 1.00 24.99 294 GLU B N 1
ATOM 6083 C CA . GLU B 1 294 ? 110.903 109.678 128.898 1.00 25.99 294 GLU B CA 1
ATOM 6084 C C . GLU B 1 294 ? 109.434 110.088 128.902 1.00 29.45 294 GLU B C 1
ATOM 6085 O O . GLU B 1 294 ? 108.674 109.591 128.063 1.00 26.20 294 GLU B O 1
ATOM 6091 N N . LEU B 1 295 ? 109.019 110.978 129.816 1.00 26.63 295 LEU B N 1
ATOM 6092 C CA . LEU B 1 295 ? 107.670 111.541 129.817 1.00 26.50 295 LEU B CA 1
ATOM 6093 C C . LEU B 1 295 ? 107.544 112.846 129.036 1.00 24.28 295 LEU B C 1
ATOM 6094 O O . LEU B 1 295 ? 106.417 113.266 128.757 1.00 24.63 295 LEU B O 1
ATOM 6099 N N . LEU B 1 296 ? 108.651 113.491 128.656 1.00 24.18 296 LEU B N 1
ATOM 6100 C CA . LEU B 1 296 ? 108.569 114.736 127.888 1.00 23.59 296 LEU B CA 1
ATOM 6101 C C . LEU B 1 296 ? 107.725 114.657 126.610 1.00 23.36 296 LEU B C 1
ATOM 6102 O O . LEU B 1 296 ? 107.087 115.663 126.259 1.00 20.03 296 LEU B O 1
ATOM 6107 N N . PRO B 1 297 ? 107.655 113.524 125.889 1.00 25.15 297 PRO B N 1
ATOM 6108 C CA . PRO B 1 297 ? 106.757 113.485 124.721 1.00 24.40 297 PRO B CA 1
ATOM 6109 C C . PRO B 1 297 ? 105.305 113.739 125.071 1.00 26.91 297 PRO B C 1
ATOM 6110 O O . PRO B 1 297 ? 104.543 114.192 124.204 1.00 26.18 297 PRO B O 1
ATOM 6114 N N . LYS B 1 298 ? 104.894 113.479 126.315 1.00 23.72 298 LYS B N 1
ATOM 6115 C CA . LYS B 1 298 ? 103.512 113.727 126.706 1.00 23.66 298 LYS B CA 1
ATOM 6116 C C . LYS B 1 298 ? 103.265 115.166 127.129 1.00 24.04 298 LYS B C 1
ATOM 6117 O O . LYS B 1 298 ? 102.107 115.536 127.339 1.00 27.79 298 LYS B O 1
ATOM 6123 N N . PHE B 1 299 ? 104.312 115.983 127.228 1.00 21.56 299 PHE B N 1
ATOM 6124 C CA . PHE B 1 299 ? 104.174 117.412 127.478 1.00 21.86 299 PHE B CA 1
ATOM 6125 C C . PHE B 1 299 ? 104.187 118.190 126.171 1.00 22.74 299 PHE B C 1
ATOM 6126 O O . PHE B 1 299 ? 104.762 117.751 125.177 1.00 23.97 299 PHE B O 1
ATOM 6134 N N . THR B 1 300 ? 103.566 119.371 126.200 1.00 23.95 300 THR B N 1
ATOM 6135 C CA . THR B 1 300 ? 103.696 120.333 125.111 1.00 22.21 300 THR B CA 1
ATOM 6136 C C . THR B 1 300 ? 105.002 121.110 125.193 1.00 23.02 300 THR B C 1
ATOM 6137 O O . THR B 1 300 ? 105.581 121.452 124.159 1.00 21.91 300 THR B O 1
ATOM 6141 N N . SER B 1 301 ? 105.475 121.391 126.406 1.00 18.53 301 SER B N 1
ATOM 6142 C CA . SER B 1 301 ? 106.489 122.410 126.631 1.00 23.33 301 SER B CA 1
ATOM 6143 C C . SER B 1 301 ? 107.311 122.012 127.858 1.00 18.89 301 SER B C 1
ATOM 6144 O O . SER B 1 301 ? 106.817 121.308 128.733 1.00 21.18 301 SER B O 1
ATOM 6147 N N . VAL B 1 302 ? 108.571 122.443 127.900 1.00 20.56 302 VAL B N 1
ATOM 6148 C CA . VAL B 1 302 ? 109.432 122.228 129.060 1.00 22.35 302 VAL B CA 1
ATOM 6149 C C . VAL B 1 302 ? 110.234 123.503 129.291 1.00 22.92 302 VAL B C 1
ATOM 6150 O O . VAL B 1 302 ? 110.613 124.189 128.335 1.00 24.12 302 VAL B O 1
ATOM 6154 N N . GLY B 1 303 ? 110.461 123.841 130.561 1.00 22.80 303 GLY B N 1
ATOM 6155 C CA . GLY B 1 303 ? 111.274 124.991 130.926 1.00 19.75 303 GLY B CA 1
ATOM 6156 C C . GLY B 1 303 ? 112.484 124.555 131.732 1.00 24.61 303 GLY B C 1
ATOM 6157 O O . GLY B 1 303 ? 112.419 123.595 132.505 1.00 22.00 303 GLY B O 1
ATOM 6158 N N . LEU B 1 304 ? 113.591 125.282 131.560 1.00 24.44 304 LEU B N 1
ATOM 6159 C CA . LEU B 1 304 ? 114.862 124.919 132.191 1.00 23.17 304 LEU B CA 1
ATOM 6160 C C . LEU B 1 304 ? 115.866 126.066 132.101 1.00 28.19 304 LEU B C 1
ATOM 6161 O O . LEU B 1 304 ? 115.801 126.899 131.188 1.00 24.94 304 LEU B O 1
ATOM 6166 N N . ASN B 1 305 ? 116.789 126.104 133.070 1.00 26.63 305 ASN B N 1
ATOM 6167 C CA . ASN B 1 305 ? 117.928 127.012 133.043 1.00 26.34 305 ASN B CA 1
ATOM 6168 C C . ASN B 1 305 ? 119.178 126.248 132.596 1.00 26.83 305 ASN B C 1
ATOM 6169 O O . ASN B 1 305 ? 119.110 125.088 132.187 1.00 24.25 305 ASN B O 1
ATOM 6174 N N . GLU B 1 306 ? 120.349 126.885 132.700 1.00 24.74 306 GLU B N 1
ATOM 6175 C CA . GLU B 1 306 ? 121.551 126.232 132.186 1.00 26.39 306 GLU B CA 1
ATOM 6176 C C . GLU B 1 306 ? 122.004 125.071 133.074 1.00 25.00 306 GLU B C 1
ATOM 6177 O O . GLU B 1 306 ? 122.493 124.063 132.556 1.00 26.42 306 GLU B O 1
ATOM 6183 N N . VAL B 1 307 ? 121.823 125.159 134.397 1.00 21.61 307 VAL B N 1
ATOM 6184 C CA . VAL B 1 307 ? 122.135 124.012 135.251 1.00 25.84 307 VAL B CA 1
ATOM 6185 C C . VAL B 1 307 ? 121.231 122.834 134.908 1.00 24.15 307 VAL B C 1
ATOM 6186 O O . VAL B 1 307 ? 121.673 121.678 134.845 1.00 23.24 307 VAL B O 1
ATOM 6190 N N . GLU B 1 308 ? 119.948 123.112 134.696 1.00 26.04 308 GLU B N 1
ATOM 6191 C CA . GLU B 1 308 ? 118.972 122.056 134.449 1.00 25.55 308 GLU B CA 1
ATOM 6192 C C . GLU B 1 308 ? 119.165 121.430 133.071 1.00 21.64 308 GLU B C 1
ATOM 6193 O O . GLU B 1 308 ? 119.084 120.207 132.923 1.00 25.01 308 GLU B O 1
ATOM 6199 N N . LEU B 1 309 ? 119.449 122.246 132.062 1.00 21.95 309 LEU B N 1
ATOM 6200 C CA . LEU B 1 309 ? 119.716 121.719 130.729 1.00 23.35 309 LEU B CA 1
ATOM 6201 C C . LEU B 1 309 ? 120.996 120.889 130.711 1.00 24.25 309 LEU B C 1
ATOM 6202 O O . LEU B 1 309 ? 121.060 119.848 130.047 1.00 23.46 309 LEU B O 1
ATOM 6207 N N . ALA B 1 310 ? 122.019 121.319 131.455 1.00 25.64 310 ALA B N 1
ATOM 6208 C CA . ALA B 1 310 ? 123.264 120.557 131.499 1.00 23.10 310 ALA B CA 1
ATOM 6209 C C . ALA B 1 310 ? 123.048 119.195 132.148 1.00 23.90 310 ALA B C 1
ATOM 6210 O O . ALA B 1 310 ? 123.556 118.182 131.661 1.00 24.62 310 ALA B O 1
ATOM 6212 N N . SER B 1 311 ? 122.286 119.157 133.244 1.00 24.71 311 SER B N 1
ATOM 6213 C CA . SER B 1 311 ? 121.951 117.899 133.906 1.00 26.04 311 SER B CA 1
ATOM 6214 C C . SER B 1 311 ? 121.292 116.910 132.941 1.00 26.91 311 SER B C 1
ATOM 6215 O O . SER B 1 311 ? 121.569 115.706 132.984 1.00 25.23 311 SER B O 1
ATOM 6218 N N . ILE B 1 312 ? 120.397 117.396 132.081 1.00 20.19 312 ILE B N 1
ATOM 6219 C CA . ILE B 1 312 ? 119.728 116.511 131.137 1.00 25.24 312 ILE B CA 1
ATOM 6220 C C . ILE B 1 312 ? 120.708 116.020 130.070 1.00 23.87 312 ILE B C 1
ATOM 6221 O O . ILE B 1 312 ? 120.652 114.858 129.650 1.00 27.79 312 ILE B O 1
ATOM 6226 N N . MET B 1 313 ? 121.634 116.881 129.640 1.00 23.53 313 MET B N 1
ATOM 6227 C CA . MET B 1 313 ? 122.628 116.469 128.643 1.00 24.36 313 MET B CA 1
ATOM 6228 C C . MET B 1 313 ? 123.525 115.344 129.156 1.00 27.36 313 MET B C 1
ATOM 6229 O O . MET B 1 313 ? 124.054 114.563 128.358 1.00 28.17 313 MET B O 1
ATOM 6234 N N . GLU B 1 314 ? 123.712 115.246 130.477 1.00 26.30 314 GLU B N 1
ATOM 6235 C CA . GLU B 1 314 ? 124.487 114.140 131.036 1.00 28.44 314 GLU B CA 1
ATOM 6236 C C . GLU B 1 314 ? 123.831 112.799 130.734 1.00 32.06 314 GLU B C 1
ATOM 6237 O O . GLU B 1 314 ? 124.518 111.776 130.660 1.00 31.13 314 GLU B O 1
ATOM 6243 N N . ILE B 1 315 ? 122.506 112.787 130.587 1.00 28.24 315 ILE B N 1
ATOM 6244 C CA . ILE B 1 315 ? 121.731 111.578 130.286 1.00 31.75 315 ILE B CA 1
ATOM 6245 C C . ILE B 1 315 ? 121.573 111.345 128.776 1.00 33.11 315 ILE B C 1
ATOM 6246 O O . ILE B 1 315 ? 121.585 110.201 128.315 1.00 39.67 315 ILE B O 1
ATOM 6251 N N . ILE B 1 316 ? 121.393 112.387 127.966 1.00 27.37 316 ILE B N 1
ATOM 6252 C CA . ILE B 1 316 ? 121.0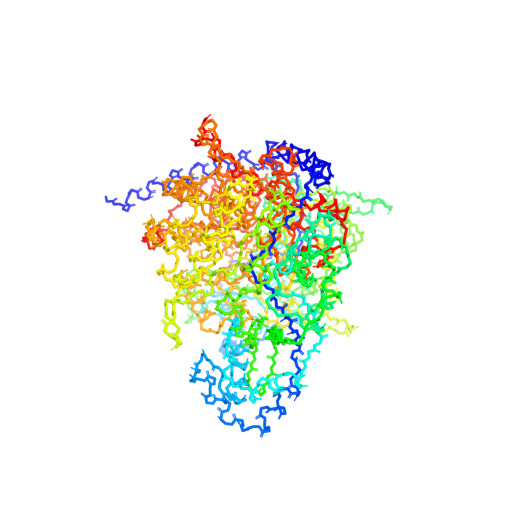28 112.205 126.559 1.00 29.10 316 ILE B CA 1
ATOM 6253 C C . ILE B 1 316 ? 122.004 112.846 125.582 1.00 34.28 316 ILE B C 1
ATOM 6254 O O . ILE B 1 316 ? 121.918 112.573 124.364 1.00 32.73 316 ILE B O 1
ATOM 6259 N N . GLY B 1 317 ? 122.904 113.710 126.040 1.00 32.31 317 GLY B N 1
ATOM 6260 C CA . GLY B 1 317 ? 123.861 114.307 125.127 1.00 35.11 317 GLY B CA 1
ATOM 6261 C C . GLY B 1 317 ? 125.216 113.661 125.301 1.00 40.52 317 GLY B C 1
ATOM 6262 O O . GLY B 1 317 ? 125.321 112.435 125.374 1.00 43.02 317 GLY B O 1
ATOM 6263 N N . ASP B 1 318 ? 126.259 114.466 125.374 1.00 47.59 318 ASP B N 1
ATOM 6264 C CA . ASP B 1 318 ? 127.556 113.975 125.811 1.00 48.24 318 ASP B CA 1
ATOM 6265 C C . ASP B 1 318 ? 128.018 114.803 126.996 1.00 45.52 318 ASP B C 1
ATOM 6266 O O . ASP B 1 318 ? 127.383 115.790 127.382 1.00 43.58 318 ASP B O 1
ATOM 6271 N N . GLU B 1 319 ? 129.130 114.358 127.589 1.00 49.34 319 GLU B N 1
ATOM 6272 C CA . GLU B 1 319 ? 129.659 115.030 128.765 1.00 46.62 319 GLU B CA 1
ATOM 6273 C C . GLU B 1 319 ? 130.264 116.370 128.400 1.00 44.78 319 GLU B C 1
ATOM 6274 O O . GLU B 1 319 ? 130.172 117.328 129.180 1.00 46.22 319 GLU B O 1
ATOM 6280 N N . GLU B 1 320 ? 130.904 116.452 127.227 1.00 44.57 320 GLU B N 1
ATOM 6281 C CA . GLU B 1 320 ? 131.490 117.716 126.802 1.00 44.21 320 GLU B CA 1
ATOM 6282 C C . GLU B 1 320 ? 130.406 118.759 126.585 1.00 34.69 320 GLU B C 1
ATOM 6283 O O . GLU B 1 320 ? 130.579 119.926 126.945 1.00 37.12 320 GLU B O 1
ATOM 6289 N N . LEU B 1 321 ? 129.268 118.360 126.018 1.00 40.20 321 LEU B N 1
ATOM 6290 C CA . LEU B 1 321 ? 128.197 119.330 125.818 1.00 34.09 321 LEU B CA 1
ATOM 6291 C C . LEU B 1 321 ? 127.637 119.814 127.153 1.00 26.75 321 LEU B C 1
ATOM 6292 O O . LEU B 1 321 ? 127.429 121.016 127.349 1.00 28.40 321 LEU B O 1
ATOM 6297 N N . ALA B 1 322 ? 127.358 118.890 128.075 1.00 30.25 322 ALA B N 1
ATOM 6298 C CA . ALA B 1 322 ? 126.834 119.302 129.378 1.00 32.80 322 ALA B CA 1
ATOM 6299 C C . ALA B 1 322 ? 127.768 120.304 130.042 1.00 30.98 322 ALA B C 1
ATOM 6300 O O . ALA B 1 322 ? 127.324 121.305 130.626 1.00 27.11 322 ALA B O 1
ATOM 6302 N N . LYS B 1 323 ? 129.074 120.054 129.945 1.00 28.39 323 LYS B N 1
ATOM 6303 C CA . LYS B 1 323 ? 130.061 120.979 130.487 1.00 34.13 323 LYS B CA 1
ATOM 6304 C C . LYS B 1 323 ? 129.955 122.354 129.841 1.00 29.42 323 LYS B C 1
ATOM 6305 O O . LYS B 1 323 ? 129.991 123.374 130.539 1.00 29.98 323 LYS B O 1
ATOM 6311 N N . GLU B 1 324 ? 129.834 122.398 128.509 1.00 28.38 324 GLU B N 1
ATOM 6312 C CA . GLU B 1 324 ? 129.747 123.666 127.778 1.00 27.59 324 GLU B CA 1
ATOM 6313 C C . GLU B 1 324 ? 128.473 124.438 128.117 1.00 29.36 324 GLU B C 1
ATOM 6314 O O . GLU B 1 324 ? 128.469 125.677 128.116 1.00 28.04 324 GLU B O 1
ATOM 6320 N N . VAL B 1 325 ? 127.372 123.723 128.357 1.00 29.17 325 VAL B N 1
ATOM 6321 C CA . VAL B 1 325 ? 126.117 124.378 128.717 1.00 25.74 325 VAL B CA 1
ATOM 6322 C C . VAL B 1 325 ? 126.220 124.984 130.104 1.00 26.80 325 VAL B C 1
ATOM 6323 O O . VAL B 1 325 ? 125.771 126.113 130.345 1.00 26.21 325 VAL B O 1
ATOM 6327 N N . LEU B 1 326 ? 126.830 124.253 131.034 1.00 29.30 326 LEU B N 1
ATOM 6328 C CA . LEU B 1 326 ? 126.963 124.755 132.395 1.00 30.35 326 LEU B CA 1
ATOM 6329 C C . LEU B 1 326 ? 127.779 126.045 132.425 1.00 35.69 326 LEU B C 1
ATOM 6330 O O . LEU B 1 326 ? 127.464 126.966 133.188 1.00 29.97 326 LEU B O 1
ATOM 6335 N N . GLU B 1 327 ? 128.808 126.147 131.570 1.00 31.28 327 GLU B N 1
ATOM 6336 C CA . GLU B 1 327 ? 129.574 127.387 131.430 1.00 33.58 327 GLU B CA 1
ATOM 6337 C C . GLU B 1 327 ? 128.797 128.508 130.752 1.00 34.61 327 GLU B C 1
ATOM 6338 O O . GLU B 1 327 ? 129.240 129.657 130.797 1.00 37.48 327 GLU B O 1
ATOM 6344 N N . GLY B 1 328 ? 127.685 128.211 130.091 1.00 30.15 328 GLY B N 1
ATOM 6345 C CA . GLY B 1 328 ? 126.841 129.263 129.552 1.00 27.47 328 GLY B CA 1
ATOM 6346 C C . GLY B 1 328 ? 127.141 129.735 128.143 1.00 28.90 328 GLY B C 1
ATOM 6347 O O . GLY B 1 328 ? 126.670 130.813 127.765 1.00 31.61 328 GLY B O 1
ATOM 6348 N N . HIS B 1 329 ? 127.890 128.970 127.346 1.00 28.35 329 HIS B N 1
ATOM 6349 C CA . HIS B 1 329 ? 128.141 129.344 125.955 1.00 26.84 329 HIS B CA 1
ATOM 6350 C C . HIS B 1 329 ? 126.863 129.196 125.134 1.00 27.38 329 HIS B C 1
ATOM 6351 O O . HIS B 1 329 ? 126.340 128.089 124.991 1.00 28.18 329 HIS B O 1
ATOM 6358 N N . ILE B 1 330 ? 126.374 130.311 124.582 1.00 27.24 330 ILE B N 1
ATOM 6359 C CA . ILE B 1 330 ? 125.043 130.334 123.977 1.00 30.28 330 ILE B CA 1
ATOM 6360 C C . ILE B 1 330 ? 124.921 129.317 122.844 1.00 28.14 330 ILE B C 1
ATOM 6361 O O . ILE B 1 330 ? 123.855 128.721 122.654 1.00 28.18 330 ILE B O 1
ATOM 6366 N N . PHE B 1 331 ? 125.986 129.102 122.062 1.00 28.02 331 PHE B N 1
ATOM 6367 C CA . PHE B 1 331 ? 125.839 128.165 120.948 1.00 31.31 331 PHE B CA 1
ATOM 6368 C C . PHE B 1 331 ? 125.800 126.721 121.434 1.00 28.95 331 PHE B C 1
ATOM 6369 O O . PHE B 1 331 ? 125.197 125.869 120.775 1.00 27.35 331 PHE B O 1
ATOM 6377 N N . SER B 1 332 ? 126.424 126.431 122.579 1.00 30.24 332 SER B N 1
ATOM 6378 C CA . SER B 1 332 ? 126.271 125.119 123.199 1.00 28.38 332 SER B CA 1
ATOM 6379 C C . SER B 1 332 ? 124.872 124.940 123.788 1.00 27.10 332 SER B C 1
ATOM 6380 O O . SER B 1 332 ? 124.303 123.842 123.722 1.00 25.93 332 SER B O 1
ATOM 6383 N N . VAL B 1 333 ? 124.322 125.998 124.397 1.00 23.47 333 VAL B N 1
ATOM 6384 C CA . VAL B 1 333 ? 122.932 125.974 124.859 1.00 27.36 333 VAL B CA 1
ATOM 6385 C C . VAL B 1 333 ? 121.995 125.659 123.695 1.00 25.99 333 VAL B C 1
ATOM 6386 O O . VAL B 1 333 ? 121.104 124.807 123.803 1.00 24.58 333 VAL B O 1
ATOM 6390 N N . ILE B 1 334 ? 122.186 126.340 122.559 1.00 24.94 334 ILE B N 1
ATOM 6391 C CA . ILE B 1 334 ? 121.325 126.093 121.400 1.00 26.69 334 ILE B CA 1
ATOM 6392 C C . ILE B 1 334 ? 121.483 124.659 120.908 1.00 27.58 334 ILE B C 1
ATOM 6393 O O . ILE B 1 334 ? 120.489 123.989 120.599 1.00 25.58 334 ILE B O 1
ATOM 6398 N N . ASP B 1 335 ? 122.728 124.159 120.834 1.00 27.87 335 ASP B N 1
ATOM 6399 C CA . ASP B 1 335 ? 122.943 122.766 120.439 1.00 29.23 335 ASP B CA 1
ATOM 6400 C C . ASP B 1 335 ? 122.211 121.809 121.379 1.00 25.31 335 ASP B C 1
ATOM 6401 O O . ASP B 1 335 ? 121.608 120.819 120.940 1.00 25.80 335 ASP B O 1
ATOM 6406 N N . ALA B 1 336 ? 122.261 122.087 122.676 1.00 25.01 336 ALA B N 1
ATOM 6407 C CA . ALA B 1 336 ? 121.630 121.203 123.651 1.00 25.78 336 ALA B CA 1
ATOM 6408 C C . ALA B 1 336 ? 120.108 121.260 123.562 1.00 23.88 336 ALA B C 1
ATOM 6409 O O . ALA B 1 336 ? 119.434 120.237 123.740 1.00 24.55 336 ALA B O 1
ATOM 6411 N N . MET B 1 337 ? 119.545 122.451 123.344 1.00 21.06 337 MET B N 1
ATOM 6412 C CA . MET B 1 337 ? 118.106 122.546 123.102 1.00 25.36 337 MET B CA 1
ATOM 6413 C C . MET B 1 337 ? 117.702 121.708 121.893 1.00 24.01 337 MET B C 1
ATOM 6414 O O . MET B 1 337 ? 116.699 120.989 121.932 1.00 22.17 337 MET B O 1
ATOM 6419 N N . ASN B 1 338 ? 118.487 121.766 120.815 1.00 21.13 338 ASN B N 1
ATOM 6420 C CA . ASN B 1 338 ? 118.156 120.948 119.658 1.00 25.27 338 ASN B CA 1
ATOM 6421 C C . ASN B 1 338 ? 118.338 119.461 119.956 1.00 26.95 338 ASN B C 1
ATOM 6422 O O . ASN B 1 338 ? 117.560 118.631 119.469 1.00 25.96 338 ASN B O 1
ATOM 6427 N N . VAL B 1 339 ? 119.351 119.103 120.754 1.00 23.71 339 VAL B N 1
ATOM 6428 C CA . VAL B 1 339 ? 119.528 117.709 121.169 1.00 23.49 339 VAL B CA 1
ATOM 6429 C C . VAL B 1 339 ? 118.293 117.215 121.915 1.00 25.58 339 VAL B C 1
ATOM 6430 O O . VAL B 1 339 ? 117.773 116.125 121.643 1.00 25.05 339 VAL B O 1
ATOM 6434 N N . LEU B 1 340 ? 117.818 118.010 122.879 1.00 23.02 340 LEU B N 1
ATOM 6435 C CA . LEU B 1 340 ? 116.646 117.638 123.661 1.00 23.53 340 LEU B CA 1
ATOM 6436 C C . LEU B 1 340 ? 115.420 117.496 122.779 1.00 23.22 340 LEU B C 1
ATOM 6437 O O . LEU B 1 340 ? 114.649 116.539 122.926 1.00 24.43 340 LEU B O 1
ATOM 6442 N N . MET B 1 341 ? 115.221 118.447 121.863 1.00 22.79 341 MET B N 1
ATOM 6443 C CA . MET B 1 341 ? 114.078 118.383 120.961 1.00 26.74 341 MET B CA 1
ATOM 6444 C C . MET B 1 341 ? 114.155 117.153 120.061 1.00 27.06 341 MET B C 1
ATOM 6445 O O . MET B 1 341 ? 113.140 116.478 119.843 1.00 25.27 341 MET B O 1
ATOM 6450 N N . ASP B 1 342 ? 115.347 116.847 119.527 1.00 24.43 342 ASP B N 1
ATOM 6451 C CA . ASP B 1 342 ? 115.486 115.683 118.650 1.00 25.98 342 ASP B CA 1
ATOM 6452 C C . ASP B 1 342 ? 115.236 114.393 119.421 1.00 28.85 342 ASP B C 1
ATOM 6453 O O . ASP B 1 342 ? 114.632 113.455 118.892 1.00 26.27 342 ASP B O 1
ATOM 6458 N N . GLU B 1 343 ? 115.684 114.338 120.681 1.00 26.30 343 GLU B N 1
ATOM 6459 C CA . GLU B 1 343 ? 115.499 113.155 121.519 1.00 27.04 343 GLU B CA 1
ATOM 6460 C C . GLU B 1 343 ? 114.029 112.915 121.848 1.00 25.79 343 GLU B C 1
ATOM 6461 O O . GLU B 1 343 ? 113.547 111.778 121.770 1.00 27.19 343 GLU B O 1
ATOM 6467 N N . THR B 1 344 ? 113.300 113.963 122.222 1.00 22.81 344 THR B N 1
ATOM 6468 C CA . THR B 1 344 ? 111.973 113.791 122.813 1.00 22.95 344 THR B CA 1
ATOM 6469 C C . THR B 1 344 ? 110.812 114.077 121.873 1.00 23.82 344 THR B C 1
ATOM 6470 O O . THR B 1 344 ? 109.684 113.667 122.175 1.00 22.52 344 THR B O 1
ATOM 6474 N N . GLY B 1 345 ? 111.050 114.790 120.777 1.00 25.33 345 GLY B N 1
ATOM 6475 C CA . GLY B 1 345 ? 109.991 115.316 119.931 1.00 26.18 345 GLY B CA 1
ATOM 6476 C C . GLY B 1 345 ? 109.153 116.409 120.556 1.00 26.43 345 GLY B C 1
ATOM 6477 O O . GLY B 1 345 ? 108.100 116.742 120.010 1.00 25.12 345 GLY B O 1
ATOM 6478 N N . ILE B 1 346 ? 109.577 116.986 121.690 1.00 23.08 346 ILE B N 1
ATOM 6479 C CA . ILE B 1 346 ? 108.748 117.995 122.337 1.00 21.03 346 ILE B CA 1
ATOM 6480 C C . ILE B 1 346 ? 108.602 119.235 121.435 1.00 23.24 346 ILE B C 1
ATOM 6481 O O . ILE B 1 346 ? 109.483 119.570 120.634 1.00 24.10 346 ILE B O 1
ATOM 6486 N N . GLU B 1 347 ? 107.443 119.890 121.537 1.00 22.10 347 GLU B N 1
ATOM 6487 C CA . GLU B 1 347 ? 107.119 121.012 120.659 1.00 24.70 347 GLU B CA 1
ATOM 6488 C C . GLU B 1 347 ? 107.854 122.295 121.046 1.00 26.24 347 GLU B C 1
ATOM 6489 O O . GLU B 1 347 ? 108.186 123.102 120.169 1.00 21.86 347 GLU B O 1
ATOM 6495 N N . ARG B 1 348 ? 108.131 122.500 122.335 1.00 22.38 348 ARG B N 1
ATOM 6496 C CA . ARG B 1 348 ? 108.585 123.800 122.815 1.00 23.52 348 ARG B CA 1
ATOM 6497 C C . ARG B 1 348 ? 109.537 123.637 123.990 1.00 20.07 348 ARG B C 1
ATOM 6498 O O . ARG B 1 348 ? 109.229 122.922 124.951 1.00 20.31 348 ARG B O 1
ATOM 6506 N N . ILE B 1 349 ? 110.671 124.325 123.917 1.00 21.72 349 ILE B N 1
ATOM 6507 C CA . ILE B 1 349 ? 111.634 124.403 125.016 1.00 22.35 349 ILE B CA 1
ATOM 6508 C C . ILE B 1 349 ? 111.859 125.876 125.329 1.00 22.48 349 ILE B C 1
ATOM 6509 O O . ILE B 1 349 ? 112.305 126.637 124.464 1.00 23.48 349 ILE B O 1
ATOM 6514 N N . HIS B 1 350 ? 111.571 126.274 126.566 1.00 23.39 350 HIS B N 1
ATOM 6515 C CA . HIS B 1 350 ? 111.836 127.630 127.029 1.00 20.75 350 HIS B CA 1
ATOM 6516 C C . HIS B 1 350 ? 113.072 127.593 127.920 1.00 24.34 350 HIS B C 1
ATOM 6517 O O . HIS B 1 350 ? 113.006 127.114 129.057 1.00 25.72 350 HIS B O 1
ATOM 6524 N N . PHE B 1 351 ? 114.189 128.113 127.408 1.00 23.66 351 PHE B N 1
ATOM 6525 C CA . PHE B 1 351 ? 115.431 128.242 128.168 1.00 25.58 351 PHE B CA 1
ATOM 6526 C C . PHE B 1 351 ? 115.539 129.643 128.768 1.00 24.20 351 PHE B C 1
ATOM 6527 O O . PHE B 1 351 ? 115.293 130.632 128.076 1.00 24.76 351 PHE B O 1
ATOM 6535 N N . HIS B 1 352 ? 115.908 129.733 130.054 1.00 25.94 352 HIS B N 1
ATOM 6536 C CA . HIS B 1 352 ? 116.135 131.034 130.677 1.00 28.31 352 HIS B CA 1
ATOM 6537 C C . HIS B 1 352 ? 117.407 131.016 131.516 1.00 29.32 352 HIS B C 1
ATOM 6538 O O . HIS B 1 352 ? 117.705 130.036 132.205 1.00 28.41 352 HIS B O 1
ATOM 6545 N N . THR B 1 353 ? 118.154 132.110 131.450 1.00 29.31 353 THR B N 1
ATOM 6546 C CA . THR B 1 353 ? 119.373 132.251 132.232 1.00 31.14 353 THR B CA 1
ATOM 6547 C C . THR B 1 353 ? 119.540 133.720 132.588 1.00 32.39 353 THR B C 1
ATOM 6548 O O . THR B 1 353 ? 118.692 134.553 132.263 1.00 32.62 353 THR B O 1
ATOM 6552 N N . TYR B 1 354 ? 120.644 134.046 133.262 1.00 33.82 354 TYR B N 1
ATOM 6553 C CA . TYR B 1 354 ? 120.899 135.447 133.562 1.00 35.20 354 TYR B CA 1
ATOM 6554 C C . TYR B 1 354 ? 121.057 136.236 132.270 1.00 37.61 354 TYR B C 1
ATOM 6555 O O . TYR B 1 354 ? 121.978 135.989 131.482 1.00 38.09 354 TYR B O 1
ATOM 6564 N N . GLY B 1 355 ? 120.163 137.185 132.044 1.00 33.60 355 GLY B N 1
ATOM 6565 C CA . GLY B 1 355 ? 120.325 138.114 130.955 1.00 34.13 355 GLY B CA 1
ATOM 6566 C C . GLY B 1 355 ? 119.518 137.825 129.701 1.00 36.12 355 GLY B C 1
ATOM 6567 O O . GLY B 1 355 ? 119.325 138.745 128.901 1.00 32.50 355 GLY B O 1
ATOM 6568 N N . TYR B 1 356 ? 119.049 136.593 129.483 1.00 33.59 356 TYR B N 1
ATOM 6569 C CA . TYR B 1 356 ? 118.289 136.351 128.252 1.00 29.67 356 TYR B CA 1
ATOM 6570 C C . TYR B 1 356 ? 117.494 135.055 128.352 1.00 29.79 356 TYR B C 1
ATOM 6571 O O . TYR B 1 356 ? 117.799 134.176 129.165 1.00 29.60 356 TYR B O 1
ATOM 6580 N N . TYR B 1 357 ? 116.464 134.956 127.500 1.00 28.61 357 TYR B N 1
ATOM 6581 C CA . TYR B 1 357 ? 115.702 133.735 127.268 1.00 28.28 357 TYR B CA 1
ATOM 6582 C C . TYR B 1 357 ? 115.896 133.259 125.837 1.00 28.22 357 TYR B C 1
ATOM 6583 O O . TYR B 1 357 ? 116.088 134.067 124.924 1.00 30.16 357 TYR B O 1
ATOM 6592 N N . LEU B 1 358 ? 115.818 131.938 125.647 1.00 26.29 358 LEU B N 1
ATOM 6593 C CA . LEU B 1 358 ? 115.668 131.321 124.333 1.00 24.62 358 LEU B CA 1
ATOM 6594 C C . LEU B 1 358 ? 114.429 130.439 124.329 1.00 27.32 358 LEU B C 1
ATOM 6595 O O . LEU B 1 358 ? 114.161 129.739 125.307 1.00 26.71 358 LEU B O 1
ATOM 6600 N N . ALA B 1 359 ? 113.688 130.451 123.218 1.00 27.30 359 ALA B N 1
ATOM 6601 C CA . ALA B 1 359 ? 112.600 129.503 123.013 1.00 27.16 359 ALA B CA 1
ATOM 6602 C C . ALA B 1 359 ? 112.811 128.799 121.681 1.00 29.47 359 ALA B C 1
ATOM 6603 O O . ALA B 1 359 ? 112.855 129.451 120.634 1.00 28.13 359 ALA B O 1
ATOM 6605 N N . LEU B 1 360 ? 112.958 127.478 121.725 1.00 26.17 360 LEU B N 1
ATOM 6606 C CA . LEU B 1 360 ? 113.032 126.652 120.531 1.00 23.96 360 LEU B CA 1
ATOM 6607 C C . LEU B 1 360 ? 111.681 125.967 120.345 1.00 24.53 360 LEU B C 1
ATOM 6608 O O . LEU B 1 360 ? 111.156 125.363 121.289 1.00 24.31 360 LEU B O 1
ATOM 6613 N N . THR B 1 361 ? 111.103 126.086 119.142 1.00 22.20 361 THR B N 1
ATOM 6614 C CA . THR B 1 361 ? 109.824 125.452 118.847 1.00 23.10 361 THR B CA 1
ATOM 6615 C C . THR B 1 361 ? 109.860 124.778 117.478 1.00 24.82 361 THR B C 1
ATOM 6616 O O . THR B 1 361 ? 110.677 125.099 116.618 1.00 24.46 361 THR B O 1
ATOM 6620 N N . GLN B 1 362 ? 108.954 123.822 117.297 1.00 25.03 362 GLN B N 1
ATOM 6621 C CA . GLN B 1 362 ? 108.764 123.143 116.017 1.00 23.40 362 GLN B CA 1
ATOM 6622 C C . GLN B 1 362 ? 107.282 122.955 115.737 1.00 28.48 362 GLN B C 1
ATOM 6623 O O . GLN B 1 362 ? 106.456 122.981 116.652 1.00 26.32 362 GLN B O 1
ATOM 6629 N N . GLY B 1 363 ? 106.958 122.781 114.453 1.00 27.95 363 GLY B N 1
ATOM 6630 C CA . GLY B 1 363 ? 105.576 122.721 114.019 1.00 26.28 363 GLY B CA 1
ATOM 6631 C C . GLY B 1 363 ? 105.304 123.697 112.887 1.00 29.46 363 GLY B C 1
ATOM 6632 O O . GLY B 1 363 ? 104.557 123.388 111.950 1.00 29.96 363 GLY B O 1
ATOM 6633 N N . GLY B 1 364 ? 105.908 124.884 112.964 1.00 28.40 364 GLY B N 1
ATOM 6634 C CA . GLY B 1 364 ? 105.899 125.819 111.849 1.00 28.83 364 GLY B CA 1
ATOM 6635 C C . GLY B 1 364 ? 107.317 126.123 111.394 1.00 27.72 364 GLY B C 1
ATOM 6636 O O . GLY B 1 364 ? 107.726 127.292 111.327 1.00 30.35 364 GLY B O 1
ATOM 6637 N N . GLY B 1 365 ? 108.067 125.081 111.052 1.00 26.85 365 GLY B N 1
ATOM 6638 C CA . GLY B 1 365 ? 109.506 125.190 110.971 1.00 26.10 365 GLY B CA 1
ATOM 6639 C C . GLY B 1 365 ? 110.128 125.196 112.358 1.00 27.33 365 GLY B C 1
ATOM 6640 O O . GLY B 1 365 ? 109.467 125.417 113.371 1.00 24.66 365 GLY B O 1
ATOM 6641 N N . ARG B 1 366 ? 111.417 124.898 112.411 1.00 26.64 366 ARG B N 1
ATOM 6642 C CA . ARG B 1 366 ? 112.125 124.904 113.689 1.00 30.34 366 ARG B CA 1
ATOM 6643 C C . ARG B 1 366 ? 112.607 126.317 113.964 1.00 31.58 366 ARG B C 1
ATOM 6644 O O . ARG B 1 366 ? 113.489 126.813 113.265 1.00 30.88 366 ARG B O 1
ATOM 6652 N N . GLN B 1 367 ? 112.025 126.955 114.976 1.00 26.38 367 GLN B N 1
ATOM 6653 C CA . GLN B 1 367 ? 112.178 128.384 115.226 1.00 27.83 367 GLN B CA 1
ATOM 6654 C C . GLN B 1 367 ? 112.868 128.623 116.561 1.00 25.71 367 GLN B C 1
ATOM 6655 O O . GLN B 1 367 ? 112.507 128.005 117.560 1.00 24.06 367 GLN B O 1
ATOM 6661 N N . LEU B 1 368 ? 113.821 129.559 116.586 1.00 26.88 368 LEU B N 1
ATOM 6662 C CA . LEU B 1 368 ? 114.519 129.941 117.815 1.00 25.67 368 LEU B CA 1
ATOM 6663 C C . LEU B 1 368 ? 114.301 131.426 118.061 1.00 30.37 368 LEU B C 1
ATOM 6664 O O . LEU B 1 368 ? 114.661 132.251 117.216 1.00 32.38 368 LEU B O 1
ATOM 6669 N N . ALA B 1 369 ? 113.718 131.763 119.207 1.00 25.65 369 ALA B N 1
ATOM 6670 C CA . ALA B 1 369 ? 113.479 133.147 119.606 1.00 30.41 369 ALA B CA 1
ATOM 6671 C C . ALA B 1 369 ? 114.417 133.536 120.743 1.00 27.97 369 ALA B C 1
ATOM 6672 O O . ALA B 1 369 ? 114.637 132.747 121.666 1.00 29.30 369 ALA B O 1
ATOM 6674 N N . PHE B 1 370 ? 114.955 134.755 120.677 1.00 29.69 370 PHE B N 1
ATOM 6675 C CA . PHE B 1 370 ? 115.849 135.319 121.689 1.00 31.11 370 PHE B CA 1
ATOM 6676 C C . PHE B 1 370 ? 115.258 136.618 122.229 1.00 34.05 370 PHE B C 1
ATOM 6677 O O . PHE B 1 370 ? 114.797 137.461 121.451 1.00 32.60 370 PHE B O 1
ATOM 6685 N N . VAL B 1 371 ? 115.278 136.793 123.552 1.00 31.30 371 VAL B N 1
ATOM 6686 C CA . VAL B 1 371 ? 114.986 138.103 124.150 1.00 33.29 371 VAL B CA 1
ATOM 6687 C C . VAL B 1 371 ? 116.004 138.438 125.235 1.00 32.29 371 VAL B C 1
ATOM 6688 O O . VAL B 1 371 ? 116.391 137.567 126.027 1.00 32.16 371 VAL B O 1
ATOM 6692 N N . PRO B 1 372 ? 116.483 139.679 125.293 1.00 35.94 372 PRO B N 1
ATOM 6693 C CA . PRO B 1 372 ? 117.278 140.115 126.447 1.00 34.84 372 PRO B CA 1
ATOM 6694 C C . PRO B 1 372 ? 116.369 140.519 127.596 1.00 31.57 372 PRO B C 1
ATOM 6695 O O . PRO B 1 372 ? 115.330 141.152 127.395 1.00 35.29 372 PRO B O 1
ATOM 6699 N N . THR B 1 373 ? 116.754 140.132 128.810 1.00 34.66 373 THR B N 1
ATOM 6700 C CA . THR B 1 373 ? 115.885 140.362 129.954 1.00 34.20 373 THR B CA 1
ATOM 6701 C C . THR B 1 373 ? 116.264 141.666 130.652 1.00 39.11 373 THR B C 1
ATOM 6702 O O . THR B 1 373 ? 117.203 142.366 130.262 1.00 34.48 373 THR B O 1
ATOM 6706 N N . LYS B 1 374 ? 115.522 142.005 131.700 1.00 41.14 374 LYS B N 1
ATOM 6707 C CA . LYS B 1 374 ? 115.774 143.218 132.471 1.00 42.33 374 LYS B CA 1
ATOM 6708 C C . LYS B 1 374 ? 116.333 142.856 133.840 1.00 46.05 374 LYS B C 1
ATOM 6709 O O . LYS B 1 374 ? 115.763 142.021 134.551 1.00 50.05 374 LYS B O 1
ATOM 6715 N N . ILE B 1 375 ? 117.435 143.495 134.215 1.00 42.23 375 ILE B N 1
ATOM 6716 C CA . ILE B 1 375 ? 118.098 143.212 135.480 1.00 54.97 375 ILE B CA 1
ATOM 6717 C C . ILE B 1 375 ? 117.644 144.238 136.516 1.00 47.70 375 ILE B C 1
ATOM 6718 O O . ILE B 1 375 ? 117.789 145.453 136.325 1.00 53.25 375 ILE B O 1
ATOM 6723 N N . VAL B 1 376 ? 117.048 143.747 137.593 1.00 45.08 376 VAL B N 1
ATOM 6724 C CA . VAL B 1 376 ? 116.695 144.590 138.728 1.00 46.66 376 VAL B CA 1
ATOM 6725 C C . VAL B 1 376 ? 117.918 144.721 139.623 1.00 48.13 376 VAL B C 1
ATOM 6726 O O . VAL B 1 376 ? 118.498 143.714 140.047 1.00 50.65 376 VAL B O 1
ATOM 6730 N N . ALA B 1 377 ? 118.318 145.963 139.904 1.00 50.33 377 ALA B N 1
ATOM 6731 C CA . ALA B 1 377 ? 119.577 146.213 140.603 1.00 57.89 377 ALA B CA 1
ATOM 6732 C C . ALA B 1 377 ? 119.580 145.583 141.991 1.00 56.87 377 ALA B C 1
ATOM 6733 O O . ALA B 1 377 ? 120.457 144.777 142.324 1.00 62.16 377 ALA B O 1
ATOM 6735 N N . SER B 1 378 ? 118.604 145.942 142.822 1.00 52.90 378 SER B N 1
ATOM 6736 C CA . SER B 1 378 ? 118.549 145.486 144.209 1.00 57.02 378 SER B CA 1
ATOM 6737 C C . SER B 1 378 ? 117.207 144.807 144.436 1.00 53.98 378 SER B C 1
ATOM 6738 O O . SER B 1 378 ? 116.219 145.464 144.797 1.00 49.15 378 SER B O 1
ATOM 6741 N N . PRO B 1 379 ? 117.129 143.493 144.232 1.00 53.08 379 PRO B N 1
ATOM 6742 C CA . PRO B 1 379 ? 115.841 142.797 144.361 1.00 47.93 379 PRO B CA 1
ATOM 6743 C C . PRO B 1 379 ? 115.380 142.702 145.806 1.00 49.47 379 PRO B C 1
ATOM 6744 O O . PRO B 1 379 ? 116.178 142.518 146.726 1.00 47.32 379 PRO B O 1
ATOM 6748 N N . LYS B 1 380 ? 114.068 142.805 145.998 1.00 49.89 380 LYS B N 1
ATOM 6749 C CA . LYS B 1 380 ? 113.475 142.553 147.303 1.00 50.74 380 LYS B CA 1
ATOM 6750 C C . LYS B 1 380 ? 113.139 141.079 147.522 1.00 50.53 380 LYS B C 1
ATOM 6751 O O . LYS B 1 380 ? 112.717 140.709 148.621 1.00 51.83 380 LYS B O 1
ATOM 6757 N N . SER B 1 381 ? 113.316 140.231 146.508 1.00 51.13 381 SER B N 1
ATOM 6758 C CA . SER B 1 381 ? 113.025 138.806 146.634 1.00 50.08 381 SER B CA 1
ATOM 6759 C C . SER B 1 381 ? 113.845 138.040 145.610 1.00 42.05 381 SER B C 1
ATOM 6760 O O . SER B 1 381 ? 113.912 138.444 144.446 1.00 46.85 381 SER B O 1
ATOM 6763 N N . THR B 1 382 ? 114.459 136.939 146.042 1.00 38.77 382 THR B N 1
ATOM 6764 C CA . THR B 1 382 ? 115.133 136.013 145.139 1.00 40.69 382 THR B CA 1
ATOM 6765 C C . THR B 1 382 ? 114.419 134.661 145.080 1.00 42.95 382 THR B C 1
ATOM 6766 O O . THR B 1 382 ? 115.044 133.632 144.804 1.00 42.02 382 THR B O 1
ATOM 6770 N N . VAL B 1 383 ? 113.114 134.647 145.351 1.00 41.44 383 VAL B N 1
ATOM 6771 C CA . VAL B 1 383 ? 112.315 133.426 145.393 1.00 38.91 383 VAL B CA 1
ATOM 6772 C C . VAL B 1 383 ? 111.173 133.552 144.398 1.00 40.77 383 VAL B C 1
ATOM 6773 O O . VAL B 1 383 ? 110.534 134.606 144.308 1.00 41.83 383 VAL B O 1
ATOM 6777 N N . GLY B 1 384 ? 110.912 132.472 143.658 1.00 36.65 384 GLY B N 1
ATOM 6778 C CA . GLY B 1 384 ? 109.791 132.423 142.737 1.00 34.33 384 GLY B CA 1
ATOM 6779 C C . GLY B 1 384 ? 109.993 133.141 141.425 1.00 33.09 384 GLY B C 1
ATOM 6780 O O . GLY B 1 384 ? 109.029 133.288 140.658 1.00 34.00 384 GLY B O 1
ATOM 6781 N N . ILE B 1 385 ? 111.214 133.580 141.124 1.00 34.73 385 ILE B N 1
ATOM 6782 C CA . ILE B 1 385 ? 111.452 134.253 139.849 1.00 34.73 385 ILE B CA 1
ATOM 6783 C C . ILE B 1 385 ? 111.309 133.277 138.691 1.00 35.03 385 ILE B C 1
ATOM 6784 O O . ILE B 1 385 ? 110.656 133.575 137.688 1.00 34.17 385 ILE B O 1
ATOM 6789 N N . GLY B 1 386 ? 111.942 132.111 138.795 1.00 33.61 386 GLY B N 1
ATOM 6790 C CA . GLY B 1 386 ? 111.792 131.111 137.750 1.00 34.26 386 GLY B CA 1
ATOM 6791 C C . GLY B 1 386 ? 110.347 130.690 137.544 1.00 31.69 386 GLY B C 1
ATOM 6792 O O . GLY B 1 386 ? 109.915 130.460 136.410 1.00 29.53 386 GLY B O 1
ATOM 6793 N N . ASP B 1 387 ? 109.582 130.568 138.640 1.00 33.36 387 ASP B N 1
ATOM 6794 C CA . ASP B 1 387 ? 108.165 130.216 138.524 1.00 30.12 387 ASP B CA 1
ATOM 6795 C C . ASP B 1 387 ? 107.407 131.260 137.710 1.00 34.06 387 ASP B C 1
ATOM 6796 O O . ASP B 1 387 ? 106.486 130.928 136.949 1.00 28.56 387 ASP B O 1
ATOM 6801 N N . THR B 1 388 ? 107.793 132.529 137.855 1.00 30.41 388 THR B N 1
ATOM 6802 C CA . THR B 1 388 ? 107.135 133.614 137.141 1.00 32.70 388 THR B CA 1
ATOM 6803 C C . THR B 1 388 ? 107.514 133.618 135.661 1.00 28.76 388 THR B C 1
ATOM 6804 O O . THR B 1 388 ? 106.685 133.928 134.809 1.00 29.53 388 THR B O 1
ATOM 6808 N N . ILE B 1 389 ? 108.757 133.260 135.344 1.00 28.78 389 ILE B N 1
ATOM 6809 C CA . ILE B 1 389 ? 109.233 133.292 133.967 1.00 29.31 389 ILE B CA 1
ATOM 6810 C C . ILE B 1 389 ? 108.495 132.264 133.118 1.00 31.61 389 ILE B C 1
ATOM 6811 O O . ILE B 1 389 ? 107.900 132.594 132.084 1.00 24.90 389 ILE B O 1
ATOM 6816 N N . SER B 1 390 ? 108.522 130.999 133.546 1.00 30.92 390 SER B N 1
ATOM 6817 C CA . SER B 1 390 ? 108.016 129.927 132.689 1.00 31.38 390 SER B CA 1
ATOM 6818 C C . SER B 1 390 ? 106.500 129.984 132.552 1.00 28.52 390 SER B C 1
ATOM 6819 O O . SER B 1 390 ? 105.968 129.805 131.449 1.00 26.69 390 SER B O 1
ATOM 6822 N N . SER B 1 391 ? 105.792 130.203 133.668 1.00 27.61 391 SER B N 1
ATOM 6823 C CA . SER B 1 391 ? 104.332 130.255 133.627 1.00 27.41 391 SER B CA 1
ATOM 6824 C C . SER B 1 391 ? 103.840 131.462 132.833 1.00 28.50 391 SER B C 1
ATOM 6825 O O . SER B 1 391 ? 102.907 131.337 132.034 1.00 28.75 391 SER B O 1
ATOM 6828 N N . SER B 1 392 ? 104.467 132.630 133.011 1.00 26.31 392 SER B N 1
ATOM 6829 C CA . SER B 1 392 ? 104.009 133.809 132.280 1.00 27.39 392 SER B CA 1
ATOM 6830 C C . SER B 1 392 ? 104.139 133.608 130.773 1.00 31.19 392 SER B C 1
ATOM 6831 O O . SER B 1 392 ? 103.190 133.857 130.021 1.00 30.14 392 SER B O 1
ATOM 6834 N N . ALA B 1 393 ? 105.301 133.135 130.311 1.00 28.53 393 ALA B N 1
ATOM 6835 C CA . ALA B 1 393 ? 105.495 132.974 128.870 1.00 25.97 393 ALA B CA 1
ATOM 6836 C C . ALA B 1 393 ? 104.570 131.901 128.297 1.00 28.87 393 ALA B C 1
ATOM 6837 O O . ALA B 1 393 ? 104.044 132.059 127.187 1.00 30.00 393 ALA B O 1
ATOM 6839 N N . PHE B 1 394 ? 104.366 130.804 129.036 1.00 26.08 394 PHE B N 1
ATOM 6840 C CA . PHE B 1 394 ? 103.593 129.674 128.527 1.00 26.50 394 PHE B CA 1
ATOM 6841 C C . PHE B 1 394 ? 102.120 130.038 128.410 1.00 30.07 394 PHE B C 1
ATOM 6842 O O . PHE B 1 394 ? 101.476 129.776 127.382 1.00 29.99 394 PHE B O 1
ATOM 6850 N N . VAL B 1 395 ? 101.580 130.677 129.446 1.00 28.11 395 VAL B N 1
ATOM 6851 C CA . VAL B 1 395 ? 100.177 131.071 129.423 1.00 28.80 395 VAL B CA 1
ATOM 6852 C C . VAL B 1 395 ? 99.940 132.166 128.386 1.00 34.11 395 VAL B C 1
ATOM 6853 O O . VAL B 1 395 ? 98.933 132.145 127.663 1.00 31.96 395 VAL B O 1
ATOM 6857 N N . SER B 1 396 ? 100.883 133.109 128.254 1.00 30.23 396 SER B N 1
ATOM 6858 C CA . SER B 1 396 ? 100.716 134.187 127.284 1.00 31.73 396 SER B CA 1
ATOM 6859 C C . SER B 1 396 ? 100.775 133.673 125.843 1.00 36.02 396 SER B C 1
ATOM 6860 O O . SER B 1 396 ? 99.994 134.117 124.992 1.00 35.84 396 SER B O 1
ATOM 6863 N N . GLU B 1 397 ? 101.669 132.722 125.552 1.00 31.88 397 GLU B N 1
ATOM 6864 C CA . GLU B 1 397 ? 101.761 132.188 124.193 1.00 30.71 397 GLU B CA 1
ATOM 6865 C C . GLU B 1 397 ? 100.549 131.324 123.835 1.00 33.57 397 GLU B C 1
ATOM 6866 O O . GLU B 1 397 ? 99.900 131.556 122.807 1.00 32.36 397 GLU B O 1
ATOM 6872 N N . PHE B 1 398 ? 100.228 130.313 124.653 1.00 32.32 398 PHE B N 1
ATOM 6873 C CA . PHE B 1 398 ? 99.207 129.344 124.237 1.00 35.03 398 PHE B CA 1
ATOM 6874 C C . PHE B 1 398 ? 97.794 129.789 124.591 1.00 37.52 398 PHE B C 1
ATOM 6875 O O . PHE B 1 398 ? 96.884 129.738 123.755 1.00 37.21 398 PHE B O 1
ATOM 6883 N N . GLY B 1 399 ? 97.577 130.176 125.841 1.00 36.99 399 GLY B N 1
ATOM 6884 C CA . GLY B 1 399 ? 96.260 130.648 126.218 1.00 40.11 399 GLY B CA 1
ATOM 6885 C C . GLY B 1 399 ? 95.971 132.003 125.612 1.00 36.74 399 GLY B C 1
ATOM 6886 O O . GLY B 1 399 ? 94.843 132.282 125.201 1.00 39.94 399 GLY B O 1
ATOM 6887 N N . GLY B 1 400 ? 96.993 132.850 125.527 1.00 37.10 400 GLY B N 1
ATOM 6888 C CA . GLY B 1 400 ? 96.844 134.184 124.990 1.00 40.57 400 GLY B CA 1
ATOM 6889 C C . GLY B 1 400 ? 96.724 134.203 123.483 1.00 37.99 400 GLY B C 1
ATOM 6890 O O . GLY B 1 400 ? 95.851 134.884 122.941 1.00 43.53 400 GLY B O 1
ATOM 6891 N N . GLY B 1 401 ? 97.592 133.458 122.798 1.00 40.50 401 GLY B N 1
ATOM 6892 C CA . GLY B 1 401 ? 97.591 133.396 121.351 1.00 37.79 401 GLY B CA 1
ATOM 6893 C C . GLY B 1 401 ? 98.577 134.320 120.674 1.00 47.17 401 GLY B C 1
ATOM 6894 O O . GLY B 1 401 ? 98.617 134.351 119.439 1.00 49.07 401 GLY B O 1
ATOM 6895 N N . GLY B 1 402 ? 99.370 135.084 121.441 1.00 47.48 402 GLY B N 1
ATOM 6896 C CA . GLY B 1 402 ? 100.395 135.917 120.851 1.00 51.07 402 GLY B CA 1
ATOM 6897 C C . GLY B 1 402 ? 101.617 135.109 120.439 1.00 48.82 402 GLY B C 1
ATOM 6898 O O . GLY B 1 402 ? 101.722 133.906 120.683 1.00 47.08 402 GLY B O 1
ATOM 6899 N N . GLY B 1 403 ? 102.559 135.788 119.799 1.00 37.72 403 GLY B N 1
ATOM 6900 C CA . GLY B 1 403 ? 103.743 135.112 119.318 1.00 38.07 403 GLY B CA 1
ATOM 6901 C C . GLY B 1 403 ? 104.678 134.670 120.433 1.00 35.63 403 GLY B C 1
ATOM 6902 O O . GLY B 1 403 ? 104.568 135.067 121.598 1.00 32.07 403 GLY B O 1
ATOM 6903 N N . VAL B 1 404 ? 105.616 133.804 120.040 1.00 29.87 404 VAL B N 1
ATOM 6904 C CA . VAL B 1 404 ? 106.640 133.303 120.956 1.00 32.93 404 VAL B CA 1
ATOM 6905 C C . VAL B 1 404 ? 107.393 134.459 121.606 1.00 32.92 404 VAL B C 1
ATOM 6906 O O . VAL B 1 404 ? 107.505 134.537 122.836 1.00 27.74 404 VAL B O 1
ATOM 6910 N N . ARG B 1 405 ? 107.909 135.386 120.789 1.00 29.14 405 ARG B N 1
ATOM 6911 C CA . ARG B 1 405 ? 108.779 136.429 121.329 1.00 32.59 405 ARG B CA 1
ATOM 6912 C C . ARG B 1 405 ? 108.038 137.341 122.302 1.00 34.30 405 ARG B C 1
ATOM 6913 O O . ARG B 1 405 ? 108.578 137.702 123.353 1.00 28.81 405 ARG B O 1
ATOM 6921 N N . ASP B 1 406 ? 106.808 137.732 121.965 1.00 32.44 406 ASP B N 1
ATOM 6922 C CA . ASP B 1 406 ? 106.040 138.615 122.840 1.00 33.42 406 ASP B CA 1
ATOM 6923 C C . ASP B 1 406 ? 105.731 137.953 124.178 1.00 32.41 406 ASP B C 1
ATOM 6924 O O . ASP B 1 406 ? 105.730 138.616 125.223 1.00 29.85 406 ASP B O 1
ATOM 6929 N N . ALA B 1 407 ? 105.432 136.653 124.167 1.00 29.70 407 ALA B N 1
ATOM 6930 C CA . ALA B 1 407 ? 105.245 135.946 125.433 1.00 28.43 407 ALA B CA 1
ATOM 6931 C C . ALA B 1 407 ? 106.532 135.944 126.261 1.00 27.70 407 ALA B C 1
ATOM 6932 O O . ALA B 1 407 ? 106.491 136.102 127.493 1.00 29.50 407 ALA B O 1
ATOM 6934 N N . LEU B 1 408 ? 107.689 135.798 125.606 1.00 28.12 408 LEU B N 1
ATOM 6935 C CA . LEU B 1 408 ? 108.957 135.863 126.337 1.00 28.61 408 LEU B CA 1
ATOM 6936 C C . LEU B 1 408 ? 109.177 137.242 126.955 1.00 28.67 408 LEU B C 1
ATOM 6937 O O . LEU B 1 408 ? 109.706 137.354 128.070 1.00 29.76 408 LEU B O 1
ATOM 6942 N N . LEU B 1 409 ? 108.811 138.305 126.229 1.00 29.57 409 LEU B N 1
ATOM 6943 C CA . LEU B 1 409 ? 109.008 139.666 126.721 1.00 28.38 409 LEU B CA 1
ATOM 6944 C C . LEU B 1 409 ? 108.092 139.963 127.894 1.00 30.71 409 LEU B C 1
ATOM 6945 O O . LEU B 1 409 ? 108.514 140.573 128.889 1.00 28.36 409 LEU B O 1
ATOM 6950 N N . PHE B 1 410 ? 106.832 139.551 127.792 1.00 28.21 410 PHE B N 1
ATOM 6951 C CA . PHE B 1 410 ? 105.936 139.670 128.934 1.00 31.91 410 PHE B CA 1
ATOM 6952 C C . PHE B 1 410 ? 106.486 138.922 130.147 1.00 30.95 410 PHE B C 1
ATOM 6953 O O . PHE B 1 410 ? 106.410 139.415 131.283 1.00 29.91 410 PHE B O 1
ATOM 6961 N N . ALA B 1 411 ? 107.056 137.732 129.928 1.00 26.68 411 ALA B N 1
ATOM 6962 C CA . ALA B 1 411 ? 107.628 136.973 131.043 1.00 29.42 411 ALA B CA 1
ATOM 6963 C C . ALA B 1 411 ? 108.779 137.734 131.695 1.00 31.30 411 ALA B C 1
ATOM 6964 O O . ALA B 1 411 ? 108.895 137.769 132.929 1.00 30.20 411 ALA B O 1
ATOM 6966 N N . SER B 1 412 ? 109.637 138.353 130.879 1.00 29.53 412 SER B N 1
ATOM 6967 C CA . SER B 1 412 ? 110.761 139.122 131.407 1.00 32.06 412 SER B CA 1
ATOM 6968 C C . SER B 1 412 ? 110.281 140.276 132.284 1.00 32.02 412 SER B C 1
ATOM 6969 O O . SER B 1 412 ? 110.853 140.538 133.352 1.00 31.35 412 SER B O 1
ATOM 6972 N N . LEU B 1 413 ? 109.217 140.961 131.857 1.00 33.97 413 LEU B N 1
ATOM 6973 C CA . LEU B 1 413 ? 108.641 142.042 132.653 1.00 35.41 413 LEU B CA 1
ATOM 6974 C C . LEU B 1 413 ? 108.075 141.525 133.963 1.00 33.90 413 LEU B C 1
ATOM 6975 O O . LEU B 1 413 ? 108.303 142.114 135.026 1.00 33.85 413 LEU B O 1
ATOM 6980 N N . ALA B 1 414 ? 107.311 140.431 133.906 1.00 30.76 414 ALA B N 1
ATOM 6981 C CA . ALA B 1 414 ? 106.773 139.859 135.136 1.00 30.73 414 ALA B CA 1
ATOM 6982 C C . ALA B 1 414 ? 107.893 139.468 136.097 1.00 30.70 414 ALA B C 1
ATOM 6983 O O . ALA B 1 414 ? 107.791 139.693 137.306 1.00 31.20 414 ALA B O 1
ATOM 6985 N N . ALA B 1 415 ? 108.979 138.901 135.575 1.00 32.71 415 ALA B N 1
ATOM 6986 C CA . ALA B 1 415 ? 110.083 138.509 136.443 1.00 30.32 415 ALA B CA 1
ATOM 6987 C C . ALA B 1 415 ? 110.737 139.727 137.087 1.00 35.83 415 ALA B C 1
ATOM 6988 O O . ALA B 1 415 ? 111.084 139.699 138.274 1.00 32.15 415 ALA B O 1
ATOM 6990 N N . ALA B 1 416 ? 110.923 140.798 136.314 1.00 33.47 416 ALA B N 1
ATOM 6991 C CA . ALA B 1 416 ? 111.498 142.018 136.864 1.00 36.68 416 ALA B CA 1
ATOM 6992 C C . ALA B 1 416 ? 110.579 142.639 137.908 1.00 39.27 416 ALA B C 1
ATOM 6993 O O . ALA B 1 416 ? 111.041 143.040 138.986 1.00 38.40 416 ALA B O 1
ATOM 6995 N N . ALA B 1 417 ? 109.272 142.707 137.618 1.00 32.23 417 ALA B N 1
ATOM 6996 C CA . ALA B 1 417 ? 108.321 143.255 138.585 1.00 32.76 417 ALA B CA 1
ATOM 6997 C C . ALA B 1 417 ? 108.325 142.463 139.888 1.00 40.52 417 ALA B C 1
ATOM 6998 O O . ALA B 1 417 ? 108.287 143.048 140.978 1.00 39.99 417 ALA B O 1
ATOM 7000 N N . LYS B 1 418 ? 108.342 141.131 139.804 1.00 36.77 418 LYS B N 1
ATOM 7001 C CA . LYS B 1 418 ? 108.385 140.340 141.030 1.00 36.33 418 LYS B CA 1
ATOM 7002 C C . LYS B 1 418 ? 109.676 140.600 141.803 1.00 41.79 418 LYS B C 1
ATOM 7003 O O . LYS B 1 418 ? 109.671 140.644 143.042 1.00 37.23 418 LYS B O 1
ATOM 7009 N N . ALA B 1 419 ? 110.788 140.792 141.090 1.00 37.31 419 ALA B N 1
ATOM 7010 C CA . ALA B 1 419 ? 112.045 141.105 141.764 1.00 42.10 419 ALA B CA 1
ATOM 7011 C C . ALA B 1 419 ? 112.005 142.486 142.415 1.00 44.34 419 ALA B C 1
ATOM 7012 O O . ALA B 1 419 ? 112.482 142.653 143.544 1.00 48.59 419 ALA B O 1
ATOM 7014 N N . MET B 1 420 ? 111.460 143.487 141.716 1.00 42.60 420 MET B N 1
ATOM 7015 C CA . MET B 1 420 ? 111.389 144.841 142.264 1.00 44.32 420 MET B CA 1
ATOM 7016 C C . MET B 1 420 ? 110.524 144.886 143.511 1.00 46.97 420 MET B C 1
ATOM 7017 O O . MET B 1 420 ? 110.883 145.515 144.511 1.00 44.73 420 MET B O 1
ATOM 7022 N N . LYS B 1 421 ? 109.363 144.241 143.459 1.00 45.79 421 LYS B N 1
ATOM 7023 C CA . LYS B 1 421 ? 108.327 144.444 144.453 1.00 47.47 421 LYS B CA 1
ATOM 7024 C C . LYS B 1 421 ? 108.255 143.337 145.503 1.00 50.76 421 LYS B C 1
ATOM 7025 O O . LYS B 1 421 ? 107.553 143.504 146.509 1.00 45.51 421 LYS B O 1
ATOM 7031 N N . GLY B 1 422 ? 108.968 142.230 145.313 1.00 46.10 422 GLY B N 1
ATOM 7032 C CA . GLY B 1 422 ? 108.900 141.133 146.261 1.00 47.02 422 GLY B CA 1
ATOM 7033 C C . GLY B 1 422 ? 107.746 140.189 145.992 1.00 46.84 422 GLY B C 1
ATOM 7034 O O . GLY B 1 422 ? 107.952 138.986 145.811 1.00 44.52 422 GLY B O 1
ATOM 7035 N N . ASN B 1 423 ? 106.521 140.714 145.986 1.00 48.90 423 ASN B N 1
ATOM 7036 C CA . ASN B 1 423 ? 105.348 139.945 145.592 1.00 49.44 423 ASN B CA 1
ATOM 7037 C C . ASN B 1 423 ? 104.488 140.808 144.680 1.00 47.94 423 ASN B C 1
ATOM 7038 O O . ASN B 1 423 ? 104.465 142.034 144.809 1.00 47.27 423 ASN B O 1
ATOM 7043 N N . LEU B 1 424 ? 103.792 140.160 143.748 1.00 41.37 424 LEU B N 1
ATOM 7044 C CA . LEU B 1 424 ? 102.932 140.853 142.798 1.00 38.57 424 LEU B CA 1
ATOM 7045 C C . LEU B 1 424 ? 101.478 140.691 143.204 1.00 42.77 424 LEU B C 1
ATOM 7046 O O . LEU B 1 424 ? 101.029 139.575 143.485 1.00 46.58 424 LEU B O 1
ATOM 7051 N N . GLU B 1 425 ? 100.746 141.797 143.221 1.00 39.36 425 GLU B N 1
ATOM 7052 C CA . GLU B 1 425 ? 99.321 141.766 143.510 1.00 44.74 425 GLU B CA 1
ATOM 7053 C C . GLU B 1 425 ? 98.450 142.201 142.342 1.00 38.14 425 GLU B C 1
ATOM 7054 O O . GLU B 1 425 ? 97.367 141.642 142.169 1.00 42.31 425 GLU B O 1
ATOM 7060 N N . ARG B 1 426 ? 98.901 143.152 141.524 1.00 39.40 426 ARG B N 1
ATOM 7061 C CA . ARG B 1 426 ? 98.103 143.731 140.448 1.00 43.99 426 ARG B CA 1
ATOM 7062 C C . ARG B 1 426 ? 98.884 143.678 139.145 1.00 41.39 426 ARG B C 1
ATOM 7063 O O . ARG B 1 426 ? 100.089 143.941 139.129 1.00 39.76 426 ARG B O 1
ATOM 7071 N N . ILE B 1 427 ? 98.191 143.361 138.047 1.00 41.03 427 ILE B N 1
ATOM 7072 C CA . ILE B 1 427 ? 98.889 143.241 136.771 1.00 41.96 427 ILE B CA 1
ATOM 7073 C C . ILE B 1 427 ? 99.515 144.569 136.372 1.00 42.09 427 ILE B C 1
ATOM 7074 O O . ILE B 1 427 ? 100.552 144.595 135.702 1.00 42.23 427 ILE B O 1
ATOM 7079 N N . GLU B 1 428 ? 98.930 145.688 136.803 1.00 46.88 428 GLU B N 1
ATOM 7080 C CA . GLU B 1 428 ? 99.506 146.989 136.479 1.00 48.37 428 GLU B CA 1
ATOM 7081 C C . GLU B 1 428 ? 100.864 147.217 137.133 1.00 43.61 428 GLU B C 1
ATOM 7082 O O . GLU B 1 428 ? 101.617 148.080 136.674 1.00 44.88 428 GLU B O 1
ATOM 7088 N N . GLN B 1 429 ? 101.204 146.471 138.188 1.00 43.46 429 GLN B N 1
ATOM 7089 C CA . GLN B 1 429 ? 102.547 146.593 138.750 1.00 45.83 429 GLN B CA 1
ATOM 7090 C C . GLN B 1 429 ? 103.604 146.157 137.752 1.00 44.47 429 GLN B C 1
ATOM 7091 O O . GLN B 1 429 ? 104.754 146.601 137.829 1.00 46.19 429 GLN B O 1
ATOM 7097 N N . ILE B 1 430 ? 103.233 145.286 136.813 1.00 41.61 430 ILE B N 1
ATOM 7098 C CA . ILE B 1 430 ? 104.185 144.803 135.825 1.00 38.77 430 ILE B CA 1
ATOM 7099 C C . ILE B 1 430 ? 104.551 145.909 134.845 1.00 41.55 430 ILE B C 1
ATOM 7100 O O . ILE B 1 430 ? 105.653 145.904 134.283 1.00 43.95 430 ILE B O 1
ATOM 7105 N N . ARG B 1 431 ? 103.660 146.889 134.640 1.00 41.82 431 ARG B N 1
ATOM 7106 C CA . ARG B 1 431 ? 103.998 148.007 133.763 1.00 42.16 431 ARG B CA 1
ATOM 7107 C C . ARG B 1 431 ? 105.212 148.772 134.276 1.00 41.68 431 ARG B C 1
ATOM 7108 O O . ARG B 1 431 ? 106.013 149.265 133.475 1.00 39.24 431 ARG B O 1
ATOM 7116 N N . ASP B 1 432 ? 105.378 148.858 135.604 1.00 46.12 432 ASP B N 1
ATOM 7117 C CA . ASP B 1 432 ? 106.539 149.542 136.174 1.00 46.36 432 ASP B CA 1
ATOM 7118 C C . ASP B 1 432 ? 107.852 148.903 135.737 1.00 48.97 432 ASP B C 1
ATOM 7119 O O . ASP B 1 432 ? 108.878 149.592 135.644 1.00 48.39 432 ASP B O 1
ATOM 7124 N N . ALA B 1 433 ? 107.843 147.597 135.454 1.00 49.24 433 ALA B N 1
ATOM 7125 C CA . ALA B 1 433 ? 109.062 146.928 135.008 1.00 46.41 433 ALA B CA 1
ATOM 7126 C C . ALA B 1 433 ? 109.558 147.447 133.662 1.00 47.10 433 ALA B C 1
ATOM 7127 O O . ALA B 1 433 ? 110.715 147.192 133.306 1.00 42.50 433 ALA B O 1
ATOM 7129 N N . LEU B 1 434 ? 108.719 148.165 132.906 1.00 43.15 434 LEU B N 1
ATOM 7130 C CA . LEU B 1 434 ? 109.190 148.783 131.669 1.00 42.99 434 LEU B CA 1
ATOM 7131 C C . LEU B 1 434 ? 110.316 149.777 131.930 1.00 45.96 434 LEU B C 1
ATOM 7132 O O . LEU B 1 434 ? 111.140 150.025 131.043 1.00 50.10 434 LEU B O 1
ATOM 7137 N N . SER B 1 435 ? 110.358 150.359 133.132 1.00 49.06 435 SER B N 1
ATOM 7138 C CA . SER B 1 435 ? 111.398 151.310 133.511 1.00 53.26 435 SER B CA 1
ATOM 7139 C C . SER B 1 435 ? 112.740 150.645 133.789 1.00 50.05 435 SER B C 1
ATOM 7140 O O . SER B 1 435 ? 113.767 151.333 133.789 1.00 52.08 435 SER B O 1
ATOM 7143 N N . VAL B 1 436 ? 112.754 149.344 134.052 1.00 47.35 436 VAL B N 1
ATOM 7144 C CA . VAL B 1 436 ? 114.006 148.658 134.397 1.00 49.50 436 VAL B CA 1
ATOM 7145 C C . VAL B 1 436 ? 114.855 148.500 133.140 1.00 44.63 436 VAL B C 1
ATOM 7146 O O . VAL B 1 436 ? 114.324 148.119 132.087 1.00 48.02 436 VAL B O 1
ATOM 7150 N N . PRO B 1 437 ? 116.155 148.788 133.189 1.00 48.71 437 PRO B N 1
ATOM 7151 C CA . PRO B 1 437 ? 116.973 148.714 131.969 1.00 47.26 437 PRO B CA 1
ATOM 7152 C C . PRO B 1 437 ? 117.090 147.299 131.420 1.00 43.54 437 PRO B C 1
ATOM 7153 O O . PRO B 1 437 ? 117.329 146.339 132.156 1.00 42.16 437 PRO B O 1
ATOM 7157 N N . THR B 1 438 ? 116.949 147.188 130.101 1.00 43.92 438 THR B N 1
ATOM 7158 C CA . THR B 1 438 ? 117.262 145.945 129.413 1.00 41.10 438 THR B CA 1
ATOM 7159 C C . THR B 1 438 ? 118.766 145.680 129.458 1.00 43.66 438 THR B C 1
ATOM 7160 O O . THR B 1 438 ? 119.580 146.591 129.286 1.00 43.83 438 THR B O 1
ATOM 7164 N N . ASN B 1 439 ? 119.129 144.421 129.701 1.00 38.68 439 ASN B N 1
ATOM 7165 C CA . ASN B 1 439 ? 120.521 143.993 129.800 1.00 43.52 439 ASN B CA 1
ATOM 7166 C C . ASN B 1 439 ? 121.308 144.337 128.536 1.00 45.47 439 ASN B C 1
ATOM 7167 O O . ASN B 1 439 ? 121.074 143.752 127.473 1.00 43.95 439 ASN B O 1
ATOM 7172 N N . GLU B 1 440 ? 122.247 145.284 128.643 1.00 47.42 440 GLU B N 1
ATOM 7173 C CA . GLU B 1 440 ? 122.990 145.738 127.468 1.00 43.77 440 GLU B CA 1
ATOM 7174 C C . GLU B 1 440 ? 123.837 144.623 126.872 1.00 44.79 440 GLU B C 1
ATOM 7175 O O . GLU B 1 440 ? 123.969 144.522 125.647 1.00 41.55 440 GLU B O 1
ATOM 7181 N N . ARG B 1 441 ? 124.446 143.798 127.726 1.00 45.23 441 ARG B N 1
ATOM 7182 C CA . ARG B 1 441 ? 125.307 142.719 127.251 1.00 42.52 441 ARG B CA 1
ATOM 7183 C C . ARG B 1 441 ? 124.516 141.710 126.424 1.00 44.89 441 ARG B C 1
ATOM 7184 O O . ARG B 1 441 ? 125.019 141.171 125.430 1.00 43.93 441 ARG B O 1
ATOM 7192 N N . ALA B 1 442 ? 123.265 141.455 126.808 1.00 41.06 442 ALA B N 1
ATOM 7193 C CA . ALA B 1 442 ? 122.441 140.518 126.054 1.00 37.93 442 ALA B CA 1
ATOM 7194 C C . ALA B 1 442 ? 121.929 141.133 124.753 1.00 44.31 442 ALA B C 1
ATOM 7195 O O . ALA B 1 442 ? 121.801 140.428 123.745 1.00 41.47 442 ALA B O 1
ATOM 7197 N N . ILE B 1 443 ? 121.621 142.436 124.759 1.00 44.11 443 ILE B N 1
ATOM 7198 C CA . ILE B 1 443 ? 121.220 143.120 123.526 1.00 42.20 443 ILE B CA 1
ATOM 7199 C C . ILE B 1 443 ? 122.281 142.937 122.444 1.00 48.08 443 ILE B C 1
ATOM 7200 O O . ILE B 1 443 ? 121.972 142.609 121.291 1.00 42.23 443 ILE B O 1
ATOM 7205 N N . VAL B 1 444 ? 123.552 143.139 122.802 1.00 48.97 444 VAL B N 1
ATOM 7206 C CA . VAL B 1 444 ? 124.624 142.962 121.825 1.00 47.00 444 VAL B CA 1
ATOM 7207 C C . VAL B 1 444 ? 124.942 141.485 121.591 1.00 49.97 444 VAL B C 1
ATOM 7208 O O . VAL B 1 444 ? 125.507 141.135 120.549 1.00 47.91 444 VAL B O 1
ATOM 7212 N N . LEU B 1 445 ? 124.570 140.593 122.511 1.00 47.53 445 LEU B N 1
ATOM 7213 C CA . LEU B 1 445 ? 124.763 139.170 122.253 1.00 47.92 445 LEU B CA 1
ATOM 7214 C C . LEU B 1 445 ? 123.977 138.717 121.028 1.00 51.67 445 LEU B C 1
ATOM 7215 O O . LEU B 1 445 ? 124.428 137.828 120.296 1.00 55.26 445 LEU B O 1
ATOM 7220 N N . GLU B 1 446 ? 122.823 139.334 120.767 1.00 44.25 446 GLU B N 1
ATOM 7221 C CA . GLU B 1 446 ? 121.989 138.897 119.653 1.00 55.17 446 GLU B CA 1
ATOM 7222 C C . GLU B 1 446 ? 122.646 139.108 118.290 1.00 64.56 446 GLU B C 1
ATOM 7223 O O . GLU B 1 446 ? 122.225 138.480 117.310 1.00 65.38 446 GLU B O 1
ATOM 7229 N N . GLU B 1 447 ? 123.663 139.972 118.191 1.00 63.99 447 GLU B N 1
ATOM 7230 C CA . GLU B 1 447 ? 124.356 140.128 116.913 1.00 62.79 447 GLU B CA 1
ATOM 7231 C C . GLU B 1 447 ? 125.063 138.840 116.510 1.00 65.91 447 GLU B C 1
ATOM 7232 O O . GLU B 1 447 ? 125.057 138.460 115.333 1.00 66.55 447 GLU B O 1
ATOM 7238 N N . GLU B 1 448 ? 125.662 138.147 117.482 1.00 66.45 448 GLU B N 1
ATOM 7239 C CA . GLU B 1 448 ? 126.288 136.853 117.221 1.00 70.02 448 GLU B CA 1
ATOM 7240 C C . GLU B 1 448 ? 125.305 135.847 116.629 1.00 71.96 448 GLU B C 1
ATOM 7241 O O . GLU B 1 448 ? 125.716 134.930 115.906 1.00 70.20 448 GLU B O 1
ATOM 7247 N N . LEU B 1 449 ? 124.008 136.008 116.907 1.00 62.78 449 LEU B N 1
ATOM 7248 C CA . LEU B 1 449 ? 123.059 134.941 116.606 1.00 68.83 449 LEU B CA 1
ATOM 7249 C C . LEU B 1 449 ? 122.772 134.821 115.109 1.00 73.58 449 LEU B C 1
ATOM 7250 O O . LEU B 1 449 ? 122.701 133.704 114.580 1.00 73.94 449 LEU B O 1
ATOM 7255 N N . GLU B 1 450 ? 122.597 135.939 114.398 1.00 79.70 450 GLU B N 1
ATOM 7256 C CA . GLU B 1 450 ? 122.112 135.842 113.023 1.00 87.65 450 GLU B CA 1
ATOM 7257 C C . GLU B 1 450 ? 123.111 136.357 111.983 1.00 85.24 450 GLU B C 1
ATOM 7258 O O . GLU B 1 450 ? 122.706 136.884 110.942 1.00 87.20 450 GLU B O 1
ATOM 7264 N N . LYS B 1 451 ? 124.412 136.172 112.204 1.00 84.20 451 LYS B N 1
ATOM 7265 C CA . LYS B 1 451 ? 125.342 136.351 111.084 1.00 92.28 451 LYS B CA 1
ATOM 7266 C C . LYS B 1 451 ? 125.598 135.001 110.416 1.00 91.97 451 LYS B C 1
ATOM 7267 O O . LYS B 1 451 ? 125.983 134.937 109.247 1.00 84.56 451 LYS B O 1
#

Solvent-accessible surface area: 37077 Å² total; per-residue (Å²): 29,90,112,50,22,95,65,53,32,145,103,7,132,157,30,2,59,62,0,1,91,54,0,41,110,6,3,100,110,4,116,0,0,0,2,0,2,20,0,7,0,25,2,0,23,101,15,79,33,89,46,0,52,140,55,0,87,127,59,23,83,141,114,0,43,121,24,2,124,120,34,41,110,77,0,41,35,12,32,31,0,0,0,0,0,0,50,0,0,96,71,3,107,53,17,92,7,66,0,105,22,124,110,0,38,168,32,0,103,153,18,15,64,85,79,50,80,11,1,16,26,2,0,42,5,0,24,11,0,0,4,8,6,135,2,56,0,6,0,0,3,0,13,4,12,128,31,0,2,104,29,23,76,109,17,26,1,62,7,2,32,45,104,69,152,146,30,66,55,39,62,4,113,97,18,88,34,183,50,96,62,3,5,29,6,15,1,53,7,79,68,32,21,86,0,54,113,6,101,2,35,62,125,34,76,0,17,0,19,8,1,59,66,14,23,84,6,80,6,29,108,19,0,116,115,6,8,56,64,0,1,111,56,6,61,0,0,6,2,3,3,0,42,60,3,103,67,163,17,144,89,51,46,33,25,112,53,9,13,64,112,0,62,58,13,1,70,31,0,69,150,74,105,6,65,0,0,4,12,4,17,120,1,70,38,124,96,0,8,63,12,2,4,124,12,0,74,65,9,16,0,0,3,1,36,39,68,29,0,5,7,0,0,74,35,41,36,67,113,125,25,7,141,66,0,82,67,2,40,6,71,22,0,11,83,0,0,40,48,0,1,101,106,12,61,2,77,1,0,0,0,15,21,77,0,0,4,0,0,6,20,81,54,89,40,83,122,58,17,9,0,0,6,13,54,31,66,78,58,157,22,101,79,19,35,33,26,0,15,2,0,0,0,0,0,0,29,39,11,62,0,43,40,39,95,20,0,0,0,0,0,1,0,0,11,2,0,29,11,53,64,17,102,9,116,140,32,80,32,0,107,68,0,44,92,15,77,14,18,41,43,0,0,61,17,30,31,85,11,83,161,111,97,174,154,77,57,152,68,60,40,115,62,4,129,117,28,1,72,71,0,0,70,72,3,45,117,14,10,104,55,6,117,1,0,0,0,0,3,20,0,1,0,8,1,4,21,68,16,77,28,109,45,0,50,142,38,0,86,116,67,23,94,118,115,0,50,84,21,6,122,96,50,33,147,74,0,54,33,12,31,32,0,0,0,0,0,0,66,0,0,99,66,2,108,53,18,89,25,63,0,92,21,102,99,0,45,145,36,0,115,136,16,16,70,92,57,42,30,6,0,14,29,0,0,16,1,0,20,9,0,0,6,6,6,137,2,57,0,6,0,0,3,0,12,4,12,118,46,0,0,84,30,1,53,113,25,24,0,72,8,4,39,84,110,78,137,145,31,89,53,34,29,0,76,114,21,81,36,188,47,97,73,4,10,18,7,0,1,12,4,77,155,28,22,80,0,43,137,11,108,1,62,105,40,23,38,0,12,0,19,13,1,64,49,14,38,103,6,63,8,35,139,45,0,83,117,5,3,52,68,0,1,115,56,9,26,0,0,2,1,1,3,1,45,60,5,120,54,163,34,143,116,63,54,34,20,119,56,10,11,88,95,1,56,58,9,1,71,31,1,61,143,73,89,6,33,1,0,5,15,4,18,116,1,67,35,121,138,0,9,46,26,4,3,102,14,0,32,62,11,19,0,0,1,0,42,45,67,28,0,4,6,1,0,70,14,0,6,78,114,112,16,6,116,48,0,99,106,37,96,11,101,10,0,26,81,0,0,37,42,0,1,102,54,9,38,2,44,0,0,0,1,22,34,152,3,13,4,0,0,4,1,13,1,5,5,51,70,67,18,10,0,0,12,20,62,27,89,98,35,121,3,30,13,11,43,29,15,0,15,0,0,1,0,0,1,6,13,27,0,1,29,32,47,29,98,37,1,0,0,1,0,1,0,0,9,3,0,13,11,52,68,1,55,16,103,146,35,82,18,0,84,68,0,51,99,16,94,17,10,97,129,0,0,73,42,29,63,91,44,117,190

Sequence (903 aa):
MKESLKDRIRLWKRLYVNAFENALNAIPNVKGVLLAYNTNIDAIKYLDADDLEKRVTEKGKEKVFEIIENPPEKISSSIEELLGGILRSIKLGKAMEWFVESEEVRRRYLREWGWDELRIGGQAGIMANLLGGVYRIPTIVHVPQNPKLQAELFVDGPIYVPVFEGNKLKLVHPKDAIAEEEELIHYIYEFPRGFQVFDVQAPRENRFIANADDYNARVYMRRREFREGFEEITRNVELAIISGLQVLKEYYPDGTTYKDVLDRVESHLNILNRYNVKSHFEFAYTANRRVREALVELLPKFTSVGLNEVELASIMEIIGDEELAKEVLEGHIFSVIDAMNVLMDETGIERIHFHTYGYYLALTQGGGRQQLAFVPTKIVASPKSTVGIGDTISSSAFVSSEFGGGGGVRDALLFASLAAAAKAMKGNLERIEQIRDALSVPTNERAIVLEEELEKEFTESLKDRIRLWKRLYVNAFENALNAIPNVKGVLLAYNTNIDAIKYLDADDLEKRVTEKGKEKVFEIIENPPEKISSIEELLGGILRSIKLGKAMEWFVESEEVRRYLREWGWDELRIGGQAGIMANLLGGVYRIPTIVHVPQNPKLQAELFVDGPIYVPVFEGNKLKLVHPKDAIAEEEELIHYIYEFPRGFQVFDVQAPRENRFIANADDYNARVYMRREFREGFEEITRNVELAIISSGLQVLKEYYPDGTTYKDVLDRVESHLNILNRYNVKSHFEFAYTANRRVREEALVELLPKFTSVGLNEVELASIMEIIGDEELAKEVLEGHIFSVIDAMNVLMDETGIERIHFHTYGYYLALTQGGGRQLAFVPTKIVASPKSTVGIGDTISSSAFVSEFGGGGGVRDALLFASLAAAAKAMKGNLERIEQIRDALSVPTNERAIVLEEELEK

Radius of gyration: 31.4 Å; Cα contacts (8 Å, |Δi|>4): 1945; chains: 2; bounding box: 63×72×97 Å

InterPro domains:
  IPR007666 ADP-specific phosphofructokinase/glucokinase [PF04587] (32-459)
  IPR007666 ADP-specific phosphofructokinase/glucokinase [PS51255] (10-467)
  IPR007666 ADP-specific phosphofructokinase/glucokinase [PTHR21208] (19-460)
  IPR015990 ADP-specific phosphofructokinase/glucokinase, archaeal [PIRSF015883] (19-466)
  IPR029056 Ribokinase-like [G3DSA:3.40.1190.20] (29-461)
  IPR029056 Ribokinase-like [SSF53613] (3-466)
  IPR031299 ADP-dependent glucose/glucosamine kinase, archaeal [MF_00809] (10-465)
  IPR031299 ADP-dependent glucose/glucosamine kinase, archaeal [NF010641] (11-465)

Secondary structure (DSSP, 8-state):
--HHHHHHHHHHHHHHHHHHHHHHHHGGG---EEEES--EEEEEEE--HHHHHHHHHHH-HHHHHHHHHS--SSBSSHHHHHHHHHHHHHHT--EEEEB--HHHHHHHHHH--SEEEEESHHHHHHIIIIIIT---EEE--S---HHHHTTSPSSSEEEEEEETTEEEEE-GGG---S----EEEEEEE-TT-EETTEE-SS-EEEEEEE-TTGGGT---HHHHHSHHHHHTT-SEEEE--GGG--SB-TTS-BHHHHHHHHHHHHHHHHHTT-EEEEE----S-HHHHHHHHHHGGG-SEEEEEHHHHHHHHHHHS-HHHHHHHHTT-HHHHHHHHHHHHHHH--SEEEEE-SSEEEEEEEESEEEEEEEE-B--SS-S--TTHHHHHHHHHHHHHTTTSSSHHHHHHHHHHHHHHHHHHSS---GGGGGGGGGSPB-HHHHHHHHHHHHH--/-HHHHHHHHHHHHHHHHHHHHHHHGGG---EEEES--EEEEEEE--HHHHHHHHHHH-HHHHHHHHHS--SSBSSHHHHHHHHHHHHHHT--EEEEB--HHHHHHHHHH--SEEEEESHHHHHHIIIIIIS---EEE--S---HHHHTTSPSSSEEEEEEETTEEEEE-GGGG--S----EEEEEEE-TT-EETTEE-SS-EEEEEEE-SSGGGT---HHHHHTHHHHHTT-SEEEE--GGG--SB-TTS-BHHHHHHHHHHHHHHHHHTT-EEEEE------HHHHHHHHHHGGG-SEEEE-HHHHHHHHHHHS-HHHHHHHHTT-HHHHHHHHHHHHHHH--SEEEEEETTEEEEEE-SSS-EEEEEE-B--SS-S--SSHHHHHHHHHHIIIIII---HHHHHHHHHHHHHHHHHHSS---GGGGGGGGGSPB-HHHHHHHHHHT-

B-factor: mean 36.6, std 11.67, range [18.12, 92.28]

Foldseek 3Di:
DDVVLVVLQVVQLVLLVQLLVLLLVLLVLFLEEEFDDDKAKEFEAADDQVVLQVQCVVVDVVLLCVCLVVPPLAAADPSNVSNQFLNCQQAVHEHEHEHPYVVVVVVLVVVGHDDMAMDDLQQVVLQCSFQASQHQYEGHDLAQAQSRQVRRDDGNYWYWDDPPPDIDTDRSNVVHDPGDRFYKYKYWYAQQDDHDHGGHNGTYIYIYGHHPQLLARHGDPCCLPVLLVVLVRGQEYEYDSLLNFDQADVVGDGSVVVVVSVLVSLVSNVVVNRAYEYEQPHRPDVVSSVVVLQSQLSHQEYEDELQRLLNNCVPQNPNVLSVCSNVVVPVSVVVSVVSSCVSRVHAWYWYDYQQKIWMWGADVHIDIAIFGAFDDPQFPDDPCLRSLLRVQLVSSQSSRRPHNNSSNSLSRLSSQQCRNPVDRRYSVSSVVSSPGRGRSVRSVVVVVVVVVPD/DVLVVLQVVQLVLLVVLLVLLLQQLVLFQEEEEDDDKAKEFEAADDQVVLLVQCVVVPPVLLVVCLVVPDQAAADVSNVSSQFLNCQQAVHAAEHEHPHVVVVVVLVVVGGDDMAMDDLRRQLQLCSFQASQHQYEYHDLWQAQSRQVRRDDGNYWYWDQDPNRTDTDRSNVVHDPGDHFYKYKHWYAAQDDHDNGGRNGTYIYIHGHGPQLLARNGDPRCQVVVLVVLVRGQEYEYESLLNADAADPVGDGSVVVVVSVLVSLVSNVVVNRAYEYEQPHRPHVVSSVVVLQCLLSHQEYEDELLRLLNNCVVQNPNVLSVVSVVPDVVSVVVSVVSSCVSRVHAWYWYDDPFKIWIWGDDPHTDIDIDGAFDDDIFPDPGCLSSLQPSQLVCCVPSSVDDNHSSNSLSRLSSNLCRRPVGDRYSVSSVVSSPGRGDSVRSVVCVVVPD